Protein AF-0000000080020023 (afdb_homodimer)

Sequence (784 aa):
MVFKIPLAWLQLVRNRIRSLVAVAGIGFIVILMFMQLGFQDALYSSATQVHRNLQGDLFLVSSQYKSLTAIQSFFRTRLYQALGFDGVESVSPIYLGFAKFKNPENGEKYSIYVIGFEPGRPIMNMPEVEKNIDKIKVPDVVLFDRNSRPEFGPVAQKFVQENTEQILEIFPFDSLRGYRVRVGGLFGLGPSFGVDGNLIVSDTTFLRIFPNSRPSEMIDVGVISLQPGANPQKVKAELRSNLPDDVKLFTHQEFIDFEKEYWATRTPIGFILNLMLSMASVVGIVIVYQILYSNISTQLVAYATLKAIGYENNYLLNVVFQQAFILSVLGYIPGFFISIFLYDFAMEATKLPIMMSTQNAVIVFISTILMCMTSGALAINKLRSTDPADIFMVFKIPLAWLQLVRNRIRSLVAVAGIGFIVILMFMQLGFQDALYSSATQVHRNLQGDLFLVSSQYKSLTAIQSFFRTRLYQALGFDGVESVSPIYLGFAKFKNPENGEKYSIYVIGFEPGRPIMNMPEVEKNIDKIKVPDVVLFDRNSRPEFGPVAQKFVQENTEQILEIFPFDSLRGYRVRVGGLFGLGPSFGVDGNLIVSDTTFLRIFPNSRPSEMIDVGVISLQPGANPQKVKAELRSNLPDDVKLFTHQEFIDFEKEYWATRTPIGFILNLMLSMASVVGIVIVYQILYSNISTQLVAYATLKAIGYENNYLLNVVFQQAFILSVLGYIPGFFISIFLYDFAMEATKLPIMMSTQNAVIVFISTILMCMTSGALAINKLRSTDPADIF

Radius of gyration: 31.5 Å; Cα contacts (8 Å, |Δi|>4): 1377; chains: 2; bounding box: 66×93×74 Å

pLDDT: mean 89.96, std 10.73, range [31.19, 98.75]

Secondary structure (DSSP, 8-state):
------HHHHHHHHTHHHHHHHHHHHHHHHHHHHHHHHHHHHHHHHHTHHHHTB--SEEEEETT--BTTB---EEHHHHHHGGGSTTEEEEEEEEEEEEEEEPTTT--EEEEEEEEE-TTS--B--HHHHHTGGGGGSTTEEEEETTS-GGG-SHHHHHHHH-S--EEEEEETT-SSPEEEEEEEEE-----SS-S-EEEEEHHHHHHHSTTT--TTEESEEEEEEPTT--HHHHHHHHHHHS-TTEEEEEHHHHHHHHHHHHHHTSHHHHHHHHHHHHHHHHHHHHHHHHHHHHHHTTHHHHHHHHHHT--HHHHHHHHHHHHHHHHHHHHHHHHHHHHHHHHHHHHHH-------HHHHHHHHHHHHHHHHHHHHHHHHHHHTS-HHHH-/------HHHHHHHHTHHHHHHHHHHHHHHHHHHHHHHHHHHHHHHHHTHHHHTB--SEEEEETT--BTTB---EEHHHHHHGGGSTTEEEEEEEEEEEEEEE-TTT--EEEEEEEEE-TTS--B--HHHHHTGGGGGSTTEEEEETTS-GGG-SHHHHHHHH-S--EEEEEETT-SSPEEEEEEEEE-----SS-S-EEEEEHHHHHHHSTTT--TTEESEEEEEEPTT--HHHHHHHHHHHS-TTEEEEEHHHHHHHHHHHHHHTSHHHHHHHHHHHHHHHHHHHHHHHHHHHHHHTTHHHHHHHHHHT--HHHHHHHHHHHHHHHHHHHHHHHHHHHHHHHHHHHHHH-------HHHHHHHHHHHHHHHHHHHHHHHHHHHTS-HHHH-

Solvent-accessible surface area (backbone atoms only — not comparable to full-atom values): 40052 Å² total; per-residue (Å²): 137,74,85,64,75,52,66,33,56,53,57,42,60,71,41,47,67,59,42,49,44,45,24,51,42,46,12,45,41,40,29,50,51,48,50,44,50,31,53,50,48,18,52,42,52,30,68,30,43,67,58,72,28,48,47,54,47,34,37,38,33,22,56,56,47,55,35,90,92,45,65,30,61,35,58,45,65,63,52,57,57,49,61,75,39,82,47,43,66,50,69,47,61,29,39,68,47,70,27,26,34,40,9,84,82,80,61,49,60,42,64,27,34,39,40,14,27,56,58,91,56,80,41,58,67,41,69,49,49,62,74,40,32,72,46,29,67,41,79,43,20,29,32,41,29,60,40,26,49,73,79,54,42,65,56,57,60,45,40,69,72,61,69,44,72,46,78,41,40,35,18,32,71,85,50,90,62,63,38,73,32,30,48,63,40,56,34,80,77,43,20,36,93,87,34,48,22,45,34,42,32,16,42,67,38,42,37,61,47,31,69,91,70,45,57,88,53,48,27,43,37,27,34,30,33,59,33,90,87,51,54,62,67,59,44,49,53,53,46,62,75,69,49,68,80,65,45,40,79,26,43,57,66,53,46,40,48,48,42,40,49,37,46,47,71,70,33,61,64,28,45,51,53,50,52,50,42,54,47,50,51,53,44,39,37,50,44,39,22,42,47,41,31,49,58,49,60,72,39,41,66,62,48,51,49,44,41,71,77,63,50,52,73,67,55,57,50,50,36,44,43,47,36,22,46,52,44,30,52,60,5,38,54,58,14,52,56,52,38,52,54,50,27,52,52,49,18,70,74,59,45,37,67,36,64,91,43,72,64,57,54,49,51,54,50,52,49,40,37,50,35,24,41,53,18,30,53,52,34,50,56,56,53,67,70,46,58,71,75,74,78,105,140,73,87,64,75,52,67,32,57,54,57,41,61,71,40,48,67,59,41,49,45,44,25,50,43,47,12,46,41,41,30,50,52,47,51,45,50,31,52,51,47,19,53,44,51,29,68,30,44,68,59,72,30,47,47,55,48,32,37,38,32,22,56,56,48,55,36,92,91,45,65,31,62,35,57,43,63,63,52,58,55,49,62,75,39,82,47,43,65,48,70,46,62,30,42,69,46,70,28,26,34,41,10,83,82,80,61,48,58,42,64,28,34,38,41,15,28,56,60,92,55,81,42,57,66,40,71,50,50,62,74,41,33,72,46,30,67,40,80,42,20,28,30,42,30,60,40,27,48,70,77,55,43,65,54,56,60,45,40,69,72,6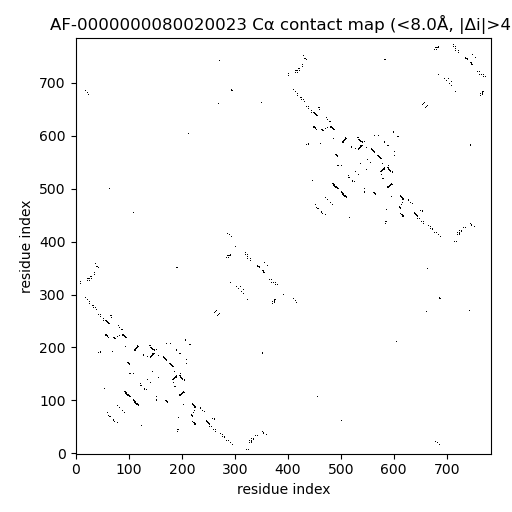1,70,45,73,47,76,42,40,35,18,32,70,84,48,89,63,61,37,73,30,30,48,63,40,57,35,79,78,43,21,37,95,88,36,48,20,47,36,41,32,16,42,68,37,43,38,63,48,30,70,89,70,46,59,88,54,48,26,42,36,27,32,30,32,58,33,92,86,49,53,62,68,60,45,49,53,52,47,62,74,70,47,68,79,66,44,40,79,26,43,58,66,52,47,40,49,48,41,40,46,36,45,48,73,71,34,61,65,28,46,50,52,51,53,49,42,54,48,50,52,52,46,41,37,50,43,40,22,42,48,41,31,48,56,47,62,72,40,40,65,61,48,50,51,42,41,71,75,63,52,53,72,65,55,54,50,49,36,44,43,47,36,23,46,51,43,30,53,62,6,39,53,58,14,52,55,52,38,52,53,51,29,50,53,50,19,69,74,60,45,36,69,36,64,91,44,72,66,56,54,50,50,52,50,52,50,41,36,50,35,24,40,52,17,33,53,53,33,49,56,56,54,67,71,46,58,71,76,75,77,107

Foldseek 3Di:
DPPPDQPLNVLLVVPPVLNVVLLQLLLVLLLLLLVLVLVLVLQLCLQCLQLVFFAFFKKKFFLQQQGLLRFDWDFCVLLVVLVPDAFFDDKWFKAKDWWWWAQPPPRDIDIAIEIATALVDDGGNFPQCVVQSVVQVDAQEKAWACLFDCVSPNQVVCCVVVVDWDWIWIAGDPDPHTDIGTYRYYGHRHHHPNHRTYMYHYLVNVCVRVVPPDDSRIGGMMGTHTDPPDDSVVSLVVSVVPGDPRMHMDGSVRSSVSNSCSCLPVDPVNVVSVVSSVVSLVVSLVSLLVSLLVSVLVCLVVVVVCVVVPDDPVSVLVSSLVNLQVSLVSSNVSSVVVSQVVQVVVCVVRVGPRHDDPVSSVVSSVSSSVSSSVSSVVSVVVSVVDPPVVSD/DPPPDQPLVVLLVVPPVLNVVLLQLLLVLLLLLLVLVLVLVLQQCLQCLQLVFFAFFKKKFFLQQQGLLRFDWDFCVLQVVLVPDAFFDDKWFKAKDWWWWAQPPPRDIDIAIEIATALVDDGGNFPQCVVQSVVQVDAQEKAWACLFDCVSPNQVVCCVVVVDWDWIWIAGDPDPDTDIGTYRYYGHRHHHPNHRTYMYHYLVNVCVRVVPPDDSRIGGMMGTHTDPPDDSVVSLVVSVVPGDPRMHMDGSVRSSVSNSCSCLPVDPVNVVSVVSSVVSLVVSLVSLLVSLLVSVLVCLVVVVVCVVVPDDPVSVLVSSLVNLQVSLVSSNVSSVVVSQVVQVVVCVVRVGPRHDDPVSSVVSSVSSSVSSSVSSVVSSVVSVVDPPVVSD

Organism: NCBI:txid2019572

InterPro domains:
  IPR003838 ABC3 transporter permease, C-terminal [PF02687] (275-388)
  IPR005891 DevC protein [PIRSF031773] (2-392)
  IPR005891 DevC protein [TIGR01185] (5-392)
  IPR051125 ABC-4 integral membrane protein family, HrtB subfamily [PTHR43738] (4-392)

Nearest PDB structures (foldseek):
  5xu1-assembly1_M  TM=6.015E-01  e=4.505E-13  Streptococcus pneumoniae R6
  5nik-assembly1_J  TM=4.621E-01  e=3.422E-13  Escherichia coli K-12
  8w6j-assembly1_A  TM=5.463E-01  e=3.055E-05  Escherichia coli K-12
  8hd0-assembly1_C  TM=4.111E-01  e=6.925E-06  Escherichia coli K-12
  8w6i-assembly1_A  TM=4.506E-01  e=1.200E-05  Escherichia coli K-12

Structure (mmCIF, N/CA/C/O backbone):
data_AF-0000000080020023-model_v1
#
loop_
_entity.id
_entity.type
_entity.pdbx_description
1 polymer 'ABC transporter permease'
#
loop_
_atom_site.group_PDB
_atom_site.id
_atom_site.type_symbol
_atom_site.label_atom_id
_atom_site.label_alt_id
_atom_site.label_comp_id
_atom_site.label_asym_id
_atom_site.label_entity_id
_atom_site.label_seq_id
_atom_site.pdbx_PDB_ins_code
_atom_site.Cartn_x
_atom_site.Cartn_y
_atom_site.Cartn_z
_atom_site.occupancy
_atom_site.B_iso_or_equiv
_atom_site.auth_seq_id
_atom_site.auth_comp_id
_atom_site.auth_asym_id
_atom_site.auth_atom_id
_atom_site.pdbx_PDB_model_num
ATOM 1 N N . MET A 1 1 ? -34.062 41.875 26.891 1 31.52 1 MET A N 1
ATOM 2 C CA . MET A 1 1 ? -32.906 42.312 26.094 1 31.52 1 MET A CA 1
ATOM 3 C C . MET A 1 1 ? -31.844 41.25 26.016 1 31.52 1 MET A C 1
ATOM 5 O O . MET A 1 1 ? -30.797 41.344 26.641 1 31.52 1 MET A O 1
ATOM 9 N N . VAL A 1 2 ? -32.094 40 26.047 1 41.16 2 VAL A N 1
ATOM 10 C CA . VAL A 1 2 ? -31.812 38.656 26.531 1 41.16 2 VAL A CA 1
ATOM 11 C C . VAL A 1 2 ? -30.625 38.062 25.781 1 41.16 2 VAL A C 1
ATOM 13 O O . VAL A 1 2 ? -29.812 37.344 26.359 1 41.16 2 VAL A O 1
ATOM 16 N N . PHE A 1 3 ? -30.656 37.906 24.469 1 43.22 3 PHE A N 1
ATOM 17 C CA . PHE A 1 3 ? -29.578 37.156 23.859 1 43.22 3 PHE A CA 1
ATOM 18 C C . PHE A 1 3 ? -28.281 37.938 23.844 1 43.22 3 PHE A C 1
ATOM 20 O O . PHE A 1 3 ? -28.109 38.844 23 1 43.22 3 PHE A O 1
ATOM 27 N N . LYS A 1 4 ? -27.75 38.281 24.891 1 53.41 4 LYS A N 1
ATOM 28 C CA . LYS A 1 4 ? -26.484 39 25 1 53.41 4 LYS A CA 1
ATOM 29 C C . LYS A 1 4 ? -25.375 38.312 24.219 1 53.41 4 LYS A C 1
ATOM 31 O O . LYS A 1 4 ? -25.172 37.094 24.359 1 53.41 4 LYS A O 1
ATOM 36 N N . ILE A 1 5 ? -25.109 38.906 23.172 1 59.06 5 ILE A N 1
ATOM 37 C CA . ILE A 1 5 ? -24.016 38.406 22.328 1 59.06 5 ILE A CA 1
ATOM 38 C C . ILE A 1 5 ? -22.797 38.094 23.203 1 59.06 5 ILE A C 1
ATOM 40 O O . ILE A 1 5 ? -22.281 38.969 23.891 1 59.06 5 ILE A O 1
ATOM 44 N N . PRO A 1 6 ? -22.547 36.719 23.297 1 73.81 6 PRO A N 1
ATOM 45 C CA . PRO A 1 6 ? -21.438 36.344 24.172 1 73.81 6 PRO A CA 1
ATOM 46 C C . PRO A 1 6 ? -20.156 37.094 23.844 1 73.81 6 PRO A C 1
ATOM 48 O O . PRO A 1 6 ? -19.875 37.344 22.656 1 73.81 6 PRO A O 1
ATOM 51 N N . LEU A 1 7 ? -19.609 37.812 24.734 1 76.75 7 LEU A N 1
ATOM 52 C CA . LEU A 1 7 ? -18.344 38.531 24.594 1 76.75 7 LEU A CA 1
ATOM 53 C C . LEU A 1 7 ? -17.391 37.75 23.688 1 76.75 7 LEU A C 1
ATOM 55 O O . LEU A 1 7 ? -16.656 38.344 22.891 1 76.75 7 LEU A O 1
ATOM 59 N N . ALA A 1 8 ? -17.5 36.438 23.734 1 80.69 8 ALA A N 1
ATOM 60 C CA . ALA A 1 8 ? -16.641 35.562 22.938 1 80.69 8 ALA A CA 1
ATOM 61 C C . ALA A 1 8 ? -16.891 35.75 21.438 1 80.69 8 ALA A C 1
ATOM 63 O O . ALA A 1 8 ? -15.945 35.875 20.656 1 80.69 8 ALA A O 1
ATOM 64 N N . TRP A 1 9 ? -18.125 35.844 21.047 1 82.62 9 TRP A N 1
ATOM 65 C CA . TRP A 1 9 ? -18.484 36.031 19.656 1 82.62 9 TRP A CA 1
ATOM 66 C C . TRP A 1 9 ? -18.109 37.438 19.188 1 82.62 9 TRP A C 1
ATOM 68 O O . TRP A 1 9 ? -17.594 37.625 18.078 1 82.62 9 TRP A O 1
ATOM 78 N N . LEU A 1 10 ? -18.281 38.406 20.047 1 77.75 10 LEU A N 1
ATOM 79 C CA . LEU A 1 10 ? -17.969 39.781 19.703 1 77.75 10 LEU A CA 1
ATOM 80 C C . LEU A 1 10 ? -16.484 40 19.469 1 77.75 10 LEU A C 1
ATOM 82 O O . LEU A 1 10 ? -16.078 40.719 18.562 1 77.75 10 LEU A O 1
ATOM 86 N N . GLN A 1 11 ? -15.781 39.344 20.25 1 78.19 11 GLN A N 1
ATOM 87 C CA . GLN A 1 11 ? -14.336 39.406 20.109 1 78.19 11 GLN A CA 1
ATOM 88 C C . GLN A 1 11 ? -13.867 38.781 18.797 1 78.19 11 GLN A C 1
ATOM 90 O O . GLN A 1 11 ? -12.961 39.312 18.141 1 78.19 11 GLN A O 1
ATOM 95 N N . LEU A 1 12 ? -14.531 37.75 18.375 1 82 12 LEU A N 1
ATOM 96 C CA . LEU A 1 12 ? -14.156 37.031 17.156 1 82 12 LEU A CA 1
ATOM 97 C C . LEU A 1 12 ? -14.578 37.844 15.922 1 82 12 LEU A C 1
ATOM 99 O O . LEU A 1 12 ? -13.859 37.844 14.922 1 82 12 LEU A O 1
ATOM 103 N N . VAL A 1 13 ? -15.688 38.469 16 1 80.31 13 VAL A N 1
ATOM 104 C CA . VAL A 1 13 ? -16.234 39.188 14.867 1 80.31 13 VAL A CA 1
ATOM 105 C C . VAL A 1 13 ? -15.5 40.531 14.711 1 80.31 13 VAL A C 1
ATOM 107 O O . VAL A 1 13 ? -15.414 41.094 13.609 1 80.31 13 VAL A O 1
ATOM 110 N N . ARG A 1 14 ? -14.953 41.031 15.82 1 76.88 14 ARG A N 1
ATOM 111 C CA . ARG A 1 14 ? -14.25 42.312 15.789 1 76.88 14 ARG A CA 1
ATOM 112 C C . ARG A 1 14 ? -13.008 42.25 14.906 1 76.88 14 ARG A C 1
ATOM 114 O O . ARG A 1 14 ? -12.719 43.156 14.141 1 76.88 14 ARG A O 1
ATOM 121 N N . ASN A 1 15 ? -12.375 41.156 14.984 1 77.44 15 ASN A N 1
ATOM 122 C CA . ASN A 1 15 ? -11.219 40.938 14.117 1 77.44 15 ASN A CA 1
ATOM 123 C C . ASN A 1 15 ? -11.508 39.875 13.07 1 77.44 15 ASN A C 1
ATOM 125 O O . ASN A 1 15 ? -11 38.75 13.156 1 77.44 15 ASN A O 1
ATOM 129 N N . ARG A 1 16 ? -12.109 40.219 12.125 1 81.62 16 ARG A N 1
ATOM 130 C CA . ARG A 1 16 ? -12.68 39.312 11.133 1 81.62 16 ARG A CA 1
ATOM 131 C C . ARG A 1 16 ? -11.578 38.562 10.398 1 81.62 16 ARG A C 1
ATOM 133 O O . ARG A 1 16 ? -11.711 37.344 10.156 1 81.62 16 ARG A O 1
ATOM 140 N N . ILE A 1 17 ? -10.609 39.25 10.039 1 79.12 17 ILE A N 1
ATOM 141 C CA . ILE A 1 17 ? -9.555 38.594 9.258 1 79.12 17 ILE A CA 1
ATOM 142 C C . ILE A 1 17 ? -8.836 37.562 10.117 1 79.12 17 ILE A C 1
ATOM 144 O O . ILE A 1 17 ? -8.586 36.438 9.664 1 79.12 17 ILE A O 1
ATOM 148 N N . ARG A 1 18 ? -8.625 37.938 11.297 1 79.12 18 ARG A N 1
ATOM 149 C CA . ARG A 1 18 ? -7.965 37 12.211 1 79.12 18 ARG A CA 1
ATOM 150 C C . ARG A 1 18 ? -8.82 35.75 12.445 1 79.12 18 ARG A C 1
ATOM 152 O O . ARG A 1 18 ? -8.305 34.625 12.477 1 79.12 18 ARG A O 1
ATOM 159 N N . SER A 1 19 ? -10.039 36.062 12.664 1 84.56 19 SER A N 1
ATOM 160 C CA . SER A 1 19 ? -10.969 34.969 12.875 1 84.56 19 SER A CA 1
ATOM 161 C C . SER A 1 19 ? -11.039 34.062 11.656 1 84.56 19 SER A C 1
ATOM 163 O O . SER A 1 19 ? -11.109 32.844 11.781 1 84.56 19 SER A O 1
ATOM 165 N N . LEU A 1 20 ? -10.977 34.625 10.484 1 87.31 20 LEU A N 1
ATOM 166 C CA . LEU A 1 20 ? -11.023 33.844 9.25 1 87.31 20 LEU A CA 1
ATOM 167 C C . LEU A 1 20 ? -9.781 32.969 9.109 1 87.31 20 LEU A C 1
ATOM 169 O O . LEU A 1 20 ? -9.867 31.828 8.664 1 87.31 20 LEU A O 1
ATOM 173 N N . VAL A 1 21 ? -8.688 33.531 9.461 1 83 21 VAL A N 1
ATOM 174 C CA . VAL A 1 21 ? -7.422 32.812 9.391 1 83 21 VAL A CA 1
ATOM 175 C C . VAL A 1 21 ? -7.438 31.641 10.391 1 83 21 VAL A C 1
ATOM 177 O O . VAL A 1 21 ? -6.977 30.547 10.078 1 83 21 VAL A O 1
ATOM 180 N N . ALA A 1 22 ? -7.988 31.953 11.57 1 86.38 22 ALA A N 1
ATOM 181 C CA . ALA A 1 22 ? -8.102 30.891 12.578 1 86.38 22 ALA A CA 1
ATOM 182 C C . ALA A 1 22 ? -9.023 29.781 12.109 1 86.38 22 ALA A C 1
ATOM 184 O O . ALA A 1 22 ? -8.703 28.594 12.242 1 86.38 22 ALA A O 1
ATOM 185 N N . VAL A 1 23 ? -10.094 30.141 11.523 1 90.75 23 VAL A N 1
ATOM 186 C CA . VAL A 1 23 ? -11.07 29.188 11.016 1 90.75 23 VAL A CA 1
ATOM 187 C C . VAL A 1 23 ? -10.445 28.359 9.898 1 90.75 23 VAL A C 1
ATOM 189 O O . VAL A 1 23 ? -10.641 27.141 9.836 1 90.75 23 VAL A O 1
ATOM 192 N N . ALA A 1 24 ? -9.688 28.984 9.047 1 89.38 24 ALA A N 1
ATOM 193 C CA . ALA A 1 24 ? -9.008 28.281 7.961 1 89.38 24 ALA A CA 1
ATOM 194 C C . ALA A 1 24 ? -8.008 27.266 8.5 1 89.38 24 ALA A C 1
ATOM 196 O O . ALA A 1 24 ? -7.926 26.125 8.008 1 89.38 24 ALA A O 1
ATOM 197 N N . GLY A 1 25 ? -7.297 27.656 9.469 1 86.25 25 GLY A N 1
ATOM 198 C CA . GLY A 1 25 ? -6.344 26.734 10.078 1 86.25 25 GLY A CA 1
ATOM 199 C C . GLY A 1 25 ? -6.996 25.516 10.68 1 86.25 25 GLY A C 1
ATOM 200 O O . GLY A 1 25 ? -6.555 24.391 10.438 1 86.25 25 GLY A O 1
ATOM 201 N N . ILE A 1 26 ? -8.023 25.75 11.445 1 91 26 ILE A N 1
ATOM 202 C CA . ILE A 1 26 ? -8.734 24.641 12.062 1 91 26 ILE A CA 1
ATOM 203 C C . ILE A 1 26 ? -9.398 23.781 10.992 1 91 26 ILE A C 1
ATOM 205 O O . ILE A 1 26 ? -9.398 22.562 11.078 1 91 26 ILE A O 1
ATOM 209 N N . GLY A 1 27 ? -9.984 24.438 10 1 92.62 27 GLY A N 1
ATOM 210 C CA . GLY A 1 27 ? -10.578 23.719 8.883 1 92.62 27 GLY A CA 1
ATOM 211 C C . GLY A 1 27 ? -9.602 22.766 8.211 1 92.62 27 GLY A C 1
ATOM 212 O O . GLY A 1 27 ? -9.961 21.641 7.879 1 92.62 27 GLY A O 1
ATOM 213 N N . PHE A 1 28 ? -8.43 23.172 8.062 1 88.75 28 PHE A N 1
ATOM 214 C CA . PHE A 1 28 ? -7.43 22.344 7.398 1 88.75 28 PHE A CA 1
ATOM 215 C C . PHE A 1 28 ? -7.039 21.156 8.273 1 88.75 28 PHE A C 1
ATOM 217 O O . PHE A 1 28 ? -6.75 20.078 7.762 1 88.75 28 PHE A O 1
ATOM 224 N N . ILE A 1 29 ? -7.039 21.406 9.547 1 88.88 29 ILE A N 1
ATOM 225 C CA . ILE A 1 29 ? -6.785 20.281 10.453 1 88.88 29 ILE A CA 1
ATOM 226 C C . ILE A 1 29 ? -7.918 19.266 10.352 1 88.88 29 ILE A C 1
ATOM 228 O O . ILE A 1 29 ? -7.68 18.062 10.391 1 88.88 29 ILE A O 1
ATOM 232 N N . VAL A 1 30 ? -9.055 19.797 10.258 1 92.81 30 VAL A N 1
ATOM 233 C CA . VAL A 1 30 ? -10.227 18.953 10.102 1 92.81 30 VAL A CA 1
ATOM 234 C C . VAL A 1 30 ? -10.109 18.141 8.82 1 92.81 30 VAL A C 1
ATOM 236 O O . VAL A 1 30 ? -10.344 16.922 8.82 1 92.81 30 VAL A O 1
ATOM 239 N N . ILE A 1 31 ? -9.695 18.781 7.777 1 92.62 31 ILE A N 1
ATOM 240 C CA . ILE A 1 31 ? -9.531 18.109 6.492 1 92.62 31 ILE A CA 1
ATOM 241 C C . ILE A 1 31 ? -8.477 17.016 6.617 1 92.62 31 ILE A C 1
ATOM 243 O O . ILE A 1 31 ? -8.68 15.898 6.133 1 92.62 31 ILE A O 1
ATOM 247 N N . LEU A 1 32 ? -7.43 17.344 7.301 1 89.06 32 LEU A N 1
ATOM 248 C CA . LEU A 1 32 ? -6.359 16.375 7.477 1 89.06 32 LEU A CA 1
ATOM 249 C C . LEU A 1 32 ? -6.852 15.156 8.258 1 89.06 32 LEU A C 1
ATOM 251 O O . LEU A 1 32 ? -6.547 14.023 7.898 1 89.06 32 LEU A O 1
ATOM 255 N N . MET A 1 33 ? -7.57 15.391 9.258 1 91.5 33 MET A N 1
ATOM 256 C CA . MET A 1 33 ? -8.094 14.289 10.062 1 91.5 33 MET A CA 1
ATOM 257 C C . MET A 1 33 ? -9.047 13.43 9.25 1 91.5 33 MET A C 1
ATOM 259 O O . MET A 1 33 ? -8.992 12.195 9.32 1 91.5 33 MET A O 1
ATOM 263 N N . PHE A 1 34 ? -9.906 14.102 8.492 1 94.44 34 PHE A N 1
ATOM 264 C CA . PHE A 1 34 ? -10.852 13.367 7.66 1 94.44 34 PHE A CA 1
ATOM 265 C C . PHE A 1 34 ? -10.125 12.539 6.613 1 94.44 34 PHE A C 1
ATOM 267 O O . PHE A 1 34 ? -10.484 11.383 6.359 1 94.44 34 PHE A O 1
ATOM 274 N N . MET A 1 35 ? -9.133 13.109 5.996 1 93.31 35 MET A N 1
ATOM 275 C CA . MET A 1 35 ? -8.406 12.391 4.957 1 93.31 35 MET A CA 1
ATOM 276 C C . MET A 1 35 ? -7.688 11.18 5.539 1 93.31 35 MET A C 1
ATOM 278 O O . MET A 1 35 ? -7.699 10.094 4.945 1 93.31 35 MET A O 1
ATOM 282 N N . GLN A 1 36 ? -7.129 11.352 6.691 1 91.12 36 GLN A N 1
ATOM 283 C CA . GLN A 1 36 ? -6.438 10.242 7.324 1 91.12 36 GLN A CA 1
ATOM 284 C C . GLN A 1 36 ? -7.41 9.117 7.684 1 91.12 36 GLN A C 1
ATOM 286 O O . GLN A 1 36 ? -7.172 7.953 7.355 1 91.12 36 GLN A O 1
ATOM 291 N N . LEU A 1 37 ? -8.508 9.453 8.258 1 93.69 37 LEU A N 1
ATOM 292 C CA . LEU A 1 37 ? -9.5 8.469 8.656 1 93.69 37 LEU A CA 1
ATOM 293 C C . LEU A 1 37 ? -10.164 7.836 7.438 1 93.69 37 LEU A C 1
ATOM 295 O O . LEU A 1 37 ? -10.438 6.633 7.426 1 93.69 37 LEU A O 1
ATOM 299 N N . GLY A 1 38 ? -10.391 8.664 6.492 1 94.81 38 GLY A N 1
ATOM 300 C CA . GLY A 1 38 ? -10.984 8.164 5.262 1 94.81 38 GLY A CA 1
ATOM 301 C C . GLY A 1 38 ? -10.133 7.125 4.562 1 94.81 38 GLY A C 1
ATOM 302 O O . GLY A 1 38 ? -10.641 6.09 4.125 1 94.81 38 GLY A O 1
ATOM 303 N N . PHE A 1 39 ? -8.875 7.371 4.434 1 94.62 39 PHE A N 1
ATOM 304 C CA . PHE A 1 39 ? -7.969 6.426 3.795 1 94.62 39 PHE A CA 1
ATOM 305 C C . PHE A 1 39 ? -7.859 5.145 4.613 1 94.62 39 PHE A C 1
ATOM 307 O O . PHE A 1 39 ? -7.812 4.047 4.055 1 94.62 39 PHE A O 1
ATOM 314 N N . GLN A 1 40 ? -7.777 5.312 5.883 1 93.94 40 GLN A N 1
ATOM 315 C CA . GLN A 1 40 ? -7.719 4.137 6.746 1 93.94 40 GLN A CA 1
ATOM 316 C C . GLN A 1 40 ? -8.984 3.295 6.609 1 93.94 40 GLN A C 1
ATOM 318 O O . GLN A 1 40 ? -8.914 2.07 6.48 1 93.94 40 GLN A O 1
ATOM 323 N N . ASP A 1 41 ? -10.102 3.953 6.629 1 95.38 41 ASP A N 1
ATOM 324 C CA . ASP A 1 41 ? -11.375 3.258 6.461 1 95.38 41 ASP A CA 1
ATOM 325 C C . ASP A 1 41 ? -11.445 2.566 5.098 1 95.38 41 ASP A C 1
ATOM 327 O O . ASP A 1 41 ? -11.961 1.453 4.988 1 95.38 41 ASP A O 1
ATOM 331 N N . ALA A 1 42 ? -11.039 3.242 4.148 1 96 42 ALA A N 1
ATOM 332 C CA . ALA A 1 42 ? -11.055 2.674 2.805 1 96 42 ALA A CA 1
ATOM 333 C C . ALA A 1 42 ? -10.18 1.424 2.729 1 96 42 ALA A C 1
ATOM 335 O O . ALA A 1 42 ? -10.531 0.455 2.051 1 96 42 ALA A O 1
ATOM 336 N N . LEU A 1 43 ? -9.016 1.438 3.408 1 95.62 43 LEU A N 1
ATOM 337 C CA . LEU A 1 43 ? -8.148 0.265 3.467 1 95.62 43 LEU A CA 1
ATOM 338 C C . LEU A 1 43 ? -8.883 -0.924 4.074 1 95.62 43 LEU A C 1
ATOM 340 O O . LEU A 1 43 ? -8.93 -2 3.477 1 95.62 43 LEU A O 1
ATOM 344 N N . TYR A 1 44 ? -9.555 -0.685 5.156 1 96.62 44 TYR A N 1
ATOM 345 C CA . TYR A 1 44 ? -10.195 -1.771 5.891 1 96.62 44 TYR A CA 1
ATOM 346 C C . TYR A 1 44 ? -11.445 -2.252 5.172 1 96.62 44 TYR A C 1
ATOM 348 O O . TYR A 1 44 ? -11.656 -3.455 5.012 1 96.62 44 TYR A O 1
ATOM 356 N N . SER A 1 45 ? -12.211 -1.336 4.723 1 96.31 45 SER A N 1
ATOM 357 C CA . SER A 1 45 ? -13.477 -1.707 4.098 1 96.31 45 SER A CA 1
ATOM 358 C C . SER A 1 45 ? -13.25 -2.402 2.76 1 96.31 45 SER A C 1
ATOM 360 O O . SER A 1 45 ? -13.938 -3.373 2.434 1 96.31 45 SER A O 1
ATOM 362 N N . SER A 1 46 ? -12.297 -1.934 2.02 1 96.81 46 SER A N 1
ATOM 363 C CA . SER A 1 46 ? -12.023 -2.574 0.737 1 96.81 46 SER A CA 1
ATOM 364 C C . SER A 1 46 ? -11.406 -3.955 0.927 1 96.81 46 SER A C 1
ATOM 366 O O . SER A 1 46 ? -11.742 -4.895 0.201 1 96.81 46 SER A O 1
ATOM 368 N N . ALA A 1 47 ? -10.562 -4.098 1.89 1 97 47 ALA A N 1
ATOM 369 C CA . ALA A 1 47 ? -9.898 -5.371 2.145 1 97 47 ALA A CA 1
ATOM 370 C C . ALA A 1 47 ? -10.891 -6.43 2.617 1 97 47 ALA A C 1
ATOM 372 O O . ALA A 1 47 ? -10.664 -7.629 2.438 1 97 47 ALA A O 1
ATOM 373 N N . THR A 1 48 ? -12.031 -5.953 3.199 1 97.81 48 THR A N 1
ATOM 374 C CA . THR A 1 48 ? -12.961 -6.906 3.793 1 97.81 48 THR A CA 1
ATOM 375 C C . THR A 1 48 ? -14.242 -7.004 2.969 1 97.81 48 THR A C 1
ATOM 377 O O . THR A 1 48 ? -15.25 -7.523 3.441 1 97.81 48 THR A O 1
ATOM 380 N N . GLN A 1 49 ? -14.25 -6.5 1.799 1 96.69 49 GLN A N 1
ATOM 381 C CA . GLN A 1 49 ? -15.461 -6.488 0.99 1 96.69 49 GLN A CA 1
ATOM 382 C C . GLN A 1 49 ? -15.977 -7.902 0.749 1 96.69 49 GLN A C 1
ATOM 384 O O . GLN A 1 49 ? -17.172 -8.164 0.854 1 96.69 49 GLN A O 1
ATOM 389 N N . VAL A 1 50 ? -15.062 -8.805 0.418 1 97.38 50 VAL A N 1
ATOM 390 C CA . VAL A 1 50 ? -15.477 -10.188 0.175 1 97.38 50 VAL A CA 1
ATOM 391 C C . VAL A 1 50 ? -16.047 -10.789 1.456 1 97.38 50 VAL A C 1
ATOM 393 O O . VAL A 1 50 ? -17.141 -11.352 1.449 1 97.38 50 VAL A O 1
ATOM 396 N N . HIS A 1 51 ? -15.375 -10.57 2.559 1 98 51 HIS A N 1
ATOM 397 C CA . HIS A 1 51 ? -15.797 -11.094 3.85 1 98 51 HIS A CA 1
ATOM 398 C C . HIS A 1 51 ? -17.203 -10.602 4.211 1 98 51 HIS A C 1
ATOM 400 O O . HIS A 1 51 ? -18.047 -11.383 4.629 1 98 51 HIS A O 1
ATOM 406 N N . ARG A 1 52 ? -17.375 -9.375 4.035 1 97.31 52 ARG A N 1
ATOM 407 C CA . ARG A 1 52 ? -18.625 -8.742 4.453 1 97.31 52 ARG A CA 1
ATOM 408 C C . ARG A 1 52 ? -19.797 -9.219 3.598 1 97.31 52 ARG A C 1
ATOM 410 O O . ARG A 1 52 ? -20.953 -9.195 4.039 1 97.31 52 ARG A O 1
ATOM 417 N N . ASN A 1 53 ? -19.484 -9.703 2.445 1 97.38 53 ASN A N 1
ATOM 418 C CA . ASN A 1 53 ? -20.547 -10.102 1.539 1 97.38 53 ASN A CA 1
ATOM 419 C C . ASN A 1 53 ? -20.719 -11.617 1.503 1 97.38 53 ASN A C 1
ATOM 421 O O . ASN A 1 53 ? -21.453 -12.148 0.666 1 97.38 53 ASN A O 1
ATOM 425 N N . LEU A 1 54 ? -20.062 -12.281 2.367 1 97.31 54 LEU A N 1
ATOM 426 C CA . LEU A 1 54 ? -20.25 -13.727 2.49 1 97.31 54 LEU A CA 1
ATOM 427 C C . LEU A 1 54 ? -21.469 -14.047 3.34 1 97.31 54 LEU A C 1
ATOM 429 O O . LEU A 1 54 ? -21.75 -13.352 4.324 1 97.31 54 LEU A O 1
ATOM 433 N N . GLN A 1 55 ? -22.125 -15.023 2.916 1 95.31 55 GLN A N 1
ATOM 434 C CA . GLN A 1 55 ? -23.234 -15.539 3.693 1 95.31 55 GLN A CA 1
ATOM 435 C C . GLN A 1 55 ? -22.875 -16.859 4.367 1 95.31 55 GLN A C 1
ATOM 437 O O . GLN A 1 55 ? -22.484 -17.812 3.693 1 95.31 55 GLN A O 1
ATOM 442 N N . GLY A 1 56 ? -22.859 -16.938 5.602 1 95.69 56 GLY A N 1
ATOM 443 C CA . GLY A 1 56 ? -22.531 -18.094 6.414 1 95.69 56 GLY A CA 1
ATOM 444 C C . GLY A 1 56 ? -22.375 -17.766 7.887 1 95.69 56 GLY A C 1
ATOM 445 O O . GLY A 1 56 ? -22.406 -16.594 8.273 1 95.69 56 GLY A O 1
ATOM 446 N N . ASP A 1 57 ? -22.312 -18.828 8.672 1 97.88 57 ASP A N 1
ATOM 447 C CA . ASP A 1 57 ? -22.25 -18.625 10.117 1 97.88 57 ASP A CA 1
ATOM 448 C C . ASP A 1 57 ? -20.812 -18.781 10.625 1 97.88 57 ASP A C 1
ATOM 450 O O . ASP A 1 57 ? -20.406 -18.062 11.547 1 97.88 57 ASP A O 1
ATOM 454 N N . LEU A 1 58 ? -20.188 -19.75 10.109 1 98.56 58 LEU A N 1
ATOM 455 C CA . LEU A 1 58 ? -18.781 -19.984 10.43 1 98.56 58 LEU A CA 1
ATOM 456 C C . LEU A 1 58 ? -17.953 -20.125 9.156 1 98.56 58 LEU A C 1
ATOM 458 O O . LEU A 1 58 ? -18.469 -20.5 8.102 1 98.56 58 LEU A O 1
ATOM 462 N N . PHE A 1 59 ? -16.75 -19.812 9.328 1 98.75 59 PHE A N 1
ATOM 463 C CA . PHE A 1 59 ? -15.82 -19.859 8.203 1 98.75 59 PHE A CA 1
ATOM 464 C C . PHE A 1 59 ? -14.562 -20.641 8.578 1 98.75 59 PHE A C 1
ATOM 466 O O . PHE A 1 59 ? -13.977 -20.406 9.633 1 98.75 59 PHE A O 1
ATOM 473 N N . LEU A 1 60 ? -14.25 -21.516 7.707 1 98.62 60 LEU A N 1
ATOM 474 C CA . LEU A 1 60 ? -13.102 -22.391 7.883 1 98.62 60 LEU A CA 1
ATOM 475 C C . LEU A 1 60 ? -11.984 -22.031 6.906 1 98.62 60 LEU A C 1
ATOM 477 O O . LEU A 1 60 ? -12.227 -21.922 5.703 1 98.62 60 LEU A O 1
ATOM 481 N N . VAL A 1 61 ? -10.758 -21.797 7.441 1 98.19 61 VAL A N 1
ATOM 482 C CA . VAL A 1 61 ? -9.594 -21.516 6.605 1 98.19 61 VAL A CA 1
ATOM 483 C C . VAL A 1 61 ? -8.383 -22.281 7.121 1 98.19 61 VAL A C 1
ATOM 485 O O . VAL A 1 61 ? -8.43 -22.859 8.211 1 98.19 61 VAL A O 1
ATOM 488 N N . SER A 1 62 ? -7.352 -22.312 6.285 1 96 62 SER A N 1
ATOM 489 C CA . SER A 1 62 ? -6.098 -22.922 6.719 1 96 62 SER A CA 1
ATOM 490 C C . SER A 1 62 ? -5.527 -22.188 7.934 1 96 62 SER A C 1
ATOM 492 O O . SER A 1 62 ? -5.695 -20.984 8.07 1 96 62 SER A O 1
ATOM 494 N N . SER A 1 63 ? -4.848 -22.891 8.789 1 95.94 63 SER A N 1
ATOM 495 C CA . SER A 1 63 ? -4.148 -22.266 9.906 1 95.94 63 SER A CA 1
ATOM 496 C C . SER A 1 63 ? -3.062 -21.312 9.422 1 95.94 63 SER A C 1
ATOM 498 O O . SER A 1 63 ? -2.58 -20.469 10.18 1 95.94 63 SER A O 1
ATOM 500 N N . GLN A 1 64 ? -2.73 -21.391 8.156 1 93.81 64 GLN A N 1
ATOM 501 C CA . GLN A 1 64 ? -1.683 -20.578 7.566 1 93.81 64 GLN A CA 1
ATOM 502 C C . GLN A 1 64 ? -2.277 -19.391 6.812 1 93.81 64 GLN A C 1
ATOM 504 O O . GLN A 1 64 ? -1.559 -18.656 6.133 1 93.81 64 GLN A O 1
ATOM 509 N N . TYR A 1 65 ? -3.57 -19.25 6.918 1 95.31 65 TYR A N 1
ATOM 510 C CA . TYR A 1 65 ? -4.25 -18.125 6.309 1 95.31 65 TYR A CA 1
ATOM 511 C C . TYR A 1 65 ? -3.797 -16.812 6.941 1 95.31 65 TYR A C 1
ATOM 513 O O . TYR A 1 65 ? -3.742 -16.688 8.164 1 95.31 65 TYR A O 1
ATOM 521 N N . LYS A 1 66 ? -3.424 -15.836 6.105 1 94.88 66 LYS A N 1
ATOM 522 C CA . LYS A 1 66 ? -3.062 -14.516 6.621 1 94.88 66 LYS A CA 1
ATOM 523 C C . LYS A 1 66 ? -4.098 -13.469 6.227 1 94.88 66 LYS A C 1
ATOM 525 O O . LYS A 1 66 ? -4.492 -12.641 7.047 1 94.88 66 LYS A O 1
ATOM 530 N N . SER A 1 67 ? -4.469 -13.5 4.98 1 95.62 67 SER A N 1
ATOM 531 C CA . SER A 1 67 ? -5.438 -12.602 4.371 1 95.62 67 SER A CA 1
ATOM 532 C C . SER A 1 67 ? -5.965 -13.164 3.055 1 95.62 67 SER A C 1
ATOM 534 O O . SER A 1 67 ? -5.484 -14.195 2.578 1 95.62 67 SER A O 1
ATOM 536 N N . LEU A 1 68 ? -6.859 -12.5 2.479 1 95.31 68 LEU A N 1
ATOM 537 C CA . LEU A 1 68 ? -7.414 -12.938 1.202 1 95.31 68 LEU A CA 1
ATOM 538 C C . LEU A 1 68 ? -6.363 -12.852 0.098 1 95.31 68 LEU A C 1
ATOM 540 O O . LEU A 1 68 ? -6.422 -13.602 -0.878 1 95.31 68 LEU A O 1
ATOM 544 N N . THR A 1 69 ? -5.402 -11.953 0.243 1 92.25 69 THR A N 1
ATOM 545 C CA . THR A 1 69 ? -4.355 -11.805 -0.765 1 92.25 69 THR A CA 1
ATOM 546 C C . THR A 1 69 ? -3.137 -12.648 -0.407 1 92.25 69 THR A C 1
ATOM 548 O O . THR A 1 69 ? -2.174 -12.711 -1.172 1 92.25 69 THR A O 1
ATOM 551 N N . ALA A 1 70 ? -3.111 -13.203 0.731 1 89.69 70 ALA A N 1
ATOM 552 C CA . ALA A 1 70 ? -2.098 -14.141 1.208 1 89.69 70 ALA A CA 1
ATOM 553 C C . ALA A 1 70 ? -2.74 -15.406 1.772 1 89.69 70 ALA A C 1
ATOM 555 O O . ALA A 1 70 ? -2.592 -15.711 2.959 1 89.69 70 ALA A O 1
ATOM 556 N N . ILE A 1 71 ? -3.32 -16.156 0.904 1 90.38 71 ILE A N 1
ATOM 557 C CA . ILE A 1 71 ? -4.133 -17.312 1.291 1 90.38 71 ILE A CA 1
ATOM 558 C C . ILE A 1 71 ? -3.27 -18.562 1.315 1 90.38 71 ILE A C 1
ATOM 560 O O . ILE A 1 71 ? -2.148 -18.562 0.802 1 90.38 71 ILE A O 1
ATOM 564 N N . GLN A 1 72 ? -3.777 -19.516 1.991 1 90.62 72 GLN A N 1
ATOM 565 C CA . GLN A 1 72 ? -3.299 -20.891 1.946 1 90.62 72 GLN A CA 1
ATOM 566 C C . GLN A 1 72 ? -4.461 -21.859 1.824 1 90.62 72 GLN A C 1
ATOM 568 O O . GLN A 1 72 ? -5.367 -21.875 2.662 1 90.62 72 GLN A O 1
ATOM 573 N N . SER A 1 73 ? -4.402 -22.656 0.748 1 92.88 73 SER A N 1
ATOM 574 C CA . SER A 1 73 ? -5.445 -23.656 0.558 1 92.88 73 SER A CA 1
ATOM 575 C C . SER A 1 73 ? -5.328 -24.781 1.583 1 92.88 73 SER A C 1
ATOM 577 O O . SER A 1 73 ? -4.281 -24.938 2.211 1 92.88 73 SER A O 1
ATOM 579 N N . PHE A 1 74 ? -6.414 -25.516 1.757 1 93.69 74 PHE A N 1
ATOM 580 C CA . PHE A 1 74 ? -6.473 -26.688 2.629 1 93.69 74 PHE A CA 1
ATOM 581 C C . PHE A 1 74 ? -7.422 -27.734 2.064 1 93.69 74 PHE A C 1
ATOM 583 O O . PHE A 1 74 ? -8.188 -27.453 1.141 1 93.69 74 PHE A O 1
ATOM 590 N N . PHE A 1 75 ? -7.359 -28.891 2.555 1 94.5 75 PHE A N 1
ATOM 591 C CA . PHE A 1 75 ? -8.117 -30.016 2.004 1 94.5 75 PHE A CA 1
ATOM 592 C C . PHE A 1 75 ? -9.609 -29.828 2.258 1 94.5 75 PHE A C 1
ATOM 594 O O . PHE A 1 75 ? -10.023 -29.578 3.391 1 94.5 75 PHE A O 1
ATOM 601 N N . ARG A 1 76 ? -10.328 -30.016 1.223 1 96.56 76 ARG A N 1
ATOM 602 C CA . ARG A 1 76 ? -11.781 -29.891 1.269 1 96.56 76 ARG A CA 1
ATOM 603 C C . ARG A 1 76 ? -12.383 -30.875 2.266 1 96.56 76 ARG A C 1
ATOM 605 O O . ARG A 1 76 ? -13.445 -30.625 2.828 1 96.56 76 ARG A O 1
ATOM 612 N N . THR A 1 77 ? -11.688 -31.953 2.504 1 96.69 77 THR A N 1
ATOM 613 C CA . THR A 1 77 ? -12.148 -32.969 3.438 1 96.69 77 THR A CA 1
ATOM 614 C C . THR A 1 77 ? -12.359 -32.375 4.828 1 96.69 77 THR A C 1
ATOM 616 O O . THR A 1 77 ? -13.258 -32.812 5.559 1 96.69 77 THR A O 1
ATOM 619 N N . ARG A 1 78 ? -11.531 -31.438 5.18 1 96.56 78 ARG A N 1
ATOM 620 C CA . ARG A 1 78 ? -11.688 -30.781 6.465 1 96.56 78 ARG A CA 1
ATOM 621 C C . ARG A 1 78 ? -13.062 -30.125 6.578 1 96.56 78 ARG A C 1
ATOM 623 O O . ARG A 1 78 ? -13.703 -30.188 7.629 1 96.56 78 ARG A O 1
ATOM 630 N N . LEU A 1 79 ? -13.453 -29.516 5.535 1 97.94 79 LEU A N 1
ATOM 631 C CA . LEU A 1 79 ? -14.75 -28.859 5.5 1 97.94 79 LEU A CA 1
ATOM 632 C C . LEU A 1 79 ? -15.883 -29.875 5.633 1 97.94 79 LEU A C 1
ATOM 634 O O . LEU A 1 79 ? -16.828 -29.672 6.387 1 97.94 79 LEU A O 1
ATOM 638 N N . TYR A 1 80 ? -15.766 -30.984 5.027 1 97.5 80 TYR A N 1
ATOM 639 C CA . TYR A 1 80 ? -16.828 -31.984 5.039 1 97.5 80 TYR A CA 1
ATOM 640 C C . TYR A 1 80 ? -16.891 -32.688 6.391 1 97.5 80 TYR A C 1
ATOM 642 O O . TYR A 1 80 ? -17.953 -33.188 6.785 1 97.5 80 TYR A O 1
ATOM 650 N N . GLN A 1 81 ? -15.805 -32.75 7.039 1 97.38 81 GLN A N 1
ATOM 651 C CA . GLN A 1 81 ? -15.812 -33.281 8.398 1 97.38 81 GLN A CA 1
ATOM 652 C C . GLN A 1 81 ? -16.781 -32.469 9.281 1 97.38 81 GLN A C 1
ATOM 654 O O . GLN A 1 81 ? -17.406 -33.062 10.188 1 97.38 81 GLN A O 1
ATOM 659 N N . ALA A 1 82 ? -16.938 -31.266 9.008 1 97.38 82 ALA A N 1
ATOM 660 C CA . ALA A 1 82 ? -17.797 -30.391 9.82 1 97.38 82 ALA A CA 1
ATOM 661 C C . ALA A 1 82 ? -19.25 -30.828 9.727 1 97.38 82 ALA A C 1
ATOM 663 O O . ALA A 1 82 ? -20.047 -30.562 10.641 1 97.38 82 ALA A O 1
ATOM 664 N N . LEU A 1 83 ? -19.656 -31.484 8.68 1 96 83 LEU A N 1
ATOM 665 C CA . LEU A 1 83 ? -21.031 -31.922 8.469 1 96 83 LEU A CA 1
ATOM 666 C C . LEU A 1 83 ? -21.453 -32.938 9.523 1 96 83 LEU A C 1
ATOM 668 O O . LEU A 1 83 ? -22.641 -33.125 9.766 1 96 83 LEU A O 1
ATOM 672 N N . GLY A 1 84 ? -20.5 -33.531 10.148 1 94.5 84 GLY A N 1
ATOM 673 C CA . GLY A 1 84 ? -20.797 -34.562 11.125 1 94.5 84 GLY A CA 1
ATOM 674 C C . GLY A 1 84 ? -21.125 -34 12.508 1 94.5 84 GLY A C 1
ATOM 675 O O . GLY A 1 84 ? -21.484 -34.781 13.406 1 94.5 84 GLY A O 1
ATOM 676 N N . PHE A 1 85 ? -21.062 -32.812 12.641 1 96 85 PHE A N 1
ATOM 677 C CA . PHE A 1 85 ? -21.266 -32.219 13.961 1 96 85 PHE A CA 1
ATOM 678 C C . PHE A 1 85 ? -22.688 -31.703 14.102 1 96 85 PHE A C 1
ATOM 680 O O . PHE A 1 85 ? -23.25 -31.156 13.148 1 96 85 PHE A O 1
ATOM 687 N N . ASP A 1 86 ? -23.141 -31.812 15.289 1 95 86 ASP A N 1
ATOM 688 C CA . ASP A 1 86 ? -24.469 -31.297 15.578 1 95 86 ASP A CA 1
ATOM 689 C C . ASP A 1 86 ? -24.547 -29.781 15.383 1 95 86 ASP A C 1
ATOM 691 O O . ASP A 1 86 ? -23.609 -29.062 15.766 1 95 86 ASP A O 1
ATOM 695 N N . GLY A 1 87 ? -25.594 -29.375 14.688 1 97.06 87 GLY A N 1
ATOM 696 C CA . GLY A 1 87 ? -25.797 -27.953 14.508 1 97.06 87 GLY A CA 1
ATOM 697 C C . GLY A 1 87 ? -25.406 -27.469 13.125 1 97.06 87 GLY A C 1
ATOM 698 O O . GLY A 1 87 ? -25.781 -26.359 12.719 1 97.06 87 GLY A O 1
ATOM 699 N N . VAL A 1 88 ? -24.625 -28.219 12.469 1 98.19 88 VAL A N 1
ATOM 700 C CA . VAL A 1 88 ? -24.203 -27.844 11.125 1 98.19 88 VAL A CA 1
ATOM 701 C C . VAL A 1 88 ? -25.25 -28.281 10.109 1 98.19 88 VAL A C 1
ATOM 703 O O . VAL A 1 88 ? -25.641 -29.453 10.07 1 98.19 88 VAL A O 1
ATOM 706 N N . GLU A 1 89 ? -25.688 -27.406 9.32 1 97 89 GLU A N 1
ATOM 707 C CA . GLU A 1 89 ? -26.719 -27.703 8.32 1 97 89 GLU A CA 1
ATOM 708 C C . GLU A 1 89 ? -26.078 -28.016 6.969 1 97 89 GLU A C 1
ATOM 710 O O . GLU A 1 89 ? -26.469 -28.984 6.312 1 97 89 GLU A O 1
ATOM 715 N N . SER A 1 90 ? -25.141 -27.188 6.559 1 96.69 90 SER A N 1
ATOM 716 C CA . SER A 1 90 ? -24.516 -27.375 5.254 1 96.69 90 SER A CA 1
ATOM 717 C C . SER A 1 90 ? -23.141 -26.719 5.203 1 96.69 90 SER A C 1
ATOM 719 O O . SER A 1 90 ? -22.797 -25.922 6.078 1 96.69 90 SER A O 1
ATOM 721 N N . VAL A 1 91 ? -22.359 -27.109 4.27 1 97.75 91 VAL A N 1
ATOM 722 C CA . VAL A 1 91 ? -21.047 -26.531 4.043 1 97.75 91 VAL A CA 1
ATOM 723 C C . VAL A 1 91 ? -20.859 -26.25 2.555 1 97.75 91 VAL A C 1
ATOM 725 O O . VAL A 1 91 ? -21.422 -26.938 1.705 1 97.75 91 VAL A O 1
ATOM 728 N N . SER A 1 92 ? -20.109 -25.203 2.242 1 97.5 92 SER A N 1
ATOM 729 C CA . SER A 1 92 ? -19.828 -24.828 0.861 1 97.5 92 SER A CA 1
ATOM 730 C C . SER A 1 92 ? -18.375 -24.375 0.691 1 97.5 92 SER A C 1
ATOM 732 O O . SER A 1 92 ? -17.922 -23.469 1.384 1 97.5 92 SER A O 1
ATOM 734 N N . PRO A 1 93 ? -17.641 -24.953 -0.23 1 97.62 93 PRO A N 1
ATOM 735 C CA . PRO A 1 93 ? -16.266 -24.531 -0.492 1 97.62 93 PRO A CA 1
ATOM 736 C C . PRO A 1 93 ? -16.188 -23.297 -1.385 1 97.62 93 PRO A C 1
ATOM 738 O O . PRO A 1 93 ? -17.031 -23.109 -2.262 1 97.62 93 PRO A O 1
ATOM 741 N N . ILE A 1 94 ? -15.211 -22.516 -1.15 1 97.88 94 ILE A N 1
ATOM 742 C CA . ILE A 1 94 ? -14.883 -21.375 -2.006 1 97.88 94 ILE A CA 1
ATOM 743 C C . ILE A 1 94 ? -13.453 -21.5 -2.52 1 97.88 94 ILE A C 1
ATOM 745 O O . ILE A 1 94 ? -12.539 -21.812 -1.754 1 97.88 94 ILE A O 1
ATOM 749 N N . TYR A 1 95 ? -13.32 -21.328 -3.805 1 96.56 95 TYR A N 1
ATOM 750 C CA . TYR A 1 95 ? -12.016 -21.266 -4.457 1 96.56 95 TYR A CA 1
ATOM 751 C C . TYR A 1 95 ? -11.633 -19.828 -4.773 1 96.56 95 TYR A C 1
ATOM 753 O O . TYR A 1 95 ? -12.445 -19.062 -5.312 1 96.56 95 TYR A O 1
ATOM 761 N N . LEU A 1 96 ? -10.438 -19.469 -4.418 1 95.69 96 LEU A N 1
ATOM 762 C CA . LEU A 1 96 ? -9.938 -18.125 -4.637 1 95.69 96 LEU A CA 1
ATOM 763 C C . LEU A 1 96 ? -8.57 -18.141 -5.309 1 95.69 96 LEU A C 1
ATOM 765 O O . LEU A 1 96 ? -7.746 -19.016 -5.023 1 95.69 96 LEU A O 1
ATOM 769 N N . GLY A 1 97 ? -8.352 -17.078 -6.141 1 92 97 GLY A N 1
ATOM 770 C CA . GLY A 1 97 ? -7.016 -16.969 -6.711 1 92 97 GLY A CA 1
ATOM 771 C C . GLY A 1 97 ? -6.852 -15.797 -7.652 1 92 97 GLY A C 1
ATOM 772 O O . GLY A 1 97 ? -7.84 -15.273 -8.18 1 92 97 GLY A O 1
ATOM 773 N N . PHE A 1 98 ? -5.633 -15.477 -7.895 1 92.06 98 PHE A N 1
ATOM 774 C CA . PHE A 1 98 ? -5.305 -14.43 -8.844 1 92.06 98 PHE A CA 1
ATOM 775 C C . PHE A 1 98 ? -5.07 -15.008 -10.234 1 92.06 98 PHE A C 1
ATOM 777 O O . PHE A 1 98 ? -4.465 -16.078 -10.375 1 92.06 98 PHE A O 1
ATOM 784 N N . ALA A 1 99 ? -5.559 -14.336 -11.188 1 93.25 99 ALA A N 1
ATOM 785 C CA . ALA A 1 99 ? -5.285 -14.594 -12.602 1 93.25 99 ALA A CA 1
ATOM 786 C C . ALA A 1 99 ? -4.945 -13.305 -13.336 1 93.25 99 ALA A C 1
ATOM 788 O O . ALA A 1 99 ? -4.828 -12.242 -12.719 1 93.25 99 ALA A O 1
ATOM 789 N N . LYS A 1 100 ? -4.652 -13.453 -14.547 1 93.56 100 LYS A N 1
ATOM 790 C CA . LYS A 1 100 ? -4.453 -12.281 -15.391 1 93.56 100 LYS A CA 1
ATOM 791 C C . LYS A 1 100 ? -5.613 -12.109 -16.375 1 93.56 100 LYS A C 1
ATOM 793 O O . LYS A 1 100 ? -6.047 -13.07 -17 1 93.56 100 LYS A O 1
ATOM 798 N N . PHE A 1 101 ? -6.109 -10.93 -16.391 1 95.88 101 PHE A N 1
ATOM 799 C CA . PHE A 1 101 ? -7.199 -10.547 -17.281 1 95.88 101 PHE A CA 1
ATOM 800 C C . PHE A 1 101 ? -6.684 -9.719 -18.453 1 95.88 101 PHE A C 1
ATOM 802 O O . PHE A 1 101 ? -5.988 -8.719 -18.25 1 95.88 101 PHE A O 1
ATOM 809 N N . LYS A 1 102 ? -7.027 -10.156 -19.625 1 95.31 102 LYS A N 1
ATOM 810 C CA . LYS A 1 102 ? -6.613 -9.414 -20.812 1 95.31 102 LYS A CA 1
ATOM 811 C C . LYS A 1 102 ? -7.652 -8.367 -21.203 1 95.31 102 LYS A C 1
ATOM 813 O O . LYS A 1 102 ? -8.805 -8.703 -21.484 1 95.31 102 LYS A O 1
ATOM 818 N N . ASN A 1 103 ? -7.219 -7.148 -21.172 1 96.25 103 ASN A N 1
ATOM 819 C CA . ASN A 1 103 ? -8.07 -6.078 -21.672 1 96.25 103 ASN A CA 1
ATOM 820 C C . ASN A 1 103 ? -8.461 -6.305 -23.125 1 96.25 103 ASN A C 1
ATOM 822 O O . ASN A 1 103 ? -7.594 -6.391 -24 1 96.25 103 ASN A O 1
ATOM 826 N N . PRO A 1 104 ? -9.711 -6.363 -23.406 1 93.94 104 PRO A N 1
ATOM 827 C CA . PRO A 1 104 ? -10.125 -6.684 -24.781 1 93.94 104 PRO A CA 1
ATOM 828 C C . PRO A 1 104 ? -9.844 -5.551 -25.766 1 93.94 104 PRO A C 1
ATOM 830 O O . PRO A 1 104 ? -9.844 -5.77 -26.969 1 93.94 104 PRO A O 1
ATOM 833 N N . GLU A 1 105 ? -9.586 -4.406 -25.297 1 94.31 105 GLU A N 1
ATOM 834 C CA . GLU A 1 105 ? -9.367 -3.26 -26.188 1 94.31 105 GLU A CA 1
ATOM 835 C C . GLU A 1 105 ? -7.902 -3.141 -26.594 1 94.31 105 GLU A C 1
ATOM 837 O O . GLU A 1 105 ? -7.594 -2.953 -27.766 1 94.31 105 GLU A O 1
ATOM 842 N N . ASN A 1 106 ? -7.004 -3.287 -25.641 1 95 106 ASN A N 1
ATOM 843 C CA . ASN A 1 106 ? -5.613 -3 -25.969 1 95 106 ASN A CA 1
ATOM 844 C C . ASN A 1 106 ? -4.723 -4.223 -25.75 1 95 106 ASN A C 1
ATOM 846 O O . ASN A 1 106 ? -3.529 -4.188 -26.047 1 95 106 ASN A O 1
ATOM 850 N N . GLY A 1 107 ? -5.266 -5.254 -25.125 1 93.56 107 GLY A N 1
ATOM 851 C CA . GLY A 1 107 ? -4.539 -6.508 -25.016 1 93.56 107 GLY A CA 1
ATOM 852 C C . GLY A 1 107 ? -3.65 -6.57 -23.781 1 93.56 107 GLY A C 1
ATOM 853 O O . GLY A 1 107 ? -3.012 -7.59 -23.516 1 93.56 107 GLY A O 1
ATOM 854 N N . GLU A 1 108 ? -3.619 -5.539 -22.984 1 93.88 108 GLU A N 1
ATOM 855 C CA . GLU A 1 108 ? -2.811 -5.531 -21.781 1 93.88 108 GLU A CA 1
ATOM 856 C C . GLU A 1 108 ? -3.396 -6.461 -20.719 1 93.88 108 GLU A C 1
ATOM 858 O O . GLU A 1 108 ? -4.617 -6.559 -20.578 1 93.88 108 GLU A O 1
ATOM 863 N N . LYS A 1 109 ? -2.525 -7.012 -20 1 93.38 109 LYS A N 1
ATOM 864 C CA . LYS A 1 109 ? -2.967 -7.961 -18.969 1 93.38 109 LYS A CA 1
ATOM 865 C C . LYS A 1 109 ? -2.768 -7.387 -17.578 1 93.38 109 LYS A C 1
ATOM 867 O O . LYS A 1 109 ? -1.733 -6.781 -17.281 1 93.38 109 LYS A O 1
ATOM 872 N N . TYR A 1 110 ? -3.789 -7.602 -16.797 1 93.5 110 TYR A N 1
ATOM 873 C CA . TYR A 1 110 ? -3.734 -7.145 -15.414 1 93.5 110 TYR A CA 1
ATOM 874 C C . TYR A 1 110 ? -4.262 -8.219 -14.461 1 93.5 110 TYR A C 1
ATOM 876 O O . TYR A 1 110 ? -5.062 -9.07 -14.859 1 93.5 110 TYR A O 1
ATOM 884 N N . SER A 1 111 ? -3.764 -8.188 -13.258 1 93.56 111 SER A N 1
ATOM 885 C CA . SER A 1 111 ? -4.16 -9.164 -12.25 1 93.56 111 SER A CA 1
ATOM 886 C C . SER A 1 111 ? -5.629 -9 -11.875 1 93.56 111 SER A C 1
ATOM 888 O O . SER A 1 111 ? -6.098 -7.887 -11.633 1 93.56 111 SER A O 1
ATOM 890 N N . ILE A 1 112 ? -6.348 -10.055 -11.867 1 96.25 112 ILE A N 1
ATOM 891 C CA . ILE A 1 112 ? -7.75 -10.07 -11.461 1 96.25 112 ILE A CA 1
ATOM 892 C C . ILE A 1 112 ? -7.984 -11.203 -10.461 1 96.25 112 ILE A C 1
ATOM 894 O O . ILE A 1 112 ? -7.332 -12.242 -10.523 1 96.25 112 ILE A O 1
ATOM 898 N N . TYR A 1 113 ? -8.82 -10.945 -9.492 1 97.12 113 TYR A N 1
ATOM 899 C CA . TYR A 1 113 ? -9.125 -11.922 -8.453 1 97.12 113 TYR A CA 1
ATOM 900 C C . TYR A 1 113 ? -10.352 -12.75 -8.82 1 97.12 113 TYR A C 1
ATOM 902 O O . TYR A 1 113 ? -11.414 -12.203 -9.109 1 97.12 113 TYR A O 1
ATOM 910 N N . VAL A 1 114 ? -10.219 -14.031 -8.812 1 97.12 114 VAL A N 1
ATOM 911 C CA . VAL A 1 114 ? -11.289 -14.93 -9.227 1 97.12 114 VAL A CA 1
ATOM 912 C C . VAL A 1 114 ? -11.867 -15.641 -8.008 1 97.12 114 VAL A C 1
ATOM 914 O O . VAL A 1 114 ? -11.133 -16.25 -7.227 1 97.12 114 VAL A O 1
ATOM 917 N N . ILE A 1 115 ? -13.156 -15.547 -7.859 1 97.69 115 ILE A N 1
ATOM 918 C CA . ILE A 1 115 ? -13.898 -16.188 -6.781 1 97.69 115 ILE A CA 1
ATOM 919 C C . ILE A 1 115 ? -14.797 -17.281 -7.352 1 97.69 115 ILE A C 1
ATOM 921 O O . ILE A 1 115 ? -15.688 -17 -8.148 1 97.69 115 ILE A O 1
ATOM 925 N N . GLY A 1 116 ? -14.586 -18.5 -6.957 1 97.31 116 GLY A N 1
ATOM 926 C CA . GLY A 1 116 ? -15.359 -19.625 -7.465 1 97.31 116 GLY A CA 1
ATOM 927 C C . GLY A 1 116 ? -16.109 -20.375 -6.383 1 97.31 116 GLY A C 1
ATOM 928 O O . GLY A 1 116 ? -15.562 -20.641 -5.309 1 97.31 116 GLY A O 1
ATOM 929 N N . PHE A 1 117 ? -17.344 -20.703 -6.625 1 97 117 PHE A N 1
ATOM 930 C CA . PHE A 1 117 ? -18.141 -21.516 -5.711 1 97 117 PHE A CA 1
ATOM 931 C C . PHE A 1 117 ? -19.266 -22.203 -6.453 1 97 117 PHE A C 1
ATOM 933 O O . PHE A 1 117 ? -19.5 -21.953 -7.637 1 97 117 PHE A O 1
ATOM 940 N N . GLU A 1 118 ? -19.922 -23.094 -5.773 1 95.25 118 GLU A N 1
ATOM 941 C CA . GLU A 1 118 ? -21.031 -23.812 -6.363 1 95.25 118 GLU A CA 1
ATOM 942 C C . GLU A 1 118 ? -22.281 -22.922 -6.453 1 95.25 118 GLU A C 1
ATOM 944 O O . GLU A 1 118 ? -22.797 -22.469 -5.434 1 95.25 118 GLU A O 1
ATOM 949 N N . PRO A 1 119 ? -22.812 -22.672 -7.629 1 94.25 119 PRO A N 1
ATOM 950 C CA . PRO A 1 119 ? -23.953 -21.766 -7.781 1 94.25 119 PRO A CA 1
ATOM 951 C C . PRO A 1 119 ? -25.234 -22.297 -7.141 1 94.25 119 PRO A C 1
ATOM 953 O O . PRO A 1 119 ? -26.141 -21.531 -6.84 1 94.25 119 PRO A O 1
ATOM 956 N N . GLY A 1 120 ? -25.391 -23.469 -6.914 1 88.62 120 GLY A N 1
ATOM 957 C CA . GLY A 1 120 ? -26.594 -24.031 -6.32 1 88.62 120 GLY A CA 1
ATOM 958 C C . GLY A 1 120 ? -26.766 -23.688 -4.855 1 88.62 120 GLY A C 1
ATOM 959 O O . GLY A 1 120 ? -27.859 -23.828 -4.297 1 88.62 120 GLY A O 1
ATOM 960 N N . ARG A 1 121 ? -25.812 -23.219 -4.215 1 84.44 121 ARG A N 1
ATOM 961 C CA . ARG A 1 121 ? -25.812 -22.781 -2.822 1 84.44 121 ARG A CA 1
ATOM 962 C C . ARG A 1 121 ? -25.297 -21.359 -2.697 1 84.44 121 ARG A C 1
ATOM 964 O O . ARG A 1 121 ? -24.078 -21.141 -2.57 1 84.44 121 ARG A O 1
ATOM 971 N N . PRO A 1 122 ? -26.172 -20.469 -2.662 1 79.5 122 PRO A N 1
ATOM 972 C CA . PRO A 1 122 ? -25.703 -19.078 -2.652 1 79.5 122 PRO A CA 1
ATOM 973 C C . PRO A 1 122 ? -24.938 -18.719 -1.382 1 79.5 122 PRO A C 1
ATOM 975 O O . PRO A 1 122 ? -25.469 -18.844 -0.277 1 79.5 122 PRO A O 1
ATOM 978 N N . ILE A 1 123 ? -23.719 -18.297 -1.523 1 91.69 123 ILE A N 1
ATOM 979 C CA . ILE A 1 123 ? -22.891 -18.016 -0.36 1 91.69 123 ILE A CA 1
ATOM 980 C C . ILE A 1 123 ? -22.5 -16.531 -0.357 1 91.69 123 ILE A C 1
ATOM 982 O O . ILE A 1 123 ? -21.719 -16.094 0.487 1 91.69 123 ILE A O 1
ATOM 986 N N . MET A 1 124 ? -22.984 -15.812 -1.306 1 93.81 124 MET A N 1
ATOM 987 C CA . MET A 1 124 ? -22.734 -14.375 -1.376 1 93.81 124 MET A CA 1
ATOM 988 C C . MET A 1 124 ? -24.016 -13.586 -1.106 1 93.81 124 MET A C 1
ATOM 990 O O . MET A 1 124 ? -25.062 -13.883 -1.682 1 93.81 124 MET A O 1
ATOM 994 N N . ASN A 1 125 ? -23.875 -12.672 -0.248 1 93.5 125 ASN A N 1
ATOM 995 C CA . ASN A 1 125 ? -24.984 -11.781 0.051 1 93.5 125 ASN A CA 1
ATOM 996 C C . ASN A 1 125 ? -24.953 -10.531 -0.831 1 93.5 125 ASN A C 1
ATOM 998 O O . ASN A 1 125 ? -24.797 -9.422 -0.332 1 93.5 125 ASN A O 1
ATOM 1002 N N . MET A 1 126 ? -25.109 -10.711 -2.125 1 95.19 126 MET A N 1
ATOM 1003 C CA . MET A 1 126 ? -25.141 -9.656 -3.133 1 95.19 126 MET A CA 1
ATOM 1004 C C . MET A 1 126 ? -26.297 -9.875 -4.105 1 95.19 126 MET A C 1
ATOM 1006 O O . MET A 1 126 ? -26.312 -10.852 -4.855 1 95.19 126 MET A O 1
ATOM 1010 N N . PRO A 1 127 ? -27.219 -9 -4.094 1 94.88 127 PRO A N 1
ATOM 1011 C CA . PRO A 1 127 ? -28.406 -9.172 -4.918 1 94.88 127 PRO A CA 1
ATOM 1012 C C . PRO A 1 127 ? -28.078 -9.391 -6.395 1 94.88 127 PRO A C 1
ATOM 1014 O O . PRO A 1 127 ? -28.719 -10.211 -7.059 1 94.88 127 PRO A O 1
ATOM 1017 N N . GLU A 1 128 ? -27.094 -8.711 -6.871 1 95.31 128 GLU A N 1
ATOM 1018 C CA . GLU A 1 128 ? -26.75 -8.828 -8.281 1 95.31 128 GLU A CA 1
ATOM 1019 C C . GLU A 1 128 ? -26.188 -10.211 -8.594 1 95.31 128 GLU A C 1
ATOM 1021 O O . GLU A 1 128 ? -26.375 -10.734 -9.695 1 95.31 128 GLU A O 1
ATOM 1026 N N . VAL A 1 129 ? -25.5 -10.797 -7.688 1 95.56 129 VAL A N 1
ATOM 1027 C CA . VAL A 1 129 ? -24.953 -12.133 -7.867 1 95.56 129 VAL A CA 1
ATOM 1028 C C . VAL A 1 129 ? -26.094 -13.164 -7.832 1 95.56 129 VAL A C 1
ATOM 1030 O O . VAL A 1 129 ? -26.125 -14.078 -8.656 1 95.56 129 VAL A O 1
ATOM 1033 N N . GLU A 1 130 ? -27 -12.961 -6.914 1 93.31 130 GLU A N 1
ATOM 1034 C CA . GLU A 1 130 ? -28.156 -13.859 -6.805 1 93.31 130 GLU A CA 1
ATOM 1035 C C . GLU A 1 130 ? -29 -13.844 -8.07 1 93.31 130 GLU A C 1
ATOM 1037 O O . GLU A 1 130 ? -29.453 -14.891 -8.539 1 93.31 130 GLU A O 1
ATOM 1042 N N . LYS A 1 131 ? -29.141 -12.672 -8.562 1 94.31 131 LYS A N 1
ATOM 1043 C CA . LYS A 1 131 ? -29.969 -12.5 -9.758 1 94.31 131 LYS A CA 1
ATOM 1044 C C . LYS A 1 131 ? -29.344 -13.211 -10.953 1 94.31 131 LYS A C 1
ATOM 1046 O O . LYS A 1 131 ? -30.062 -13.688 -11.844 1 94.31 131 LYS A O 1
ATOM 1051 N N . ASN A 1 132 ? -28.016 -13.305 -10.945 1 94.06 132 ASN A N 1
ATOM 1052 C CA . ASN A 1 132 ? -27.312 -13.844 -12.109 1 94.06 132 ASN A CA 1
ATOM 1053 C C . ASN A 1 132 ? -26.719 -15.219 -11.82 1 94.06 132 ASN A C 1
ATOM 1055 O O . ASN A 1 132 ? -25.891 -15.711 -12.594 1 94.06 132 ASN A O 1
ATOM 1059 N N . ILE A 1 133 ? -27.141 -15.82 -10.781 1 94.69 133 ILE A N 1
ATOM 1060 C CA . ILE A 1 133 ? -26.516 -17.047 -10.305 1 94.69 133 ILE A CA 1
ATOM 1061 C C . ILE A 1 133 ? -26.688 -18.156 -11.344 1 94.69 133 ILE A C 1
ATOM 1063 O O . ILE A 1 133 ? -25.812 -19 -11.539 1 94.69 133 ILE A O 1
ATOM 1067 N N . ASP A 1 134 ? -27.781 -18.234 -12.023 1 94.81 134 ASP A N 1
ATOM 1068 C CA . ASP A 1 134 ? -28.094 -19.266 -13.008 1 94.81 134 ASP A CA 1
ATOM 1069 C C . ASP A 1 134 ? -27.172 -19.172 -14.219 1 94.81 134 ASP A C 1
ATOM 1071 O O . ASP A 1 134 ? -26.891 -20.172 -14.875 1 94.81 134 ASP A O 1
ATOM 1075 N N . LYS A 1 135 ? -26.734 -18 -14.445 1 94.56 135 LYS A N 1
ATOM 1076 C CA . LYS A 1 135 ? -25.859 -17.781 -15.594 1 94.56 135 LYS A CA 1
ATOM 1077 C C . LYS A 1 135 ? -24.531 -18.5 -15.414 1 94.56 135 LYS A C 1
ATOM 1079 O O . LYS A 1 135 ? -23.969 -19.031 -16.375 1 94.56 135 LYS A O 1
ATOM 1084 N N . ILE A 1 136 ? -24.047 -18.578 -14.203 1 95.31 136 ILE A N 1
ATOM 1085 C CA . ILE A 1 136 ? -22.719 -19.141 -14.008 1 95.31 136 ILE A CA 1
ATOM 1086 C C . ILE A 1 136 ? -22.812 -20.656 -13.758 1 95.31 136 ILE A C 1
ATOM 1088 O O . ILE A 1 136 ? -21.812 -21.312 -13.523 1 95.31 136 ILE A O 1
ATOM 1092 N N . LYS A 1 137 ? -24.031 -21.156 -13.828 1 95.5 137 LYS A N 1
ATOM 1093 C CA . LYS A 1 137 ? -24.172 -22.609 -13.891 1 95.5 137 LYS A CA 1
ATOM 1094 C C . LYS A 1 137 ? -23.672 -23.156 -15.227 1 95.5 137 LYS A C 1
ATOM 1096 O O . LYS A 1 137 ? -23.312 -24.328 -15.32 1 95.5 137 LYS A O 1
ATOM 1101 N N . VAL A 1 138 ? -23.781 -22.25 -16.219 1 94.62 138 VAL A N 1
ATOM 1102 C CA . VAL A 1 138 ? -23.266 -22.594 -17.531 1 94.62 138 VAL A CA 1
ATOM 1103 C C . VAL A 1 138 ? -21.734 -22.5 -17.516 1 94.62 138 VAL A C 1
ATOM 1105 O O . VAL A 1 138 ? -21.172 -21.531 -17 1 94.62 138 VAL A O 1
ATOM 1108 N N . PRO A 1 139 ? -21.094 -23.469 -18 1 94.62 139 PRO A N 1
ATOM 1109 C CA . PRO A 1 139 ? -19.641 -23.438 -18.016 1 94.62 139 PRO A CA 1
ATOM 1110 C C . PRO A 1 139 ? -19.078 -22.234 -18.781 1 94.62 139 PRO A C 1
ATOM 1112 O O . PRO A 1 139 ? -19.688 -21.797 -19.766 1 94.62 139 PRO A O 1
ATOM 1115 N N . ASP A 1 140 ? -17.984 -21.719 -18.328 1 96.56 140 ASP A N 1
ATOM 1116 C CA . ASP A 1 140 ? -17.188 -20.672 -19 1 96.56 140 ASP A CA 1
ATOM 1117 C C . ASP A 1 140 ? -17.938 -19.344 -18.984 1 96.56 140 ASP A C 1
ATOM 1119 O O . ASP A 1 140 ? -17.719 -18.5 -19.875 1 96.56 140 ASP A O 1
ATOM 1123 N N . VAL A 1 141 ? -18.891 -19.266 -18.109 1 96.94 141 VAL A N 1
A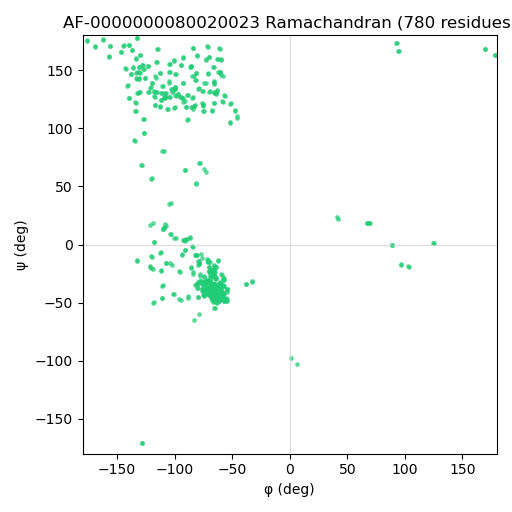TOM 1124 C CA . VAL A 1 141 ? -19.562 -18 -17.922 1 96.94 141 VAL A CA 1
ATOM 1125 C C . VAL A 1 141 ? -19.094 -17.344 -16.609 1 96.94 141 VAL A C 1
ATOM 1127 O O . VAL A 1 141 ? -18.938 -18.031 -15.602 1 96.94 141 VAL A O 1
ATOM 1130 N N . VAL A 1 142 ? -18.891 -15.992 -16.672 1 97.56 142 VAL A N 1
ATOM 1131 C CA . VAL A 1 142 ? -18.391 -15.305 -15.484 1 97.56 142 VAL A CA 1
ATOM 1132 C C . VAL A 1 142 ? -19.25 -14.078 -15.188 1 97.56 142 VAL A C 1
ATOM 1134 O O . VAL A 1 142 ? -19.922 -13.562 -16.078 1 97.56 142 VAL A O 1
ATOM 1137 N N . LEU A 1 143 ? -19.312 -13.695 -13.953 1 97.56 143 LEU A N 1
ATOM 1138 C CA . LEU A 1 143 ? -19.797 -12.375 -13.578 1 97.56 143 LEU A CA 1
ATOM 1139 C C . LEU A 1 143 ? -18.625 -11.406 -13.406 1 97.56 143 LEU A C 1
ATOM 1141 O O . LEU A 1 143 ? -17.672 -11.703 -12.695 1 97.56 143 LEU A O 1
ATOM 1145 N N . PHE A 1 144 ? -18.703 -10.305 -14.07 1 98 144 PHE A N 1
ATOM 1146 C CA . PHE A 1 144 ? -17.641 -9.305 -14.039 1 98 144 PHE A CA 1
ATOM 1147 C C . PHE A 1 144 ? -17.984 -8.18 -13.078 1 98 144 PHE A C 1
ATOM 1149 O O . PHE A 1 144 ? -19.109 -7.688 -13.062 1 98 144 PHE A O 1
ATOM 1156 N N . ASP A 1 145 ? -17.062 -7.781 -12.297 1 98.25 145 ASP A N 1
ATOM 1157 C CA . ASP A 1 145 ? -17.234 -6.676 -11.352 1 98.25 145 ASP A CA 1
ATOM 1158 C C . ASP A 1 145 ? -17.219 -5.332 -12.078 1 98.25 145 ASP A C 1
ATOM 1160 O O . ASP A 1 145 ? -16.156 -4.879 -12.516 1 98.25 145 ASP A O 1
ATOM 1164 N N . ARG A 1 146 ? -18.266 -4.668 -12.07 1 97.31 146 ARG A N 1
ATOM 1165 C CA . ARG A 1 146 ? -18.375 -3.4 -12.789 1 97.31 146 ARG A CA 1
ATOM 1166 C C . ARG A 1 146 ? -17.531 -2.322 -12.109 1 97.31 146 ARG A C 1
ATOM 1168 O O . ARG A 1 146 ? -17.203 -1.301 -12.727 1 97.31 146 ARG A O 1
ATOM 1175 N N . ASN A 1 147 ? -17.203 -2.551 -10.875 1 97.06 147 ASN A N 1
ATOM 1176 C CA . ASN A 1 147 ? -16.438 -1.552 -10.133 1 97.06 147 ASN A CA 1
ATOM 1177 C C . ASN A 1 147 ? -14.938 -1.799 -10.234 1 97.06 147 ASN A C 1
ATOM 1179 O O . ASN A 1 147 ? -14.148 -1.089 -9.617 1 97.06 147 ASN A O 1
ATOM 1183 N N . SER A 1 148 ? -14.531 -2.818 -11.031 1 97.38 148 SER A N 1
ATOM 1184 C CA . SER A 1 148 ? -13.109 -3.055 -11.242 1 97.38 148 SER A CA 1
ATOM 1185 C C . SER A 1 148 ? -12.43 -1.837 -11.859 1 97.38 148 SER A C 1
ATOM 1187 O O . SER A 1 148 ? -13.094 -0.986 -12.461 1 97.38 148 SER A O 1
ATOM 1189 N N . ARG A 1 149 ? -11.164 -1.753 -11.719 1 96.56 149 ARG A N 1
ATOM 1190 C CA . ARG A 1 149 ? -10.414 -0.605 -12.211 1 96.56 149 ARG A CA 1
ATOM 1191 C C . ARG A 1 149 ? -10.508 -0.5 -13.734 1 96.56 149 ARG A C 1
ATOM 1193 O O . ARG A 1 149 ? -10.766 -1.497 -14.414 1 96.56 149 ARG A O 1
ATOM 1200 N N . PRO A 1 150 ? -10.242 0.681 -14.219 1 94.75 150 PRO A N 1
ATOM 1201 C CA . PRO A 1 150 ? -10.484 0.932 -15.641 1 94.75 150 PRO A CA 1
ATOM 1202 C C . PRO A 1 150 ? -9.492 0.214 -16.547 1 94.75 150 PRO A C 1
ATOM 1204 O O . PRO A 1 150 ? -9.734 0.075 -17.75 1 94.75 150 PRO A O 1
ATOM 1207 N N . GLU A 1 151 ? -8.445 -0.28 -15.945 1 94.44 151 GLU A N 1
ATOM 1208 C CA . GLU A 1 151 ? -7.414 -0.938 -16.734 1 94.44 151 GLU A CA 1
ATOM 1209 C C . GLU A 1 151 ? -7.941 -2.217 -17.391 1 94.44 151 GLU A C 1
ATOM 1211 O O . GLU A 1 151 ? -7.367 -2.709 -18.359 1 94.44 151 GLU A O 1
ATOM 1216 N N . PHE A 1 152 ? -9.016 -2.736 -16.922 1 96.62 152 PHE A N 1
ATOM 1217 C CA . PHE A 1 152 ? -9.578 -3.977 -17.453 1 96.62 152 PHE A CA 1
ATOM 1218 C C . PHE A 1 152 ? -10.383 -3.711 -18.719 1 96.62 152 PHE A C 1
ATOM 1220 O O . PHE A 1 152 ? -10.805 -4.648 -19.391 1 96.62 152 PHE A O 1
ATOM 1227 N N . GLY A 1 153 ? -10.609 -2.441 -19.047 1 95.56 153 GLY A N 1
ATOM 1228 C CA . GLY A 1 153 ? -11.367 -2.076 -20.234 1 95.56 153 GLY A CA 1
ATOM 1229 C C . GLY A 1 153 ? -12.844 -1.885 -19.953 1 95.56 153 GLY A C 1
ATOM 1230 O O . GLY A 1 153 ? -13.305 -2.098 -18.828 1 95.56 153 GLY A O 1
ATOM 1231 N N . PRO A 1 154 ? -13.508 -1.446 -20.922 1 95.25 154 PRO A N 1
ATOM 1232 C CA . PRO A 1 154 ? -14.922 -1.113 -20.75 1 95.25 154 PRO A CA 1
ATOM 1233 C C . PRO A 1 154 ? -15.828 -2.338 -20.828 1 95.25 154 PRO A C 1
ATOM 1235 O O . PRO A 1 154 ? -16.844 -2.311 -21.531 1 95.25 154 PRO A O 1
ATOM 1238 N N . VAL A 1 155 ? -15.57 -3.305 -20.109 1 95.88 155 VAL A N 1
ATOM 1239 C CA . VAL A 1 155 ? -16.266 -4.586 -20.156 1 95.88 155 VAL A CA 1
ATOM 1240 C C . VAL A 1 155 ? -17.719 -4.402 -19.719 1 95.88 155 VAL A C 1
ATOM 1242 O O . VAL A 1 155 ? -18.641 -4.836 -20.406 1 95.88 155 VAL A O 1
ATOM 1245 N N . ALA A 1 156 ? -17.938 -3.723 -18.609 1 95.5 156 ALA A N 1
ATOM 1246 C CA . ALA A 1 156 ? -19.281 -3.516 -18.078 1 95.5 156 ALA A CA 1
ATOM 1247 C C . ALA A 1 156 ? -20.109 -2.658 -19.016 1 95.5 156 ALA A C 1
ATOM 1249 O O . ALA A 1 156 ? -21.281 -2.959 -19.266 1 95.5 156 ALA A O 1
ATOM 1250 N N . GLN A 1 157 ? -19.531 -1.615 -19.531 1 94.38 157 GLN A N 1
ATOM 1251 C CA . GLN A 1 157 ? -20.234 -0.721 -20.438 1 94.38 157 GLN A CA 1
ATOM 1252 C C . GLN A 1 157 ? -20.672 -1.459 -21.703 1 94.38 157 GLN A C 1
ATOM 1254 O O . GLN A 1 157 ? -21.812 -1.308 -22.156 1 94.38 157 GLN A O 1
ATOM 1259 N N . LYS A 1 158 ? -19.797 -2.215 -22.25 1 93.81 158 LYS A N 1
ATOM 1260 C CA . LYS A 1 158 ? -20.094 -2.965 -23.469 1 93.81 158 LYS A CA 1
ATOM 1261 C C . LYS A 1 158 ? -21.156 -4.035 -23.203 1 93.81 158 LYS A C 1
ATOM 1263 O O . LYS A 1 158 ? -22 -4.305 -24.062 1 93.81 158 LYS A O 1
ATOM 1268 N N . PHE A 1 159 ? -21.047 -4.609 -22.094 1 94.12 159 PHE A N 1
ATOM 1269 C CA . PHE A 1 159 ? -22.031 -5.625 -21.719 1 94.12 159 PHE A CA 1
ATOM 1270 C C . PHE A 1 159 ? -23.438 -5.035 -21.719 1 94.12 159 PHE A C 1
ATOM 1272 O O . PHE A 1 159 ? -24.391 -5.652 -22.203 1 94.12 159 PHE A O 1
ATOM 1279 N N . VAL A 1 160 ? -23.578 -3.912 -21.172 1 91.94 160 VAL A N 1
ATOM 1280 C CA . VAL A 1 160 ? -24.875 -3.262 -21.031 1 91.94 160 VAL A CA 1
ATOM 1281 C C . VAL A 1 160 ? -25.328 -2.717 -22.391 1 91.94 160 VAL A C 1
ATOM 1283 O O . VAL A 1 160 ? -26.5 -2.857 -22.75 1 91.94 160 VAL A O 1
ATOM 1286 N N . GLN A 1 161 ? -24.453 -2.191 -23.141 1 90.81 161 GLN A N 1
ATOM 1287 C CA . GLN A 1 161 ? -24.812 -1.518 -24.391 1 90.81 161 GLN A CA 1
ATOM 1288 C C . GLN A 1 161 ? -25.062 -2.525 -25.516 1 90.81 161 GLN A C 1
ATOM 1290 O O . GLN A 1 161 ? -26 -2.375 -26.297 1 90.81 161 GLN A O 1
ATOM 1295 N N . GLU A 1 162 ? -24.156 -3.484 -25.609 1 83.12 162 GLU A N 1
ATOM 1296 C CA . GLU A 1 162 ? -24.219 -4.383 -26.75 1 83.12 162 GLU A CA 1
ATOM 1297 C C . GLU A 1 162 ? -25.078 -5.609 -26.453 1 83.12 162 GLU A C 1
ATOM 1299 O O . GLU A 1 162 ? -25.516 -6.309 -27.359 1 83.12 162 GLU A O 1
ATOM 1304 N N . ASN A 1 163 ? -25.5 -5.719 -25.328 1 73.31 163 ASN A N 1
ATOM 1305 C CA . ASN A 1 163 ? -26.312 -6.859 -24.922 1 73.31 163 ASN A CA 1
ATOM 1306 C C . ASN A 1 163 ? -25.766 -8.164 -25.484 1 73.31 163 ASN A C 1
ATOM 1308 O O . ASN A 1 163 ? -26.531 -9.008 -25.953 1 73.31 163 ASN A O 1
ATOM 1312 N N . THR A 1 164 ? -24.531 -8.188 -25.828 1 71.62 164 THR A N 1
ATOM 1313 C CA . THR A 1 164 ? -23.906 -9.406 -26.328 1 71.62 164 THR A CA 1
ATOM 1314 C C . THR A 1 164 ? -22.859 -9.914 -25.328 1 71.62 164 THR A C 1
ATOM 1316 O O . THR A 1 164 ? -22.266 -9.133 -24.594 1 71.62 164 THR A O 1
ATOM 1319 N N . GLU A 1 165 ? -22.812 -11.203 -25.375 1 76.31 165 GLU A N 1
ATOM 1320 C CA . GLU A 1 165 ? -21.812 -11.836 -24.531 1 76.31 165 GLU A CA 1
ATOM 1321 C C . GLU A 1 165 ? -20.391 -11.516 -25.016 1 76.31 165 GLU A C 1
ATOM 1323 O O . GLU A 1 165 ? -20.078 -11.703 -26.188 1 76.31 165 GLU A O 1
ATOM 1328 N N . GLN A 1 166 ? -19.734 -10.836 -24.156 1 86 166 GLN A N 1
ATOM 1329 C CA . GLN A 1 166 ? -18.344 -10.562 -24.453 1 86 166 GLN A CA 1
ATOM 1330 C C . GLN A 1 166 ? -17.453 -11.766 -24.125 1 86 166 GLN A C 1
ATOM 1332 O O . GLN A 1 166 ? -17.656 -12.414 -23.094 1 86 166 GLN A O 1
ATOM 1337 N N . ILE A 1 167 ? -16.641 -12.023 -25.031 1 90.81 167 ILE A N 1
ATOM 1338 C CA . ILE A 1 167 ? -15.664 -13.07 -24.781 1 90.81 167 ILE A CA 1
ATOM 1339 C C . ILE A 1 167 ? -14.398 -12.461 -24.188 1 90.81 167 ILE A C 1
ATOM 1341 O O . ILE A 1 167 ? -13.859 -11.492 -24.734 1 90.81 167 ILE A O 1
ATOM 1345 N N . LEU A 1 168 ? -14.047 -12.961 -23.062 1 94.19 168 LEU A N 1
ATOM 1346 C CA . LEU A 1 168 ? -12.852 -12.5 -22.344 1 94.19 168 LEU A CA 1
ATOM 1347 C C . LEU A 1 168 ? -11.828 -13.617 -22.219 1 94.19 168 LEU A C 1
ATOM 1349 O O . LEU A 1 168 ? -12.172 -14.797 -22.328 1 94.19 168 LEU A O 1
ATOM 1353 N N . GLU A 1 169 ? -10.617 -13.211 -22.047 1 95.88 169 GLU A N 1
ATOM 1354 C CA . GLU A 1 169 ? -9.539 -14.164 -21.844 1 95.88 169 GLU A CA 1
ATOM 1355 C C . GLU A 1 169 ? -8.891 -13.977 -20.469 1 95.88 169 GLU A C 1
ATOM 1357 O O . GLU A 1 169 ? -8.5 -12.867 -20.109 1 95.88 169 GLU A O 1
ATOM 1362 N N . ILE A 1 170 ? -8.844 -15.094 -19.797 1 95.44 170 ILE A N 1
ATOM 1363 C CA . ILE A 1 170 ? -8.242 -15.117 -18.469 1 95.44 170 ILE A CA 1
ATOM 1364 C C . ILE A 1 170 ? -7.031 -16.047 -18.469 1 95.44 170 ILE A C 1
ATOM 1366 O O . ILE A 1 170 ? -7.121 -17.188 -18.938 1 95.44 170 ILE A O 1
ATOM 1370 N N . PHE A 1 171 ? -5.918 -15.555 -17.938 1 90.56 171 PHE A N 1
ATOM 1371 C CA . PHE A 1 171 ? -4.684 -16.328 -17.922 1 90.56 171 PHE A CA 1
ATOM 1372 C C . PHE A 1 171 ? -4.316 -16.734 -16.484 1 90.56 171 PHE A C 1
ATOM 1374 O O . PHE A 1 171 ? -4.258 -15.875 -15.602 1 90.56 171 PHE A O 1
ATOM 1381 N N . PRO A 1 172 ? -4.188 -18 -16.406 1 83.5 172 PRO A N 1
ATOM 1382 C CA . PRO A 1 172 ? -3.588 -18.359 -15.117 1 83.5 172 PRO A CA 1
ATOM 1383 C C . PRO A 1 172 ? -2.154 -17.859 -14.977 1 83.5 172 PRO A C 1
ATOM 1385 O O . PRO A 1 172 ? -1.401 -17.844 -15.953 1 83.5 172 PRO A O 1
ATOM 1388 N N . PHE A 1 173 ? -1.744 -17.375 -13.844 1 67.88 173 PHE A N 1
ATOM 1389 C CA . PHE A 1 173 ? -0.461 -16.766 -13.516 1 67.88 173 PHE A CA 1
ATOM 1390 C C . PHE A 1 173 ? 0.391 -16.594 -14.766 1 67.88 173 PHE A C 1
ATOM 1392 O O . PHE A 1 173 ? 0.029 -15.828 -15.664 1 67.88 173 PHE A O 1
ATOM 1399 N N . ASP A 1 174 ? 1.457 -17.484 -15.023 1 63.75 174 ASP A N 1
ATOM 1400 C CA . ASP A 1 174 ? 2.426 -17.219 -16.094 1 63.75 174 ASP A CA 1
ATOM 1401 C C . ASP A 1 174 ? 2.152 -18.094 -17.312 1 63.75 174 ASP A C 1
ATOM 1403 O O . ASP A 1 174 ? 3.064 -18.391 -18.078 1 63.75 174 ASP A O 1
ATOM 1407 N N . SER A 1 175 ? 0.821 -18.281 -17.484 1 71.81 175 SER A N 1
ATOM 1408 C CA . SER A 1 175 ? 0.489 -19.109 -18.641 1 71.81 175 SER A CA 1
ATOM 1409 C C . SER A 1 175 ? 0.473 -18.281 -19.922 1 71.81 175 SER A C 1
ATOM 1411 O O . SER A 1 175 ? 0.141 -17.094 -19.906 1 71.81 175 SER A O 1
ATOM 1413 N N . LEU A 1 176 ? 0.894 -18.906 -20.969 1 72.69 176 LEU A N 1
ATOM 1414 C CA . LEU A 1 176 ? 0.889 -18.266 -22.281 1 72.69 176 LEU A CA 1
ATOM 1415 C C . LEU A 1 176 ? -0.481 -18.391 -22.938 1 72.69 176 LEU A C 1
ATOM 1417 O O . LEU A 1 176 ? -0.811 -17.625 -23.844 1 72.69 176 LEU A O 1
ATOM 1421 N N . ARG A 1 177 ? -1.183 -19.406 -22.484 1 81.44 177 ARG A N 1
ATOM 1422 C CA . ARG A 1 177 ? -2.494 -19.625 -23.094 1 81.44 177 ARG A CA 1
ATOM 1423 C C . ARG A 1 177 ? -3.607 -19.141 -22.172 1 81.44 177 ARG A C 1
ATOM 1425 O O . ARG A 1 177 ? -3.6 -19.438 -20.969 1 81.44 177 ARG A O 1
ATOM 1432 N N . GLY A 1 178 ? -4.484 -18.453 -22.781 1 89.38 178 GLY A N 1
ATOM 1433 C CA . GLY A 1 178 ? -5.621 -17.938 -22.031 1 89.38 178 GLY A CA 1
ATOM 1434 C C . GLY A 1 178 ? -6.836 -18.859 -22.109 1 89.38 178 GLY A C 1
ATOM 1435 O O . GLY A 1 178 ? -6.961 -19.656 -23.031 1 89.38 178 GLY A O 1
ATOM 1436 N N . TYR A 1 179 ? -7.645 -18.75 -21.109 1 94.31 179 TYR A N 1
ATOM 1437 C CA . TYR A 1 179 ? -8.938 -19.438 -21.078 1 94.31 179 TYR A CA 1
ATOM 1438 C C . TYR A 1 179 ? -10.062 -18.484 -21.469 1 94.31 179 TYR A C 1
ATOM 1440 O O . TYR A 1 179 ? -10.203 -17.406 -20.875 1 94.31 179 TYR A O 1
ATOM 1448 N N . ARG A 1 180 ? -10.828 -18.922 -22.391 1 95.75 180 ARG A N 1
ATOM 1449 C CA . ARG A 1 180 ? -11.891 -18.047 -22.891 1 95.75 180 ARG A CA 1
ATOM 1450 C C . ARG A 1 180 ? -13.164 -18.219 -22.078 1 95.75 180 ARG A C 1
ATOM 1452 O O . ARG A 1 180 ? -13.602 -19.344 -21.828 1 95.75 180 ARG A O 1
ATOM 1459 N N . VAL A 1 181 ? -13.656 -17.094 -21.656 1 96.75 181 VAL A N 1
ATOM 1460 C CA . VAL A 1 181 ? -14.898 -17.078 -20.891 1 96.75 181 VAL A CA 1
ATOM 1461 C C . VAL A 1 181 ? -15.859 -16.047 -21.484 1 96.75 181 VAL A C 1
ATOM 1463 O O . VAL A 1 181 ? -15.445 -15.188 -22.266 1 96.75 181 VAL A O 1
ATOM 1466 N N . ARG A 1 182 ? -17.141 -16.156 -21.125 1 96.06 182 ARG A N 1
ATOM 1467 C CA . ARG A 1 182 ? -18.156 -15.203 -21.547 1 96.06 182 ARG A CA 1
ATOM 1468 C C . ARG A 1 182 ? -18.75 -14.477 -20.344 1 96.06 182 ARG A C 1
ATOM 1470 O O . ARG A 1 182 ? -19.016 -15.094 -19.297 1 96.06 182 ARG A O 1
ATOM 1477 N N . VAL A 1 183 ? -19.062 -13.266 -20.516 1 96.69 183 VAL A N 1
ATOM 1478 C CA . VAL A 1 183 ? -19.672 -12.484 -19.453 1 96.69 183 VAL A CA 1
ATOM 1479 C C . VAL A 1 183 ? -21.172 -12.742 -19.422 1 96.69 183 VAL A C 1
ATOM 1481 O O . VAL A 1 183 ? -21.875 -12.445 -20.391 1 96.69 183 VAL A O 1
ATOM 1484 N N . GLY A 1 184 ? -21.641 -13.234 -18.344 1 95.44 184 GLY A N 1
ATOM 1485 C CA . GLY A 1 184 ? -23.062 -13.531 -18.203 1 95.44 184 GLY A CA 1
ATOM 1486 C C . GLY A 1 184 ? -23.812 -12.5 -17.391 1 95.44 184 GLY A C 1
ATOM 1487 O O . GLY A 1 184 ? -25.031 -12.438 -17.438 1 95.44 184 GLY A O 1
ATOM 1488 N N . GLY A 1 185 ? -23.062 -11.719 -16.656 1 95.88 185 GLY A N 1
ATOM 1489 C CA . GLY A 1 185 ? -23.656 -10.711 -15.797 1 95.88 185 GLY A CA 1
ATOM 1490 C C . GLY A 1 185 ? -22.641 -9.836 -15.094 1 95.88 185 GLY A C 1
ATOM 1491 O O . GLY A 1 185 ? -21.438 -10.023 -15.273 1 95.88 185 GLY A O 1
ATOM 1492 N N . LEU A 1 186 ? -23.188 -8.867 -14.391 1 96.69 186 LEU A N 1
ATOM 1493 C CA . LEU A 1 186 ? -22.344 -7.91 -13.68 1 96.69 186 LEU A CA 1
ATOM 1494 C C . LEU A 1 186 ? -22.672 -7.891 -12.195 1 96.69 186 LEU A C 1
ATOM 1496 O O . LEU A 1 186 ? -23.781 -8.281 -11.797 1 96.69 186 LEU A O 1
ATOM 1500 N N . PHE A 1 187 ? -21.734 -7.543 -11.422 1 97.31 187 PHE A N 1
ATOM 1501 C CA . PHE A 1 187 ? -21.906 -7.254 -10 1 97.31 187 PHE A CA 1
ATOM 1502 C C . PHE A 1 187 ? -21 -6.125 -9.555 1 97.31 187 PHE A C 1
ATOM 1504 O O . PHE A 1 187 ? -20.203 -5.617 -10.352 1 97.31 187 PHE A O 1
ATOM 1511 N N . GLY A 1 188 ? -21.219 -5.664 -8.297 1 96.88 188 GLY A N 1
ATOM 1512 C CA . GLY A 1 188 ? -20.391 -4.578 -7.793 1 96.88 188 GLY A CA 1
ATOM 1513 C C . GLY A 1 188 ? -19.75 -4.891 -6.453 1 96.88 188 GLY A C 1
ATOM 1514 O O . GLY A 1 188 ? -20.453 -5.004 -5.438 1 96.88 188 GLY A O 1
ATOM 1515 N N . LEU A 1 189 ? -18.516 -5.105 -6.445 1 96.62 189 LEU A N 1
ATOM 1516 C CA . LEU A 1 189 ? -17.719 -5.316 -5.238 1 96.62 189 LEU A CA 1
ATOM 1517 C C . LEU A 1 189 ? -16.656 -4.242 -5.098 1 96.62 189 LEU A C 1
ATOM 1519 O O . LEU A 1 189 ? -16.516 -3.635 -4.035 1 96.62 189 LEU A O 1
ATOM 1523 N N . GLY A 1 190 ? -15.898 -4.035 -6.172 1 96.56 190 GLY A N 1
ATOM 1524 C CA . GLY A 1 190 ? -14.875 -3.008 -6.195 1 96.56 190 GLY A CA 1
ATOM 1525 C C . GLY A 1 190 ? -13.492 -3.537 -5.84 1 96.56 190 GLY A C 1
ATOM 1526 O O . GLY A 1 190 ? -13.367 -4.641 -5.309 1 96.56 190 GLY A O 1
ATOM 1527 N N . PRO A 1 191 ? -12.484 -2.725 -6.105 1 97.31 191 PRO A N 1
ATOM 1528 C CA . PRO A 1 191 ? -11.094 -3.107 -5.836 1 97.31 191 PRO A CA 1
ATOM 1529 C C . PRO A 1 191 ? -10.68 -2.848 -4.391 1 97.31 191 PRO A C 1
ATOM 1531 O O . PRO A 1 191 ? -11.469 -2.309 -3.605 1 97.31 191 PRO A O 1
ATOM 1534 N N . SER A 1 192 ? -9.57 -3.342 -4.039 1 95.5 192 SER A N 1
ATOM 1535 C CA . SER A 1 192 ? -8.883 -3.049 -2.789 1 95.5 192 SER A CA 1
ATOM 1536 C C . SER A 1 192 ? -7.438 -2.631 -3.041 1 95.5 192 SER A C 1
ATOM 1538 O O . SER A 1 192 ? -7.062 -2.328 -4.176 1 95.5 192 SER A O 1
ATOM 1540 N N . PHE A 1 193 ? -6.652 -2.527 -1.974 1 90.19 193 PHE A N 1
ATOM 1541 C CA . PHE A 1 193 ? -5.234 -2.213 -2.111 1 90.19 193 PHE A CA 1
ATOM 1542 C C . PHE A 1 193 ? -4.48 -3.385 -2.727 1 90.19 193 PHE A C 1
ATOM 1544 O O . PHE A 1 193 ? -3.418 -3.199 -3.326 1 90.19 193 PHE A O 1
ATOM 1551 N N . GLY A 1 194 ? -5.074 -4.527 -2.578 1 90.06 194 GLY A N 1
ATOM 1552 C CA . GLY A 1 194 ? -4.375 -5.703 -3.072 1 90.06 194 GLY A CA 1
ATOM 1553 C C . GLY A 1 194 ? -5.055 -6.344 -4.266 1 90.06 194 GLY A C 1
ATOM 1554 O O . GLY A 1 194 ? -4.531 -7.293 -4.848 1 90.06 194 GLY A O 1
ATOM 1555 N N . VAL A 1 195 ? -6.211 -5.887 -4.625 1 94.5 195 VAL A N 1
ATOM 1556 C CA . VAL A 1 195 ? -7.016 -6.477 -5.691 1 94.5 195 VAL A CA 1
ATOM 1557 C C . VAL A 1 195 ? -7.516 -5.379 -6.629 1 94.5 195 VAL A C 1
ATOM 1559 O O . VAL A 1 195 ? -8.164 -4.43 -6.191 1 94.5 195 VAL A O 1
ATOM 1562 N N . ASP A 1 196 ? -7.32 -5.598 -7.914 1 96.06 196 ASP A N 1
ATOM 1563 C CA . ASP A 1 196 ? -7.676 -4.559 -8.875 1 96.06 196 ASP A CA 1
ATOM 1564 C C . ASP A 1 196 ? -9.07 -4.797 -9.453 1 96.06 196 ASP A C 1
ATOM 1566 O O . ASP A 1 196 ? -9.703 -3.867 -9.961 1 96.06 196 ASP A O 1
ATOM 1570 N N . GLY A 1 197 ? -9.469 -5.98 -9.398 1 97.44 197 GLY A N 1
ATOM 1571 C CA . GLY A 1 197 ? -10.766 -6.363 -9.938 1 97.44 197 GLY A CA 1
ATOM 1572 C C . GLY A 1 197 ? -11.188 -7.77 -9.555 1 97.44 197 GLY A C 1
ATOM 1573 O O . GLY A 1 197 ? -10.391 -8.531 -9 1 97.44 197 GLY A O 1
ATOM 1574 N N . ASN A 1 198 ? -12.453 -8.094 -9.859 1 98.38 198 ASN A N 1
ATOM 1575 C CA . ASN A 1 198 ? -12.992 -9.359 -9.391 1 98.38 198 ASN A CA 1
ATOM 1576 C C . ASN A 1 198 ? -13.82 -10.047 -10.477 1 98.38 198 ASN A C 1
ATOM 1578 O O . ASN A 1 198 ? -14.484 -9.383 -11.266 1 98.38 198 ASN A O 1
ATOM 1582 N N . LEU A 1 199 ? -13.758 -11.312 -10.453 1 98.19 199 LEU A N 1
ATOM 1583 C CA . LEU A 1 199 ? -14.656 -12.195 -11.188 1 98.19 199 LEU A CA 1
ATOM 1584 C C . LEU A 1 199 ? -15.312 -13.203 -10.258 1 98.19 199 LEU A C 1
ATOM 1586 O O . LEU A 1 199 ? -14.688 -13.695 -9.312 1 98.19 199 LEU A O 1
ATOM 1590 N N . ILE A 1 200 ? -16.516 -13.477 -10.539 1 98 200 ILE A N 1
ATOM 1591 C CA . ILE A 1 200 ? -17.203 -14.578 -9.875 1 98 200 ILE A CA 1
ATOM 1592 C C . ILE A 1 200 ? -17.547 -15.664 -10.898 1 98 200 ILE A C 1
ATOM 1594 O O . ILE A 1 200 ? -18.078 -15.359 -11.969 1 98 200 ILE A O 1
ATOM 1598 N N . VAL A 1 201 ? -17.234 -16.844 -10.57 1 97.75 201 VAL A N 1
ATOM 1599 C CA . VAL A 1 201 ? -17.469 -17.984 -11.461 1 97.75 201 VAL A CA 1
ATOM 1600 C C . VAL A 1 201 ? -17.969 -19.188 -10.656 1 97.75 201 VAL A C 1
ATOM 1602 O O . VAL A 1 201 ? -17.984 -19.141 -9.43 1 97.75 201 VAL A O 1
ATOM 1605 N N . SER A 1 202 ? -18.375 -20.203 -11.383 1 97.19 202 SER A N 1
ATOM 1606 C CA . SER A 1 202 ? -18.625 -21.484 -10.734 1 97.19 202 SER A CA 1
ATOM 1607 C C . SER A 1 202 ? -17.328 -22.172 -10.328 1 97.19 202 SER A C 1
ATOM 1609 O O . SER A 1 202 ? -16.266 -21.875 -10.867 1 97.19 202 SER A O 1
ATOM 1611 N N . ASP A 1 203 ? -17.422 -23.109 -9.383 1 95.88 203 ASP A N 1
ATOM 1612 C CA . ASP A 1 203 ? -16.266 -23.891 -8.984 1 95.88 203 ASP A CA 1
ATOM 1613 C C . ASP A 1 203 ? -15.672 -24.641 -10.18 1 95.88 203 ASP A C 1
ATOM 1615 O O . ASP A 1 203 ? -14.453 -24.688 -10.336 1 95.88 203 ASP A O 1
ATOM 1619 N N . THR A 1 204 ? -16.562 -25.078 -11.055 1 95.31 204 THR A N 1
ATOM 1620 C CA . THR A 1 204 ? -16.109 -25.812 -12.227 1 95.31 204 THR A CA 1
ATOM 1621 C C . THR A 1 204 ? -15.336 -24.906 -13.172 1 95.31 204 THR A C 1
ATOM 1623 O O . THR A 1 204 ? -14.258 -25.266 -13.648 1 95.31 204 THR A O 1
ATOM 1626 N N . THR A 1 205 ? -15.844 -23.766 -13.422 1 96.81 205 THR A N 1
ATOM 1627 C CA . THR A 1 205 ? -15.164 -22.797 -14.289 1 96.81 205 THR A CA 1
ATOM 1628 C C . THR A 1 205 ? -13.852 -22.359 -13.664 1 96.81 205 THR A C 1
ATOM 1630 O O . THR A 1 205 ? -12.859 -22.156 -14.367 1 96.81 205 THR A O 1
ATOM 1633 N N . PHE A 1 206 ? -13.859 -22.234 -12.352 1 96.38 206 PHE A N 1
ATOM 1634 C CA . PHE A 1 206 ? -12.633 -21.875 -11.648 1 96.38 206 PHE A CA 1
ATOM 1635 C C . PHE A 1 206 ? -11.523 -22.891 -11.945 1 96.38 206 PHE A C 1
ATOM 1637 O O . PHE A 1 206 ? -10.414 -22.5 -12.305 1 96.38 206 PHE A O 1
ATOM 1644 N N . LEU A 1 207 ? -11.852 -24.109 -11.875 1 93.94 207 LEU A N 1
ATOM 1645 C CA . LEU A 1 207 ? -10.867 -25.172 -12.055 1 93.94 207 LEU A CA 1
ATOM 1646 C C . LEU A 1 207 ? -10.398 -25.25 -13.5 1 93.94 207 LEU A C 1
ATOM 1648 O O . LEU A 1 207 ? -9.258 -25.641 -13.773 1 93.94 207 LEU A O 1
ATOM 1652 N N . ARG A 1 208 ? -11.219 -24.75 -14.352 1 93.44 208 ARG A N 1
ATOM 1653 C CA . ARG A 1 208 ? -10.844 -24.719 -15.758 1 93.44 208 ARG A CA 1
ATOM 1654 C C . ARG A 1 208 ? -9.906 -23.562 -16.047 1 93.44 208 ARG A C 1
ATOM 1656 O O . ARG A 1 208 ? -9.039 -23.656 -16.922 1 93.44 208 ARG A O 1
ATOM 1663 N N . ILE A 1 209 ? -10.086 -22.516 -15.328 1 93 209 ILE A N 1
ATOM 1664 C CA . ILE A 1 209 ? -9.203 -21.359 -15.469 1 93 209 ILE A CA 1
ATOM 1665 C C . ILE A 1 209 ? -7.816 -21.703 -14.938 1 93 209 ILE A C 1
ATOM 1667 O O . ILE A 1 209 ? -6.809 -21.234 -15.477 1 93 209 ILE A O 1
ATOM 1671 N N . PHE A 1 210 ? -7.836 -22.609 -13.922 1 88.31 210 PHE A N 1
ATOM 1672 C CA . PHE A 1 210 ? -6.586 -22.969 -13.266 1 88.31 210 PHE A CA 1
ATOM 1673 C C . PHE A 1 210 ? -6.312 -24.469 -13.406 1 88.31 210 PHE A C 1
ATOM 1675 O O . PHE A 1 210 ? -6.168 -25.172 -12.406 1 88.31 210 PHE A O 1
ATOM 1682 N N . PRO A 1 211 ? -6.227 -25.078 -14.469 1 75.94 211 PRO A N 1
ATOM 1683 C CA . PRO A 1 211 ? -6.215 -26.531 -14.656 1 75.94 211 PRO A CA 1
ATOM 1684 C C . PRO A 1 211 ? -5.051 -27.203 -13.938 1 75.94 211 PRO A C 1
ATOM 1686 O O . PRO A 1 211 ? -5.223 -28.281 -13.359 1 75.94 211 PRO A O 1
ATOM 1689 N N . ASN A 1 212 ? -3.824 -26.703 -13.812 1 71.69 212 ASN A N 1
ATOM 1690 C CA . ASN A 1 212 ? -2.693 -27.469 -13.289 1 71.69 212 ASN A CA 1
ATOM 1691 C C . ASN A 1 212 ? -2.135 -26.828 -12.016 1 71.69 212 ASN A C 1
ATOM 1693 O O . ASN A 1 212 ? -1.145 -27.312 -11.461 1 71.69 212 ASN A O 1
ATOM 1697 N N . SER A 1 213 ? -2.938 -26.078 -11.539 1 74.31 213 SER A N 1
ATOM 1698 C CA . SER A 1 213 ? -2.309 -25.375 -10.414 1 74.31 213 SER A CA 1
ATOM 1699 C C . SER A 1 213 ? -3.209 -25.391 -9.188 1 74.31 213 SER A C 1
ATOM 1701 O O . SER A 1 213 ? -2.736 -25.203 -8.062 1 74.31 213 SER A O 1
ATOM 1703 N N . ARG A 1 214 ? -4.434 -25.75 -9.422 1 82.5 214 ARG A N 1
ATOM 1704 C CA . ARG A 1 214 ? -5.387 -25.688 -8.32 1 82.5 214 ARG A CA 1
ATOM 1705 C C . ARG A 1 214 ? -6.246 -26.953 -8.281 1 82.5 214 ARG A C 1
ATOM 1707 O O . ARG A 1 214 ? -7.344 -26.969 -8.836 1 82.5 214 ARG A O 1
ATOM 1714 N N . PRO A 1 215 ? -5.805 -27.938 -7.578 1 85.38 215 PRO A N 1
ATOM 1715 C CA . PRO A 1 215 ? -6.629 -29.156 -7.488 1 85.38 215 PRO A CA 1
ATOM 1716 C C . PRO A 1 215 ? -7.98 -28.891 -6.824 1 85.38 215 PRO A C 1
ATOM 1718 O O . PRO A 1 215 ? -8.07 -28.078 -5.902 1 85.38 215 PRO A O 1
ATOM 1721 N N . SER A 1 216 ? -8.938 -29.641 -7.246 1 90.56 216 SER A N 1
ATOM 1722 C CA . SER A 1 216 ? -10.297 -29.453 -6.758 1 90.56 216 SER A CA 1
ATOM 1723 C C . SER A 1 216 ? -10.406 -29.781 -5.273 1 90.56 216 SER A C 1
ATOM 1725 O O . SER A 1 216 ? -11.281 -29.266 -4.582 1 90.56 216 SER A O 1
ATOM 1727 N N . GLU A 1 217 ? -9.5 -30.547 -4.816 1 93.06 217 GLU A N 1
ATOM 1728 C CA . GLU A 1 217 ? -9.555 -31 -3.432 1 93.06 217 GLU A CA 1
ATOM 1729 C C . GLU A 1 217 ? -9.047 -29.922 -2.479 1 93.06 217 GLU A C 1
ATOM 1731 O O . GLU A 1 217 ? -9.242 -30.016 -1.267 1 93.06 217 GLU A O 1
ATOM 1736 N N . MET A 1 218 ? -8.359 -29 -3.014 1 93.12 218 MET A N 1
ATOM 1737 C CA . MET A 1 218 ? -7.801 -27.922 -2.197 1 93.12 218 MET A CA 1
ATOM 1738 C C . MET A 1 218 ? -8.656 -26.672 -2.285 1 93.12 218 MET A C 1
ATOM 1740 O O . MET A 1 218 ? -8.805 -26.078 -3.361 1 93.12 218 MET A O 1
ATOM 1744 N N . ILE A 1 219 ? -9.219 -26.234 -1.132 1 96.06 219 ILE A N 1
ATOM 1745 C CA . ILE A 1 219 ? -10.102 -25.078 -1.103 1 96.06 219 ILE A CA 1
ATOM 1746 C C . ILE A 1 219 ? -9.453 -23.969 -0.283 1 96.06 219 ILE A C 1
ATOM 1748 O O . ILE A 1 219 ? -8.461 -24.188 0.418 1 96.06 219 ILE A O 1
ATOM 1752 N N . ASP A 1 220 ? -10.023 -22.766 -0.366 1 96.44 220 ASP A N 1
ATOM 1753 C CA . ASP A 1 220 ? -9.383 -21.609 0.275 1 96.44 220 ASP A CA 1
ATOM 1754 C C . ASP A 1 220 ? -10.203 -21.125 1.466 1 96.44 220 ASP A C 1
ATOM 1756 O O . ASP A 1 220 ? -9.648 -20.656 2.459 1 96.44 220 ASP A O 1
ATOM 1760 N N . VAL A 1 221 ? -11.5 -21.219 1.324 1 98.25 221 VAL A N 1
ATOM 1761 C CA . VAL A 1 221 ? -12.422 -20.891 2.408 1 98.25 221 VAL A CA 1
ATOM 1762 C C . VAL A 1 221 ? -13.578 -21.875 2.434 1 98.25 221 VAL A C 1
ATOM 1764 O O . VAL A 1 221 ? -14.086 -22.281 1.382 1 98.25 221 VAL A O 1
ATOM 1767 N N . GLY A 1 222 ? -13.945 -22.312 3.605 1 98.38 222 GLY A N 1
ATOM 1768 C CA . GLY A 1 222 ? -15.156 -23.094 3.805 1 98.38 222 GLY A CA 1
ATOM 1769 C C . GLY A 1 222 ? -16.25 -22.328 4.52 1 98.38 222 GLY A C 1
ATOM 1770 O O . GLY A 1 222 ? -16.016 -21.766 5.594 1 98.38 222 GLY A O 1
ATOM 1771 N N . VAL A 1 223 ? -17.359 -22.328 3.912 1 98.44 223 VAL A N 1
ATOM 1772 C CA . VAL A 1 223 ? -18.516 -21.688 4.531 1 98.44 223 VAL A CA 1
ATOM 1773 C C . VAL A 1 223 ? -19.375 -22.734 5.254 1 98.44 223 VAL A C 1
ATOM 1775 O O . VAL A 1 223 ? -19.703 -23.766 4.676 1 98.44 223 VAL A O 1
ATOM 1778 N N . ILE A 1 224 ? -19.688 -22.469 6.48 1 98.25 224 ILE A N 1
ATOM 1779 C CA . ILE A 1 224 ? -20.516 -23.359 7.273 1 98.25 224 ILE A CA 1
ATOM 1780 C C . ILE A 1 224 ? -21.812 -22.656 7.664 1 98.25 224 ILE A C 1
ATOM 1782 O O . ILE A 1 224 ? -21.797 -21.594 8.289 1 98.25 224 ILE A O 1
ATOM 1786 N N . SER A 1 225 ? -22.844 -23.234 7.246 1 97.38 225 SER A N 1
ATOM 1787 C CA . SER A 1 225 ? -24.172 -22.781 7.652 1 97.38 225 SER A CA 1
ATOM 1788 C C . SER A 1 225 ? -24.734 -23.641 8.773 1 97.38 225 SER A C 1
ATOM 1790 O O . SER A 1 225 ? -24.734 -24.875 8.68 1 97.38 225 SER A O 1
ATOM 1792 N N . LEU A 1 226 ? -25.266 -23.016 9.773 1 98.19 226 LEU A N 1
ATOM 1793 C CA . LEU A 1 226 ? -25.734 -23.734 10.953 1 98.19 226 LEU A CA 1
ATOM 1794 C C . LEU A 1 226 ? -27.25 -23.906 10.914 1 98.19 226 LEU A C 1
ATOM 1796 O O . LEU A 1 226 ? -27.938 -23.188 10.203 1 98.19 226 LEU A O 1
ATOM 1800 N N . GLN A 1 227 ? -27.672 -24.875 11.664 1 97.56 227 GLN A N 1
ATOM 1801 C CA . GLN A 1 227 ? -29.109 -25.094 11.836 1 97.56 227 GLN A CA 1
ATOM 1802 C C . GLN A 1 227 ? -29.75 -23.938 12.594 1 97.56 227 GLN A C 1
ATOM 1804 O O . GLN A 1 227 ? -29.094 -23.297 13.414 1 97.56 227 GLN A O 1
ATOM 1809 N N . PRO A 1 228 ? -31.078 -23.812 12.258 1 96.38 228 PRO A N 1
ATOM 1810 C CA . PRO A 1 228 ? -31.766 -22.766 13 1 96.38 228 PRO A CA 1
ATOM 1811 C C . PRO A 1 228 ? -31.672 -22.953 14.516 1 96.38 228 PRO A C 1
ATOM 1813 O O . PRO A 1 228 ? -31.891 -24.062 15.016 1 96.38 228 PRO A O 1
ATOM 1816 N N . GLY A 1 229 ? -31.266 -21.984 15.195 1 95.06 229 GLY A N 1
ATOM 1817 C CA . GLY A 1 229 ? -31.234 -22.016 16.656 1 95.06 229 GLY A CA 1
ATOM 1818 C C . GLY A 1 229 ? -29.859 -22.391 17.203 1 95.06 229 GLY A C 1
ATOM 1819 O O . GLY A 1 229 ? -29.609 -22.234 18.406 1 95.06 229 GLY A O 1
ATOM 1820 N N . ALA A 1 230 ? -29.062 -22.938 16.344 1 96.94 230 ALA A N 1
ATOM 1821 C CA . ALA A 1 230 ? -27.719 -23.312 16.812 1 96.94 230 ALA A CA 1
ATOM 1822 C C . ALA A 1 230 ? -26.906 -22.078 17.188 1 96.94 230 ALA A C 1
ATOM 1824 O O . ALA A 1 230 ? -26.969 -21.047 16.5 1 96.94 230 ALA A O 1
ATOM 1825 N N . ASN A 1 231 ? -26.203 -22.188 18.266 1 97.12 231 ASN A N 1
ATOM 1826 C CA . ASN A 1 231 ? -25.312 -21.125 18.703 1 97.12 231 ASN A CA 1
ATOM 1827 C C . ASN A 1 231 ? -23.953 -21.203 18 1 97.12 231 ASN A C 1
ATOM 1829 O O . ASN A 1 231 ? -23.188 -22.141 18.25 1 97.12 231 ASN A O 1
ATOM 1833 N N . PRO A 1 232 ? -23.625 -20.219 17.25 1 97.56 232 PRO A N 1
ATOM 1834 C CA . PRO A 1 232 ? -22.375 -20.281 16.469 1 97.56 232 PRO A CA 1
ATOM 1835 C C . PRO A 1 232 ? -21.141 -20.453 17.344 1 97.56 232 PRO A C 1
ATOM 1837 O O . PRO A 1 232 ? -20.203 -21.172 16.969 1 97.56 232 PRO A O 1
ATOM 1840 N N . GLN A 1 233 ? -21.109 -19.812 18.5 1 97.88 233 GLN A N 1
ATOM 1841 C CA . GLN A 1 233 ? -19.938 -19.891 19.359 1 97.88 233 GLN A CA 1
ATOM 1842 C C . GLN A 1 233 ? -19.781 -21.297 19.938 1 97.88 233 GLN A C 1
ATOM 1844 O O . GLN A 1 233 ? -18.656 -21.781 20.078 1 97.88 233 GLN A O 1
ATOM 1849 N N . LYS A 1 234 ? -20.844 -21.844 20.25 1 97.31 234 LYS A N 1
ATOM 1850 C CA . LYS A 1 234 ? -20.797 -23.203 20.797 1 97.31 234 LYS A CA 1
ATOM 1851 C C . LYS A 1 234 ? -20.344 -24.203 19.734 1 97.31 234 LYS A C 1
ATOM 1853 O O . LYS A 1 234 ? -19.484 -25.047 20 1 97.31 234 LYS A O 1
ATOM 1858 N N . VAL A 1 235 ? -20.953 -24.094 18.562 1 98.12 235 VAL A N 1
ATOM 1859 C CA . VAL A 1 235 ? -20.594 -25 17.484 1 98.12 235 VAL A CA 1
ATOM 1860 C C . VAL A 1 235 ? -19.125 -24.781 17.109 1 98.12 235 VAL A C 1
ATOM 1862 O O . VAL A 1 235 ? -18.391 -25.75 16.859 1 98.12 235 VAL A O 1
ATOM 1865 N N . LYS A 1 236 ? -18.703 -23.531 17.016 1 98.25 236 LYS A N 1
ATOM 1866 C CA . LYS A 1 236 ? -17.312 -23.203 16.734 1 98.25 236 LYS A CA 1
ATOM 1867 C C . LYS A 1 236 ? -16.375 -23.875 17.719 1 98.25 236 LYS A C 1
ATOM 1869 O O . LYS A 1 236 ? -15.359 -24.453 17.328 1 98.25 236 LYS A O 1
ATOM 1874 N N . ALA A 1 237 ? -16.703 -23.781 19.016 1 97.56 237 ALA A N 1
ATOM 1875 C CA . ALA A 1 237 ? -15.875 -24.375 20.062 1 97.56 237 ALA A CA 1
ATOM 1876 C C . ALA A 1 237 ? -15.805 -25.891 19.891 1 97.56 237 ALA A C 1
ATOM 1878 O O . ALA A 1 237 ? -14.742 -26.5 20.094 1 97.56 237 ALA A O 1
ATOM 1879 N N . GLU A 1 238 ? -16.891 -26.469 19.578 1 97.38 238 GLU A N 1
ATOM 1880 C CA . GLU A 1 238 ? -16.938 -27.906 19.359 1 97.38 238 GLU A CA 1
ATOM 1881 C C . GLU A 1 238 ? -16.094 -28.328 18.172 1 97.38 238 GLU A C 1
ATOM 1883 O O . GLU A 1 238 ? -15.328 -29.297 18.234 1 97.38 238 GLU A O 1
ATOM 1888 N N . LEU A 1 239 ? -16.25 -27.609 17.094 1 98 239 LEU A N 1
ATOM 1889 C CA . LEU A 1 239 ? -15.477 -27.891 15.898 1 98 239 LEU A CA 1
ATOM 1890 C C . LEU A 1 239 ? -13.984 -27.703 16.172 1 98 239 LEU A C 1
ATOM 1892 O O . LEU A 1 239 ? -13.172 -28.547 15.766 1 98 239 LEU A O 1
ATOM 1896 N N . ARG A 1 240 ? -13.633 -26.656 16.812 1 96.75 240 ARG A N 1
ATOM 1897 C CA . ARG A 1 240 ? -12.234 -26.359 17.125 1 96.75 240 ARG A CA 1
ATOM 1898 C C . ARG A 1 240 ? -11.602 -27.484 17.938 1 96.75 240 ARG A C 1
ATOM 1900 O O . ARG A 1 240 ? -10.43 -27.797 17.75 1 96.75 240 ARG A O 1
ATOM 1907 N N . SER A 1 241 ? -12.359 -28.078 18.797 1 96.19 241 SER A N 1
ATOM 1908 C CA . SER A 1 241 ? -11.852 -29.109 19.688 1 96.19 241 SER A CA 1
ATOM 1909 C C . SER A 1 241 ? -11.727 -30.453 18.969 1 96.19 241 SER A C 1
ATOM 1911 O O . SER A 1 241 ? -11.008 -31.344 19.406 1 96.19 241 SER A O 1
ATOM 1913 N N . ASN A 1 242 ? -12.328 -30.578 17.828 1 96.25 242 ASN A N 1
ATOM 1914 C CA . ASN A 1 242 ? -12.406 -31.906 17.219 1 96.25 242 ASN A CA 1
ATOM 1915 C C . ASN A 1 242 ? -11.734 -31.938 15.844 1 96.25 242 ASN A C 1
ATOM 1917 O O . ASN A 1 242 ? -11.383 -33 15.344 1 96.25 242 ASN A O 1
ATOM 1921 N N . LEU A 1 243 ? -11.57 -30.781 15.219 1 96.56 243 LEU A N 1
ATOM 1922 C CA . LEU A 1 243 ? -10.867 -30.719 13.945 1 96.56 243 LEU A CA 1
ATOM 1923 C C . LEU A 1 243 ? -9.359 -30.609 14.156 1 96.56 243 LEU A C 1
ATOM 1925 O O . LEU A 1 243 ? -8.914 -30.109 15.195 1 96.56 243 LEU A O 1
ATOM 1929 N N . PRO A 1 244 ? -8.609 -31.062 13.195 1 95.5 244 PRO A N 1
ATOM 1930 C CA . PRO A 1 244 ? -7.156 -30.922 13.289 1 95.5 244 PRO A CA 1
ATOM 1931 C C . PRO A 1 244 ? -6.707 -29.469 13.359 1 95.5 244 PRO A C 1
ATOM 1933 O O . PRO A 1 244 ? -7.484 -28.562 13.055 1 95.5 244 PRO A O 1
ATOM 1936 N N . ASP A 1 245 ? -5.414 -29.25 13.68 1 94.88 245 ASP A N 1
ATOM 1937 C CA . ASP A 1 245 ? -4.887 -27.922 13.945 1 94.88 245 ASP A CA 1
ATOM 1938 C C . ASP A 1 245 ? -4.449 -27.234 12.648 1 94.88 245 ASP A C 1
ATOM 1940 O O . ASP A 1 245 ? -3.975 -26.094 12.672 1 94.88 245 ASP A O 1
ATOM 1944 N N . ASP A 1 246 ? -4.711 -27.844 11.578 1 95.06 246 ASP A N 1
ATOM 1945 C CA . ASP A 1 246 ? -4.273 -27.266 10.312 1 95.06 246 ASP A CA 1
ATOM 1946 C C . ASP A 1 246 ? -5.336 -26.328 9.734 1 95.06 246 ASP A C 1
ATOM 1948 O O . ASP A 1 246 ? -5.188 -25.828 8.625 1 95.06 246 ASP A O 1
ATOM 1952 N N . VAL A 1 247 ? -6.445 -26.125 10.555 1 97.5 247 VAL A N 1
ATOM 1953 C CA . VAL A 1 247 ? -7.473 -25.188 10.125 1 97.5 247 VAL A CA 1
ATOM 1954 C C . VAL A 1 247 ? -7.848 -24.266 11.281 1 97.5 247 VAL A C 1
ATOM 1956 O O . VAL A 1 247 ? -7.535 -24.547 12.438 1 97.5 247 VAL A O 1
ATOM 1959 N N . LYS A 1 248 ? -8.43 -23.156 10.961 1 97.25 248 LYS A N 1
ATOM 1960 C CA . LYS A 1 248 ? -8.977 -22.188 11.906 1 97.25 248 LYS A CA 1
ATOM 1961 C C . LYS A 1 248 ? -10.438 -21.875 11.578 1 97.25 248 LYS A C 1
ATOM 1963 O O . LYS A 1 248 ? -10.844 -21.938 10.422 1 97.25 248 LYS A O 1
ATOM 1968 N N . LEU A 1 249 ? -11.125 -21.531 12.664 1 98.38 249 LEU A N 1
ATOM 1969 C CA . LEU A 1 249 ? -12.555 -21.234 12.555 1 98.38 249 LEU A CA 1
ATOM 1970 C C . LEU A 1 249 ? -12.852 -19.812 13 1 98.38 249 LEU A C 1
ATOM 1972 O O . LEU A 1 249 ? -12.273 -19.328 13.977 1 98.38 249 LEU A O 1
ATOM 1976 N N . PHE A 1 250 ? -13.742 -19.172 12.219 1 98.69 250 PHE A N 1
ATOM 1977 C CA . PHE A 1 250 ? -14.148 -17.812 12.547 1 98.69 250 PHE A CA 1
ATOM 1978 C C . PHE A 1 250 ? -15.672 -17.672 12.477 1 98.69 250 PHE A C 1
ATOM 1980 O O . PHE A 1 250 ? -16.312 -18.297 11.625 1 98.69 250 PHE A O 1
ATOM 1987 N N . THR A 1 251 ? -16.141 -16.922 13.367 1 98.5 251 THR A N 1
ATOM 1988 C CA . THR A 1 251 ? -17.438 -16.328 13.062 1 98.5 251 THR A CA 1
ATOM 1989 C C . THR A 1 251 ? -17.297 -15.266 11.977 1 98.5 251 THR A C 1
ATOM 1991 O O . THR A 1 251 ? -16.188 -14.906 11.586 1 98.5 251 THR A O 1
ATOM 1994 N N . HIS A 1 252 ? -18.422 -14.844 11.516 1 97.88 252 HIS A N 1
ATOM 1995 C CA . HIS A 1 252 ? -18.406 -13.852 10.445 1 97.88 252 HIS A CA 1
ATOM 1996 C C . HIS A 1 252 ? -17.625 -12.609 10.859 1 97.88 252 HIS A C 1
ATOM 1998 O O . HIS A 1 252 ? -16.703 -12.18 10.148 1 97.88 252 HIS A O 1
ATOM 2004 N N . GLN A 1 253 ? -17.891 -12.078 12 1 98.06 253 GLN A N 1
ATOM 2005 C CA . GLN A 1 253 ? -17.234 -10.867 12.469 1 98.06 253 GLN A CA 1
ATOM 2006 C C . GLN A 1 253 ? -15.758 -11.133 12.758 1 98.06 253 GLN A C 1
ATOM 2008 O O . GLN A 1 253 ? -14.898 -10.297 12.477 1 98.06 253 GLN A O 1
ATOM 2013 N N . GLU A 1 254 ? -15.516 -12.258 13.305 1 98.44 254 GLU A N 1
ATOM 2014 C CA . GLU A 1 254 ? -14.125 -12.602 13.586 1 98.44 254 GLU A CA 1
ATOM 2015 C C . GLU A 1 254 ? -13.305 -12.672 12.297 1 98.44 254 GLU A C 1
ATOM 2017 O O . GLU A 1 254 ? -12.125 -12.297 12.289 1 98.44 254 GLU A O 1
ATOM 2022 N N . PHE A 1 255 ? -13.938 -13.188 11.289 1 98.56 255 PHE A N 1
ATOM 2023 C CA . PHE A 1 255 ? -13.258 -13.305 10.008 1 98.56 255 PHE A CA 1
ATOM 2024 C C . PHE A 1 255 ? -12.93 -11.93 9.438 1 98.56 255 PHE A C 1
ATOM 2026 O O . PHE A 1 255 ? -11.812 -11.695 8.969 1 98.56 255 PHE A O 1
ATOM 2033 N N . ILE A 1 256 ? -13.82 -11.023 9.555 1 98.5 256 ILE A N 1
ATOM 2034 C CA . ILE A 1 256 ? -13.641 -9.641 9.133 1 98.5 256 ILE A CA 1
ATOM 2035 C C . ILE A 1 256 ? -12.516 -8.992 9.945 1 98.5 256 ILE A C 1
ATOM 2037 O O . ILE A 1 256 ? -11.617 -8.367 9.383 1 98.5 256 ILE A O 1
ATOM 2041 N N . ASP A 1 257 ? -12.547 -9.195 11.227 1 98.5 257 ASP A N 1
ATOM 2042 C CA . ASP A 1 257 ? -11.586 -8.562 12.125 1 98.5 257 ASP A CA 1
ATOM 2043 C C . ASP A 1 257 ? -10.172 -9.109 11.883 1 98.5 257 ASP A C 1
ATOM 2045 O O . ASP A 1 257 ? -9.195 -8.367 11.992 1 98.5 257 ASP A O 1
ATOM 2049 N N . PHE A 1 258 ? -10.141 -10.375 11.617 1 98.5 258 PHE A N 1
ATOM 2050 C CA . PHE A 1 258 ? -8.852 -10.992 11.344 1 98.5 258 PHE A CA 1
ATOM 2051 C C . PHE A 1 258 ? -8.195 -10.352 10.125 1 98.5 258 PHE A C 1
ATOM 2053 O O . PHE A 1 258 ? -7 -10.047 10.141 1 98.5 258 PHE A O 1
ATOM 2060 N N . GLU A 1 259 ? -8.992 -10.141 9.07 1 98.12 259 GLU A N 1
ATOM 2061 C CA . GLU A 1 259 ? -8.5 -9.5 7.855 1 98.12 259 GLU A CA 1
ATOM 2062 C C . GLU A 1 259 ? -8.055 -8.062 8.133 1 98.12 259 GLU A C 1
ATOM 2064 O O . GLU A 1 259 ? -6.984 -7.648 7.691 1 98.12 259 GLU A O 1
ATOM 2069 N N . LYS A 1 260 ? -8.781 -7.348 8.883 1 97.44 260 LYS A N 1
ATOM 2070 C CA . LYS A 1 260 ? -8.453 -5.969 9.234 1 97.44 260 LYS A CA 1
ATOM 2071 C C . LYS A 1 260 ? -7.129 -5.902 9.992 1 97.44 260 LYS A C 1
ATOM 2073 O O . LYS A 1 260 ? -6.289 -5.047 9.711 1 97.44 260 LYS A O 1
ATOM 2078 N N . GLU A 1 261 ? -7.035 -6.789 10.891 1 96.94 261 GLU A N 1
ATOM 2079 C CA . GLU A 1 261 ? -5.844 -6.805 11.734 1 96.94 261 GLU A CA 1
ATOM 2080 C C . GLU A 1 261 ? -4.586 -7.059 10.914 1 96.94 261 GLU A C 1
ATOM 2082 O O . GLU A 1 261 ? -3.543 -6.453 11.156 1 96.94 261 GLU A O 1
ATOM 2087 N N . TYR A 1 262 ? -4.695 -7.984 9.992 1 95.5 262 TYR A N 1
ATOM 2088 C CA . TYR A 1 262 ? -3.562 -8.25 9.109 1 95.5 262 TYR A CA 1
ATOM 2089 C C . TYR A 1 262 ? -3.102 -6.977 8.414 1 95.5 262 TYR A C 1
ATOM 2091 O O . TYR A 1 262 ? -1.916 -6.641 8.438 1 95.5 262 TYR A O 1
ATOM 2099 N N . TRP A 1 263 ? -3.988 -6.246 7.852 1 95.75 263 TRP A N 1
ATOM 2100 C CA . TRP A 1 263 ? -3.65 -5.051 7.082 1 95.75 263 TRP A CA 1
ATOM 2101 C C . TRP A 1 263 ? -3.193 -3.924 8 1 95.75 263 TRP A C 1
ATOM 2103 O O . TRP A 1 263 ? -2.312 -3.139 7.637 1 95.75 263 TRP A O 1
ATOM 2113 N N . ALA A 1 264 ? -3.707 -3.885 9.211 1 94.62 264 ALA A N 1
ATOM 2114 C CA . ALA A 1 264 ? -3.404 -2.812 10.156 1 94.62 264 ALA A CA 1
ATOM 2115 C C . ALA A 1 264 ? -2.002 -2.975 10.742 1 94.62 264 ALA A C 1
ATOM 2117 O O . ALA A 1 264 ? -1.297 -1.987 10.961 1 94.62 264 ALA A O 1
ATOM 2118 N N . THR A 1 265 ? -1.568 -4.238 10.898 1 91.62 265 THR A N 1
ATOM 2119 C CA . THR A 1 265 ? -0.397 -4.434 11.75 1 91.62 265 THR A CA 1
ATOM 2120 C C . THR A 1 265 ? 0.727 -5.113 10.969 1 91.62 265 THR A C 1
ATOM 2122 O O . THR A 1 265 ? 1.895 -5.031 11.359 1 91.62 265 THR A O 1
ATOM 2125 N N . ARG A 1 266 ? 0.344 -5.727 9.883 1 91.12 266 ARG A N 1
ATOM 2126 C CA . ARG A 1 266 ? 1.359 -6.547 9.227 1 91.12 266 ARG A CA 1
ATOM 2127 C C . ARG A 1 266 ? 1.842 -5.891 7.938 1 91.12 266 ARG A C 1
ATOM 2129 O O . ARG A 1 266 ? 2.891 -6.258 7.402 1 91.12 266 ARG A O 1
ATOM 2136 N N . THR A 1 267 ? 1.14 -4.953 7.445 1 92.19 267 THR A N 1
ATOM 2137 C CA . THR A 1 267 ? 1.511 -4.348 6.172 1 92.19 267 THR A CA 1
ATOM 2138 C C . THR A 1 267 ? 2.141 -2.975 6.387 1 92.19 267 THR A C 1
ATOM 2140 O O . THR A 1 267 ? 1.765 -2.25 7.312 1 92.19 267 THR A O 1
ATOM 2143 N N . PRO A 1 268 ? 3.049 -2.588 5.535 1 91.31 268 PRO A N 1
ATOM 2144 C CA . PRO A 1 268 ? 3.629 -1.246 5.621 1 91.31 268 PRO A CA 1
ATOM 2145 C C . PRO A 1 268 ? 2.582 -0.142 5.492 1 91.31 268 PRO A C 1
ATOM 2147 O O . PRO A 1 268 ? 2.699 0.903 6.137 1 91.31 268 PRO A O 1
ATOM 2150 N N . ILE A 1 269 ? 1.587 -0.362 4.695 1 91.06 269 ILE A N 1
ATOM 2151 C CA . ILE A 1 269 ? 0.577 0.671 4.492 1 91.06 269 ILE A CA 1
ATOM 2152 C C . ILE A 1 269 ? -0.187 0.909 5.789 1 91.06 269 ILE A C 1
ATOM 2154 O O . ILE A 1 269 ? -0.48 2.053 6.145 1 91.06 269 ILE A O 1
ATOM 2158 N N . GLY A 1 270 ? -0.508 -0.201 6.418 1 92.5 270 GLY A N 1
ATOM 2159 C CA . GLY A 1 270 ? -1.167 -0.034 7.703 1 92.5 270 GLY A CA 1
ATOM 2160 C C . GLY A 1 270 ? -0.348 0.771 8.695 1 92.5 270 GLY A C 1
ATOM 2161 O O . GLY A 1 270 ? -0.882 1.638 9.391 1 92.5 270 GLY A O 1
ATOM 2162 N N . PHE A 1 271 ? 0.909 0.556 8.789 1 91.5 271 PHE A N 1
ATOM 2163 C CA . PHE A 1 271 ? 1.805 1.28 9.68 1 91.5 271 PHE A CA 1
ATOM 2164 C C . PHE A 1 271 ? 1.843 2.762 9.328 1 91.5 271 PHE A C 1
ATOM 2166 O O . PHE A 1 271 ? 1.703 3.619 10.203 1 91.5 271 PHE A O 1
ATOM 2173 N N . ILE A 1 272 ? 2 3.021 8.07 1 91.06 272 ILE A N 1
ATOM 2174 C CA . ILE A 1 272 ? 2.152 4.395 7.605 1 91.06 272 ILE A CA 1
ATOM 2175 C C . ILE A 1 272 ? 0.874 5.18 7.891 1 91.06 272 ILE A C 1
ATOM 2177 O O . ILE A 1 272 ? 0.926 6.297 8.406 1 91.06 272 ILE A O 1
ATOM 2181 N N . LEU A 1 273 ? -0.24 4.574 7.59 1 91.31 273 LEU A N 1
ATOM 2182 C CA . LEU A 1 273 ? -1.51 5.258 7.812 1 91.31 273 LEU A CA 1
ATOM 2183 C C . LEU A 1 273 ? -1.746 5.504 9.297 1 91.31 273 LEU A C 1
ATOM 2185 O O . LEU A 1 273 ? -2.229 6.57 9.688 1 91.31 273 LEU A O 1
ATOM 2189 N N . ASN A 1 274 ? -1.319 4.582 10.117 1 90.75 274 ASN A N 1
ATOM 2190 C CA . ASN A 1 274 ? -1.459 4.762 11.555 1 90.75 274 ASN A CA 1
ATOM 2191 C C . ASN A 1 274 ? -0.522 5.844 12.086 1 90.75 274 ASN A C 1
ATOM 2193 O O . ASN A 1 274 ? -0.915 6.656 12.922 1 90.75 274 ASN A O 1
ATOM 2197 N N . LEU A 1 275 ? 0.68 5.84 11.641 1 90.25 275 LEU A N 1
ATOM 2198 C CA . LEU A 1 275 ? 1.653 6.84 12.07 1 90.25 275 LEU A CA 1
ATOM 2199 C C . LEU A 1 275 ? 1.225 8.234 11.641 1 90.25 275 LEU A C 1
ATOM 2201 O O . LEU A 1 275 ? 1.331 9.188 12.414 1 90.25 275 LEU A O 1
ATOM 2205 N N . MET A 1 276 ? 0.703 8.297 10.453 1 86.25 276 MET A N 1
ATOM 2206 C CA . MET A 1 276 ? 0.279 9.594 9.93 1 86.25 276 MET A CA 1
ATOM 2207 C C . MET A 1 276 ? -0.935 10.117 10.695 1 86.25 276 MET A C 1
ATOM 2209 O O . MET A 1 276 ? -1.061 11.32 10.922 1 86.25 276 MET A O 1
ATOM 2213 N N . LEU A 1 277 ? -1.791 9.227 11.016 1 85.38 277 LEU A N 1
ATOM 2214 C CA . LEU A 1 277 ? -2.951 9.617 11.805 1 85.38 277 LEU A CA 1
ATOM 2215 C C . LEU A 1 277 ? -2.523 10.156 13.172 1 85.38 277 LEU A C 1
ATOM 2217 O O . LEU A 1 277 ? -3.018 11.195 13.617 1 85.38 277 LEU A O 1
ATOM 2221 N N . SER A 1 278 ? -1.604 9.531 13.789 1 86.69 278 SER A N 1
ATOM 2222 C CA . SER A 1 278 ? -1.099 9.961 15.094 1 86.69 278 SER A CA 1
ATOM 2223 C C . SER A 1 278 ? -0.399 11.312 14.992 1 86.69 278 SER A C 1
ATOM 2225 O O . SER A 1 278 ? -0.605 12.188 15.836 1 86.69 278 SER A O 1
ATOM 2227 N N . MET A 1 279 ? 0.333 11.445 13.961 1 84.06 279 MET A N 1
ATOM 2228 C CA . MET A 1 279 ? 1.054 12.695 13.758 1 84.06 279 MET A CA 1
ATOM 2229 C C . MET A 1 279 ? 0.089 13.836 13.445 1 84.06 279 MET A C 1
ATOM 2231 O O . MET A 1 279 ? 0.276 14.961 13.922 1 84.06 279 MET A O 1
ATOM 2235 N N . ALA A 1 280 ? -0.889 13.539 12.656 1 77.62 280 ALA A N 1
ATOM 2236 C CA . ALA A 1 280 ? -1.894 14.547 12.336 1 77.62 280 ALA A CA 1
ATOM 2237 C C . ALA A 1 280 ? -2.592 15.047 13.594 1 77.62 280 ALA A C 1
ATOM 2239 O O . ALA A 1 280 ? -2.873 16.234 13.727 1 77.62 280 ALA A O 1
ATOM 2240 N N . SER A 1 281 ? -2.801 14.172 14.5 1 78.56 281 SER A N 1
ATOM 2241 C CA . SER A 1 281 ? -3.457 14.531 15.75 1 78.56 281 SER A CA 1
ATOM 2242 C C . SER A 1 281 ? -2.568 15.43 16.609 1 78.56 281 SER A C 1
ATOM 2244 O O . SER A 1 281 ? -3.025 16.438 17.141 1 78.56 281 SER A O 1
ATOM 2246 N N . VAL A 1 282 ? -1.362 15.133 16.656 1 82.38 282 VAL A N 1
ATOM 2247 C CA . VAL A 1 282 ? -0.415 15.922 17.438 1 82.38 282 VAL A CA 1
ATOM 2248 C C . VAL A 1 282 ? -0.234 17.297 16.812 1 82.38 282 VAL A C 1
ATOM 2250 O O . VAL A 1 282 ? -0.286 18.312 17.5 1 82.38 282 VAL A O 1
ATOM 2253 N N . VAL A 1 283 ? -0.1 17.266 15.555 1 79.56 283 VAL A N 1
ATOM 2254 C CA . VAL A 1 283 ? 0.066 18.5 14.812 1 79.56 283 VAL A CA 1
ATOM 2255 C C . VAL A 1 283 ? -1.18 19.375 14.977 1 79.56 283 VAL A C 1
ATOM 2257 O O . VAL A 1 283 ? -1.078 20.578 15.18 1 79.56 283 VAL A O 1
ATOM 2260 N N . GLY A 1 284 ? -2.281 18.719 14.93 1 78.38 284 GLY A N 1
ATOM 2261 C CA . GLY A 1 284 ? -3.521 19.453 15.117 1 78.38 284 GLY A CA 1
ATOM 2262 C C . GLY A 1 284 ? -3.609 20.156 16.453 1 78.38 284 GLY A C 1
ATOM 2263 O O . GLY A 1 284 ? -3.971 21.328 16.531 1 78.38 284 GLY A O 1
ATOM 2264 N N . ILE A 1 285 ? -3.139 19.484 17.453 1 82.44 285 ILE A N 1
ATOM 2265 C CA . ILE A 1 285 ? -3.182 20.047 18.797 1 82.44 285 ILE A CA 1
ATOM 2266 C C . ILE A 1 285 ? -2.242 21.25 18.891 1 82.44 285 ILE A C 1
ATOM 2268 O O . ILE A 1 285 ? -2.609 22.297 19.438 1 82.44 285 ILE A O 1
ATOM 2272 N N . VAL A 1 286 ? -1.15 21.125 18.391 1 82.31 286 VAL A N 1
ATOM 2273 C CA . VAL A 1 286 ? -0.15 22.188 18.453 1 82.31 286 VAL A CA 1
ATOM 2274 C C . VAL A 1 286 ? -0.618 23.391 17.656 1 82.31 286 VAL A C 1
ATOM 2276 O O . VAL A 1 286 ? -0.505 24.531 18.109 1 82.31 286 VAL A O 1
ATOM 2279 N N . ILE A 1 287 ? -1.157 23.109 16.547 1 82.94 287 ILE A N 1
ATOM 2280 C CA . ILE A 1 287 ? -1.58 24.188 15.664 1 82.94 287 ILE A CA 1
ATOM 2281 C C . ILE A 1 287 ? -2.785 24.906 16.266 1 82.94 287 ILE A C 1
ATOM 2283 O O . ILE A 1 287 ? -2.859 26.141 16.25 1 82.94 287 ILE A O 1
ATOM 2287 N N . VAL A 1 288 ? -3.658 24.156 16.797 1 84.25 288 VAL A N 1
ATOM 2288 C CA . VAL A 1 288 ? -4.832 24.766 17.422 1 84.25 288 VAL A CA 1
ATOM 2289 C C . VAL A 1 288 ? -4.406 25.562 18.641 1 84.25 288 VAL A C 1
ATOM 2291 O O . VAL A 1 288 ? -4.922 26.656 18.875 1 84.25 288 VAL A O 1
ATOM 2294 N N . TYR A 1 289 ? -3.498 25.078 19.359 1 85.44 289 TYR A N 1
ATOM 2295 C CA . TYR A 1 289 ? -2.945 25.844 20.469 1 85.44 289 TYR A CA 1
ATOM 2296 C C . TYR A 1 289 ? -2.377 27.172 20 1 85.44 289 TYR A C 1
ATOM 2298 O O . TYR A 1 289 ? -2.637 28.219 20.609 1 85.44 289 TYR A O 1
ATOM 2306 N N . GLN A 1 290 ? -1.69 27.047 19 1 82.25 290 GLN A N 1
ATOM 2307 C CA . GLN A 1 290 ? -1.078 28.25 18.453 1 82.25 290 GLN A CA 1
ATOM 2308 C C . GLN A 1 290 ? -2.139 29.25 18.016 1 82.25 290 GLN A C 1
ATOM 2310 O O . GLN A 1 290 ? -1.992 30.453 18.234 1 82.25 290 GLN A O 1
ATOM 2315 N N . ILE A 1 291 ? -3.127 28.812 17.391 1 83.12 291 ILE A N 1
ATOM 2316 C CA . ILE A 1 291 ? -4.203 29.656 16.891 1 83.12 291 ILE A CA 1
ATOM 2317 C C . ILE A 1 291 ? -4.926 30.312 18.062 1 83.12 291 ILE A C 1
ATOM 2319 O O . ILE A 1 291 ? -5.125 31.531 18.078 1 83.12 291 ILE A O 1
ATOM 2323 N N . LEU A 1 292 ? -5.191 29.547 19.047 1 82.69 292 LEU A N 1
ATOM 2324 C CA . LEU A 1 292 ? -5.961 30.062 20.172 1 82.69 292 LEU A CA 1
ATOM 2325 C C . LEU A 1 292 ? -5.094 30.969 21.062 1 82.69 292 LEU A C 1
ATOM 2327 O O . LEU A 1 292 ? -5.566 31.984 21.578 1 82.69 292 LEU A O 1
ATOM 2331 N N . TYR A 1 293 ? -3.885 30.562 21.203 1 82.62 293 TYR A N 1
ATOM 2332 C CA . TYR A 1 293 ? -2.963 31.406 21.969 1 82.62 293 TYR A CA 1
ATOM 2333 C C . TYR A 1 293 ? -2.83 32.781 21.328 1 82.62 293 TYR A C 1
ATOM 2335 O O . TYR A 1 293 ? -2.863 33.812 22.031 1 82.62 293 TYR A O 1
ATOM 2343 N N . SER A 1 294 ? -2.688 32.75 20.078 1 77.44 294 SER A N 1
ATOM 2344 C CA . SER A 1 294 ? -2.566 34 19.328 1 77.44 294 SER A CA 1
ATOM 2345 C C . SER A 1 294 ? -3.822 34.844 19.484 1 77.44 294 SER A C 1
ATOM 2347 O O . SER A 1 294 ? -3.736 36.062 19.672 1 77.44 294 SER A O 1
ATOM 2349 N N . ASN A 1 295 ? -4.938 34.25 19.469 1 76.88 295 ASN A N 1
ATOM 2350 C CA . ASN A 1 295 ? -6.199 34.969 19.594 1 76.88 295 ASN A CA 1
ATOM 2351 C C . ASN A 1 295 ? -6.383 35.562 20.984 1 76.88 295 ASN A C 1
ATOM 2353 O O . ASN A 1 295 ? -6.855 36.688 21.141 1 76.88 295 ASN A O 1
ATOM 2357 N N . ILE A 1 296 ? -5.941 34.875 21.938 1 77 296 ILE A N 1
ATOM 2358 C CA . ILE A 1 296 ? -6.125 35.312 23.328 1 77 296 ILE A CA 1
ATOM 2359 C C . ILE A 1 296 ? -5.094 36.375 23.672 1 77 296 ILE A C 1
ATOM 2361 O O . ILE A 1 296 ? -5.398 37.312 24.391 1 77 296 ILE A O 1
ATOM 2365 N N . SER A 1 297 ? -3.939 36.219 23.172 1 76.88 297 SER A N 1
ATOM 2366 C CA . SER A 1 297 ? -2.859 37.156 23.484 1 76.88 297 SER A CA 1
ATOM 2367 C C . SER A 1 297 ? -3.174 38.562 22.969 1 76.88 297 SER A C 1
ATOM 2369 O O . SER A 1 297 ? -2.75 39.531 23.562 1 76.88 297 SER A O 1
ATOM 2371 N N . THR A 1 298 ? -3.92 38.625 21.953 1 71.75 298 THR A N 1
ATOM 2372 C CA . THR A 1 298 ? -4.262 39.906 21.391 1 71.75 298 THR A CA 1
ATOM 2373 C C . THR A 1 298 ? -5.367 40.594 22.203 1 71.75 298 THR A C 1
ATOM 2375 O O . THR A 1 298 ? -5.602 41.781 22.078 1 71.75 298 THR A O 1
ATOM 2378 N N . GLN A 1 299 ? -5.977 39.781 23 1 72.56 299 GLN A N 1
ATOM 2379 C CA . GLN A 1 299 ? -7.07 40.312 23.797 1 72.56 299 GLN A CA 1
ATOM 2380 C C . GLN A 1 299 ? -6.672 40.438 25.266 1 72.56 299 GLN A C 1
ATOM 2382 O O . GLN A 1 299 ? -7.531 40.531 26.141 1 72.56 299 GLN A O 1
ATOM 2387 N N . LEU A 1 300 ? -5.426 40.375 25.453 1 72.88 300 LEU A N 1
ATOM 2388 C CA . LEU A 1 300 ? -4.934 40.375 26.828 1 72.88 300 LEU A CA 1
ATOM 2389 C C . LEU A 1 300 ? -5.324 41.625 27.562 1 72.88 300 LEU A C 1
ATOM 2391 O O . LEU A 1 300 ? -5.652 41.594 28.75 1 72.88 300 LEU A O 1
ATOM 2395 N N . VAL A 1 301 ? -5.223 42.719 26.828 1 71.12 301 VAL A N 1
ATOM 2396 C CA . VAL A 1 301 ? -5.566 44 27.438 1 71.12 301 VAL A CA 1
ATOM 2397 C C . VAL A 1 301 ? -7.039 44 27.844 1 71.12 301 VAL A C 1
ATOM 2399 O O . VAL A 1 301 ? -7.383 44.438 28.953 1 71.12 301 VAL A O 1
ATOM 2402 N N . ALA A 1 302 ? -7.785 43.531 26.891 1 72.81 302 ALA A N 1
ATOM 2403 C CA . ALA A 1 302 ? -9.211 43.438 27.188 1 72.81 302 ALA A CA 1
ATOM 2404 C C . ALA A 1 302 ? -9.477 42.5 28.375 1 72.81 302 ALA A C 1
ATOM 2406 O O . ALA A 1 302 ? -10.32 42.781 29.219 1 72.81 302 ALA A O 1
ATOM 2407 N N . TYR A 1 303 ? -8.727 41.531 28.516 1 74.25 303 TYR A N 1
ATOM 2408 C CA . TYR A 1 303 ? -8.898 40.562 29.594 1 74.25 303 TYR A CA 1
ATOM 2409 C C . TYR A 1 303 ? -8.414 41.125 30.922 1 74.25 303 TYR A C 1
ATOM 2411 O O . TYR A 1 303 ? -9.039 40.906 31.969 1 74.25 303 TYR A O 1
ATOM 2419 N N . ALA A 1 304 ? -7.352 41.812 30.859 1 73.56 304 ALA A N 1
ATOM 2420 C CA . ALA A 1 304 ? -6.836 42.469 32.062 1 73.56 304 ALA A CA 1
ATOM 2421 C C . ALA A 1 304 ? -7.812 43.531 32.562 1 73.56 304 ALA A C 1
ATOM 2423 O O . ALA A 1 304 ? -7.984 43.688 33.781 1 73.56 304 ALA A O 1
ATOM 2424 N N . THR A 1 305 ? -8.398 44.188 31.562 1 76.38 305 THR A N 1
ATOM 2425 C CA . THR A 1 305 ? -9.398 45.188 31.922 1 76.38 305 THR A CA 1
ATOM 2426 C C . THR A 1 305 ? -10.609 44.531 32.594 1 76.38 305 THR A C 1
ATOM 2428 O O . THR A 1 305 ? -11.133 45.031 33.562 1 76.38 305 THR A O 1
ATOM 2431 N N . LEU A 1 306 ? -11 43.438 32.094 1 77.81 306 LEU A N 1
ATOM 2432 C CA . LEU A 1 306 ? -12.133 42.719 32.688 1 77.81 306 LEU A CA 1
ATOM 2433 C C . LEU A 1 306 ? -11.797 42.219 34.062 1 77.81 306 LEU A C 1
ATOM 2435 O O . LEU A 1 306 ? -12.648 42.25 34.969 1 77.81 306 LEU A O 1
ATOM 2439 N N . LYS A 1 307 ? -10.602 41.812 34.281 1 75.62 307 LYS A N 1
ATOM 2440 C CA . LYS A 1 307 ? -10.164 41.344 35.594 1 75.62 307 LYS A CA 1
ATOM 2441 C C . LYS A 1 307 ? -10.109 42.5 36.594 1 75.62 307 LYS A C 1
ATOM 2443 O O . LYS A 1 307 ? -10.469 42.344 37.75 1 75.62 307 LYS A O 1
ATOM 2448 N N . ALA A 1 308 ? -9.656 43.656 36.094 1 76.38 308 ALA A N 1
ATOM 2449 C CA . ALA A 1 308 ? -9.531 44.844 36.938 1 76.38 308 ALA A CA 1
ATOM 2450 C C . ALA A 1 308 ? -10.906 45.312 37.406 1 76.38 308 ALA A C 1
ATOM 2452 O O . ALA A 1 308 ? -11.047 45.844 38.5 1 76.38 308 ALA A O 1
ATOM 2453 N N . ILE A 1 309 ? -11.859 45.125 36.531 1 80.56 309 ILE A N 1
ATOM 2454 C CA . ILE A 1 309 ? -13.203 45.625 36.875 1 80.56 309 ILE A CA 1
ATOM 2455 C C . ILE A 1 309 ? -13.906 44.594 37.781 1 80.56 309 ILE A C 1
ATOM 2457 O O . ILE A 1 309 ? -14.922 44.906 38.406 1 80.56 309 ILE A O 1
ATOM 2461 N N . GLY A 1 310 ? -13.305 43.344 37.969 1 76.5 310 GLY A N 1
ATOM 2462 C CA . GLY A 1 310 ? -13.828 42.469 39 1 76.5 310 GLY A CA 1
ATOM 2463 C C . GLY A 1 310 ? -14.219 41.094 38.5 1 76.5 310 GLY A C 1
ATOM 2464 O O . GLY A 1 310 ? -14.727 40.25 39.219 1 76.5 310 GLY A O 1
ATOM 2465 N N . TYR A 1 311 ? -14 40.906 37.219 1 78 311 TYR A N 1
ATOM 2466 C CA . TYR A 1 311 ? -14.375 39.594 36.719 1 78 311 TYR A CA 1
ATOM 2467 C C . TYR A 1 311 ? -13.391 38.531 37.156 1 78 311 TYR A C 1
ATOM 2469 O O . TYR A 1 311 ? -12.188 38.781 37.25 1 78 311 TYR A O 1
ATOM 2477 N N . GLU A 1 312 ? -13.875 37.281 37.562 1 77.06 312 GLU A N 1
ATOM 2478 C CA . GLU A 1 312 ? -13.086 36.188 38.094 1 77.06 312 GLU A CA 1
ATOM 2479 C C . GLU A 1 312 ? -12.398 35.406 36.969 1 77.06 312 GLU A C 1
ATOM 2481 O O . GLU A 1 312 ? -12.758 35.531 35.812 1 77.06 312 GLU A O 1
ATOM 2486 N N . ASN A 1 313 ? -11.461 34.688 37.375 1 77.56 313 ASN A N 1
ATOM 2487 C CA . ASN A 1 313 ? -10.711 33.812 36.469 1 77.56 313 ASN A CA 1
ATOM 2488 C C . ASN A 1 313 ? -11.625 32.812 35.75 1 77.56 313 ASN A C 1
ATOM 2490 O O . ASN A 1 313 ? -11.406 32.5 34.594 1 77.56 313 ASN A O 1
ATOM 2494 N N . ASN A 1 314 ? -12.633 32.5 36.375 1 82.38 314 ASN A N 1
ATOM 2495 C CA . ASN A 1 314 ? -13.562 31.547 35.812 1 82.38 314 ASN A CA 1
ATOM 2496 C C . ASN A 1 314 ? -14.336 32.156 34.625 1 82.38 314 ASN A C 1
ATOM 2498 O O . ASN A 1 314 ? -14.688 31.453 33.688 1 82.38 314 ASN A O 1
ATOM 2502 N N . TYR A 1 315 ? -14.531 33.406 34.75 1 82.5 315 TYR A N 1
ATOM 2503 C CA . TYR A 1 315 ? -15.242 34.094 33.656 1 82.5 315 TYR A CA 1
ATOM 2504 C C . TYR A 1 315 ? -14.391 34.156 32.406 1 82.5 315 TYR A C 1
ATOM 2506 O O . TYR A 1 315 ? -14.891 33.906 31.297 1 82.5 315 TYR A O 1
ATOM 2514 N N . LEU A 1 316 ? -13.141 34.469 32.594 1 78 316 LEU A N 1
ATOM 2515 C CA . LEU A 1 316 ? -12.227 34.531 31.453 1 78 316 LEU A CA 1
ATOM 2516 C C . LEU A 1 316 ? -12.086 33.156 30.797 1 78 316 LEU A C 1
ATOM 2518 O O . LEU A 1 316 ? -12.055 33.062 29.562 1 78 316 LEU A O 1
ATOM 2522 N N . LEU A 1 317 ? -12.008 32.188 31.641 1 83.94 317 LEU A N 1
ATOM 2523 C CA . LEU A 1 317 ? -11.922 30.812 31.141 1 83.94 317 LEU A CA 1
ATOM 2524 C C . LEU A 1 317 ? -13.156 30.469 30.312 1 83.94 317 LEU A C 1
ATOM 2526 O O . LEU A 1 317 ? -13.055 29.812 29.266 1 83.94 317 LEU A O 1
ATOM 2530 N N . ASN A 1 318 ? -14.219 30.828 30.766 1 87.5 318 ASN A N 1
ATOM 2531 C CA . ASN A 1 318 ? -15.477 30.562 30.078 1 87.5 318 ASN A CA 1
ATOM 2532 C C . ASN A 1 318 ? -15.523 31.25 28.719 1 87.5 318 ASN A C 1
ATOM 2534 O O . ASN A 1 318 ? -16.047 30.703 27.75 1 87.5 318 ASN A O 1
ATOM 2538 N N . VAL A 1 319 ? -15.016 32.469 28.656 1 84.25 319 VAL A N 1
ATOM 2539 C CA . VAL A 1 319 ? -14.984 33.219 27.406 1 84.25 319 VAL A CA 1
ATOM 2540 C C . VAL A 1 319 ? -14.078 32.531 26.406 1 84.25 319 VAL A C 1
ATOM 2542 O O . VAL A 1 319 ? -14.414 32.406 25.219 1 84.25 319 VAL A O 1
ATOM 2545 N N . VAL A 1 320 ? -12.953 32.125 26.891 1 84.62 320 VAL A N 1
ATOM 2546 C CA . VAL A 1 320 ? -11.984 31.438 26.031 1 84.62 320 VAL A CA 1
ATOM 2547 C C . VAL A 1 320 ? -12.578 30.125 25.531 1 84.62 320 VAL A C 1
ATOM 2549 O O . VAL A 1 320 ? -12.414 29.766 24.375 1 84.62 320 VAL A O 1
ATOM 2552 N N . PHE A 1 321 ? -13.281 29.406 26.375 1 90.19 321 PHE A N 1
ATOM 2553 C CA . PHE A 1 321 ? -13.891 28.141 25.984 1 90.19 321 PHE A CA 1
ATOM 2554 C C . PHE A 1 321 ? -15 28.375 24.953 1 90.19 321 PHE A C 1
ATOM 2556 O O . PHE A 1 321 ? -15.195 27.562 24.047 1 90.19 321 PHE A O 1
ATOM 2563 N N . GLN A 1 322 ? -15.672 29.391 25.156 1 91.19 322 GLN A N 1
ATOM 2564 C CA . GLN A 1 322 ? -16.703 29.734 24.188 1 91.19 322 GLN A CA 1
ATOM 2565 C C . GLN A 1 322 ? -16.078 30.047 22.828 1 91.19 322 GLN A C 1
ATOM 2567 O O . GLN A 1 322 ? -16.609 29.641 21.797 1 91.19 322 GLN A O 1
ATOM 2572 N N . GLN A 1 323 ? -15.008 30.781 22.844 1 88.25 323 GLN A N 1
ATOM 2573 C CA . GLN A 1 323 ? -14.312 31.094 21.594 1 88.25 323 GLN A CA 1
ATOM 2574 C C . GLN A 1 323 ? -13.789 29.828 20.938 1 88.25 323 GLN A C 1
ATOM 2576 O O . GLN A 1 323 ? -13.922 29.656 19.719 1 88.25 323 GLN A O 1
ATOM 2581 N N . ALA A 1 324 ? -13.219 29.031 21.781 1 91.19 324 ALA A N 1
ATOM 2582 C CA . ALA A 1 324 ? -12.68 27.766 21.266 1 91.19 324 ALA A CA 1
ATOM 2583 C C . ALA A 1 324 ? -13.781 26.922 20.625 1 91.19 324 ALA A C 1
ATOM 2585 O O . ALA A 1 324 ? -13.578 26.328 19.562 1 91.19 324 ALA A O 1
ATOM 2586 N N . PHE A 1 325 ? -14.883 26.875 21.266 1 94.19 325 PHE A N 1
ATOM 2587 C CA . PHE A 1 325 ? -16.016 26.094 20.766 1 94.19 325 PHE A CA 1
ATOM 2588 C C . PHE A 1 325 ? -16.516 26.672 19.453 1 94.19 325 PHE A C 1
ATOM 2590 O O . PHE A 1 325 ? -16.766 25.938 18.5 1 94.19 325 PHE A O 1
ATOM 2597 N N . ILE A 1 326 ? -16.688 27.953 19.391 1 93.75 326 ILE A N 1
ATOM 2598 C CA . ILE A 1 326 ? -17.188 28.625 18.188 1 93.75 326 ILE A CA 1
ATOM 2599 C C . ILE A 1 326 ? -16.219 28.391 17.031 1 93.75 326 ILE A C 1
ATOM 2601 O O . ILE A 1 326 ? -16.641 28.031 15.938 1 93.75 326 ILE A O 1
ATOM 2605 N N . LEU A 1 327 ? -14.961 28.547 17.312 1 92.06 327 LEU A N 1
ATOM 2606 C CA . LEU A 1 327 ? -13.945 28.344 16.281 1 92.06 327 LEU A CA 1
ATOM 2607 C C . LEU A 1 327 ? -13.938 26.906 15.805 1 92.06 327 LEU A C 1
ATOM 2609 O O . LEU A 1 327 ? -13.742 26.641 14.617 1 92.06 327 LEU A O 1
ATOM 2613 N N . SER A 1 328 ? -14.109 25.953 16.734 1 94.81 328 SER A N 1
ATOM 2614 C CA . SER A 1 328 ? -14.133 24.531 16.375 1 94.81 328 SER A CA 1
ATOM 2615 C C . SER A 1 328 ? -15.289 24.234 15.43 1 94.81 328 SER A C 1
ATOM 2617 O O . SER A 1 328 ? -15.125 23.516 14.438 1 94.81 328 SER A O 1
ATOM 2619 N N . VAL A 1 329 ? -16.438 24.797 15.719 1 96.56 329 VAL A N 1
ATOM 2620 C CA . VAL A 1 329 ? -17.625 24.531 14.906 1 96.56 329 VAL A CA 1
ATOM 2621 C C . VAL A 1 329 ? -17.484 25.234 13.555 1 96.56 329 VAL A C 1
ATOM 2623 O O . VAL A 1 329 ? -17.75 24.641 12.516 1 96.56 329 VAL A O 1
ATOM 2626 N N . LEU A 1 330 ? -17 26.438 13.562 1 95.56 330 LEU A N 1
ATOM 2627 C CA . LEU A 1 330 ? -16.859 27.203 12.328 1 95.56 330 LEU A CA 1
ATOM 2628 C C . LEU A 1 330 ? -15.773 26.625 11.438 1 95.56 330 LEU A C 1
ATOM 2630 O O . LEU A 1 330 ? -15.844 26.719 10.211 1 95.56 330 LEU A O 1
ATOM 2634 N N . GLY A 1 331 ? -14.773 26.078 12.047 1 95.06 331 GLY A N 1
ATOM 2635 C CA . GLY A 1 331 ? -13.734 25.391 11.281 1 95.06 331 GLY A CA 1
ATOM 2636 C C . GLY A 1 331 ? -14.172 24.031 10.766 1 95.06 331 GLY A C 1
ATOM 2637 O O . GLY A 1 331 ? -13.82 23.656 9.648 1 95.06 331 GLY A O 1
ATOM 2638 N N . TYR A 1 332 ? -14.969 23.375 11.539 1 97.38 332 TYR A N 1
ATOM 2639 C CA . TYR A 1 332 ? -15.398 22.016 11.211 1 97.38 332 TYR A CA 1
ATOM 2640 C C . TYR A 1 332 ? -16.297 22.016 9.977 1 97.38 332 TYR A C 1
ATOM 2642 O O . TYR A 1 332 ? -16.188 21.141 9.117 1 97.38 332 TYR A O 1
ATOM 2650 N N . ILE A 1 333 ? -17.141 22.953 9.852 1 97.81 333 ILE A N 1
ATOM 2651 C CA . ILE A 1 333 ? -18.203 22.953 8.836 1 97.81 333 ILE A CA 1
ATOM 2652 C C . ILE A 1 333 ? -17.562 23.031 7.445 1 97.81 333 ILE A C 1
ATOM 2654 O O . ILE A 1 333 ? -17.781 22.141 6.605 1 97.81 333 ILE A O 1
ATOM 2658 N N . PRO A 1 334 ? -16.719 24.016 7.195 1 96.88 334 PRO A N 1
ATOM 2659 C CA . PRO A 1 334 ? -16.094 24.016 5.871 1 96.88 334 PRO A CA 1
ATOM 2660 C C . PRO A 1 334 ? -15.164 22.828 5.668 1 96.88 334 PRO A C 1
ATOM 2662 O O . PRO A 1 334 ? -15.078 22.281 4.562 1 96.88 334 PRO A O 1
ATOM 2665 N N . GLY A 1 335 ? -14.461 22.438 6.727 1 96.06 335 GLY A N 1
ATOM 2666 C CA . GLY A 1 335 ? -13.617 21.25 6.629 1 96.06 335 GLY A CA 1
ATOM 2667 C C . GLY A 1 335 ? -14.375 20 6.25 1 96.06 335 GLY A C 1
ATOM 2668 O O . GLY A 1 335 ? -13.906 19.203 5.43 1 96.06 335 GLY A O 1
ATOM 2669 N N . PHE A 1 336 ? -15.539 19.875 6.84 1 97.75 336 PHE A N 1
ATOM 2670 C CA . PHE A 1 336 ? -16.406 18.734 6.566 1 97.75 336 PHE A CA 1
ATOM 2671 C C . PHE A 1 336 ? -16.828 18.703 5.102 1 97.75 336 PHE A C 1
ATOM 2673 O O . PHE A 1 336 ? -16.703 17.672 4.434 1 97.75 336 PHE A O 1
ATOM 2680 N N . PHE A 1 337 ? -17.234 19.797 4.555 1 97.81 337 PHE A N 1
ATOM 2681 C CA . PHE A 1 337 ? -17.75 19.859 3.188 1 97.81 337 PHE A CA 1
ATOM 2682 C C . PHE A 1 337 ? -16.609 19.703 2.18 1 97.81 337 PHE A C 1
ATOM 2684 O O . PHE A 1 337 ? -16.766 19.016 1.167 1 97.81 337 PHE A O 1
ATOM 2691 N N . ILE A 1 338 ? -15.477 20.297 2.449 1 96 338 ILE A N 1
ATOM 2692 C CA . ILE A 1 338 ? -14.344 20.156 1.551 1 96 338 ILE A CA 1
ATOM 2693 C C . ILE A 1 338 ? -13.867 18.703 1.548 1 96 338 ILE A C 1
ATOM 2695 O O . ILE A 1 338 ? -13.469 18.172 0.507 1 96 338 ILE A O 1
ATOM 2699 N N . SER A 1 339 ? -13.961 18.078 2.699 1 96.75 339 SER A N 1
ATOM 2700 C CA . SER A 1 339 ? -13.539 16.688 2.801 1 96.75 339 SER A CA 1
ATOM 2701 C C . SER A 1 339 ? -14.445 15.773 1.977 1 96.75 339 SER A C 1
ATOM 2703 O O . SER A 1 339 ? -13.984 14.781 1.402 1 96.75 339 SER A O 1
ATOM 2705 N N . ILE A 1 340 ? -15.711 16.078 1.924 1 97.62 340 ILE A N 1
ATOM 2706 C CA . ILE A 1 340 ? -16.625 15.305 1.101 1 97.62 340 ILE A CA 1
ATOM 2707 C C . ILE A 1 340 ? -16.203 15.383 -0.364 1 97.62 340 ILE A C 1
ATOM 2709 O O . ILE A 1 340 ? -16.188 14.375 -1.069 1 97.62 340 ILE A O 1
ATOM 2713 N N . PHE A 1 341 ? -15.852 16.547 -0.78 1 96.44 341 PHE A N 1
ATOM 2714 C CA . PHE A 1 341 ? -15.391 16.75 -2.146 1 96.44 341 PHE A CA 1
ATOM 2715 C C . PHE A 1 341 ? -14.086 15.984 -2.395 1 96.44 341 PHE A C 1
ATOM 2717 O O . PHE A 1 341 ? -13.93 15.336 -3.43 1 96.44 341 PHE A O 1
ATOM 2724 N N . LEU A 1 342 ? -13.18 16.047 -1.461 1 95.31 342 LEU A N 1
ATOM 2725 C CA . LEU A 1 342 ? -11.898 15.359 -1.593 1 95.31 342 LEU A CA 1
ATOM 2726 C C . LEU A 1 342 ? -12.078 13.852 -1.583 1 95.31 342 LEU A C 1
ATOM 2728 O O . LEU A 1 342 ? -11.359 13.125 -2.277 1 95.31 342 LEU A O 1
ATOM 2732 N N . TYR A 1 343 ? -13.047 13.367 -0.786 1 96.94 343 TYR A N 1
ATOM 2733 C CA . TYR A 1 343 ? -13.367 11.945 -0.781 1 96.94 343 TYR A CA 1
ATOM 2734 C C . TYR A 1 343 ? -13.844 11.492 -2.154 1 96.94 343 TYR A C 1
ATOM 2736 O O . TYR A 1 343 ? -13.391 10.469 -2.666 1 96.94 343 TYR A 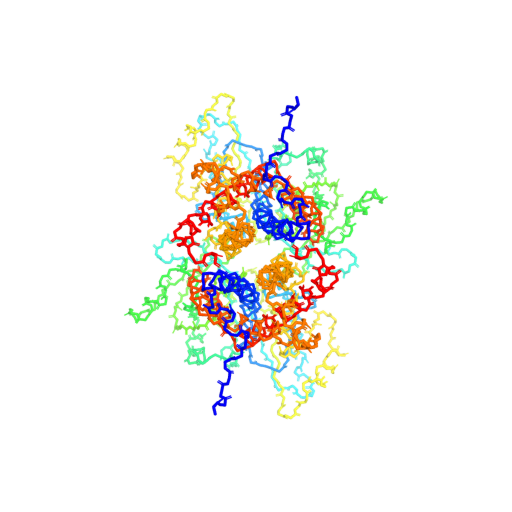O 1
ATOM 2744 N N . ASP A 1 344 ? -14.703 12.281 -2.732 1 96.62 344 ASP A N 1
ATOM 2745 C CA . ASP A 1 344 ? -15.227 11.945 -4.055 1 96.62 344 ASP A CA 1
ATOM 2746 C C . ASP A 1 344 ? -14.109 11.898 -5.09 1 96.62 344 ASP A C 1
ATOM 2748 O O . ASP A 1 344 ? -14.062 11 -5.93 1 96.62 344 ASP A O 1
ATOM 2752 N N . PHE A 1 345 ? -13.297 12.844 -4.992 1 95.25 345 PHE A N 1
ATOM 2753 C CA . PHE A 1 345 ? -12.156 12.922 -5.898 1 95.25 345 PHE A CA 1
ATOM 2754 C C . PHE A 1 345 ? -11.25 11.703 -5.734 1 95.25 345 PHE A C 1
ATOM 2756 O O . PHE A 1 345 ? -10.859 11.078 -6.719 1 95.25 345 PHE A O 1
ATOM 2763 N N . ALA A 1 346 ? -10.922 11.398 -4.516 1 95.06 346 ALA A N 1
ATOM 2764 C CA . ALA A 1 346 ? -10.039 10.266 -4.223 1 95.06 346 ALA A CA 1
ATOM 2765 C C . ALA A 1 346 ? -10.688 8.945 -4.629 1 95.06 346 ALA A C 1
ATOM 2767 O O . ALA A 1 346 ? -10.023 8.055 -5.148 1 95.06 346 ALA A O 1
ATOM 2768 N N . MET A 1 347 ? -11.977 8.836 -4.391 1 95.56 347 MET A N 1
ATOM 2769 C CA . MET A 1 347 ? -12.703 7.625 -4.77 1 95.56 347 MET A CA 1
ATOM 2770 C C . MET A 1 347 ? -12.672 7.422 -6.281 1 95.56 347 MET A C 1
ATOM 2772 O O . MET A 1 347 ? -12.461 6.305 -6.762 1 95.56 347 MET A O 1
ATOM 2776 N N . GLU A 1 348 ? -12.875 8.438 -7.023 1 93.5 348 GLU A N 1
ATOM 2777 C CA . GLU A 1 348 ? -12.859 8.344 -8.484 1 93.5 348 GLU A CA 1
ATOM 2778 C C . GLU A 1 348 ? -11.477 7.969 -8.992 1 93.5 348 GLU A C 1
ATOM 2780 O O . GLU A 1 348 ? -11.352 7.176 -9.938 1 93.5 348 GLU A O 1
ATOM 2785 N N . ALA A 1 349 ? -10.5 8.461 -8.375 1 91.75 349 ALA A N 1
ATOM 2786 C CA . ALA A 1 349 ? -9.133 8.242 -8.82 1 91.75 349 ALA A CA 1
ATOM 2787 C C . ALA A 1 349 ? -8.648 6.844 -8.453 1 91.75 349 ALA A C 1
ATOM 2789 O O . ALA A 1 349 ? -7.879 6.227 -9.195 1 91.75 349 ALA A O 1
ATOM 2790 N N . THR A 1 350 ? -9.125 6.297 -7.359 1 93.19 350 THR A N 1
ATOM 2791 C CA . THR A 1 350 ? -8.555 5.051 -6.852 1 93.19 350 THR A CA 1
ATOM 2792 C C . THR A 1 350 ? -9.562 3.908 -6.98 1 93.19 350 THR A C 1
ATOM 2794 O O . THR A 1 350 ? -9.195 2.738 -6.848 1 93.19 350 THR A O 1
ATOM 2797 N N . LYS A 1 351 ? -10.828 4.227 -7.062 1 94.38 351 LYS A N 1
ATOM 2798 C CA . LYS A 1 351 ? -11.945 3.287 -7.062 1 94.38 351 LYS A CA 1
ATOM 2799 C C . LYS A 1 351 ? -12.07 2.586 -5.715 1 94.38 351 LYS A C 1
ATOM 2801 O O . LYS A 1 351 ? -12.734 1.552 -5.609 1 94.38 351 LYS A O 1
ATOM 2806 N N . LEU A 1 352 ? -11.453 3.164 -4.672 1 95.62 352 LEU A N 1
ATOM 2807 C CA . LEU A 1 352 ? -11.625 2.658 -3.312 1 95.62 352 LEU A CA 1
ATOM 2808 C C . LEU A 1 352 ? -12.852 3.268 -2.652 1 95.62 352 LEU A C 1
ATOM 2810 O O . LEU A 1 352 ? -13.297 4.352 -3.037 1 95.62 352 LEU A O 1
ATOM 2814 N N . PRO A 1 353 ? -13.375 2.539 -1.76 1 95.44 353 PRO A N 1
ATOM 2815 C CA . PRO A 1 353 ? -14.578 3.045 -1.106 1 95.44 353 PRO A CA 1
ATOM 2816 C C . PRO A 1 353 ? -14.281 4.105 -0.049 1 95.44 353 PRO A C 1
ATOM 2818 O O . PRO A 1 353 ? -14.516 3.879 1.141 1 95.44 353 PRO A O 1
ATOM 2821 N N . ILE A 1 354 ? -13.875 5.223 -0.455 1 95.44 354 ILE A N 1
ATOM 2822 C CA . ILE A 1 354 ? -13.656 6.371 0.419 1 95.44 354 ILE A CA 1
ATOM 2823 C C . ILE A 1 354 ? -14.945 7.176 0.547 1 95.44 354 ILE A C 1
ATOM 2825 O O . ILE A 1 354 ? -15.328 7.891 -0.38 1 95.44 354 ILE A O 1
ATOM 2829 N N . MET A 1 355 ? -15.578 7.102 1.72 1 94.44 355 MET A N 1
ATOM 2830 C CA . MET A 1 355 ? -16.875 7.742 1.914 1 94.44 355 MET A CA 1
ATOM 2831 C C . MET A 1 355 ? -16.984 8.328 3.316 1 94.44 355 MET A C 1
ATOM 2833 O O . MET A 1 355 ? -16.375 7.828 4.254 1 94.44 355 MET A O 1
ATOM 2837 N N . MET A 1 356 ? -17.797 9.367 3.35 1 96.75 356 MET A N 1
ATOM 2838 C CA . MET A 1 356 ? -18.062 9.969 4.648 1 96.75 356 MET A CA 1
ATOM 2839 C C . MET A 1 356 ? -19.031 9.109 5.457 1 96.75 356 MET A C 1
ATOM 2841 O O . MET A 1 356 ? -20.094 8.719 4.949 1 96.75 356 MET A O 1
ATOM 2845 N N . SER A 1 357 ? -18.594 8.711 6.562 1 96.06 357 SER A N 1
ATOM 2846 C CA . SER A 1 357 ? -19.469 7.977 7.465 1 96.06 357 SER A CA 1
ATOM 2847 C C . SER A 1 357 ? -19.938 8.844 8.625 1 96.06 357 SER A C 1
ATOM 2849 O O . SER A 1 357 ? -19.266 9.82 8.984 1 96.06 357 SER A O 1
ATOM 2851 N N . THR A 1 358 ? -21.031 8.523 9.195 1 96.94 358 THR A N 1
ATOM 2852 C CA . THR A 1 358 ? -21.531 9.227 10.375 1 96.94 358 THR A CA 1
ATOM 2853 C C . THR A 1 358 ? -20.547 9.086 11.539 1 96.94 358 THR A C 1
ATOM 2855 O O . THR A 1 358 ? -20.344 10.039 12.297 1 96.94 358 THR A O 1
ATOM 2858 N N . GLN A 1 359 ? -19.953 8 11.586 1 96.19 359 GLN A N 1
ATOM 2859 C CA . GLN A 1 359 ? -18.969 7.758 12.641 1 96.19 359 GLN A CA 1
ATOM 2860 C C . GLN A 1 359 ? -17.781 8.703 12.508 1 96.19 359 GLN A C 1
ATOM 2862 O O . GLN A 1 359 ? -17.375 9.336 13.484 1 96.19 359 GLN A O 1
ATOM 2867 N N . ASN A 1 360 ? -17.219 8.805 11.297 1 96.5 360 ASN A N 1
ATOM 2868 C CA . ASN A 1 360 ? -16.094 9.695 11.078 1 96.5 360 ASN A CA 1
ATOM 2869 C C . ASN A 1 360 ? -16.469 11.156 11.32 1 96.5 360 ASN A C 1
ATOM 2871 O O . ASN A 1 360 ? -15.695 11.914 11.906 1 96.5 360 ASN A O 1
ATOM 2875 N N . ALA A 1 361 ? -17.672 11.508 10.883 1 98 361 ALA A N 1
ATOM 2876 C CA . ALA A 1 361 ? -18.141 12.875 11.07 1 98 361 ALA A CA 1
ATOM 2877 C C . ALA A 1 361 ? -18.188 13.234 12.555 1 98 361 ALA A C 1
ATOM 2879 O O . ALA A 1 361 ? -17.734 14.305 12.953 1 98 361 ALA A O 1
ATOM 2880 N N . VAL A 1 362 ? -18.641 12.32 13.336 1 98 362 VAL A N 1
ATOM 2881 C CA . VAL A 1 362 ? -18.812 12.562 14.758 1 98 362 VAL A CA 1
ATOM 2882 C C . VAL A 1 362 ? -17.453 12.555 15.453 1 98 362 VAL A C 1
ATOM 2884 O O . VAL A 1 362 ? -17.156 13.43 16.266 1 98 362 VAL A O 1
ATOM 2887 N N . ILE A 1 363 ? -16.625 11.641 15.117 1 96.12 363 ILE A N 1
ATOM 2888 C CA . ILE A 1 363 ? -15.312 11.508 15.75 1 96.12 363 ILE A CA 1
ATOM 2889 C C . ILE A 1 363 ? -14.484 12.766 15.492 1 96.12 363 ILE A C 1
ATOM 2891 O O . ILE A 1 363 ? -13.867 13.312 16.406 1 96.12 363 ILE A O 1
ATOM 2895 N N . VAL A 1 364 ? -14.484 13.211 14.227 1 95.81 364 VAL A N 1
ATOM 2896 C CA . VAL A 1 364 ? -13.688 14.383 13.883 1 95.81 364 VAL A CA 1
ATOM 2897 C C . VAL A 1 364 ? -14.281 15.625 14.539 1 95.81 364 VAL A C 1
ATOM 2899 O O . VAL A 1 364 ? -13.547 16.516 14.992 1 95.81 364 VAL A O 1
ATOM 2902 N N . PHE A 1 365 ? -15.594 15.688 14.648 1 97.69 365 PHE A N 1
ATOM 2903 C CA . PHE A 1 365 ? -16.25 16.828 15.297 1 97.69 365 PHE A CA 1
ATOM 2904 C C . PHE A 1 365 ? -15.852 16.891 16.766 1 97.69 365 PHE A C 1
ATOM 2906 O O . PHE A 1 365 ? -15.398 17.938 17.234 1 97.69 365 PHE A O 1
ATOM 2913 N N . ILE A 1 366 ? -15.961 15.812 17.406 1 97.19 366 ILE A N 1
ATOM 2914 C CA . ILE A 1 366 ? -15.656 15.758 18.828 1 97.19 366 ILE A CA 1
ATOM 2915 C C . ILE A 1 366 ? -14.164 16.016 19.047 1 97.19 366 ILE A C 1
ATOM 2917 O O . ILE A 1 366 ? -13.789 16.766 19.953 1 97.19 366 ILE A O 1
ATOM 2921 N N . SER A 1 367 ? -13.336 15.406 18.203 1 93.75 367 SER A N 1
ATOM 2922 C CA . SER A 1 367 ? -11.898 15.602 18.328 1 93.75 367 SER A CA 1
ATOM 2923 C C . SER A 1 367 ? -11.516 17.062 18.125 1 93.75 367 SER A C 1
ATOM 2925 O O . SER A 1 367 ? -10.648 17.578 18.828 1 93.75 367 SER A O 1
ATOM 2927 N N . THR A 1 368 ? -12.195 17.688 17.188 1 93.88 368 THR A N 1
ATOM 2928 C CA . THR A 1 368 ? -11.922 19.094 16.922 1 93.88 368 THR A CA 1
ATOM 2929 C C . THR A 1 368 ? -12.305 19.969 18.109 1 93.88 368 THR A C 1
ATOM 2931 O O . THR A 1 368 ? -11.531 20.828 18.531 1 93.88 368 THR A O 1
ATOM 2934 N N . ILE A 1 369 ? -13.391 19.688 18.672 1 95.25 369 ILE A N 1
ATOM 2935 C CA . ILE A 1 369 ? -13.844 20.438 19.844 1 95.25 369 ILE A CA 1
ATOM 2936 C C . ILE A 1 369 ? -12.883 20.203 21.016 1 95.25 369 ILE A C 1
ATOM 2938 O O . ILE A 1 369 ? -12.445 21.156 21.656 1 95.25 369 ILE A O 1
ATOM 2942 N N . LEU A 1 370 ? -12.531 18.969 21.203 1 93.62 370 LEU A N 1
ATOM 2943 C CA . LEU A 1 370 ? -11.641 18.625 22.297 1 93.62 370 LEU A CA 1
ATOM 2944 C C . LEU A 1 370 ? -10.266 19.266 22.109 1 93.62 370 LEU A C 1
ATOM 2946 O O . LEU A 1 370 ? -9.664 19.75 23.062 1 93.62 370 LEU A O 1
ATOM 2950 N N . MET A 1 371 ? -9.812 19.203 20.906 1 91.12 371 MET A N 1
ATOM 2951 C CA . MET A 1 371 ? -8.523 19.828 20.609 1 91.12 371 MET A CA 1
ATOM 2952 C C . MET A 1 371 ? -8.562 21.328 20.859 1 91.12 371 MET A C 1
ATOM 2954 O O . MET A 1 371 ? -7.641 21.875 21.453 1 91.12 371 MET A O 1
ATOM 2958 N N . CYS A 1 372 ? -9.609 21.984 20.484 1 90.75 372 CYS A N 1
ATOM 2959 C CA . CYS A 1 372 ? -9.742 23.422 20.672 1 90.75 372 CYS A CA 1
ATOM 2960 C C . CYS A 1 372 ? -9.914 23.766 22.156 1 90.75 372 CYS A C 1
ATOM 2962 O O . CYS A 1 372 ? -9.312 24.734 22.641 1 90.75 372 CYS A O 1
ATOM 2964 N N . MET A 1 373 ? -10.656 22.984 22.828 1 90.5 373 MET A N 1
ATOM 2965 C CA . MET A 1 373 ? -10.875 23.219 24.25 1 90.5 373 MET A CA 1
ATOM 2966 C C . MET A 1 373 ? -9.586 23.016 25.047 1 90.5 373 MET A C 1
ATOM 2968 O O . MET A 1 373 ? -9.25 23.828 25.906 1 90.5 373 MET A O 1
ATOM 2972 N N . THR A 1 374 ? -8.914 21.969 24.766 1 88.06 374 THR A N 1
ATOM 2973 C CA . THR A 1 374 ? -7.66 21.688 25.453 1 88.06 374 THR A CA 1
ATOM 2974 C C . THR A 1 374 ? -6.621 22.766 25.141 1 88.06 374 THR A C 1
ATOM 2976 O O . THR A 1 374 ? -5.926 23.234 26.047 1 88.06 374 THR A O 1
ATOM 2979 N N . SER A 1 375 ? -6.594 23.141 23.891 1 85.56 375 SER A N 1
ATOM 2980 C CA . SER A 1 375 ? -5.664 24.188 23.484 1 85.56 375 SER A CA 1
ATOM 2981 C C . SER A 1 375 ? -6.027 25.516 24.125 1 85.56 375 SER A C 1
ATOM 2983 O O . SER A 1 375 ? -5.145 26.281 24.531 1 85.56 375 SER A O 1
ATOM 2985 N N . GLY A 1 376 ? -7.297 25.797 24.219 1 83.06 376 GLY A N 1
ATOM 2986 C CA . GLY A 1 376 ? -7.75 27.016 24.891 1 83.06 376 GLY A CA 1
ATOM 2987 C C . GLY A 1 376 ? -7.387 27.047 26.359 1 83.06 376 GLY A C 1
ATOM 2988 O O . GLY A 1 376 ? -6.922 28.062 26.859 1 83.06 376 GLY A O 1
ATOM 2989 N N . ALA A 1 377 ? -7.527 25.922 26.969 1 85.06 377 ALA A N 1
ATOM 2990 C CA . ALA A 1 377 ? -7.18 25.828 28.375 1 85.06 377 ALA A CA 1
ATOM 2991 C C . ALA A 1 377 ? -5.684 26.031 28.594 1 85.06 377 ALA A C 1
ATOM 2993 O O . ALA A 1 377 ? -5.277 26.734 29.531 1 85.06 377 ALA A O 1
ATOM 2994 N N . LEU A 1 378 ? -4.953 25.547 27.703 1 82.31 378 LEU A N 1
ATOM 2995 C CA . LEU A 1 378 ? -3.504 25.688 27.812 1 82.31 378 LEU A CA 1
ATOM 2996 C C . LEU A 1 378 ? -3.062 27.109 27.516 1 82.31 378 LEU A C 1
ATOM 2998 O O . LEU A 1 378 ? -2.148 27.625 28.172 1 82.31 378 LEU A O 1
ATOM 3002 N N . ALA A 1 379 ? -3.766 27.688 26.656 1 80.06 379 ALA A N 1
ATOM 3003 C CA . ALA A 1 379 ? -3.416 29.047 26.25 1 80.06 379 ALA A CA 1
ATOM 3004 C C . ALA A 1 379 ? -3.703 30.031 27.375 1 80.06 379 ALA A C 1
ATOM 3006 O O . ALA A 1 379 ? -2.893 30.922 27.656 1 80.06 379 ALA A O 1
ATOM 3007 N N . ILE A 1 380 ? -4.77 29.891 28.125 1 78.25 380 ILE A N 1
ATOM 3008 C CA . ILE A 1 380 ? -5.141 30.828 29.172 1 78.25 380 ILE A CA 1
ATOM 3009 C C . ILE A 1 380 ? -4.242 30.625 30.391 1 78.25 380 ILE A C 1
ATOM 3011 O O . ILE A 1 380 ? -3.902 31.578 31.094 1 78.25 380 ILE A O 1
ATOM 3015 N N . ASN A 1 381 ? -3.967 29.422 30.688 1 77.12 381 ASN A N 1
ATOM 3016 C CA . ASN A 1 381 ? -3.104 29.141 31.828 1 77.12 381 ASN A CA 1
ATOM 3017 C C . ASN A 1 381 ? -1.729 29.781 31.672 1 77.12 381 ASN A C 1
ATOM 3019 O O . ASN A 1 381 ? -1.16 30.281 32.625 1 77.12 381 ASN A O 1
ATOM 3023 N N . LYS A 1 382 ? -1.318 29.828 30.562 1 72.19 382 LYS A N 1
ATOM 3024 C CA . LYS A 1 382 ? -0.018 30.438 30.297 1 72.19 382 LYS A CA 1
ATOM 3025 C C . LYS A 1 382 ? -0.089 31.969 30.422 1 72.19 382 LYS A C 1
ATOM 3027 O O . LYS A 1 382 ? 0.839 32.594 30.938 1 72.19 382 LYS A O 1
ATOM 3032 N N . LEU A 1 383 ? -1.212 32.5 30.109 1 67.62 383 LEU A N 1
ATOM 3033 C CA . LEU A 1 383 ? -1.374 33.938 30.156 1 67.62 383 LEU A CA 1
ATOM 3034 C C . LEU A 1 383 ? -1.609 34.406 31.594 1 67.62 383 LEU A C 1
ATOM 3036 O O . LEU A 1 383 ? -1.193 35.531 31.969 1 67.62 383 LEU A O 1
ATOM 3040 N N . ARG A 1 384 ? -2.275 33.562 32.312 1 68.12 384 ARG A N 1
ATOM 3041 C CA . ARG A 1 384 ? -2.506 33.875 33.719 1 68.12 384 ARG A CA 1
ATOM 3042 C C . ARG A 1 384 ? -1.192 33.938 34.5 1 68.12 384 ARG A C 1
ATOM 3044 O O . ARG A 1 384 ? -1.064 34.688 35.438 1 68.12 384 ARG A O 1
ATOM 3051 N N . SER A 1 385 ? -0.358 33.125 34.094 1 62.62 385 SER A N 1
ATOM 3052 C CA . SER A 1 385 ? 0.912 33.094 34.812 1 62.62 385 SER A CA 1
ATOM 3053 C C . SER A 1 385 ? 1.806 34.25 34.438 1 62.62 385 SER A C 1
ATOM 3055 O O . SER A 1 385 ? 2.816 34.5 35.094 1 62.62 385 SER A O 1
ATOM 3057 N N . THR A 1 386 ? 1.375 35 33.406 1 56.12 386 THR A N 1
ATOM 3058 C CA . THR A 1 386 ? 2.164 36.156 33 1 56.12 386 THR A CA 1
ATOM 3059 C C . THR A 1 386 ? 1.804 37.375 33.812 1 56.12 386 THR A C 1
ATOM 3061 O O . THR A 1 386 ? 0.626 37.625 34.094 1 56.12 386 THR A O 1
ATOM 3064 N N . ASP A 1 387 ? 2.684 38 34.594 1 52.94 387 ASP A N 1
ATOM 3065 C CA . ASP A 1 387 ? 2.547 39.188 35.469 1 52.94 387 ASP A CA 1
ATOM 3066 C C . ASP A 1 387 ? 1.852 40.312 34.75 1 52.94 387 ASP A C 1
ATOM 3068 O O . ASP A 1 387 ? 2.246 40.688 33.625 1 52.94 387 ASP A O 1
ATOM 3072 N N . PRO A 1 388 ? 0.612 40.719 35.219 1 49.88 388 PRO A N 1
ATOM 3073 C CA . PRO A 1 388 ? -0.091 41.875 34.625 1 49.88 388 PRO A CA 1
ATOM 3074 C C . PRO A 1 388 ? 0.853 43 34.25 1 49.88 388 PRO A C 1
ATOM 3076 O O . PRO A 1 388 ? 0.594 43.719 33.281 1 49.88 388 PRO A O 1
ATOM 3079 N N . ALA A 1 389 ? 1.887 43.219 34.969 1 50.44 389 ALA A N 1
ATOM 3080 C CA . ALA A 1 389 ? 2.848 44.312 34.719 1 50.44 389 ALA A CA 1
ATOM 3081 C C . ALA A 1 389 ? 3.568 44.094 33.406 1 50.44 389 ALA A C 1
ATOM 3083 O O . ALA A 1 389 ? 3.963 45.094 32.75 1 50.44 389 ALA A O 1
ATOM 3084 N N . ASP A 1 390 ? 3.574 42.875 33 1 48.12 390 ASP A N 1
ATOM 3085 C CA . ASP A 1 390 ? 4.316 42.594 31.797 1 48.12 390 ASP A CA 1
ATOM 3086 C C . ASP A 1 390 ? 3.459 42.844 30.547 1 48.12 390 ASP A C 1
ATOM 3088 O O . ASP A 1 390 ? 3.973 42.844 29.438 1 48.12 390 ASP A O 1
ATOM 3092 N N . ILE A 1 391 ? 2.158 42.844 30.734 1 47.75 391 ILE A N 1
ATOM 3093 C CA . ILE A 1 391 ? 1.196 43.031 29.656 1 47.75 391 ILE A CA 1
ATOM 3094 C C . ILE A 1 391 ? 1.049 44.531 29.344 1 47.75 391 ILE A C 1
ATOM 3096 O O . ILE A 1 391 ? 0.844 44.906 28.188 1 47.75 391 ILE A O 1
ATOM 3100 N N . PHE A 1 392 ? 1.177 45.375 30.5 1 43 392 PHE A N 1
ATOM 3101 C CA . PHE A 1 392 ? 1.11 46.812 30.328 1 43 392 PHE A CA 1
ATOM 3102 C C . PHE A 1 392 ? 2.5 47.406 30.094 1 43 392 PHE A C 1
ATOM 3104 O O . PHE A 1 392 ? 2.652 48.375 29.359 1 43 392 PHE A O 1
ATOM 3111 N N . MET B 1 1 ? 30.062 49.75 16.859 1 31.19 1 MET B N 1
ATOM 3112 C CA . MET B 1 1 ? 28.906 49.375 17.688 1 31.19 1 MET B CA 1
ATOM 3113 C C . MET B 1 1 ? 27.922 48.531 16.875 1 31.19 1 MET B C 1
ATOM 3115 O O . MET B 1 1 ? 26.875 49 16.469 1 31.19 1 MET B O 1
ATOM 3119 N N . VAL B 1 2 ? 28.25 47.719 15.945 1 40.47 2 VAL B N 1
ATOM 3120 C CA . VAL B 1 2 ? 28.094 47.188 14.594 1 40.47 2 VAL B CA 1
ATOM 3121 C C . VAL B 1 2 ? 26.953 46.188 14.57 1 40.47 2 VAL B C 1
ATOM 3123 O O . VAL B 1 2 ? 26.172 46.156 13.617 1 40.47 2 VAL B O 1
ATOM 3126 N N . PHE B 1 3 ? 27 45.031 15.25 1 44.47 3 PHE B N 1
ATOM 3127 C CA . PHE B 1 3 ? 26 44.031 14.961 1 44.47 3 PHE B CA 1
ATOM 3128 C C . PHE B 1 3 ? 24.641 44.406 15.555 1 44.47 3 PHE B C 1
ATOM 3130 O O . PHE B 1 3 ? 24.438 44.281 16.766 1 44.47 3 PHE B O 1
ATOM 3137 N N . LYS B 1 4 ? 24.047 45.406 15.148 1 53.59 4 LYS B N 1
ATOM 3138 C CA . LYS B 1 4 ? 22.719 45.844 15.594 1 53.59 4 LYS B CA 1
ATOM 3139 C C . LYS B 1 4 ? 21.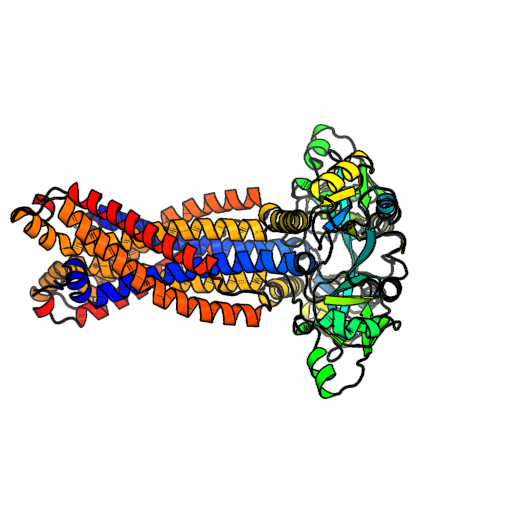703 44.719 15.5 1 53.59 4 LYS B C 1
ATOM 3141 O O . LYS B 1 4 ? 21.594 44.062 14.461 1 53.59 4 LYS B O 1
ATOM 3146 N N . ILE B 1 5 ? 21.422 44.25 16.609 1 58.81 5 ILE B N 1
ATOM 3147 C CA . ILE B 1 5 ? 20.406 43.219 16.703 1 58.81 5 ILE B CA 1
ATOM 3148 C C . ILE B 1 5 ? 19.172 43.594 15.883 1 58.81 5 ILE B C 1
ATOM 3150 O O . ILE B 1 5 ? 18.578 44.656 16.125 1 58.81 5 ILE B O 1
ATOM 3154 N N . PRO B 1 6 ? 19.047 42.781 14.727 1 73.62 6 PRO B N 1
ATOM 3155 C CA . PRO B 1 6 ? 17.922 43.156 13.859 1 73.62 6 PRO B CA 1
ATOM 3156 C C . PRO B 1 6 ? 16.609 43.281 14.617 1 73.62 6 PRO B C 1
ATOM 3158 O O . PRO B 1 6 ? 16.359 42.5 15.547 1 73.62 6 PRO B O 1
ATOM 3161 N N . LEU B 1 7 ? 15.977 44.375 14.594 1 76.62 7 LEU B N 1
ATOM 3162 C CA . LEU B 1 7 ? 14.664 44.594 15.188 1 76.62 7 LEU B CA 1
ATOM 3163 C C . LEU B 1 7 ? 13.805 43.344 15.117 1 76.62 7 LEU B C 1
ATOM 3165 O O . LEU B 1 7 ? 13.07 43.031 16.062 1 76.62 7 LEU B O 1
ATOM 3169 N N . ALA B 1 8 ? 14.016 42.562 14.086 1 80.31 8 ALA B N 1
ATOM 3170 C CA . ALA B 1 8 ? 13.25 41.344 13.883 1 80.31 8 ALA B CA 1
ATOM 3171 C C . ALA B 1 8 ? 13.547 40.312 14.977 1 80.31 8 ALA B C 1
ATOM 3173 O O . ALA B 1 8 ? 12.633 39.688 15.523 1 80.31 8 ALA B O 1
ATOM 3174 N N . TRP B 1 9 ? 14.781 40.156 15.328 1 82.5 9 TRP B N 1
ATOM 3175 C CA . TRP B 1 9 ? 15.188 39.219 16.375 1 82.5 9 TRP B CA 1
ATOM 3176 C C . TRP B 1 9 ? 14.727 39.719 17.734 1 82.5 9 TRP B C 1
ATOM 3178 O O . TRP B 1 9 ? 14.25 38.906 18.562 1 82.5 9 TRP B O 1
ATOM 3188 N N . LEU B 1 10 ? 14.797 41 17.953 1 77.38 10 LEU B N 1
ATOM 3189 C CA . LEU B 1 10 ? 14.398 41.562 19.234 1 77.38 10 LEU B CA 1
ATOM 3190 C C . LEU B 1 10 ? 12.906 41.375 19.469 1 77.38 10 LEU B C 1
ATOM 3192 O O . LEU B 1 10 ? 12.477 41.094 20.594 1 77.38 10 LEU B O 1
ATOM 3196 N N . GLN B 1 11 ? 12.227 41.531 18.453 1 77.88 11 GLN B N 1
ATOM 3197 C CA . GLN B 1 11 ? 10.781 41.344 18.562 1 77.88 11 GLN B CA 1
ATOM 3198 C C . GLN B 1 11 ? 10.422 39.906 18.875 1 77.88 11 GLN B C 1
ATOM 3200 O O . GLN B 1 11 ? 9.5 39.656 19.656 1 77.88 11 GLN B O 1
ATOM 3205 N N . LEU B 1 12 ? 11.164 39 18.328 1 81.88 12 LEU B N 1
ATOM 3206 C CA . LEU B 1 12 ? 10.891 37.562 18.547 1 81.88 12 LEU B CA 1
ATOM 3207 C C . LEU B 1 12 ? 11.297 37.125 19.938 1 81.88 12 LEU B C 1
ATOM 3209 O O . LEU B 1 12 ? 10.625 36.312 20.562 1 81.88 12 LEU B O 1
ATOM 3213 N N . VAL B 1 13 ? 12.359 37.688 20.438 1 80.12 13 VAL B N 1
ATOM 3214 C CA . VAL B 1 13 ? 12.883 37.312 21.75 1 80.12 13 VAL B CA 1
ATOM 3215 C C . VAL B 1 13 ? 12.062 37.938 22.844 1 80.12 13 VAL B C 1
ATOM 3217 O O . VAL B 1 13 ? 11.977 37.438 23.969 1 80.12 13 VAL B O 1
ATOM 3220 N N . ARG B 1 14 ? 11.43 39.094 22.547 1 76.75 14 ARG B N 1
ATOM 3221 C CA . ARG B 1 14 ? 10.633 39.812 23.531 1 76.75 14 ARG B CA 1
ATOM 3222 C C . ARG B 1 14 ? 9.438 38.969 23.969 1 76.75 14 ARG B C 1
ATOM 3224 O O . ARG B 1 14 ? 9.109 38.938 25.156 1 76.75 14 ARG B O 1
ATOM 3231 N N . ASN B 1 15 ? 8.883 38.312 23.047 1 77.5 15 ASN B N 1
ATOM 3232 C CA . ASN B 1 15 ? 7.781 37.406 23.359 1 77.5 15 ASN B CA 1
ATOM 3233 C C . ASN B 1 15 ? 8.195 35.938 23.203 1 77.5 15 ASN B C 1
ATOM 3235 O O . ASN B 1 15 ? 7.77 35.281 22.266 1 77.5 15 ASN B O 1
ATOM 3239 N N . ARG B 1 16 ? 8.789 35.5 24.109 1 81.75 16 ARG B N 1
ATOM 3240 C CA . ARG B 1 16 ? 9.469 34.188 24.047 1 81.75 16 ARG B CA 1
ATOM 3241 C C . ARG B 1 16 ? 8.461 33.062 23.875 1 81.75 16 ARG B C 1
ATOM 3243 O O . ARG B 1 16 ? 8.695 32.125 23.094 1 81.75 16 ARG B O 1
ATOM 3250 N N . ILE B 1 17 ? 7.445 33.125 24.594 1 79.19 17 ILE B N 1
ATOM 3251 C CA . ILE B 1 17 ? 6.469 32.031 24.547 1 79.19 17 ILE B CA 1
ATOM 3252 C C . ILE B 1 17 ? 5.801 32 23.172 1 79.19 17 ILE B C 1
ATOM 3254 O O . ILE B 1 17 ? 5.66 30.938 22.578 1 79.19 17 ILE B O 1
ATOM 3258 N N . ARG B 1 18 ? 5.52 33.156 22.703 1 79.19 18 ARG B N 1
ATOM 3259 C CA . ARG B 1 18 ? 4.902 33.219 21.391 1 79.19 18 ARG B CA 1
ATOM 3260 C C . ARG B 1 18 ? 5.844 32.688 20.312 1 79.19 18 ARG B C 1
ATOM 3262 O O . ARG B 1 18 ? 5.418 31.984 19.391 1 79.19 18 ARG B O 1
ATOM 3269 N N . SER B 1 19 ? 7.02 33.156 20.469 1 84.56 19 SER B N 1
ATOM 3270 C CA . SER B 1 19 ? 8.031 32.719 19.5 1 84.56 19 SER B CA 1
ATOM 3271 C C . SER B 1 19 ? 8.219 31.188 19.578 1 84.56 19 SER B C 1
ATOM 3273 O O . SER B 1 19 ? 8.375 30.531 18.547 1 84.56 19 SER B O 1
ATOM 3275 N N . LEU B 1 20 ? 8.141 30.625 20.734 1 87.38 20 LEU B N 1
ATOM 3276 C CA . LEU B 1 20 ? 8.297 29.188 20.906 1 87.38 20 LEU B CA 1
ATOM 3277 C C . LEU B 1 20 ? 7.125 28.438 20.281 1 87.38 20 LEU B C 1
ATOM 3279 O O . LEU B 1 20 ? 7.316 27.375 19.656 1 87.38 20 LEU B O 1
ATOM 3283 N N . VAL B 1 21 ? 5.98 28.984 20.438 1 83.06 21 VAL B N 1
ATOM 3284 C CA . VAL B 1 21 ? 4.781 28.375 19.859 1 83.06 21 VAL B CA 1
ATOM 3285 C C . VAL B 1 21 ? 4.852 28.422 18.344 1 83.06 21 VAL B C 1
ATOM 3287 O O . VAL B 1 21 ? 4.492 27.469 17.656 1 83.06 21 VAL B O 1
ATOM 3290 N N . ALA B 1 22 ? 5.34 29.578 17.859 1 86.44 22 ALA B N 1
ATOM 3291 C CA . ALA B 1 22 ? 5.496 29.719 16.406 1 86.44 22 ALA B CA 1
ATOM 3292 C C . ALA B 1 22 ? 6.523 28.719 15.867 1 86.44 22 ALA B C 1
ATOM 3294 O O . ALA B 1 22 ? 6.285 28.062 14.852 1 86.44 22 ALA B O 1
ATOM 3295 N N . VAL B 1 23 ? 7.578 28.578 16.547 1 90.75 23 VAL B N 1
ATOM 3296 C CA . VAL B 1 23 ? 8.648 27.656 16.172 1 90.75 23 VAL B CA 1
ATOM 3297 C C . VAL B 1 23 ? 8.133 26.219 16.203 1 90.75 23 VAL B C 1
ATOM 3299 O O . VAL B 1 23 ? 8.422 25.422 15.297 1 90.75 23 VAL B O 1
ATOM 3302 N N . ALA B 1 24 ? 7.348 25.891 17.188 1 89.31 24 ALA B N 1
ATOM 3303 C CA . ALA B 1 24 ? 6.773 24.547 17.297 1 89.31 24 ALA B CA 1
ATOM 3304 C C . ALA B 1 24 ? 5.832 24.266 16.141 1 89.31 24 ALA B C 1
ATOM 3306 O O . ALA B 1 24 ? 5.855 23.172 15.562 1 89.31 24 ALA B O 1
ATOM 3307 N N . GLY B 1 25 ? 5.059 25.203 15.805 1 86.25 25 GLY B N 1
ATOM 3308 C CA . GLY B 1 25 ? 4.156 25.031 14.68 1 86.25 25 GLY B CA 1
ATOM 3309 C C . GLY B 1 25 ? 4.875 24.781 13.367 1 86.25 25 GLY B C 1
ATOM 3310 O O . GLY B 1 25 ? 4.531 23.859 12.633 1 86.25 25 GLY B O 1
ATOM 3311 N N . ILE B 1 26 ? 5.859 25.609 13.117 1 91.06 26 ILE B N 1
ATOM 3312 C CA . ILE B 1 26 ? 6.637 25.469 11.898 1 91.06 26 ILE B CA 1
ATOM 3313 C C . ILE B 1 26 ? 7.402 24.141 11.93 1 91.06 26 ILE B C 1
ATOM 3315 O O . ILE B 1 26 ? 7.492 23.438 10.922 1 91.06 26 ILE B O 1
ATOM 3319 N N . GLY B 1 27 ? 7.969 23.828 13.078 1 92.62 27 GLY B N 1
ATOM 3320 C CA . GLY B 1 27 ? 8.656 22.562 13.242 1 92.62 27 GLY B CA 1
ATOM 3321 C C . GLY B 1 27 ? 7.785 21.359 12.891 1 92.62 27 GLY B C 1
ATOM 3322 O O . GLY B 1 27 ? 8.25 20.422 12.242 1 92.62 27 GLY B O 1
ATOM 3323 N N . PHE B 1 28 ? 6.586 21.406 13.242 1 88.81 28 PHE B N 1
ATOM 3324 C CA . PHE B 1 28 ? 5.684 20.297 12.984 1 88.81 28 PHE B CA 1
ATOM 3325 C C . PHE B 1 28 ? 5.355 20.203 11.492 1 88.81 28 PHE B C 1
ATOM 3327 O O . PHE B 1 28 ? 5.176 19.109 10.961 1 88.81 28 PHE B O 1
ATOM 3334 N N . ILE B 1 29 ? 5.281 21.344 10.891 1 89 29 ILE B N 1
ATOM 3335 C CA . ILE B 1 29 ? 5.082 21.328 9.445 1 89 29 ILE B CA 1
ATOM 3336 C C . ILE B 1 29 ? 6.297 20.703 8.766 1 89 29 ILE B C 1
ATOM 3338 O O . ILE B 1 29 ? 6.156 19.969 7.789 1 89 29 ILE B O 1
ATOM 3342 N N . VAL B 1 30 ? 7.395 21.062 9.273 1 92.81 30 VAL B N 1
ATOM 3343 C CA . VAL B 1 30 ? 8.641 20.5 8.758 1 92.81 30 VAL B CA 1
ATOM 3344 C C . VAL B 1 30 ? 8.633 18.984 8.93 1 92.81 30 VAL B C 1
ATOM 3346 O O . VAL B 1 30 ? 8.961 18.25 7.996 1 92.81 30 VAL B O 1
ATOM 3349 N N . ILE B 1 31 ? 8.203 18.547 10.07 1 92.62 31 ILE B N 1
ATOM 3350 C CA . ILE B 1 31 ? 8.141 17.125 10.352 1 92.62 31 ILE B CA 1
ATOM 3351 C C . ILE B 1 31 ? 7.176 16.453 9.383 1 92.62 31 ILE B C 1
ATOM 3353 O O . ILE B 1 31 ? 7.484 15.391 8.828 1 92.62 31 ILE B O 1
ATOM 3357 N N . LEU B 1 32 ? 6.082 17.094 9.164 1 89.06 32 LEU B N 1
ATOM 3358 C CA . LEU B 1 32 ? 5.086 16.531 8.258 1 89.06 32 LEU B CA 1
ATOM 3359 C C . LEU B 1 32 ? 5.645 16.422 6.84 1 89.06 32 LEU B C 1
ATOM 3361 O O . LEU B 1 32 ? 5.445 15.406 6.168 1 89.06 32 LEU B O 1
ATOM 3365 N N . MET B 1 33 ? 6.297 17.406 6.414 1 91.56 33 MET B N 1
ATOM 3366 C CA . MET B 1 33 ? 6.875 17.391 5.074 1 91.56 33 MET B CA 1
ATOM 3367 C C . MET B 1 33 ? 7.926 16.297 4.949 1 91.56 33 MET B C 1
ATOM 3369 O O . MET B 1 33 ? 7.961 15.57 3.953 1 91.56 33 MET B O 1
ATOM 3373 N N . PHE B 1 34 ? 8.766 16.188 5.988 1 94.44 34 PHE B N 1
ATOM 3374 C CA . PHE B 1 34 ? 9.797 15.164 5.977 1 94.44 34 PHE B CA 1
ATOM 3375 C C . PHE B 1 34 ? 9.172 13.773 5.965 1 94.44 34 PHE B C 1
ATOM 3377 O O . PHE B 1 34 ? 9.633 12.883 5.242 1 94.44 34 PHE B O 1
ATOM 3384 N N . MET B 1 35 ? 8.156 13.578 6.758 1 93.31 35 MET B N 1
ATOM 3385 C CA . MET B 1 35 ? 7.52 12.258 6.82 1 93.31 35 MET B CA 1
ATOM 3386 C C . MET B 1 35 ? 6.875 11.898 5.488 1 93.31 35 MET B C 1
ATOM 3388 O O . MET B 1 35 ? 6.992 10.766 5.023 1 93.31 35 MET B O 1
ATOM 3392 N N . GLN B 1 36 ? 6.27 12.859 4.887 1 91.19 36 GLN B N 1
ATOM 3393 C CA . GLN B 1 36 ? 5.641 12.602 3.596 1 91.19 36 GLN B CA 1
ATOM 3394 C C . GLN B 1 36 ? 6.684 12.25 2.539 1 91.19 36 GLN B C 1
ATOM 3396 O O . GLN B 1 36 ? 6.551 11.25 1.831 1 91.19 36 GLN B O 1
ATOM 3401 N N . LEU B 1 37 ? 7.734 13 2.471 1 93.69 37 LEU B N 1
ATOM 3402 C CA . LEU B 1 37 ? 8.789 12.766 1.489 1 93.69 37 LEU B CA 1
ATOM 3403 C C . LEU B 1 37 ? 9.539 11.477 1.792 1 93.69 37 LEU B C 1
ATOM 3405 O O . LEU B 1 37 ? 9.914 10.742 0.876 1 93.69 37 LEU B O 1
ATOM 3409 N N . GLY B 1 38 ? 9.742 11.289 3.049 1 94.81 38 GLY B N 1
ATOM 3410 C CA . GLY B 1 38 ? 10.422 10.07 3.457 1 94.81 38 GLY B CA 1
ATOM 3411 C C . GLY B 1 38 ? 9.672 8.805 3.061 1 94.81 38 GLY B C 1
ATOM 3412 O O . GLY B 1 38 ? 10.273 7.855 2.553 1 94.81 38 GLY B O 1
ATOM 3413 N N . PHE B 1 39 ? 8.406 8.75 3.277 1 94.62 39 PHE B N 1
ATOM 3414 C CA . PHE B 1 39 ? 7.602 7.59 2.912 1 94.62 39 PHE B CA 1
ATOM 3415 C C . PHE B 1 39 ? 7.559 7.418 1.398 1 94.62 39 PHE B C 1
ATOM 3417 O O . PHE B 1 39 ? 7.617 6.293 0.896 1 94.62 39 PHE B O 1
ATOM 3424 N N . GLN B 1 40 ? 7.414 8.508 0.733 1 93.94 40 GLN B N 1
ATOM 3425 C CA . GLN B 1 40 ? 7.418 8.438 -0.724 1 93.94 40 GLN B CA 1
ATOM 3426 C C . GLN B 1 40 ? 8.75 7.902 -1.245 1 93.94 40 GLN B C 1
ATOM 3428 O O . GLN B 1 40 ? 8.773 7.027 -2.115 1 93.94 40 GLN B O 1
ATOM 3433 N N . ASP B 1 41 ? 9.82 8.414 -0.711 1 95.38 41 ASP B N 1
ATOM 3434 C CA . ASP B 1 41 ? 11.148 7.949 -1.095 1 95.38 41 ASP B CA 1
ATOM 3435 C C . ASP B 1 41 ? 11.32 6.465 -0.773 1 95.38 41 ASP B C 1
ATOM 3437 O O . ASP B 1 41 ? 11.93 5.727 -1.55 1 95.38 41 ASP B O 1
ATOM 3441 N N . ALA B 1 42 ? 10.898 6.121 0.339 1 96 42 ALA B N 1
ATOM 3442 C CA . ALA B 1 42 ? 11 4.723 0.745 1 96 42 ALA B CA 1
ATOM 3443 C C . ALA B 1 42 ? 10.234 3.814 -0.212 1 96 42 ALA B C 1
ATOM 3445 O O . ALA B 1 42 ? 10.688 2.711 -0.527 1 96 42 ALA B O 1
ATOM 3446 N N . LEU B 1 43 ? 9.047 4.258 -0.667 1 95.75 43 LEU B N 1
ATOM 3447 C CA . LEU B 1 43 ? 8.273 3.504 -1.646 1 95.75 43 LEU B CA 1
ATOM 3448 C C . LEU B 1 43 ? 9.078 3.295 -2.928 1 95.75 43 LEU B C 1
ATOM 3450 O O . LEU B 1 43 ? 9.234 2.162 -3.389 1 95.75 43 LEU B O 1
ATOM 3454 N N . TYR B 1 44 ? 9.68 4.34 -3.396 1 96.62 44 TYR B N 1
ATOM 3455 C CA . TYR B 1 44 ? 10.367 4.285 -4.68 1 96.62 44 TYR B CA 1
ATOM 3456 C C . TYR B 1 44 ? 11.688 3.525 -4.559 1 96.62 44 TYR B C 1
ATOM 3458 O O . TYR B 1 44 ? 11.992 2.668 -5.391 1 96.62 44 TYR B O 1
ATOM 3466 N N . SER B 1 45 ? 12.398 3.801 -3.535 1 96.38 45 SER B N 1
ATOM 3467 C CA . SER B 1 45 ? 13.711 3.186 -3.387 1 96.38 45 SER B CA 1
ATOM 3468 C C . SER B 1 45 ? 13.594 1.692 -3.096 1 96.38 45 SER B C 1
ATOM 3470 O O . SER B 1 45 ? 14.367 0.889 -3.617 1 96.38 45 SER B O 1
ATOM 3472 N N . SER B 1 46 ? 12.633 1.334 -2.307 1 96.81 46 SER B N 1
ATOM 3473 C CA . SER B 1 46 ? 12.469 -0.085 -2.006 1 96.81 46 SER B CA 1
ATOM 3474 C C . SER B 1 46 ? 11.945 -0.849 -3.221 1 96.81 46 SER B C 1
ATOM 3476 O O . SER B 1 46 ? 12.383 -1.974 -3.482 1 96.81 46 SER B O 1
ATOM 3478 N N . ALA B 1 47 ? 11.078 -0.256 -3.959 1 97 47 ALA B N 1
ATOM 3479 C CA . ALA B 1 47 ? 10.5 -0.906 -5.133 1 97 47 ALA B CA 1
ATOM 3480 C C . ALA B 1 47 ? 11.555 -1.12 -6.215 1 97 47 ALA B C 1
ATOM 3482 O O . ALA B 1 47 ? 11.43 -2.021 -7.047 1 97 47 ALA B O 1
ATOM 3483 N N . THR B 1 48 ? 12.633 -0.281 -6.172 1 97.81 48 THR B N 1
ATOM 3484 C CA . THR B 1 48 ? 13.609 -0.344 -7.254 1 97.81 48 THR B CA 1
ATOM 3485 C C . THR B 1 48 ? 14.922 -0.946 -6.762 1 97.81 48 THR B C 1
ATOM 3487 O O . THR B 1 48 ? 15.961 -0.823 -7.426 1 97.81 48 THR B O 1
ATOM 3490 N N . GLN B 1 49 ? 14.938 -1.538 -5.629 1 96.69 49 GLN B N 1
ATOM 3491 C CA . GLN B 1 49 ? 16.172 -2.061 -5.062 1 96.69 49 GLN B CA 1
ATOM 3492 C C . GLN B 1 49 ? 16.812 -3.096 -5.988 1 96.69 49 GLN B C 1
ATOM 3494 O O . GLN B 1 49 ? 18.031 -3.084 -6.199 1 96.69 49 GLN B O 1
ATOM 3499 N N . VAL B 1 50 ? 15.992 -3.984 -6.512 1 97.38 50 VAL B N 1
ATOM 3500 C CA . VAL B 1 50 ? 16.516 -5.004 -7.414 1 97.38 50 VAL B CA 1
ATOM 3501 C C . VAL B 1 50 ? 17.094 -4.344 -8.664 1 97.38 50 VAL B C 1
ATOM 3503 O O . VAL B 1 50 ? 18.219 -4.617 -9.055 1 97.38 50 VAL B O 1
ATOM 3506 N N . HIS B 1 51 ? 16.359 -3.414 -9.219 1 98.06 51 HIS B N 1
ATOM 3507 C CA . HIS B 1 51 ? 16.766 -2.705 -10.422 1 98.06 51 HIS B CA 1
ATOM 3508 C C . HIS B 1 51 ? 18.109 -2 -10.211 1 98.06 51 HIS B C 1
ATOM 3510 O O . HIS B 1 51 ? 19.016 -2.1 -11.047 1 98.06 51 HIS B O 1
ATOM 3516 N N . ARG B 1 52 ? 18.203 -1.354 -9.133 1 97.31 52 ARG B N 1
ATOM 3517 C CA . ARG B 1 52 ? 19.375 -0.535 -8.859 1 97.31 52 ARG B CA 1
ATOM 3518 C C . ARG B 1 52 ? 20.609 -1.402 -8.648 1 97.31 52 ARG B C 1
ATOM 3520 O O . ARG B 1 52 ? 21.734 -0.954 -8.867 1 97.31 52 ARG B O 1
ATOM 3527 N N . ASN B 1 53 ? 20.375 -2.629 -8.312 1 97.38 53 ASN B N 1
ATOM 3528 C CA . ASN B 1 53 ? 21.516 -3.5 -8.016 1 97.38 53 ASN B CA 1
ATOM 3529 C C . ASN B 1 53 ? 21.797 -4.465 -9.164 1 97.38 53 ASN B C 1
ATOM 3531 O O . ASN B 1 53 ? 22.609 -5.387 -9.016 1 97.38 53 ASN B O 1
ATOM 3535 N N . LEU B 1 54 ? 21.156 -4.262 -10.242 1 97.31 54 LEU B N 1
ATOM 3536 C CA . LEU B 1 54 ? 21.453 -5.055 -11.43 1 97.31 54 LEU B CA 1
ATOM 3537 C C . LEU B 1 54 ? 22.672 -4.504 -12.172 1 97.31 54 LEU B C 1
ATOM 3539 O O . LEU B 1 54 ? 22.859 -3.287 -12.234 1 97.31 54 LEU B O 1
ATOM 3543 N N . GLN B 1 55 ? 23.406 -5.391 -12.641 1 95.31 55 GLN B N 1
ATOM 3544 C CA . GLN B 1 55 ? 24.547 -5.023 -13.484 1 95.31 55 GLN B CA 1
ATOM 3545 C C . GLN B 1 55 ? 24.266 -5.359 -14.945 1 95.31 55 GLN B C 1
ATOM 3547 O O . GLN B 1 55 ? 23.969 -6.512 -15.281 1 95.31 55 GLN B O 1
ATOM 3552 N N . GLY B 1 56 ? 24.219 -4.453 -15.773 1 95.75 56 GLY B N 1
ATOM 3553 C CA . GLY B 1 56 ? 23.938 -4.574 -17.203 1 95.75 56 GLY B CA 1
ATOM 3554 C C . GLY B 1 56 ? 23.703 -3.234 -17.875 1 95.75 56 GLY B C 1
ATOM 3555 O O . GLY B 1 56 ? 23.609 -2.203 -17.203 1 95.75 56 GLY B O 1
ATOM 3556 N N . ASP B 1 57 ? 23.688 -3.289 -19.188 1 97.94 57 ASP B N 1
ATOM 3557 C CA . ASP B 1 57 ? 23.562 -2.047 -19.953 1 97.94 57 ASP B CA 1
ATOM 3558 C C . ASP B 1 57 ? 22.125 -1.856 -20.453 1 97.94 57 ASP B C 1
ATOM 3560 O O . ASP B 1 57 ? 21.625 -0.73 -20.5 1 97.94 57 ASP B O 1
ATOM 3564 N N . LEU B 1 58 ? 21.594 -2.926 -20.906 1 98.56 58 LEU B N 1
ATOM 3565 C CA . LEU B 1 58 ? 20.203 -2.936 -21.328 1 98.56 58 LEU B CA 1
ATOM 3566 C C . LEU B 1 58 ? 19.422 -4.07 -20.656 1 98.56 58 LEU B C 1
ATOM 3568 O O . LEU B 1 58 ? 20.016 -5.078 -20.266 1 98.56 58 LEU B O 1
ATOM 3572 N N . PHE B 1 59 ? 18.203 -3.83 -20.578 1 98.75 59 PHE B N 1
ATOM 3573 C CA . PHE B 1 59 ? 17.328 -4.809 -19.953 1 98.75 59 PHE B CA 1
ATOM 3574 C C . PHE B 1 59 ? 16.109 -5.105 -20.828 1 98.75 59 PHE B C 1
ATOM 3576 O O . PHE B 1 59 ? 15.469 -4.184 -21.328 1 98.75 59 PHE B O 1
ATOM 3583 N N . LEU B 1 60 ? 15.906 -6.352 -20.984 1 98.62 60 LEU B N 1
ATOM 3584 C CA . LEU B 1 60 ? 14.82 -6.855 -21.812 1 98.62 60 LEU B CA 1
ATOM 3585 C C . LEU B 1 60 ? 13.719 -7.477 -20.969 1 98.62 60 LEU B C 1
ATOM 3587 O O . LEU B 1 60 ? 13.992 -8.32 -20.109 1 98.62 60 LEU B O 1
ATOM 3591 N N . VAL B 1 61 ? 12.453 -7.012 -21.172 1 98.19 61 VAL B N 1
ATOM 3592 C CA . VAL B 1 61 ? 11.312 -7.578 -20.469 1 98.19 61 VAL B CA 1
ATOM 3593 C C . VAL B 1 61 ? 10.148 -7.754 -21.438 1 98.19 61 VAL B C 1
ATOM 3595 O O . VAL B 1 61 ? 10.188 -7.254 -22.562 1 98.19 61 VAL B O 1
ATOM 3598 N N . SER B 1 62 ? 9.156 -8.5 -20.969 1 96.06 62 SER B N 1
ATOM 3599 C CA . SER B 1 62 ? 7.93 -8.641 -21.766 1 96.06 62 SER B CA 1
ATOM 3600 C C . SER B 1 62 ? 7.262 -7.289 -21.984 1 96.06 62 SER B C 1
ATOM 3602 O O . SER B 1 62 ? 7.332 -6.406 -21.125 1 96.06 62 SER B O 1
ATOM 3604 N N . SER B 1 63 ? 6.613 -7.109 -23.094 1 95.94 63 SER B N 1
ATOM 3605 C CA . SER B 1 63 ? 5.828 -5.902 -23.344 1 95.94 63 SER B CA 1
ATOM 3606 C C . SER B 1 63 ? 4.691 -5.77 -22.328 1 95.94 63 SER B C 1
ATOM 3608 O O . SER B 1 63 ? 4.117 -4.691 -22.172 1 95.94 63 SER B O 1
ATOM 3610 N N . GLN B 1 64 ? 4.414 -6.828 -21.625 1 93.81 64 GLN B N 1
ATOM 3611 C CA . GLN B 1 64 ? 3.328 -6.855 -20.641 1 93.81 64 GLN B CA 1
ATOM 3612 C C . GLN B 1 64 ? 3.857 -6.652 -19.219 1 93.81 64 GLN B C 1
ATOM 3614 O O . GLN B 1 64 ? 3.111 -6.781 -18.25 1 93.81 64 GLN B O 1
ATOM 3619 N N . TYR B 1 65 ? 5.129 -6.383 -19.141 1 95.38 65 TYR B N 1
ATOM 3620 C CA . TYR B 1 65 ? 5.738 -6.094 -17.859 1 95.38 65 TYR B CA 1
ATOM 3621 C C . TYR B 1 65 ? 5.16 -4.82 -17.25 1 95.38 65 TYR B C 1
ATOM 3623 O O . TYR B 1 65 ? 5.055 -3.797 -17.922 1 95.38 65 TYR B O 1
ATOM 3631 N N . LYS B 1 66 ? 4.734 -4.895 -15.984 1 94.88 66 LYS B N 1
ATOM 3632 C CA . LYS B 1 66 ? 4.25 -3.701 -15.297 1 94.88 66 LYS B CA 1
ATOM 3633 C C . LYS B 1 66 ? 5.215 -3.271 -14.195 1 94.88 66 LYS B C 1
ATOM 3635 O O . LYS B 1 66 ? 5.508 -2.084 -14.047 1 94.88 66 LYS B O 1
ATOM 3640 N N . SER B 1 67 ? 5.633 -4.227 -13.422 1 95.69 67 SER B N 1
ATOM 3641 C CA . SER B 1 67 ? 6.551 -4.059 -12.305 1 95.69 67 SER B CA 1
ATOM 3642 C C . SER B 1 67 ? 7.172 -5.391 -11.891 1 95.69 67 SER B C 1
ATOM 3644 O O . SER B 1 67 ? 6.793 -6.445 -12.406 1 95.69 67 SER B O 1
ATOM 3646 N N . LEU B 1 68 ? 8.039 -5.344 -10.984 1 95.25 68 LEU B N 1
ATOM 3647 C CA . LEU B 1 68 ? 8.664 -6.566 -10.492 1 95.25 68 LEU B CA 1
ATOM 3648 C C . LEU B 1 68 ? 7.656 -7.449 -9.773 1 95.25 68 LEU B C 1
ATOM 3650 O O . LEU B 1 68 ? 7.809 -8.672 -9.742 1 95.25 68 LEU B O 1
ATOM 3654 N N . THR B 1 69 ? 6.617 -6.859 -9.203 1 92.19 69 THR B N 1
ATOM 3655 C CA . THR B 1 69 ? 5.602 -7.629 -8.492 1 92.19 69 THR B CA 1
ATOM 3656 C C . THR B 1 69 ? 4.441 -7.977 -9.422 1 92.19 69 THR B C 1
ATOM 3658 O O . THR B 1 69 ? 3.516 -8.688 -9.023 1 92.19 69 THR B O 1
ATOM 3661 N N . ALA B 1 70 ? 4.41 -7.441 -10.57 1 89.69 70 ALA B N 1
ATOM 3662 C CA . ALA B 1 70 ? 3.457 -7.734 -11.633 1 89.69 70 ALA B CA 1
ATOM 3663 C C . ALA B 1 70 ? 4.176 -8.047 -12.945 1 89.69 70 ALA B C 1
ATOM 3665 O O . ALA B 1 70 ? 4.008 -7.328 -13.93 1 89.69 70 ALA B O 1
ATOM 3666 N N . ILE B 1 71 ? 4.844 -9.141 -12.961 1 90.25 71 ILE B N 1
ATOM 3667 C CA . ILE B 1 71 ? 5.73 -9.5 -14.062 1 90.25 71 ILE B CA 1
ATOM 3668 C C . ILE B 1 71 ? 4.969 -10.336 -15.086 1 90.25 71 ILE B C 1
ATOM 3670 O O . ILE B 1 71 ? 3.873 -10.828 -14.805 1 90.25 71 ILE B O 1
ATOM 3674 N N . GLN B 1 72 ? 5.52 -10.359 -16.234 1 90.75 72 GLN B N 1
ATOM 3675 C CA . GLN B 1 72 ? 5.156 -11.289 -17.281 1 90.75 72 GLN B CA 1
ATOM 3676 C C . GLN B 1 72 ? 6.398 -11.906 -17.922 1 90.75 72 GLN B C 1
ATOM 3678 O O . GLN B 1 72 ? 7.266 -11.188 -18.422 1 90.75 72 GLN B O 1
ATOM 3683 N N . SER B 1 73 ? 6.438 -13.242 -17.859 1 92.94 73 SER B N 1
ATOM 3684 C CA . SER B 1 73 ? 7.562 -13.93 -18.484 1 92.94 73 SER B CA 1
ATOM 3685 C C . SER B 1 73 ? 7.496 -13.852 -20 1 92.94 73 SER B C 1
ATOM 3687 O O . SER B 1 73 ? 6.445 -13.547 -20.562 1 92.94 73 SER B O 1
ATOM 3689 N N . PHE B 1 74 ? 8.633 -14.094 -20.641 1 93.75 74 PHE B N 1
ATOM 3690 C CA . PHE B 1 74 ? 8.75 -14.141 -22.094 1 93.75 74 PHE B CA 1
ATOM 3691 C C . PHE B 1 74 ? 9.805 -15.164 -22.516 1 93.75 74 PHE B C 1
ATOM 3693 O O . PHE B 1 74 ? 10.578 -15.641 -21.688 1 93.75 74 PHE B O 1
ATOM 3700 N N . PHE B 1 75 ? 9.812 -15.516 -23.734 1 94.56 75 PHE B N 1
ATOM 3701 C CA . PHE B 1 75 ? 10.672 -16.594 -24.219 1 94.56 75 PHE B CA 1
ATOM 3702 C C . PHE B 1 75 ? 12.133 -16.156 -24.188 1 94.56 75 PHE B C 1
ATOM 3704 O O . PHE B 1 75 ? 12.484 -15.086 -24.688 1 94.56 75 PHE B O 1
ATOM 3711 N N . ARG B 1 76 ? 12.906 -17.016 -23.641 1 96.5 76 ARG B N 1
ATOM 3712 C CA . ARG B 1 76 ? 14.344 -16.797 -23.531 1 96.5 76 ARG B CA 1
ATOM 3713 C C . ARG B 1 76 ? 14.977 -16.594 -24.891 1 96.5 76 ARG B C 1
ATOM 3715 O O . ARG B 1 76 ? 16 -15.914 -25.016 1 96.5 76 ARG B O 1
ATOM 3722 N N . THR B 1 77 ? 14.375 -17.125 -25.906 1 96.56 77 THR B N 1
ATOM 3723 C CA . THR B 1 77 ? 14.875 -17 -27.266 1 96.56 77 THR B CA 1
ATOM 3724 C C . THR B 1 77 ? 14.984 -15.531 -27.672 1 96.56 77 THR B C 1
ATOM 3726 O O . THR B 1 77 ? 15.883 -15.156 -28.422 1 96.56 77 THR B O 1
ATOM 3729 N N . ARG B 1 78 ? 14.062 -14.75 -27.203 1 96.5 78 ARG B N 1
ATOM 3730 C CA . ARG B 1 78 ? 14.125 -13.32 -27.484 1 96.5 78 ARG B CA 1
ATOM 3731 C C . ARG B 1 78 ? 15.438 -12.711 -27 1 96.5 78 ARG B C 1
ATOM 3733 O O . ARG B 1 78 ? 16.047 -11.883 -27.688 1 96.5 78 ARG B O 1
ATOM 3740 N N . LEU B 1 79 ? 15.82 -13.117 -25.859 1 97.88 79 LEU B N 1
ATOM 3741 C CA . LEU B 1 79 ? 17.062 -12.633 -25.281 1 97.88 79 LEU B CA 1
ATOM 3742 C C . LEU B 1 79 ? 18.266 -13.078 -26.109 1 97.88 79 LEU B C 1
ATOM 3744 O O . LEU B 1 79 ? 19.172 -12.289 -26.375 1 97.88 79 LEU B O 1
ATOM 3748 N N . TYR B 1 80 ? 18.25 -14.242 -26.578 1 97.5 80 TYR B N 1
ATOM 3749 C CA . TYR B 1 80 ? 19.391 -14.781 -27.328 1 97.5 80 TYR B CA 1
ATOM 3750 C C . TYR B 1 80 ? 19.453 -14.164 -28.734 1 97.5 80 TYR B C 1
ATOM 3752 O O . TYR B 1 80 ? 20.531 -14.086 -29.328 1 97.5 80 TYR B O 1
ATOM 3760 N N . GLN B 1 81 ? 18.359 -13.773 -29.219 1 97.31 81 GLN B N 1
ATOM 3761 C CA . GLN B 1 81 ? 18.359 -13.047 -30.484 1 97.31 81 GLN B CA 1
ATOM 3762 C C . GLN B 1 81 ? 19.219 -11.797 -30.391 1 97.31 81 GLN B C 1
ATOM 3764 O O . GLN B 1 81 ? 19.859 -11.398 -31.375 1 97.31 81 GLN B O 1
ATOM 3769 N N . ALA B 1 82 ? 19.297 -11.234 -29.266 1 97.31 82 ALA B N 1
ATOM 3770 C CA . ALA B 1 82 ? 20.047 -10 -29.078 1 97.31 82 ALA B CA 1
ATOM 3771 C C . ALA B 1 82 ? 21.531 -10.219 -29.297 1 97.31 82 ALA B C 1
ATOM 3773 O O . ALA B 1 82 ? 22.266 -9.289 -29.641 1 97.31 82 ALA B O 1
ATOM 3774 N N . LEU B 1 83 ? 22.031 -11.414 -29.125 1 96 83 LEU B N 1
ATOM 3775 C CA . LEU B 1 83 ? 23.453 -11.742 -29.281 1 96 83 LEU B CA 1
ATOM 3776 C C . LEU B 1 83 ? 23.906 -11.523 -30.719 1 96 83 LEU B C 1
ATOM 3778 O O . LEU B 1 83 ? 25.094 -11.359 -30.984 1 96 83 LEU B O 1
ATOM 3782 N N . GLY B 1 84 ? 22.984 -11.477 -31.609 1 94.44 84 GLY B N 1
ATOM 3783 C CA . GLY B 1 84 ? 23.328 -11.344 -33.031 1 94.44 84 GLY B CA 1
ATOM 3784 C C . GLY B 1 84 ? 23.547 -9.906 -33.438 1 94.44 84 GLY B C 1
ATOM 3785 O O . GLY B 1 84 ? 23.953 -9.641 -34.594 1 94.44 84 GLY B O 1
ATOM 3786 N N . PHE B 1 85 ? 23.391 -9.055 -32.594 1 95.94 85 PHE B N 1
ATOM 3787 C CA . PHE B 1 85 ? 23.5 -7.648 -32.969 1 95.94 85 PHE B CA 1
ATOM 3788 C C . PHE B 1 85 ? 24.875 -7.098 -32.594 1 95.94 85 PHE B C 1
ATOM 3790 O O . PHE B 1 85 ? 25.422 -7.461 -31.547 1 95.94 85 PHE B O 1
ATOM 3797 N N . ASP B 1 86 ? 25.297 -6.215 -33.406 1 95 86 ASP B N 1
ATOM 3798 C CA . ASP B 1 86 ? 26.562 -5.566 -33.156 1 95 86 ASP B CA 1
ATOM 3799 C C . ASP B 1 86 ? 26.531 -4.766 -31.844 1 95 86 ASP B C 1
ATOM 3801 O O . ASP B 1 86 ? 25.531 -4.098 -31.547 1 95 86 ASP B O 1
ATOM 3805 N N . GLY B 1 87 ? 27.562 -4.969 -31.047 1 97.06 87 GLY B N 1
ATOM 3806 C CA . GLY B 1 87 ? 27.672 -4.207 -29.812 1 97.06 87 GLY B CA 1
ATOM 3807 C C . GLY B 1 87 ? 27.281 -5.008 -28.594 1 97.06 87 GLY B C 1
ATOM 3808 O O . GLY B 1 87 ? 27.578 -4.605 -27.453 1 97.06 87 GLY B O 1
ATOM 3809 N N . VAL B 1 88 ? 26.594 -6.051 -28.797 1 98.19 88 VAL B N 1
ATOM 3810 C CA . VAL B 1 88 ? 26.188 -6.891 -27.672 1 98.19 88 VAL B CA 1
ATOM 3811 C C . VAL B 1 88 ? 27.297 -7.871 -27.328 1 98.19 88 VAL B C 1
ATOM 3813 O O . VAL B 1 88 ? 27.781 -8.602 -28.203 1 98.19 88 VAL B O 1
ATOM 3816 N N . GLU B 1 89 ? 27.703 -7.898 -26.141 1 97 89 GLU B N 1
ATOM 3817 C CA . GLU B 1 89 ? 28.781 -8.773 -25.688 1 97 89 GLU B CA 1
ATOM 3818 C C . GLU B 1 89 ? 28.234 -10.078 -25.109 1 97 89 GLU B C 1
ATOM 3820 O O . GLU B 1 89 ? 28.719 -11.156 -25.438 1 97 89 GLU B O 1
ATOM 3825 N N . SER B 1 90 ? 27.25 -9.938 -24.234 1 96.69 90 SER B N 1
ATOM 3826 C CA . SER B 1 90 ? 26.688 -11.117 -23.594 1 96.69 90 SER B CA 1
ATOM 3827 C C . SER B 1 90 ? 25.266 -10.852 -23.094 1 96.69 90 SER B C 1
ATOM 3829 O O . SER B 1 90 ? 24.828 -9.703 -23.047 1 96.69 90 SER B O 1
ATOM 3831 N N . VAL B 1 91 ? 24.562 -11.891 -22.859 1 97.69 91 VAL B N 1
ATOM 3832 C CA . VAL B 1 91 ? 23.203 -11.805 -22.312 1 97.69 91 VAL B CA 1
ATOM 3833 C C . VAL B 1 91 ? 23.047 -12.789 -21.156 1 97.69 91 VAL B C 1
ATOM 3835 O O . VAL B 1 91 ? 23.703 -13.836 -21.141 1 97.69 91 VAL B O 1
ATOM 3838 N N . SER B 1 92 ? 22.234 -12.445 -20.188 1 97.56 92 SER B N 1
ATOM 3839 C CA . SER B 1 92 ? 21.969 -13.297 -19.031 1 97.56 92 SER B CA 1
ATOM 3840 C C . SER B 1 92 ? 20.5 -13.266 -18.641 1 97.56 92 SER B C 1
ATOM 3842 O O . SER B 1 92 ? 19.953 -12.195 -18.375 1 97.56 92 SER B O 1
ATOM 3844 N N . PRO B 1 93 ? 19.844 -14.398 -18.531 1 97.62 93 PRO B N 1
ATOM 3845 C CA . PRO B 1 93 ? 18.453 -14.445 -18.094 1 97.62 93 PRO B CA 1
ATOM 3846 C C . PRO B 1 93 ? 18.312 -14.375 -16.578 1 97.62 93 PRO B C 1
ATOM 3848 O O . PRO B 1 93 ? 19.172 -14.867 -15.852 1 97.62 93 PRO B O 1
ATOM 3851 N N . ILE B 1 94 ? 17.266 -13.789 -16.156 1 97.88 94 ILE B N 1
ATOM 3852 C CA . ILE B 1 94 ? 16.891 -13.766 -14.742 1 97.88 94 ILE B CA 1
ATOM 3853 C C . ILE B 1 94 ? 15.484 -14.352 -14.57 1 97.88 94 ILE B C 1
ATOM 3855 O O . ILE B 1 94 ? 14.57 -14.016 -15.32 1 97.88 94 ILE B O 1
ATOM 3859 N N . TYR B 1 95 ? 15.398 -15.258 -13.633 1 96.56 95 TYR B N 1
ATOM 3860 C CA . TYR B 1 95 ? 14.117 -15.82 -13.227 1 96.56 95 TYR B CA 1
ATOM 3861 C C . TYR B 1 95 ? 13.633 -15.188 -11.922 1 96.56 95 TYR B C 1
ATOM 3863 O O . TYR B 1 95 ? 14.406 -15.062 -10.969 1 96.56 95 TYR B O 1
ATOM 3871 N N . LEU B 1 96 ? 12.391 -14.789 -11.922 1 95.69 96 LEU B N 1
ATOM 3872 C CA . LEU B 1 96 ? 11.805 -14.148 -10.75 1 95.69 96 LEU B CA 1
ATOM 3873 C C . LEU B 1 96 ? 10.469 -14.789 -10.391 1 95.69 96 LEU B C 1
ATOM 3875 O O . LEU B 1 96 ? 9.703 -15.18 -11.281 1 95.69 96 LEU B O 1
ATOM 3879 N N . GLY B 1 97 ? 10.195 -14.781 -9.047 1 92.06 97 GLY B N 1
ATOM 3880 C CA . GLY B 1 97 ? 8.883 -15.266 -8.656 1 92.06 97 GLY B CA 1
ATOM 3881 C C . GLY B 1 97 ? 8.664 -15.266 -7.156 1 92.06 97 GLY B C 1
ATOM 3882 O O . GLY B 1 97 ? 9.625 -15.273 -6.387 1 92.06 97 GLY B O 1
ATOM 3883 N N . PHE B 1 98 ? 7.43 -15.359 -6.812 1 92.12 98 PHE B N 1
ATOM 3884 C CA . PHE B 1 98 ? 7.055 -15.469 -5.406 1 92.12 98 PHE B CA 1
ATOM 3885 C C . PHE B 1 98 ? 6.922 -16.922 -4.992 1 92.12 98 PHE B C 1
ATOM 3887 O O . PHE B 1 98 ? 6.406 -17.75 -5.75 1 92.12 98 PHE B O 1
ATOM 3894 N N . ALA B 1 99 ? 7.395 -17.203 -3.854 1 93.25 99 ALA B N 1
ATOM 3895 C CA . ALA B 1 99 ? 7.191 -18.484 -3.174 1 93.25 99 ALA B CA 1
ATOM 3896 C C . ALA B 1 99 ? 6.781 -18.266 -1.721 1 93.25 99 ALA B C 1
ATOM 3898 O O . ALA B 1 99 ? 6.562 -17.141 -1.289 1 93.25 99 ALA B O 1
ATOM 3899 N N . LYS B 1 100 ? 6.543 -19.328 -1.079 1 93.5 100 LYS B N 1
ATOM 3900 C CA . LYS B 1 100 ? 6.285 -19.266 0.357 1 93.5 100 LYS B CA 1
ATOM 3901 C C . LYS B 1 100 ? 7.465 -19.828 1.151 1 93.5 100 LYS B C 1
ATOM 3903 O O . LYS B 1 100 ? 8 -20.891 0.815 1 93.5 100 LYS B O 1
ATOM 3908 N N . PHE B 1 101 ? 7.859 -19.062 2.098 1 95.88 101 PHE B N 1
ATOM 3909 C CA . PHE B 1 101 ? 8.953 -19.438 2.99 1 95.88 101 PHE B CA 1
ATOM 3910 C C . PHE B 1 101 ? 8.422 -19.859 4.352 1 95.88 101 PHE B C 1
ATOM 3912 O O . PHE B 1 101 ? 7.637 -19.141 4.977 1 95.88 101 PHE B O 1
ATOM 3919 N N . LYS B 1 102 ? 8.836 -21.016 4.766 1 95.25 102 LYS B N 1
ATOM 3920 C CA . LYS B 1 102 ? 8.414 -21.516 6.07 1 95.25 102 LYS B CA 1
ATOM 3921 C C . LYS B 1 102 ? 9.383 -21.078 7.168 1 95.25 102 LYS B C 1
ATOM 3923 O O . LYS B 1 102 ? 10.57 -21.422 7.129 1 95.25 102 LYS B O 1
ATOM 3928 N N . ASN B 1 103 ? 8.852 -20.328 8.078 1 96.31 103 ASN B N 1
ATOM 3929 C CA . ASN B 1 103 ? 9.641 -19.969 9.25 1 96.31 103 ASN B CA 1
ATOM 3930 C C . ASN B 1 103 ? 10.102 -21.219 10.008 1 96.31 103 ASN B C 1
ATOM 3932 O O . ASN B 1 103 ? 9.281 -22.016 10.461 1 96.31 103 ASN B O 1
ATOM 3936 N N . PRO B 1 104 ? 11.359 -21.359 10.188 1 93.88 104 PRO B N 1
ATOM 3937 C CA . PRO B 1 104 ? 11.852 -22.594 10.812 1 93.88 104 PRO B CA 1
ATOM 3938 C C . PRO B 1 104 ? 11.516 -22.672 12.305 1 93.88 104 PRO B C 1
ATOM 3940 O O . PRO B 1 104 ? 11.578 -23.75 12.898 1 93.88 104 PRO B O 1
ATOM 3943 N N . GLU B 1 105 ? 11.148 -21.625 12.906 1 94.31 105 GLU B N 1
ATOM 3944 C CA . GLU B 1 105 ? 10.875 -21.609 14.336 1 94.31 105 GLU B CA 1
ATOM 3945 C C . GLU B 1 105 ? 9.422 -21.969 14.625 1 94.31 105 GLU B C 1
ATOM 3947 O O . GLU B 1 105 ? 9.141 -22.781 15.508 1 94.31 105 GLU B O 1
ATOM 3952 N N . ASN B 1 106 ? 8.508 -21.375 13.883 1 94.94 106 ASN B N 1
ATOM 3953 C CA . ASN B 1 106 ? 7.109 -21.562 14.258 1 94.94 106 ASN B CA 1
ATOM 3954 C C . ASN B 1 106 ? 6.316 -22.234 13.141 1 94.94 106 ASN B C 1
ATOM 3956 O O . ASN B 1 106 ? 5.133 -22.531 13.305 1 94.94 106 ASN B O 1
ATOM 3960 N N . GLY B 1 107 ? 6.906 -22.344 11.977 1 93.56 107 GLY B N 1
ATOM 3961 C CA . GLY B 1 107 ? 6.281 -23.109 10.906 1 93.56 107 GLY B CA 1
ATOM 3962 C C . GLY B 1 107 ? 5.352 -22.266 10.047 1 93.56 107 GLY B C 1
ATOM 3963 O O . GLY B 1 107 ? 4.789 -22.75 9.07 1 93.56 107 GLY B O 1
ATOM 3964 N N . GLU B 1 108 ? 5.211 -21 10.344 1 93.94 108 GLU B N 1
ATOM 3965 C CA . GLU B 1 108 ? 4.359 -20.125 9.555 1 93.94 108 GLU B CA 1
ATOM 3966 C C . GLU B 1 108 ? 4.977 -19.844 8.188 1 93.94 108 GLU B C 1
ATOM 3968 O O . GLU B 1 108 ? 6.195 -19.688 8.07 1 93.94 108 GLU B O 1
ATOM 3973 N N . LYS B 1 109 ? 4.121 -19.688 7.27 1 93.31 109 LYS B N 1
ATOM 3974 C CA . LYS B 1 109 ? 4.598 -19.453 5.91 1 93.31 109 LYS B CA 1
ATOM 3975 C C . LYS B 1 109 ? 4.301 -18.016 5.457 1 93.31 109 LYS B C 1
ATOM 3977 O O . LYS B 1 109 ? 3.209 -17.5 5.707 1 93.31 109 LYS B O 1
ATOM 3982 N N . TYR B 1 110 ? 5.301 -17.484 4.848 1 93.5 110 TYR B N 1
ATOM 3983 C CA . TYR B 1 110 ? 5.156 -16.125 4.324 1 93.5 110 TYR B CA 1
ATOM 3984 C C . TYR B 1 110 ? 5.73 -16.016 2.918 1 93.5 110 TYR B C 1
ATOM 3986 O O . TYR B 1 110 ? 6.605 -16.797 2.537 1 93.5 110 TYR B O 1
ATOM 3994 N N . SER B 1 111 ? 5.191 -15.102 2.168 1 93.56 111 SER B N 1
ATOM 3995 C CA . SER B 1 111 ? 5.621 -14.898 0.788 1 93.56 111 SER B CA 1
ATOM 3996 C C . SER B 1 111 ? 7.059 -14.391 0.726 1 93.56 111 SER B C 1
ATOM 3998 O O . SER B 1 111 ? 7.426 -13.469 1.456 1 93.56 111 SER B O 1
ATOM 4000 N N . ILE B 1 112 ? 7.863 -14.992 -0.07 1 96.25 112 ILE B N 1
ATOM 4001 C CA . ILE B 1 112 ? 9.25 -14.578 -0.287 1 96.25 112 ILE B CA 1
ATOM 4002 C C . ILE B 1 112 ? 9.531 -14.484 -1.784 1 96.25 112 ILE B C 1
ATOM 4004 O O . ILE B 1 112 ? 8.953 -15.234 -2.578 1 96.25 112 ILE B O 1
ATOM 4008 N N . TYR B 1 113 ? 10.312 -13.516 -2.158 1 97.12 113 TYR B N 1
ATOM 4009 C CA . TYR B 1 113 ? 10.648 -13.297 -3.561 1 97.12 113 TYR B CA 1
ATOM 4010 C C . TYR B 1 113 ? 11.945 -14.008 -3.926 1 97.12 113 TYR B C 1
ATOM 4012 O O . TYR B 1 113 ? 12.977 -13.805 -3.275 1 97.12 113 TYR B O 1
ATOM 4020 N N . VAL B 1 114 ? 11.914 -14.805 -4.93 1 97.12 114 VAL B N 1
ATOM 4021 C CA . VAL B 1 114 ? 13.07 -15.609 -5.324 1 97.12 114 VAL B CA 1
ATOM 4022 C C . VAL B 1 114 ? 13.656 -15.055 -6.621 1 97.12 114 VAL B C 1
ATOM 4024 O O . VAL B 1 114 ? 12.938 -14.883 -7.609 1 97.12 114 VAL B O 1
ATOM 4027 N N . ILE B 1 115 ? 14.93 -14.789 -6.594 1 97.69 115 ILE B N 1
ATOM 4028 C CA . ILE B 1 115 ? 15.672 -14.297 -7.746 1 97.69 115 ILE B CA 1
ATOM 4029 C C . ILE B 1 115 ? 16.672 -15.352 -8.203 1 97.69 115 ILE B C 1
ATOM 4031 O O . ILE B 1 115 ? 17.578 -15.727 -7.445 1 97.69 115 ILE B O 1
ATOM 4035 N N . GLY B 1 116 ? 16.562 -15.82 -9.398 1 97.25 116 GLY B N 1
ATOM 4036 C CA . GLY B 1 116 ? 17.422 -16.859 -9.922 1 97.25 116 GLY B CA 1
ATOM 4037 C C . GLY B 1 116 ? 18.188 -16.422 -11.164 1 97.25 116 GLY B C 1
ATOM 4038 O O . GLY B 1 116 ? 17.625 -15.812 -12.062 1 97.25 116 GLY B O 1
ATOM 4039 N N . PHE B 1 117 ? 19.453 -16.719 -11.219 1 97 117 PHE B N 1
ATOM 4040 C CA . PHE B 1 117 ? 20.281 -16.438 -12.391 1 97 117 PHE B CA 1
ATOM 4041 C C . PHE B 1 117 ? 21.484 -17.375 -12.422 1 97 117 PHE B C 1
ATOM 4043 O O . PHE B 1 117 ? 21.75 -18.109 -11.469 1 97 117 PHE B O 1
ATOM 4050 N N . GLU B 1 118 ? 22.172 -17.344 -13.508 1 95.25 118 GLU B N 1
ATOM 4051 C CA . GLU B 1 118 ? 23.375 -18.172 -13.656 1 95.25 118 GLU B CA 1
ATOM 4052 C C . GLU B 1 118 ? 24.547 -17.594 -12.867 1 95.25 118 GLU B C 1
ATOM 4054 O O . GLU B 1 118 ? 24.984 -16.469 -13.125 1 95.25 118 GLU B O 1
ATOM 4059 N N . PRO B 1 119 ? 25.109 -18.297 -11.906 1 94.19 119 PRO B N 1
ATOM 4060 C CA . PRO B 1 119 ? 26.172 -17.766 -11.062 1 94.19 119 PRO B CA 1
ATOM 4061 C C . PRO B 1 119 ? 27.469 -17.5 -11.836 1 94.19 119 PRO B C 1
ATOM 4063 O O . PRO B 1 119 ? 28.297 -16.719 -11.391 1 94.19 119 PRO B O 1
ATOM 4066 N N . GLY B 1 120 ? 27.719 -18.047 -12.875 1 88.5 120 GLY B N 1
ATOM 4067 C CA . GLY B 1 120 ? 28.938 -17.844 -13.648 1 88.5 120 GLY B CA 1
ATOM 4068 C C . GLY B 1 120 ? 29.016 -16.469 -14.281 1 88.5 120 GLY B C 1
ATOM 4069 O O . GLY B 1 120 ? 30.094 -16.047 -14.711 1 88.5 120 GLY B O 1
ATOM 4070 N N . ARG B 1 121 ? 28.016 -15.742 -14.359 1 84.19 121 ARG B N 1
ATOM 4071 C CA . ARG B 1 121 ? 27.922 -14.383 -14.898 1 84.19 121 ARG B CA 1
ATOM 4072 C C . ARG B 1 121 ? 27.297 -13.438 -13.883 1 84.19 121 ARG B C 1
ATOM 4074 O O . ARG B 1 121 ? 26.062 -13.312 -13.82 1 84.19 121 ARG B O 1
ATOM 4081 N N . PRO B 1 122 ? 28.109 -12.789 -13.195 1 79.44 122 PRO B N 1
ATOM 4082 C CA . PRO B 1 122 ? 27.531 -11.945 -12.141 1 79.44 122 PRO B CA 1
ATOM 4083 C C . PRO B 1 122 ? 26.688 -10.805 -12.695 1 79.44 122 PRO B C 1
ATOM 4085 O O . PRO B 1 122 ? 27.172 -9.977 -13.461 1 79.44 122 PRO B O 1
ATOM 4088 N N . ILE B 1 123 ? 25.438 -10.758 -12.32 1 91.69 123 ILE B N 1
ATOM 4089 C CA . ILE B 1 123 ? 24.531 -9.742 -12.859 1 91.69 123 ILE B CA 1
ATOM 4090 C C . ILE B 1 123 ? 24.031 -8.852 -11.727 1 91.69 123 ILE B C 1
ATOM 4092 O O . ILE B 1 123 ? 23.172 -7.988 -11.945 1 91.69 123 ILE B O 1
ATOM 4096 N N . MET B 1 124 ? 24.5 -9.086 -10.539 1 93.88 124 MET B N 1
ATOM 4097 C CA . MET B 1 124 ? 24.141 -8.266 -9.391 1 93.88 124 MET B CA 1
ATOM 4098 C C . MET B 1 124 ? 25.328 -7.461 -8.906 1 93.88 124 MET B C 1
ATOM 4100 O O . MET B 1 124 ? 26.422 -8.008 -8.727 1 93.88 124 MET B O 1
ATOM 4104 N N . ASN B 1 125 ? 25.078 -6.227 -8.75 1 93.56 125 ASN B N 1
ATOM 4105 C CA . ASN B 1 125 ? 26.109 -5.348 -8.203 1 93.56 125 ASN B CA 1
ATOM 4106 C C . ASN B 1 125 ? 26.016 -5.254 -6.68 1 93.56 125 ASN B C 1
ATOM 4108 O O . ASN B 1 125 ? 25.766 -4.184 -6.137 1 93.56 125 ASN B O 1
ATOM 4112 N N . MET B 1 126 ? 26.234 -6.363 -6 1 95.19 126 MET B N 1
ATOM 4113 C CA . MET B 1 126 ? 26.234 -6.484 -4.547 1 95.19 126 MET B CA 1
ATOM 4114 C C . MET B 1 126 ? 27.438 -7.281 -4.059 1 95.19 126 MET B C 1
ATOM 4116 O O . MET B 1 126 ? 27.547 -8.477 -4.344 1 95.19 126 MET B O 1
ATOM 4120 N N . PRO B 1 127 ? 28.281 -6.652 -3.357 1 94.94 127 PRO B N 1
ATOM 4121 C CA . PRO B 1 127 ? 29.516 -7.309 -2.932 1 94.94 127 PRO B CA 1
ATOM 4122 C C . PRO B 1 127 ? 29.266 -8.617 -2.186 1 94.94 127 PRO B C 1
ATOM 4124 O O . PRO B 1 127 ? 29.984 -9.594 -2.379 1 94.94 127 PRO B O 1
ATOM 4127 N N . GLU B 1 128 ? 28.25 -8.641 -1.385 1 95.31 128 GLU B N 1
ATOM 4128 C CA . GLU B 1 128 ? 27.969 -9.836 -0.602 1 95.31 128 GLU B CA 1
ATOM 4129 C C . GLU B 1 128 ? 27.531 -10.992 -1.499 1 95.31 128 GLU B C 1
ATOM 4131 O O . GLU B 1 128 ? 27.797 -12.156 -1.2 1 95.31 128 GLU B O 1
ATOM 4136 N N . VAL B 1 129 ? 26.859 -10.703 -2.555 1 95.56 129 VAL B N 1
ATOM 4137 C CA . VAL B 1 129 ? 26.422 -11.727 -3.502 1 95.56 129 VAL B CA 1
ATOM 4138 C C . VAL B 1 129 ? 27.641 -12.258 -4.277 1 95.56 129 VAL B C 1
ATOM 4140 O O . VAL B 1 129 ? 27.781 -13.469 -4.465 1 95.56 129 VAL B O 1
ATOM 4143 N N . GLU B 1 130 ? 28.5 -11.344 -4.66 1 93.25 130 GLU B N 1
ATOM 4144 C CA . GLU B 1 130 ? 29.703 -11.734 -5.387 1 93.25 130 GLU B CA 1
ATOM 4145 C C . GLU B 1 130 ? 30.594 -12.641 -4.539 1 93.25 130 GLU B C 1
ATOM 4147 O O . GLU B 1 130 ? 31.141 -13.625 -5.035 1 93.25 130 GLU B O 1
ATOM 4152 N N . LYS B 1 131 ? 30.672 -12.281 -3.316 1 94.31 131 LYS B N 1
ATOM 4153 C CA . LYS B 1 131 ? 31.516 -13.031 -2.396 1 94.31 131 LYS B CA 1
ATOM 4154 C C . LYS B 1 131 ? 31 -14.461 -2.219 1 94.31 131 LYS B C 1
ATOM 4156 O O . LYS B 1 131 ? 31.781 -15.391 -2.002 1 94.31 131 LYS B O 1
ATOM 4161 N N . ASN B 1 132 ? 29.672 -14.609 -2.352 1 94.06 132 ASN B N 1
ATOM 4162 C CA . ASN B 1 132 ? 29.062 -15.906 -2.061 1 94.06 132 ASN B CA 1
ATOM 4163 C C . ASN B 1 132 ? 28.578 -16.594 -3.332 1 94.06 132 ASN B C 1
ATOM 4165 O O . ASN B 1 132 ? 27.812 -17.562 -3.264 1 94.06 132 ASN B O 1
ATOM 4169 N N . ILE B 1 133 ? 29 -16.125 -4.445 1 94.75 133 ILE B N 1
ATOM 4170 C CA . ILE B 1 133 ? 28.453 -16.578 -5.719 1 94.75 133 ILE B CA 1
ATOM 4171 C C . ILE B 1 133 ? 28.75 -18.062 -5.914 1 94.75 133 ILE B C 1
ATOM 4173 O O . ILE B 1 133 ? 27.953 -18.797 -6.48 1 94.75 133 ILE B O 1
ATOM 4177 N N . ASP B 1 134 ? 29.875 -18.547 -5.5 1 94.81 134 ASP B N 1
ATOM 4178 C CA . ASP B 1 134 ? 30.297 -19.922 -5.68 1 94.81 134 ASP B CA 1
ATOM 4179 C C . ASP B 1 134 ? 29.422 -20.875 -4.863 1 94.81 134 ASP B C 1
ATOM 4181 O O . ASP B 1 134 ? 29.234 -22.031 -5.234 1 94.81 134 ASP B O 1
ATOM 4185 N N . LYS B 1 135 ? 28.891 -20.359 -3.826 1 94.56 135 LYS B N 1
ATOM 4186 C CA . LYS B 1 135 ? 28.031 -21.188 -2.967 1 94.56 135 LYS B CA 1
ATOM 4187 C C . LYS B 1 135 ? 26.766 -21.609 -3.695 1 94.56 135 LYS B C 1
ATOM 4189 O O . LYS B 1 135 ? 26.281 -22.719 -3.512 1 94.56 135 LYS B O 1
ATOM 4194 N N . ILE B 1 136 ? 26.266 -20.75 -4.555 1 95.25 136 ILE B N 1
ATOM 4195 C CA . ILE B 1 136 ? 24.969 -21.062 -5.168 1 95.25 136 ILE B CA 1
ATOM 4196 C C . ILE B 1 136 ? 25.188 -21.797 -6.484 1 95.25 136 ILE B C 1
ATOM 4198 O O . ILE B 1 136 ? 24.234 -22.109 -7.195 1 95.25 136 ILE B O 1
ATOM 4202 N N . LYS B 1 137 ? 26.438 -22.078 -6.789 1 95.5 137 LYS B N 1
ATOM 4203 C CA . LYS B 1 137 ? 26.703 -23.016 -7.875 1 95.5 137 LYS B CA 1
ATOM 4204 C C . LYS B 1 137 ? 26.297 -24.438 -7.48 1 95.5 137 LYS B C 1
ATOM 4206 O O . LYS B 1 137 ? 26.047 -25.281 -8.344 1 95.5 137 LYS B O 1
ATOM 4211 N N . VAL B 1 138 ? 26.344 -24.625 -6.141 1 94.56 138 VAL B N 1
ATOM 4212 C CA . VAL B 1 138 ? 25.906 -25.891 -5.598 1 94.56 138 VAL B CA 1
ATOM 4213 C C . VAL B 1 138 ? 24.375 -25.953 -5.598 1 94.56 138 VAL B C 1
ATOM 4215 O O . VAL B 1 138 ? 23.719 -25 -5.184 1 94.56 138 VAL B O 1
ATOM 4218 N N . PRO B 1 139 ? 23.844 -27 -6.066 1 94.56 139 PRO B N 1
ATOM 4219 C CA . PRO B 1 139 ? 22.375 -27.094 -6.082 1 94.56 139 PRO B CA 1
ATOM 4220 C C . PRO B 1 139 ? 21.766 -26.984 -4.688 1 94.56 139 PRO B C 1
ATOM 4222 O O . PRO B 1 139 ? 22.375 -27.422 -3.705 1 94.56 139 PRO B O 1
ATOM 4225 N N . ASP B 1 140 ? 20.609 -26.391 -4.617 1 96.44 140 ASP B N 1
ATOM 4226 C CA . ASP B 1 140 ? 19.781 -26.312 -3.424 1 96.44 140 ASP B CA 1
ATOM 4227 C C . ASP B 1 140 ? 20.406 -25.422 -2.363 1 96.44 140 ASP B C 1
ATOM 4229 O O . ASP B 1 140 ? 20.156 -25.594 -1.168 1 96.44 140 ASP B O 1
ATOM 4233 N N . VAL B 1 141 ? 21.312 -24.625 -2.814 1 96.94 141 VAL B N 1
ATOM 4234 C CA . VAL B 1 141 ? 21.875 -23.625 -1.915 1 96.94 141 VAL B CA 1
ATOM 4235 C C . VAL B 1 141 ? 21.312 -22.25 -2.258 1 96.94 141 VAL B C 1
ATOM 4237 O O . VAL B 1 141 ? 21.172 -21.906 -3.434 1 96.94 141 VAL B O 1
ATOM 4240 N N . VAL B 1 142 ? 21.016 -21.453 -1.177 1 97.56 142 VAL B N 1
ATOM 4241 C CA . VAL B 1 142 ? 20.422 -20.141 -1.406 1 97.56 142 VAL B CA 1
ATOM 4242 C C . VAL B 1 142 ? 21.172 -19.078 -0.609 1 97.56 142 VAL B C 1
ATOM 4244 O O . VAL B 1 142 ? 21.844 -19.391 0.378 1 97.56 142 VAL B O 1
ATOM 4247 N N . LEU B 1 143 ? 21.156 -17.875 -1.094 1 97.56 143 LEU B N 1
ATOM 4248 C CA . LEU B 1 143 ? 21.516 -16.703 -0.285 1 97.56 143 LEU B CA 1
ATOM 4249 C C . LEU B 1 143 ? 20.266 -16.062 0.315 1 97.56 143 LEU B C 1
ATOM 4251 O O . LEU B 1 143 ? 19.312 -15.766 -0.403 1 97.56 143 LEU B O 1
ATOM 4255 N N . PHE B 1 144 ? 20.281 -15.891 1.589 1 98.06 144 PHE B N 1
ATOM 4256 C CA . PHE B 1 144 ? 19.141 -15.328 2.303 1 98.06 144 PHE B CA 1
ATOM 4257 C C . PHE B 1 144 ? 19.359 -13.844 2.588 1 98.06 144 PHE B C 1
ATOM 4259 O O . PHE B 1 144 ? 20.438 -13.445 3.004 1 98.06 144 PHE B O 1
ATOM 4266 N N . ASP B 1 145 ? 18.375 -13.07 2.365 1 98.25 145 ASP B N 1
ATOM 4267 C CA . ASP B 1 145 ? 18.438 -11.633 2.637 1 98.25 145 ASP B CA 1
ATOM 4268 C C . ASP B 1 145 ? 18.328 -11.352 4.133 1 98.25 145 ASP B C 1
ATOM 4270 O O . ASP B 1 145 ? 17.25 -11.484 4.719 1 98.25 145 ASP B O 1
ATOM 4274 N N . ARG B 1 146 ? 19.328 -10.852 4.684 1 97.31 146 ARG B N 1
ATOM 4275 C CA . ARG B 1 146 ? 19.359 -10.609 6.121 1 97.31 146 ARG B CA 1
ATOM 4276 C C . ARG B 1 146 ? 18.406 -9.469 6.5 1 97.31 146 ARG B C 1
ATOM 4278 O O . ARG B 1 146 ? 18.031 -9.336 7.668 1 97.31 146 ARG B O 1
ATOM 4285 N N . ASN B 1 147 ? 18.062 -8.68 5.539 1 97.06 147 ASN B N 1
ATOM 4286 C CA . ASN B 1 147 ? 17.203 -7.535 5.816 1 97.06 147 ASN B CA 1
ATOM 4287 C C . ASN B 1 147 ? 15.727 -7.887 5.633 1 97.06 147 ASN B C 1
ATOM 4289 O O . ASN B 1 147 ? 14.852 -7.023 5.766 1 97.06 147 ASN B O 1
ATOM 4293 N N . SER B 1 148 ? 15.43 -9.172 5.336 1 97.38 148 SER B N 1
ATOM 4294 C CA . SER B 1 148 ? 14.031 -9.594 5.23 1 97.38 148 SER B CA 1
ATOM 4295 C C . SER B 1 148 ? 13.289 -9.367 6.539 1 97.38 148 SER B C 1
ATOM 4297 O O . SER B 1 148 ? 13.906 -9.242 7.602 1 97.38 148 SER B O 1
ATOM 4299 N N . ARG B 1 149 ? 12.016 -9.297 6.461 1 96.62 149 ARG B N 1
ATOM 4300 C CA . ARG B 1 149 ? 11.195 -9.023 7.633 1 96.62 149 ARG B CA 1
ATOM 4301 C C . ARG B 1 149 ? 11.344 -10.125 8.672 1 96.62 149 ARG B C 1
ATOM 4303 O O . ARG B 1 149 ? 11.703 -11.258 8.344 1 96.62 149 ARG B O 1
ATOM 4310 N N . PRO B 1 150 ? 10.992 -9.789 9.891 1 94.81 150 PRO B N 1
ATOM 4311 C CA . PRO B 1 150 ? 11.273 -10.719 10.984 1 94.81 150 PRO B CA 1
ATOM 4312 C C . PRO B 1 150 ? 10.375 -11.953 10.969 1 94.81 150 PRO B C 1
ATOM 4314 O O . PRO B 1 150 ? 10.672 -12.945 11.625 1 94.81 150 PRO B O 1
ATOM 4317 N N . GLU B 1 151 ? 9.344 -11.875 10.164 1 94.44 151 GLU B N 1
ATOM 4318 C CA . GLU B 1 151 ? 8.398 -12.984 10.117 1 94.44 151 GLU B CA 1
ATOM 4319 C C . GLU B 1 151 ? 9.047 -14.242 9.555 1 94.44 151 GLU B C 1
ATOM 4321 O O . GLU B 1 151 ? 8.555 -15.352 9.766 1 94.44 151 GLU B O 1
ATOM 4326 N N . PHE B 1 152 ? 10.141 -14.117 8.898 1 96.62 152 PHE B N 1
ATOM 4327 C CA . PHE B 1 152 ? 10.812 -15.258 8.289 1 96.62 152 PHE B CA 1
ATOM 4328 C C . PHE B 1 152 ? 11.641 -16.016 9.32 1 96.62 152 PHE B C 1
ATOM 4330 O O . PHE B 1 152 ? 12.164 -17.094 9.039 1 96.62 152 PHE B O 1
ATOM 4337 N N . GLY B 1 153 ? 11.789 -15.461 10.523 1 95.5 153 GLY B N 1
ATOM 4338 C CA . GLY B 1 153 ? 12.562 -16.094 11.586 1 95.5 153 GLY B CA 1
ATOM 4339 C C . GLY B 1 153 ? 14.008 -15.641 11.617 1 95.5 153 GLY B C 1
ATOM 4340 O O . GLY B 1 153 ? 14.438 -14.859 10.758 1 95.5 153 GLY B O 1
ATOM 4341 N N . PRO B 1 154 ? 14.664 -16.062 12.594 1 95.19 154 PRO B N 1
ATOM 4342 C CA . PRO B 1 154 ? 16.047 -15.609 12.789 1 95.19 154 PRO B CA 1
ATOM 4343 C C . PRO B 1 154 ? 17.047 -16.375 11.93 1 95.19 154 PRO B C 1
ATOM 4345 O O . PRO B 1 154 ? 18.078 -16.812 12.422 1 95.19 154 PRO B O 1
ATOM 4348 N N . VAL B 1 155 ? 16.844 -16.438 10.711 1 95.88 155 VAL B N 1
ATOM 4349 C CA . VAL B 1 155 ? 17.641 -17.219 9.773 1 95.88 155 VAL B CA 1
ATOM 4350 C C . VAL B 1 155 ? 19.047 -16.656 9.695 1 95.88 155 VAL B C 1
ATOM 4352 O O . VAL B 1 155 ? 20.031 -17.391 9.82 1 95.88 155 VAL B O 1
ATOM 4355 N N . ALA B 1 156 ? 19.172 -15.359 9.531 1 95.5 156 ALA B N 1
ATOM 4356 C CA . ALA B 1 156 ? 20.469 -14.711 9.406 1 95.5 156 ALA B CA 1
ATOM 4357 C C . ALA B 1 156 ? 21.281 -14.836 10.703 1 95.5 156 ALA B C 1
ATOM 4359 O O . ALA B 1 156 ? 22.484 -15.125 10.664 1 95.5 156 ALA B O 1
ATOM 4360 N N . GLN B 1 157 ? 20.625 -14.633 11.812 1 94.31 157 GLN B N 1
ATOM 4361 C CA . GLN B 1 157 ? 21.297 -14.727 13.109 1 94.31 157 GLN B CA 1
ATOM 4362 C C . GLN B 1 157 ? 21.828 -16.141 13.344 1 94.31 157 GLN B C 1
ATOM 4364 O O . GLN B 1 157 ? 22.969 -16.297 13.781 1 94.31 157 GLN B O 1
ATOM 4369 N N . LYS B 1 158 ? 21.047 -17.109 13.062 1 93.75 158 LYS B N 1
ATOM 4370 C CA . LYS B 1 158 ? 21.453 -18.5 13.25 1 93.75 158 LYS B CA 1
ATOM 4371 C C . LYS B 1 158 ? 22.578 -18.875 12.289 1 93.75 158 LYS B C 1
ATOM 4373 O O . LYS B 1 158 ? 23.469 -19.641 12.648 1 93.75 158 LYS B O 1
ATOM 4378 N N . PHE B 1 159 ? 22.469 -18.359 11.141 1 94.06 159 PHE B N 1
ATOM 4379 C CA . PHE B 1 159 ? 23.516 -18.641 10.156 1 94.06 159 PHE B CA 1
ATOM 4380 C C . PHE B 1 159 ? 24.875 -18.141 10.656 1 94.06 159 PHE B C 1
ATOM 4382 O O . PHE B 1 159 ? 25.875 -18.844 10.523 1 94.06 159 PHE B O 1
ATOM 4389 N N . VAL B 1 160 ? 24.922 -17.031 11.203 1 91.88 160 VAL B N 1
ATOM 4390 C CA . VAL B 1 160 ? 26.156 -16.406 11.664 1 91.88 160 VAL B CA 1
ATOM 4391 C C . VAL B 1 160 ? 26.625 -17.094 12.953 1 91.88 160 VAL B C 1
ATOM 4393 O O . VAL B 1 160 ? 27.812 -17.375 13.117 1 91.88 160 VAL B O 1
ATOM 4396 N N . GLN B 1 161 ? 25.719 -17.422 13.797 1 90.75 161 GLN B N 1
ATOM 4397 C CA . GLN B 1 161 ? 26.078 -17.953 15.117 1 90.75 161 GLN B CA 1
ATOM 4398 C C . GLN B 1 161 ? 26.438 -19.422 15.047 1 90.75 161 GLN B C 1
ATOM 4400 O O . GLN B 1 161 ? 27.391 -19.859 15.688 1 90.75 161 GLN B O 1
ATOM 4405 N N . GLU B 1 162 ? 25.625 -20.156 14.328 1 83 162 GLU B N 1
ATOM 4406 C CA . GLU B 1 162 ? 25.797 -21.609 14.359 1 83 162 GLU B CA 1
ATOM 4407 C C . GLU B 1 162 ? 26.734 -22.078 13.25 1 83 162 GLU B C 1
ATOM 4409 O O . GLU B 1 162 ? 27.266 -23.188 13.297 1 83 162 GLU B O 1
ATOM 4414 N N . ASN B 1 163 ? 27.109 -21.234 12.484 1 73.38 163 ASN B N 1
ATOM 4415 C CA . ASN B 1 163 ? 27.984 -21.562 11.359 1 73.38 163 ASN B CA 1
ATOM 4416 C C . ASN B 1 163 ? 27.562 -22.875 10.688 1 73.38 163 ASN B C 1
ATOM 4418 O O . ASN B 1 163 ? 28.422 -23.703 10.352 1 73.38 163 ASN B O 1
ATOM 4422 N N . THR B 1 164 ? 26.359 -23.234 10.836 1 71.75 164 THR B N 1
ATOM 4423 C CA . THR B 1 164 ? 25.844 -24.438 10.18 1 71.75 164 THR B CA 1
ATOM 4424 C C . THR B 1 164 ? 24.812 -24.078 9.117 1 71.75 164 THR B C 1
ATOM 4426 O O . THR B 1 164 ? 24.141 -23.047 9.227 1 71.75 164 THR B O 1
ATOM 4429 N N . GLU B 1 165 ? 24.859 -24.922 8.148 1 76 165 GLU B N 1
ATOM 4430 C CA . GLU B 1 165 ? 23.875 -24.734 7.086 1 76 165 GLU B CA 1
ATOM 4431 C C . GLU B 1 165 ? 22.469 -25.016 7.578 1 76 165 GLU B C 1
ATOM 4433 O O . GLU B 1 165 ? 22.188 -26.078 8.141 1 76 165 GLU B O 1
ATOM 4438 N N . GLN B 1 166 ? 21.75 -23.953 7.555 1 85.88 166 GLN B N 1
ATOM 4439 C CA . GLN B 1 166 ? 20.344 -24.109 7.906 1 85.88 166 GLN B CA 1
ATOM 4440 C C . GLN B 1 166 ? 19.531 -24.688 6.738 1 85.88 166 GLN B C 1
ATOM 4442 O O . GLN B 1 166 ? 19.734 -24.281 5.59 1 85.88 166 GLN B O 1
ATOM 4447 N N . ILE B 1 167 ? 18.766 -25.594 7.078 1 90.81 167 ILE B N 1
ATOM 4448 C CA . ILE B 1 167 ? 17.859 -26.141 6.074 1 90.81 167 ILE B CA 1
ATOM 4449 C C . ILE B 1 167 ? 16.531 -25.406 6.125 1 90.81 167 ILE B C 1
ATOM 4451 O O . ILE B 1 167 ? 15.938 -25.25 7.195 1 90.81 167 ILE B O 1
ATOM 4455 N N . LEU B 1 168 ? 16.188 -24.859 5.023 1 94.12 168 LEU B N 1
ATOM 4456 C CA . LEU B 1 168 ? 14.938 -24.125 4.887 1 94.12 168 LEU B CA 1
ATOM 4457 C C . LEU B 1 168 ? 13.992 -24.812 3.906 1 94.12 168 LEU B C 1
ATOM 4459 O O . LEU B 1 168 ? 14.438 -25.609 3.068 1 94.12 168 LEU B O 1
ATOM 4463 N N . GLU B 1 169 ? 12.75 -24.531 4.066 1 95.81 169 GLU B N 1
ATOM 4464 C CA . GLU B 1 169 ? 11.742 -25.062 3.156 1 95.81 169 GLU B CA 1
ATOM 4465 C C . GLU B 1 169 ? 11.031 -23.938 2.41 1 95.81 169 GLU B C 1
ATOM 4467 O O . GLU B 1 169 ? 10.523 -22.984 3.029 1 95.81 169 GLU B O 1
ATOM 4472 N N . ILE B 1 170 ? 11.039 -24.094 1.11 1 95.44 170 ILE B N 1
ATOM 4473 C CA . ILE B 1 170 ? 10.383 -23.125 0.231 1 95.44 170 ILE B CA 1
ATOM 4474 C C . ILE B 1 170 ? 9.258 -23.812 -0.541 1 95.44 170 ILE B C 1
ATOM 4476 O O . ILE B 1 170 ? 9.453 -24.891 -1.116 1 95.44 170 ILE B O 1
ATOM 4480 N N . PHE B 1 171 ? 8.094 -23.172 -0.542 1 90.5 171 PHE B N 1
ATOM 4481 C CA . PHE B 1 171 ? 6.926 -23.734 -1.204 1 90.5 171 PHE B CA 1
ATOM 4482 C C . PHE B 1 171 ? 6.539 -22.906 -2.422 1 90.5 171 PHE B C 1
ATOM 4484 O O . PHE B 1 171 ? 6.383 -21.688 -2.324 1 90.5 171 PHE B O 1
ATOM 4491 N N . PRO B 1 172 ? 6.496 -23.656 -3.465 1 83.44 172 PRO B N 1
ATOM 4492 C CA . PRO B 1 172 ? 5.871 -22.922 -4.566 1 83.44 172 PRO B CA 1
ATOM 4493 C C . PRO B 1 172 ? 4.402 -22.609 -4.305 1 83.44 172 PRO B C 1
ATOM 4495 O O . PRO B 1 172 ? 3.688 -23.406 -3.711 1 83.44 172 PRO B O 1
ATOM 4498 N N . PHE B 1 173 ? 3.9 -21.484 -4.645 1 68.19 173 PHE B N 1
ATOM 4499 C CA . PHE B 1 173 ? 2.582 -20.906 -4.395 1 68.19 173 PHE B CA 1
ATOM 4500 C C . PHE B 1 173 ? 1.73 -21.859 -3.559 1 68.19 173 PHE B C 1
ATOM 4502 O O . PHE B 1 173 ? 1.998 -22.062 -2.373 1 68.19 173 PHE B O 1
ATOM 4509 N N . ASP B 1 174 ? 0.809 -22.703 -4.156 1 63.75 174 ASP B N 1
ATOM 4510 C CA . ASP B 1 174 ? -0.167 -23.438 -3.367 1 63.75 174 ASP B CA 1
ATOM 4511 C C . ASP B 1 174 ? 0.226 -24.922 -3.256 1 63.75 174 ASP B C 1
ATOM 4513 O O . ASP B 1 174 ? -0.633 -25.781 -3.066 1 63.75 174 ASP B O 1
ATOM 4517 N N . SER B 1 175 ? 1.565 -25.062 -3.199 1 71.75 175 SER B N 1
ATOM 4518 C CA . SER B 1 175 ? 2.008 -26.453 -3.104 1 71.75 175 SER B CA 1
ATOM 4519 C C . SER B 1 175 ? 2.002 -26.922 -1.657 1 71.75 175 SER B C 1
ATOM 4521 O O . SER B 1 175 ? 2.236 -26.141 -0.735 1 71.75 175 SER B O 1
ATOM 4523 N N . LEU B 1 176 ? 1.683 -28.156 -1.497 1 72.88 176 LEU B N 1
ATOM 4524 C CA . LEU B 1 176 ? 1.684 -28.781 -0.178 1 72.88 176 LEU B CA 1
ATOM 4525 C C . LEU B 1 176 ? 3.082 -29.25 0.197 1 72.88 176 LEU B C 1
ATOM 4527 O O . LEU B 1 176 ? 3.383 -29.438 1.378 1 72.88 176 LEU B O 1
ATOM 4531 N N . ARG B 1 177 ? 3.844 -29.5 -0.848 1 81.38 177 ARG B N 1
ATOM 4532 C CA . ARG B 1 177 ? 5.188 -30 -0.589 1 81.38 177 ARG B CA 1
ATOM 4533 C C . ARG B 1 177 ? 6.223 -28.891 -0.743 1 81.38 177 ARG B C 1
ATOM 4535 O O . ARG B 1 177 ? 6.195 -28.125 -1.719 1 81.38 177 ARG B O 1
ATOM 4542 N N . GLY B 1 178 ? 7.066 -28.859 0.211 1 89.31 178 GLY B N 1
ATOM 4543 C CA . GLY B 1 178 ? 8.133 -27.875 0.178 1 89.31 178 GLY B CA 1
ATOM 4544 C C . GLY B 1 178 ? 9.422 -28.406 -0.435 1 89.31 178 GLY B C 1
ATOM 4545 O O . GLY B 1 178 ? 9.641 -29.609 -0.471 1 89.31 178 GLY B O 1
ATOM 4546 N N . TYR B 1 179 ? 10.188 -27.5 -0.949 1 94.31 179 TYR B N 1
ATOM 4547 C CA . TYR B 1 179 ? 11.523 -27.797 -1.449 1 94.31 179 TYR B CA 1
ATOM 4548 C C . TYR B 1 179 ? 12.586 -27.422 -0.426 1 94.31 179 TYR B C 1
ATOM 4550 O O . TYR B 1 179 ? 12.625 -26.281 0.047 1 94.31 179 TYR B O 1
ATOM 4558 N N . ARG B 1 180 ? 13.414 -28.359 -0.148 1 95.75 180 ARG B N 1
ATOM 4559 C CA . ARG B 1 180 ? 14.422 -28.109 0.882 1 95.75 180 ARG B CA 1
ATOM 4560 C C . ARG B 1 180 ? 15.68 -27.484 0.283 1 95.75 180 ARG B C 1
ATOM 4562 O O . ARG B 1 180 ? 16.188 -27.969 -0.73 1 95.75 180 ARG B O 1
ATOM 4569 N N . VAL B 1 181 ? 16.062 -26.406 0.912 1 96.75 181 VAL B N 1
ATOM 4570 C CA . VAL B 1 181 ? 17.281 -25.719 0.485 1 96.75 181 VAL B CA 1
ATOM 4571 C C . VAL B 1 181 ? 18.172 -25.453 1.693 1 96.75 181 VAL B C 1
ATOM 4573 O O . VAL B 1 181 ? 17.719 -25.547 2.838 1 96.75 181 VAL B O 1
ATOM 4576 N N . ARG B 1 182 ? 19.438 -25.156 1.428 1 96.06 182 ARG B N 1
ATOM 4577 C CA . ARG B 1 182 ? 20.406 -24.797 2.471 1 96.06 182 ARG B CA 1
ATOM 4578 C C . ARG B 1 182 ? 20.891 -23.359 2.295 1 96.06 182 ARG B C 1
ATOM 4580 O O . ARG B 1 182 ? 21.156 -22.922 1.174 1 96.06 182 ARG B O 1
ATOM 4587 N N . VAL B 1 183 ? 21.094 -22.719 3.367 1 96.69 183 VAL B N 1
ATOM 4588 C CA . VAL B 1 183 ? 21.609 -21.359 3.322 1 96.69 183 VAL B CA 1
ATOM 4589 C C . VAL B 1 183 ? 23.125 -21.375 3.164 1 96.69 183 VAL B C 1
ATOM 4591 O O . VAL B 1 183 ? 23.844 -21.891 4.027 1 96.69 183 VAL B O 1
ATOM 4594 N N . GLY B 1 184 ? 23.594 -20.797 2.115 1 95.5 184 GLY B N 1
ATOM 4595 C CA . GLY B 1 184 ? 25.031 -20.781 1.854 1 95.5 184 GLY B CA 1
ATOM 4596 C C . GLY B 1 184 ? 25.656 -19.438 2.164 1 95.5 184 GLY B C 1
ATOM 4597 O O . GLY B 1 184 ? 26.891 -19.328 2.289 1 95.5 184 GLY B O 1
ATOM 4598 N N . GLY B 1 185 ? 24.828 -18.438 2.289 1 95.88 185 GLY B N 1
ATOM 4599 C CA . GLY B 1 185 ? 25.312 -17.094 2.553 1 95.88 185 GLY B CA 1
ATOM 4600 C C . GLY B 1 185 ? 24.203 -16.078 2.75 1 95.88 185 GLY B C 1
ATOM 4601 O O . GLY B 1 185 ? 23.016 -16.422 2.672 1 95.88 185 GLY B O 1
ATOM 4602 N N . LEU B 1 186 ? 24.656 -14.883 3.088 1 96.69 186 LEU B N 1
ATOM 4603 C CA . LEU B 1 186 ? 23.703 -13.805 3.346 1 96.69 186 LEU B CA 1
ATOM 4604 C C . LEU B 1 186 ? 23.984 -12.609 2.438 1 96.69 186 LEU B C 1
ATOM 4606 O O . LEU B 1 186 ? 25.094 -12.461 1.922 1 96.69 186 LEU B O 1
ATOM 4610 N N . PHE B 1 187 ? 22.984 -11.867 2.188 1 97.38 187 PHE B N 1
ATOM 4611 C CA . PHE B 1 187 ? 23.094 -10.57 1.523 1 97.38 187 PHE B CA 1
ATOM 4612 C C . PHE B 1 187 ? 22.062 -9.594 2.086 1 97.38 187 PHE B C 1
ATOM 4614 O O . PHE B 1 187 ? 21.266 -9.953 2.943 1 97.38 187 PHE B O 1
ATOM 4621 N N . GLY B 1 188 ? 22.219 -8.305 1.661 1 96.88 188 GLY B N 1
ATOM 4622 C CA . GLY B 1 188 ? 21.281 -7.297 2.152 1 96.88 188 GLY B CA 1
ATOM 4623 C C . GLY B 1 188 ? 20.625 -6.504 1.044 1 96.88 188 GLY B C 1
ATOM 4624 O O . GLY B 1 188 ? 21.281 -5.73 0.347 1 96.88 188 GLY B O 1
ATOM 4625 N N . LEU B 1 189 ? 19.406 -6.738 0.816 1 96.62 189 LEU B N 1
ATOM 4626 C CA . LEU B 1 189 ? 18.594 -5.992 -0.135 1 96.62 189 LEU B CA 1
ATOM 4627 C C . LEU B 1 189 ? 17.438 -5.297 0.57 1 96.62 189 LEU B C 1
ATOM 4629 O O . LEU B 1 189 ? 17.203 -4.102 0.37 1 96.62 189 LEU B O 1
ATOM 4633 N N . GLY B 1 190 ? 16.719 -6.059 1.382 1 96.56 190 GLY B N 1
ATOM 4634 C CA . GLY B 1 190 ? 15.609 -5.52 2.154 1 96.56 190 GLY B CA 1
ATOM 4635 C C . GLY B 1 190 ? 14.266 -5.68 1.471 1 96.56 190 GLY B C 1
ATOM 4636 O O . GLY B 1 190 ? 14.203 -5.969 0.274 1 96.56 190 GLY B O 1
ATOM 4637 N N . PRO B 1 191 ? 13.203 -5.461 2.232 1 97.31 191 PRO B N 1
ATOM 4638 C CA . PRO B 1 191 ? 11.836 -5.598 1.712 1 97.31 191 PRO B CA 1
ATOM 4639 C C . PRO B 1 191 ? 11.352 -4.344 0.988 1 97.31 191 PRO B C 1
ATOM 4641 O O . PRO B 1 191 ? 12.062 -3.338 0.941 1 97.31 191 PRO B O 1
ATOM 4644 N N . SER B 1 192 ? 10.266 -4.465 0.337 1 95.56 192 SER B N 1
ATOM 4645 C CA . SER B 1 192 ? 9.508 -3.365 -0.251 1 95.56 192 SER B CA 1
ATOM 4646 C C . SER B 1 192 ? 8.047 -3.412 0.173 1 95.56 192 SER B C 1
ATOM 4648 O O . SER B 1 192 ? 7.688 -4.141 1.101 1 95.56 192 SER B O 1
ATOM 4650 N N . PHE B 1 193 ? 7.223 -2.576 -0.448 1 90.25 193 PHE B N 1
ATOM 4651 C CA . PHE B 1 193 ? 5.789 -2.598 -0.176 1 90.25 193 PHE B CA 1
ATOM 4652 C C . PHE B 1 193 ? 5.152 -3.867 -0.727 1 90.25 193 PHE B C 1
ATOM 4654 O O . PHE B 1 193 ? 4.102 -4.301 -0.246 1 90.25 193 PHE B O 1
ATOM 4661 N N . GLY B 1 194 ? 5.828 -4.426 -1.677 1 90.12 194 GLY B N 1
ATOM 4662 C CA . GLY B 1 194 ? 5.242 -5.598 -2.307 1 90.12 194 GLY B CA 1
ATOM 4663 C C . GLY B 1 194 ? 6.012 -6.875 -2.025 1 90.12 194 GLY B C 1
ATOM 4664 O O . GLY B 1 194 ? 5.586 -7.961 -2.414 1 90.12 194 GLY B O 1
ATOM 4665 N N . VAL B 1 195 ? 7.141 -6.77 -1.407 1 94.62 195 VAL B N 1
ATOM 4666 C CA . VAL B 1 195 ? 8.031 -7.902 -1.164 1 94.62 195 VAL B CA 1
ATOM 4667 C C . VAL B 1 195 ? 8.477 -7.906 0.295 1 94.62 195 VAL B C 1
ATOM 4669 O O . VAL B 1 195 ? 9.039 -6.918 0.781 1 9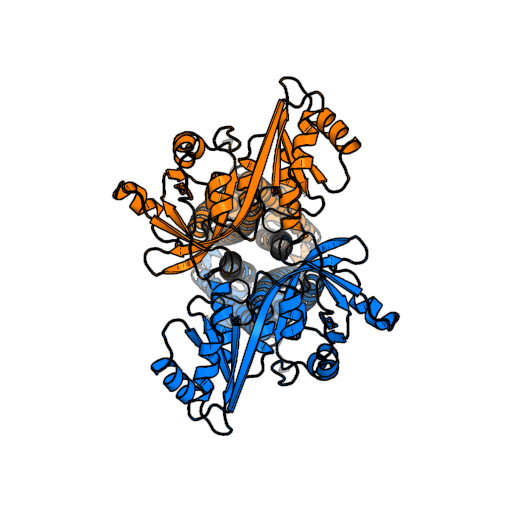4.62 195 VAL B O 1
ATOM 4672 N N . ASP B 1 196 ? 8.344 -9.055 0.941 1 96.12 196 ASP B N 1
ATOM 4673 C CA . ASP B 1 196 ? 8.656 -9.117 2.367 1 96.12 196 ASP B CA 1
ATOM 4674 C C . ASP B 1 196 ? 10.086 -9.602 2.596 1 96.12 196 ASP B C 1
ATOM 4676 O O . ASP B 1 196 ? 10.664 -9.367 3.66 1 96.12 196 ASP B O 1
ATOM 4680 N N . GLY B 1 197 ? 10.57 -10.273 1.656 1 97.44 197 GLY B N 1
ATOM 4681 C CA . GLY B 1 197 ? 11.906 -10.836 1.751 1 97.44 197 GLY B CA 1
ATOM 4682 C C . GLY B 1 197 ? 12.422 -11.383 0.433 1 97.44 197 GLY B C 1
ATOM 4683 O O . GLY B 1 197 ? 11.664 -11.492 -0.536 1 97.44 197 GLY B O 1
ATOM 4684 N N . ASN B 1 198 ? 13.719 -11.727 0.424 1 98.38 198 ASN B N 1
ATOM 4685 C CA . ASN B 1 198 ? 14.344 -12.117 -0.836 1 98.38 198 ASN B CA 1
ATOM 4686 C C . ASN B 1 198 ? 15.258 -13.32 -0.659 1 98.38 198 ASN B C 1
ATOM 4688 O O . ASN B 1 198 ? 15.898 -13.469 0.383 1 98.38 198 ASN B O 1
ATOM 4692 N N . LEU B 1 199 ? 15.305 -14.094 -1.66 1 98.12 199 LEU B N 1
ATOM 4693 C CA . LEU B 1 199 ? 16.297 -15.156 -1.85 1 98.12 199 LEU B CA 1
ATOM 4694 C C . LEU B 1 199 ? 17 -15.008 -3.193 1 98.12 199 LEU B C 1
ATOM 4696 O O . LEU B 1 199 ? 16.375 -14.625 -4.188 1 98.12 199 LEU B O 1
ATOM 4700 N N . ILE B 1 200 ? 18.219 -15.305 -3.18 1 98 200 ILE B N 1
ATOM 4701 C CA . ILE B 1 200 ? 18.953 -15.422 -4.43 1 98 200 ILE B CA 1
ATOM 4702 C C . ILE B 1 200 ? 19.438 -16.859 -4.613 1 98 200 ILE B C 1
ATOM 4704 O O . ILE B 1 200 ? 19.984 -17.469 -3.686 1 98 200 ILE B O 1
ATOM 4708 N N . VAL B 1 201 ? 19.203 -17.391 -5.75 1 97.75 201 VAL B N 1
ATOM 4709 C CA . VAL B 1 201 ? 19.562 -18.766 -6.059 1 97.75 201 VAL B CA 1
ATOM 4710 C C . VAL B 1 201 ? 20.109 -18.859 -7.48 1 97.75 201 VAL B C 1
ATOM 4712 O O . VAL B 1 201 ? 20.094 -17.875 -8.227 1 97.75 201 VAL B O 1
ATOM 4715 N N . SER B 1 202 ? 20.625 -20.031 -7.801 1 97.19 202 SER B N 1
ATOM 4716 C CA . SER B 1 202 ? 20.969 -20.312 -9.195 1 97.19 202 SER B CA 1
ATOM 4717 C C . SER B 1 202 ? 19.719 -20.531 -10.031 1 97.19 202 SER B C 1
ATOM 4719 O O . SER B 1 202 ? 18.641 -20.828 -9.5 1 97.19 202 SER B O 1
ATOM 4721 N N . ASP B 1 203 ? 19.844 -20.359 -11.344 1 95.88 203 ASP B N 1
ATOM 4722 C CA . ASP B 1 203 ? 18.719 -20.641 -12.242 1 95.88 203 ASP B CA 1
ATOM 4723 C C . ASP B 1 203 ? 18.234 -22.078 -12.094 1 95.88 203 ASP B C 1
ATOM 4725 O O . ASP B 1 203 ? 17.031 -22.344 -12.086 1 95.88 203 ASP B O 1
ATOM 4729 N N . THR B 1 204 ? 19.203 -22.969 -11.859 1 95.25 204 THR B N 1
ATOM 4730 C CA . THR B 1 204 ? 18.859 -24.375 -11.703 1 95.25 204 THR B CA 1
ATOM 4731 C C . THR B 1 204 ? 18.047 -24.594 -10.43 1 95.25 204 THR B C 1
ATOM 4733 O O . THR B 1 204 ? 17.016 -25.281 -10.453 1 95.25 204 THR B O 1
ATOM 4736 N N . THR B 1 205 ? 18.453 -24.047 -9.367 1 96.75 205 THR B N 1
ATOM 4737 C CA . THR B 1 205 ? 17.734 -24.156 -8.109 1 96.75 205 THR B CA 1
ATOM 4738 C C . THR B 1 205 ? 16.359 -23.5 -8.203 1 96.75 205 THR B C 1
ATOM 4740 O O . THR B 1 205 ? 15.391 -24 -7.641 1 96.75 205 THR B O 1
ATOM 4743 N N . PHE B 1 206 ? 16.312 -22.406 -8.938 1 96.31 206 PHE B N 1
ATOM 4744 C CA . PHE B 1 206 ? 15.039 -21.734 -9.148 1 96.31 206 PHE B CA 1
ATOM 4745 C C . PHE B 1 206 ? 14.031 -22.688 -9.781 1 96.31 206 PHE B C 1
ATOM 4747 O O . PHE B 1 206 ? 12.898 -22.797 -9.305 1 96.31 206 PHE B O 1
ATOM 4754 N N . LEU B 1 207 ? 14.453 -23.375 -10.766 1 93.94 207 LEU B N 1
ATOM 4755 C CA . LEU B 1 207 ? 13.562 -24.25 -11.516 1 93.94 207 LEU B CA 1
ATOM 4756 C C . LEU B 1 207 ? 13.156 -25.453 -10.672 1 93.94 207 LEU B C 1
ATOM 4758 O O . LEU B 1 207 ? 12.062 -26 -10.852 1 93.94 207 LEU B O 1
ATOM 4762 N N . ARG B 1 208 ? 13.969 -25.75 -9.727 1 93.44 208 ARG B N 1
ATOM 4763 C CA . ARG B 1 208 ? 13.641 -26.844 -8.828 1 93.44 208 ARG B CA 1
ATOM 4764 C C . ARG B 1 208 ? 12.625 -26.406 -7.773 1 93.44 208 ARG B C 1
ATOM 4766 O O . ARG B 1 208 ? 11.812 -27.219 -7.328 1 93.44 208 ARG B O 1
ATOM 4773 N N . ILE B 1 209 ? 12.695 -25.188 -7.414 1 93 209 ILE B N 1
ATOM 4774 C CA . ILE B 1 209 ? 11.734 -24.641 -6.461 1 93 209 ILE B CA 1
ATOM 4775 C C . ILE B 1 209 ? 10.359 -24.547 -7.113 1 93 209 ILE B C 1
ATOM 4777 O O . ILE B 1 209 ? 9.336 -24.75 -6.449 1 93 209 ILE B O 1
ATOM 4781 N N . PHE B 1 210 ? 10.406 -24.344 -8.469 1 88.38 210 PHE B N 1
ATOM 4782 C CA . PHE B 1 210 ? 9.164 -24.156 -9.203 1 88.38 210 PHE B CA 1
ATOM 4783 C C . PHE B 1 210 ? 9.016 -25.234 -10.281 1 88.38 210 PHE B C 1
ATOM 4785 O O . PHE B 1 210 ? 8.883 -24.906 -11.469 1 88.38 210 PHE B O 1
ATOM 4792 N N . PRO B 1 211 ? 9.031 -26.453 -10.094 1 75.69 211 PRO B N 1
ATOM 4793 C CA . PRO B 1 211 ? 9.141 -27.5 -11.102 1 75.69 211 PRO B CA 1
ATOM 4794 C C . PRO B 1 211 ? 8 -27.484 -12.117 1 75.69 211 PRO B C 1
ATOM 4796 O O . PRO B 1 211 ? 8.227 -27.703 -13.312 1 75.69 211 PRO B O 1
ATOM 4799 N N . ASN B 1 212 ? 6.742 -27.109 -11.875 1 71.56 212 ASN B N 1
ATOM 4800 C CA . ASN B 1 212 ? 5.641 -27.266 -12.812 1 71.56 212 ASN B CA 1
ATOM 4801 C C . ASN B 1 212 ? 4.988 -25.922 -13.141 1 71.56 212 ASN B C 1
ATOM 4803 O O . ASN B 1 212 ? 4.012 -25.859 -13.883 1 71.56 212 ASN B O 1
ATOM 4807 N N . SER B 1 213 ? 5.703 -25.016 -12.836 1 74.12 213 SER B N 1
ATOM 4808 C CA . SER B 1 213 ? 4.984 -23.766 -13.023 1 74.12 213 SER B CA 1
ATOM 4809 C C . SER B 1 213 ? 5.836 -22.75 -13.773 1 74.12 213 SER B C 1
ATOM 4811 O O . SER B 1 213 ? 5.309 -21.797 -14.367 1 74.12 213 SER B O 1
ATOM 4813 N N . ARG B 1 214 ? 7.094 -23.062 -13.844 1 82.44 214 ARG B N 1
ATOM 4814 C CA . ARG B 1 214 ? 8 -22.094 -14.461 1 82.44 214 ARG B CA 1
ATOM 4815 C C . ARG B 1 214 ? 8.953 -22.781 -15.438 1 82.44 214 ARG B C 1
ATOM 4817 O O . ARG B 1 214 ? 10.062 -23.156 -15.062 1 82.44 214 ARG B O 1
ATOM 4824 N N . PRO B 1 215 ? 8.555 -22.906 -16.672 1 85.25 215 PRO B N 1
ATOM 4825 C CA . PRO B 1 215 ? 9.469 -23.516 -17.641 1 85.25 215 PRO B CA 1
ATOM 4826 C C . PRO B 1 215 ? 10.773 -22.734 -17.797 1 85.25 215 PRO B C 1
ATOM 4828 O O . PRO B 1 215 ? 10.766 -21.5 -17.75 1 85.25 215 PRO B O 1
ATOM 4831 N N . SER B 1 216 ? 11.805 -23.469 -18.078 1 90.56 216 SER B N 1
ATOM 4832 C CA . SER B 1 216 ? 13.125 -22.859 -18.188 1 90.56 216 SER B CA 1
ATOM 4833 C C . SER B 1 216 ? 13.195 -21.906 -19.375 1 90.56 216 SER B C 1
ATOM 4835 O O . SER B 1 216 ? 14.008 -20.969 -19.375 1 90.56 216 SER B O 1
ATOM 4837 N N . GLU B 1 217 ? 12.344 -22.109 -20.297 1 93 217 GLU B N 1
ATOM 4838 C CA . GLU B 1 217 ? 12.375 -21.312 -21.516 1 93 217 GLU B CA 1
ATOM 4839 C C . GLU B 1 217 ? 11.75 -19.938 -21.297 1 93 217 GLU B C 1
ATOM 4841 O O . GLU B 1 217 ? 11.914 -19.031 -22.125 1 93 217 GLU B O 1
ATOM 4846 N N . MET B 1 218 ? 11.023 -19.812 -20.266 1 93.06 218 MET B N 1
ATOM 4847 C CA . MET B 1 218 ? 10.352 -18.547 -19.953 1 93.06 218 MET B CA 1
ATOM 4848 C C . MET B 1 218 ? 11.117 -17.766 -18.891 1 93.06 218 MET B C 1
ATOM 4850 O O . MET B 1 218 ? 11.25 -18.219 -17.766 1 93.06 218 MET B O 1
ATOM 4854 N N . ILE B 1 219 ? 11.594 -16.562 -19.281 1 96.06 219 ILE B N 1
ATOM 4855 C CA . ILE B 1 219 ? 12.375 -15.742 -18.359 1 96.06 219 ILE B CA 1
ATOM 4856 C C . ILE B 1 219 ? 11.617 -14.461 -18.031 1 96.06 219 ILE B C 1
ATOM 4858 O O . ILE B 1 219 ? 10.625 -14.141 -18.688 1 96.06 219 ILE B O 1
ATOM 4862 N N . ASP B 1 220 ? 12.086 -13.734 -17.016 1 96.44 220 ASP B N 1
ATOM 4863 C CA . ASP B 1 220 ? 11.344 -12.57 -16.562 1 96.44 220 ASP B CA 1
ATOM 4864 C C . ASP B 1 220 ? 12.078 -11.273 -16.906 1 96.44 220 ASP B C 1
ATOM 4866 O O . ASP B 1 220 ? 11.445 -10.25 -17.172 1 96.44 220 ASP B O 1
ATOM 4870 N N . VAL B 1 221 ? 13.383 -11.352 -16.844 1 98.25 221 VAL B N 1
ATOM 4871 C CA . VAL B 1 221 ? 14.227 -10.227 -17.234 1 98.25 221 VAL B CA 1
ATOM 4872 C C . VAL B 1 221 ? 15.461 -10.734 -17.969 1 98.25 221 VAL B C 1
ATOM 4874 O O . VAL B 1 221 ? 16.031 -11.758 -17.609 1 98.25 221 VAL B O 1
ATOM 4877 N N . GLY B 1 222 ? 15.812 -10.062 -19.047 1 98.38 222 GLY B N 1
ATOM 4878 C CA . GLY B 1 222 ? 17.078 -10.305 -19.719 1 98.38 222 GLY B CA 1
ATOM 4879 C C . GLY B 1 222 ? 18.078 -9.18 -19.531 1 98.38 222 GLY B C 1
ATOM 4880 O O . GLY B 1 222 ? 17.766 -8.016 -19.781 1 98.38 222 GLY B O 1
ATOM 4881 N N . VAL B 1 223 ? 19.219 -9.562 -19.109 1 98.44 223 VAL B N 1
ATOM 4882 C CA . VAL B 1 223 ? 20.297 -8.586 -18.953 1 98.44 223 VAL B CA 1
ATOM 4883 C C . VAL B 1 223 ? 21.188 -8.617 -20.188 1 98.44 223 VAL B C 1
ATOM 4885 O O . VAL B 1 223 ? 21.625 -9.688 -20.609 1 98.44 223 VAL B O 1
ATOM 4888 N N . ILE B 1 224 ? 21.438 -7.477 -20.75 1 98.25 224 ILE B N 1
ATOM 4889 C CA . ILE B 1 224 ? 22.312 -7.363 -21.906 1 98.25 224 ILE B CA 1
ATOM 4890 C C . ILE B 1 224 ? 23.531 -6.52 -21.562 1 98.25 224 ILE B C 1
ATOM 4892 O O . ILE B 1 224 ? 23.406 -5.371 -21.125 1 98.25 224 ILE B O 1
ATOM 4896 N N . SER B 1 225 ? 24.625 -7.125 -21.703 1 97.38 225 SER B N 1
ATOM 4897 C CA . SER B 1 225 ? 25.891 -6.414 -21.547 1 97.38 225 SER B CA 1
ATOM 4898 C C . SER B 1 225 ? 26.484 -6.043 -22.906 1 97.38 225 SER B C 1
ATOM 4900 O O . SER B 1 225 ? 26.578 -6.887 -23.797 1 97.38 225 SER B O 1
ATOM 4902 N N . LEU B 1 226 ? 26.922 -4.84 -23.016 1 98.19 226 LEU B N 1
ATOM 4903 C CA . LEU B 1 226 ? 27.391 -4.332 -24.297 1 98.19 226 LEU B CA 1
ATOM 4904 C C . LEU B 1 226 ? 28.922 -4.359 -24.359 1 98.19 226 LEU B C 1
ATOM 4906 O O . LEU B 1 226 ? 29.578 -4.414 -23.328 1 98.19 226 LEU B O 1
ATOM 4910 N N . GLN B 1 227 ? 29.391 -4.355 -25.578 1 97.56 227 GLN B N 1
ATOM 4911 C CA . GLN B 1 227 ? 30.828 -4.246 -25.797 1 97.56 227 GLN B CA 1
ATOM 4912 C C . GLN B 1 227 ? 31.359 -2.885 -25.344 1 97.56 227 GLN B C 1
ATOM 4914 O O . GLN B 1 227 ? 30.625 -1.891 -25.375 1 97.56 227 GLN B O 1
ATOM 4919 N N . PRO B 1 228 ? 32.688 -2.967 -24.984 1 96.38 228 PRO B N 1
ATOM 4920 C CA . PRO B 1 228 ? 33.25 -1.676 -24.609 1 96.38 228 PRO B CA 1
ATOM 4921 C C . PRO B 1 228 ? 33.125 -0.625 -25.703 1 96.38 228 PRO B C 1
ATOM 4923 O O . PRO B 1 228 ? 33.406 -0.91 -26.875 1 96.38 228 PRO B O 1
ATOM 4926 N N . GLY B 1 229 ? 32.625 0.49 -25.391 1 95 229 GLY B N 1
ATOM 4927 C CA . GLY B 1 229 ? 32.531 1.591 -26.344 1 95 229 GLY B CA 1
ATOM 4928 C C . GLY B 1 229 ? 31.188 1.689 -27.016 1 95 229 GLY B C 1
ATOM 4929 O O . GLY B 1 229 ? 30.891 2.697 -27.656 1 95 229 GLY B O 1
ATOM 4930 N N . ALA B 1 230 ? 30.453 0.614 -26.938 1 96.94 230 ALA B N 1
ATOM 4931 C CA . ALA B 1 230 ? 29.141 0.641 -27.578 1 96.94 230 ALA B CA 1
ATOM 4932 C C . ALA B 1 230 ? 28.219 1.635 -26.891 1 96.94 230 ALA B C 1
ATOM 4934 O O . ALA B 1 230 ? 28.219 1.741 -25.656 1 96.94 230 ALA B O 1
ATOM 4935 N N . ASN B 1 231 ? 27.469 2.35 -27.688 1 97.12 231 ASN B N 1
ATOM 4936 C CA . ASN B 1 231 ? 26.484 3.281 -27.156 1 97.12 231 ASN B CA 1
ATOM 4937 C C . ASN B 1 231 ? 25.172 2.578 -26.844 1 97.12 231 ASN B C 1
ATOM 4939 O O . ASN B 1 231 ? 24.453 2.127 -27.734 1 97.12 231 ASN B O 1
ATOM 4943 N N . PRO B 1 232 ? 24.781 2.582 -25.609 1 97.56 232 PRO B N 1
ATOM 4944 C CA . PRO B 1 232 ? 23.594 1.841 -25.219 1 97.56 232 PRO B CA 1
ATOM 4945 C C . PRO B 1 232 ? 22.328 2.324 -25.953 1 97.56 232 PRO B C 1
ATOM 4947 O O . PRO B 1 232 ? 21.484 1.514 -26.312 1 97.56 232 PRO B O 1
ATOM 4950 N N . GLN B 1 233 ? 22.203 3.611 -26.172 1 97.81 233 GLN B N 1
ATOM 4951 C CA . GLN B 1 233 ? 21.016 4.148 -26.828 1 97.81 233 GLN B CA 1
ATOM 4952 C C . GLN B 1 233 ? 20.938 3.705 -28.281 1 97.81 233 GLN B C 1
ATOM 4954 O O . GLN B 1 233 ? 19.859 3.422 -28.797 1 97.81 233 GLN B O 1
ATOM 4959 N N . LYS B 1 234 ? 22.031 3.688 -28.875 1 97.31 234 LYS B N 1
ATOM 4960 C CA . LYS B 1 234 ? 22.078 3.254 -30.266 1 97.31 234 LYS B CA 1
ATOM 4961 C C . LYS B 1 234 ? 21.734 1.77 -30.391 1 97.31 234 LYS B C 1
ATOM 4963 O O . LYS B 1 234 ? 20.938 1.377 -31.25 1 97.31 234 LYS B O 1
ATOM 4968 N N . VAL B 1 235 ? 22.391 0.981 -29.562 1 98.06 235 VAL B N 1
ATOM 4969 C CA . VAL B 1 235 ? 22.141 -0.455 -29.594 1 98.06 235 VAL B CA 1
ATOM 4970 C C . VAL B 1 235 ? 20.672 -0.729 -29.234 1 98.06 235 VAL B C 1
ATOM 4972 O O . VAL B 1 235 ? 20.031 -1.572 -29.859 1 98.06 235 VAL B O 1
ATOM 4975 N N . LYS B 1 236 ? 20.156 -0.037 -28.234 1 98.25 236 LYS B N 1
ATOM 4976 C CA . LYS B 1 236 ? 18.766 -0.165 -27.844 1 98.25 236 LYS B CA 1
ATOM 4977 C C . LYS B 1 236 ? 17.828 0.11 -29.031 1 98.25 236 LYS B C 1
ATOM 4979 O O . LYS B 1 236 ? 16.891 -0.641 -29.266 1 98.25 236 LYS B O 1
ATOM 4984 N N . ALA B 1 237 ? 18.109 1.197 -29.766 1 97.56 237 ALA B N 1
ATOM 4985 C CA . ALA B 1 237 ? 17.297 1.567 -30.922 1 97.56 237 ALA B CA 1
ATOM 4986 C C . ALA B 1 237 ? 17.344 0.489 -32 1 97.56 237 ALA B C 1
ATOM 4988 O O . ALA B 1 237 ? 16.328 0.181 -32.625 1 97.56 237 ALA B O 1
ATOM 4989 N N . GLU B 1 238 ? 18.5 -0.038 -32.188 1 97.38 238 GLU B N 1
ATOM 4990 C CA . GLU B 1 238 ? 18.672 -1.099 -33.188 1 97.38 238 GLU B CA 1
ATOM 4991 C C . GLU B 1 238 ? 17.891 -2.354 -32.781 1 97.38 238 GLU B C 1
ATOM 4993 O O . GLU B 1 238 ? 17.219 -2.965 -33.594 1 97.38 238 GLU B O 1
ATOM 4998 N N . LEU B 1 239 ? 18.031 -2.719 -31.531 1 98 239 LEU B N 1
ATOM 4999 C CA . LEU B 1 239 ? 17.328 -3.889 -31.031 1 98 239 LEU B CA 1
ATOM 5000 C C . LEU B 1 239 ? 15.812 -3.686 -31.125 1 98 239 LEU B C 1
ATOM 5002 O O . LEU B 1 239 ? 15.086 -4.586 -31.547 1 98 239 LEU B O 1
ATOM 5006 N N . ARG B 1 240 ? 15.359 -2.549 -30.719 1 96.75 240 ARG B N 1
ATOM 5007 C CA . ARG B 1 240 ? 13.93 -2.232 -30.734 1 96.75 240 ARG B CA 1
ATOM 5008 C C . ARG B 1 240 ? 13.359 -2.35 -32.156 1 96.75 240 ARG B C 1
ATOM 5010 O O . ARG B 1 240 ? 12.227 -2.793 -32.312 1 96.75 240 ARG B O 1
ATOM 5017 N N . SER B 1 241 ? 14.133 -1.996 -33.125 1 96.19 241 SER B N 1
ATOM 5018 C CA . SER B 1 241 ? 13.68 -1.992 -34.5 1 96.19 241 SER B CA 1
ATOM 5019 C C . SER B 1 241 ? 13.68 -3.4 -35.094 1 96.19 241 SER B C 1
ATOM 5021 O O . SER B 1 241 ? 13.016 -3.662 -36.094 1 96.19 241 SER B O 1
ATOM 5023 N N . ASN B 1 242 ? 14.344 -4.328 -34.469 1 96.25 242 ASN B N 1
ATOM 5024 C CA . ASN B 1 242 ? 14.547 -5.621 -35.094 1 96.25 242 ASN B CA 1
ATOM 5025 C C . ASN B 1 242 ? 13.922 -6.754 -34.281 1 96.25 242 ASN B C 1
ATOM 5027 O O . ASN B 1 242 ? 13.672 -7.84 -34.812 1 96.25 242 ASN B O 1
ATOM 5031 N N . LEU B 1 243 ? 13.695 -6.531 -33 1 96.5 243 LEU B N 1
ATOM 5032 C CA . LEU B 1 243 ? 13.031 -7.535 -32.188 1 96.5 243 LEU B CA 1
ATOM 5033 C C . LEU B 1 243 ? 11.516 -7.414 -32.281 1 96.5 243 LEU B C 1
ATOM 5035 O O . LEU B 1 243 ? 10.992 -6.332 -32.562 1 96.5 243 LEU B O 1
ATOM 5039 N N . PRO B 1 244 ? 10.836 -8.516 -32.062 1 95.38 244 PRO B N 1
ATOM 5040 C CA . PRO B 1 244 ? 9.375 -8.469 -32.062 1 95.38 244 PRO B CA 1
ATOM 5041 C C . PRO B 1 244 ? 8.812 -7.535 -31 1 95.38 244 PRO B C 1
ATOM 5043 O O . PRO B 1 244 ? 9.523 -7.148 -30.078 1 95.38 244 PRO B O 1
ATOM 5046 N N . ASP B 1 245 ? 7.5 -7.246 -31.078 1 94.81 245 ASP B N 1
ATOM 5047 C CA . ASP B 1 245 ? 6.859 -6.25 -30.219 1 94.81 245 ASP B CA 1
ATOM 5048 C C . ASP B 1 245 ? 6.414 -6.867 -28.906 1 94.81 245 ASP B C 1
ATOM 5050 O O . ASP B 1 245 ? 5.852 -6.176 -28.047 1 94.81 245 ASP B O 1
ATOM 5054 N N . ASP B 1 246 ? 6.77 -8.062 -28.703 1 95.06 246 ASP B N 1
ATOM 5055 C CA . ASP B 1 246 ? 6.336 -8.719 -27.469 1 95.06 246 ASP B CA 1
ATOM 5056 C C . ASP B 1 246 ? 7.34 -8.5 -26.344 1 95.06 246 ASP B C 1
ATOM 5058 O O . ASP B 1 246 ? 7.195 -9.062 -25.25 1 95.06 246 ASP B O 1
ATOM 5062 N N . VAL B 1 247 ? 8.391 -7.652 -26.656 1 97.5 247 VAL B N 1
ATOM 5063 C CA . VAL B 1 247 ? 9.359 -7.312 -25.609 1 97.5 247 VAL B CA 1
ATOM 5064 C C . VAL B 1 247 ? 9.617 -5.805 -25.609 1 97.5 247 VAL B C 1
ATOM 5066 O O . VAL B 1 247 ? 9.281 -5.117 -26.578 1 97.5 247 VAL B O 1
ATOM 5069 N N . LYS B 1 248 ? 10.117 -5.312 -24.547 1 97.19 248 LYS B N 1
ATOM 5070 C CA . LYS B 1 248 ? 10.555 -3.93 -24.375 1 97.19 248 LYS B CA 1
ATOM 5071 C C . LYS B 1 248 ? 11.984 -3.867 -23.859 1 97.19 248 LYS B C 1
ATOM 5073 O O . LYS B 1 248 ? 12.438 -4.777 -23.156 1 97.19 248 LYS B O 1
ATOM 5078 N N . LEU B 1 249 ? 12.617 -2.76 -24.25 1 98.31 249 LEU B N 1
ATOM 5079 C CA . LEU B 1 249 ? 14.016 -2.553 -23.891 1 98.31 249 LEU B CA 1
ATOM 5080 C C . LEU B 1 249 ? 14.188 -1.29 -23.047 1 98.31 249 LEU B C 1
ATOM 5082 O O . LEU B 1 249 ? 13.539 -0.274 -23.312 1 98.31 249 LEU B O 1
ATOM 5086 N N . PHE B 1 250 ? 15.055 -1.433 -22.031 1 98.69 250 PHE B N 1
ATOM 5087 C CA . PHE B 1 250 ? 15.344 -0.295 -21.172 1 98.69 250 PHE B CA 1
ATOM 5088 C C . PHE B 1 250 ? 16.844 -0.146 -20.953 1 98.69 250 PHE B C 1
ATOM 5090 O O . PHE B 1 250 ? 17.562 -1.142 -20.875 1 98.69 250 PHE B O 1
ATOM 5097 N N . THR B 1 251 ? 17.219 1.054 -20.906 1 98.5 251 THR B N 1
ATOM 5098 C CA . THR B 1 251 ? 18.484 1.289 -20.203 1 98.5 251 THR B CA 1
ATOM 5099 C C . THR B 1 251 ? 18.297 1.104 -18.703 1 98.5 251 THR B C 1
ATOM 5101 O O . THR B 1 251 ? 17.172 0.941 -18.219 1 98.5 251 THR B O 1
ATOM 5104 N N . HIS B 1 252 ? 19.391 1.102 -18.047 1 97.94 252 HIS B N 1
ATOM 5105 C CA . HIS B 1 252 ? 19.344 0.89 -16.609 1 97.94 252 HIS B CA 1
ATOM 5106 C C . HIS B 1 252 ? 18.453 1.925 -15.93 1 97.94 252 HIS B C 1
ATOM 5108 O O . HIS B 1 252 ? 17.531 1.569 -15.18 1 97.94 252 HIS B O 1
ATOM 5114 N N . GLN B 1 253 ? 18.641 3.168 -16.234 1 98.06 253 GLN B N 1
ATOM 5115 C CA . GLN B 1 253 ? 17.859 4.238 -15.617 1 98.06 253 GLN B CA 1
ATOM 5116 C C . GLN B 1 253 ? 16.391 4.18 -16.062 1 98.06 253 GLN B C 1
ATOM 5118 O O . GLN B 1 253 ? 15.492 4.418 -15.258 1 98.06 253 GLN B O 1
ATOM 5123 N N . GLU B 1 254 ? 16.219 3.881 -17.281 1 98.44 254 GLU B N 1
ATOM 5124 C CA . GLU B 1 254 ? 14.859 3.773 -17.781 1 98.44 254 GLU B CA 1
ATOM 5125 C C . GLU B 1 254 ? 14.094 2.668 -17.062 1 98.44 254 GLU B C 1
ATOM 5127 O O . GLU B 1 254 ? 12.891 2.799 -16.812 1 98.44 254 GLU B O 1
ATOM 5132 N N . PHE B 1 255 ? 14.812 1.609 -16.797 1 98.56 255 PHE B N 1
ATOM 5133 C CA . PHE B 1 255 ? 14.188 0.484 -16.109 1 98.56 255 PHE B CA 1
ATOM 5134 C C . PHE B 1 255 ? 13.773 0.878 -14.695 1 98.56 255 PHE B C 1
ATOM 5136 O O . PHE B 1 255 ? 12.664 0.571 -14.258 1 98.56 255 PHE B O 1
ATOM 5143 N N . ILE B 1 256 ? 14.586 1.611 -14.039 1 98.5 256 ILE B N 1
ATOM 5144 C CA . ILE B 1 256 ? 14.312 2.129 -12.703 1 98.5 256 ILE B CA 1
ATOM 5145 C C . ILE B 1 256 ? 13.117 3.08 -12.75 1 98.5 256 ILE B C 1
ATOM 5147 O O . ILE B 1 256 ? 12.188 2.963 -11.945 1 98.5 256 ILE B O 1
ATOM 5151 N N . ASP B 1 257 ? 13.109 3.953 -13.711 1 98.5 257 ASP B N 1
ATOM 5152 C CA . ASP B 1 257 ? 12.07 4.969 -13.828 1 98.5 257 ASP B CA 1
ATOM 5153 C C . ASP B 1 257 ? 10.719 4.332 -14.148 1 98.5 257 ASP B C 1
ATOM 5155 O O . ASP B 1 257 ? 9.672 4.805 -13.688 1 98.5 257 ASP B O 1
ATOM 5159 N N . PHE B 1 258 ? 10.789 3.328 -14.977 1 98.5 258 PHE B N 1
ATOM 5160 C CA . PHE B 1 258 ? 9.562 2.627 -15.328 1 98.5 258 PHE B CA 1
ATOM 5161 C C . PHE B 1 258 ? 8.906 2.029 -14.086 1 98.5 258 PHE B C 1
ATOM 5163 O O . PHE B 1 258 ? 7.691 2.146 -13.906 1 98.5 258 PHE B O 1
ATOM 5170 N N . GLU B 1 259 ? 9.727 1.4 -13.227 1 98.12 259 GLU B N 1
ATOM 5171 C CA . GLU B 1 259 ? 9.227 0.822 -11.984 1 98.12 259 GLU B CA 1
ATOM 5172 C C . GLU B 1 259 ? 8.664 1.897 -11.062 1 98.12 259 GLU B C 1
ATOM 5174 O O . GLU B 1 259 ? 7.578 1.734 -10.5 1 98.12 259 GLU B O 1
ATOM 5179 N N . LYS B 1 260 ? 9.305 2.982 -10.953 1 97.5 260 LYS B N 1
ATOM 5180 C CA . LYS B 1 260 ? 8.859 4.094 -10.117 1 97.5 260 LYS B CA 1
ATOM 5181 C C . LYS B 1 260 ? 7.504 4.621 -10.594 1 97.5 260 LYS B C 1
ATOM 5183 O O . LYS B 1 260 ? 6.609 4.871 -9.781 1 97.5 260 LYS B O 1
ATOM 5188 N N . GLU B 1 261 ? 7.441 4.758 -11.852 1 97 261 GLU B N 1
ATOM 5189 C CA . GLU B 1 261 ? 6.227 5.309 -12.438 1 97 261 GLU B CA 1
ATOM 5190 C C . GLU B 1 261 ? 5.023 4.41 -12.156 1 97 261 GLU B C 1
ATOM 5192 O O . GLU B 1 261 ? 3.928 4.902 -11.883 1 97 261 GLU B O 1
ATOM 5197 N N . TYR B 1 262 ? 5.242 3.129 -12.289 1 95.56 262 TYR B N 1
ATOM 5198 C CA . TYR B 1 262 ? 4.168 2.191 -11.984 1 95.56 262 TYR B CA 1
ATOM 5199 C C . TYR B 1 262 ? 3.637 2.41 -10.57 1 95.56 262 TYR B C 1
ATOM 5201 O O . TYR B 1 262 ? 2.428 2.549 -10.367 1 95.56 262 TYR B O 1
ATOM 5209 N N . TRP B 1 263 ? 4.484 2.504 -9.625 1 95.75 263 TRP B N 1
ATOM 5210 C CA . TRP B 1 263 ? 4.082 2.627 -8.227 1 95.75 263 TRP B CA 1
ATOM 5211 C C . TRP B 1 263 ? 3.504 4.008 -7.945 1 95.75 263 TRP B C 1
ATOM 5213 O O . TRP B 1 263 ? 2.576 4.152 -7.145 1 95.75 263 TRP B O 1
ATOM 5223 N N . ALA B 1 264 ? 3.971 5.02 -8.656 1 94.69 264 ALA B N 1
ATOM 5224 C CA . ALA B 1 264 ? 3.551 6.398 -8.43 1 94.69 264 ALA B CA 1
ATOM 5225 C C . ALA B 1 264 ? 2.146 6.641 -8.977 1 94.69 264 ALA B C 1
ATOM 5227 O O . ALA B 1 264 ? 1.359 7.375 -8.375 1 94.69 264 ALA B O 1
ATOM 5228 N N . THR B 1 265 ? 1.806 5.938 -10.078 1 91.69 265 THR B N 1
ATOM 5229 C CA . THR B 1 265 ? 0.622 6.387 -10.805 1 91.69 265 THR B CA 1
ATOM 5230 C C . THR B 1 265 ? -0.415 5.273 -10.891 1 91.69 265 THR B C 1
ATOM 5232 O O . THR B 1 265 ? -1.598 5.531 -11.117 1 91.69 265 THR B O 1
ATOM 5235 N N . ARG B 1 266 ? 0.055 4.078 -10.672 1 91.19 266 ARG B N 1
ATOM 5236 C CA . ARG B 1 266 ? -0.869 2.98 -10.938 1 91.19 266 ARG B CA 1
ATOM 5237 C C . ARG B 1 266 ? -1.354 2.344 -9.641 1 91.19 266 ARG B C 1
ATOM 5239 O O . ARG B 1 266 ? -2.35 1.616 -9.633 1 91.19 266 ARG B O 1
ATOM 5246 N N . THR B 1 267 ? -0.711 2.596 -8.57 1 92.31 267 THR B N 1
ATOM 5247 C CA . THR B 1 267 ? -1.085 1.953 -7.312 1 92.31 267 THR B CA 1
ATOM 5248 C C . THR B 1 267 ? -1.829 2.93 -6.406 1 92.31 267 THR B C 1
ATOM 5250 O O . THR B 1 267 ? -1.548 4.129 -6.414 1 92.31 267 THR B O 1
ATOM 5253 N N . PRO B 1 268 ? -2.73 2.438 -5.602 1 91.38 268 PRO B N 1
ATOM 5254 C CA . PRO B 1 268 ? -3.414 3.299 -4.633 1 91.38 268 PRO B CA 1
ATOM 5255 C C . PRO B 1 268 ? -2.453 3.969 -3.654 1 91.38 268 PRO B C 1
ATOM 5257 O O . PRO B 1 268 ? -2.674 5.113 -3.25 1 91.38 268 PRO B O 1
ATOM 5260 N N . ILE B 1 269 ? -1.413 3.287 -3.295 1 91.19 269 ILE B N 1
ATOM 5261 C CA . ILE B 1 269 ? -0.477 3.848 -2.326 1 91.19 269 ILE B CA 1
ATOM 5262 C C . ILE B 1 269 ? 0.217 5.066 -2.928 1 91.19 269 ILE B C 1
ATOM 5264 O O . ILE B 1 269 ? 0.4 6.082 -2.25 1 91.19 269 ILE B O 1
ATOM 5268 N N . GLY B 1 270 ? 0.608 4.898 -4.172 1 92.62 270 GLY B N 1
ATOM 5269 C CA . GLY B 1 270 ? 1.203 6.055 -4.824 1 92.62 270 GLY B CA 1
ATOM 5270 C C . GLY B 1 270 ? 0.285 7.262 -4.848 1 92.62 270 GLY B C 1
ATOM 5271 O O . GLY B 1 270 ? 0.722 8.383 -4.59 1 92.62 270 GLY B O 1
ATOM 5272 N N . PHE B 1 271 ? -0.953 7.098 -5.125 1 91.5 271 PHE B N 1
ATOM 5273 C CA . PHE B 1 271 ? -1.936 8.18 -5.156 1 91.5 271 PHE B CA 1
ATOM 5274 C C . PHE B 1 271 ? -2.08 8.82 -3.783 1 91.5 271 PHE B C 1
ATOM 5276 O O . PHE B 1 271 ? -2.043 10.047 -3.658 1 91.5 271 PHE B O 1
ATOM 5283 N N . ILE B 1 272 ? -2.215 7.996 -2.799 1 91.12 272 ILE B N 1
ATOM 5284 C CA . ILE B 1 272 ? -2.461 8.484 -1.443 1 91.12 272 ILE B CA 1
ATOM 5285 C C . ILE B 1 272 ? -1.261 9.289 -0.96 1 91.12 272 ILE B C 1
ATOM 5287 O O . ILE B 1 272 ? -1.422 10.383 -0.416 1 91.12 272 ILE B O 1
ATOM 5291 N N . LEU B 1 273 ? -0.089 8.766 -1.201 1 91.38 273 LEU B N 1
ATOM 5292 C CA . LEU B 1 273 ? 1.113 9.469 -0.757 1 91.38 273 LEU B CA 1
ATOM 5293 C C . LEU B 1 273 ? 1.274 10.789 -1.491 1 91.38 273 LEU B C 1
ATOM 5295 O O . LEU B 1 273 ? 1.658 11.797 -0.888 1 91.38 273 LEU B O 1
ATOM 5299 N N . ASN B 1 274 ? 0.889 10.82 -2.742 1 90.81 274 ASN B N 1
ATOM 5300 C CA . ASN B 1 274 ? 0.958 12.062 -3.504 1 90.81 274 ASN B CA 1
ATOM 5301 C C . ASN B 1 274 ? -0.081 13.07 -3.023 1 90.81 274 ASN B C 1
ATOM 5303 O O . ASN B 1 274 ? 0.214 14.266 -2.9 1 90.81 274 ASN B O 1
ATOM 5307 N N . LEU B 1 275 ? -1.257 12.633 -2.787 1 90.25 275 LEU B N 1
ATOM 5308 C CA . LEU B 1 275 ? -2.324 13.508 -2.316 1 90.25 275 LEU B CA 1
ATOM 5309 C C . LEU B 1 275 ? -1.992 14.078 -0.942 1 90.25 275 LEU B C 1
ATOM 5311 O O . LEU B 1 275 ? -2.205 15.266 -0.689 1 90.25 275 LEU B O 1
ATOM 5315 N N . MET B 1 276 ? -1.427 13.234 -0.135 1 86.12 276 MET B N 1
ATOM 5316 C CA . MET B 1 276 ? -1.088 13.68 1.215 1 86.12 276 MET B CA 1
ATOM 5317 C C . MET B 1 276 ? 0.052 14.688 1.188 1 86.12 276 MET B C 1
ATOM 5319 O O . MET B 1 276 ? 0.072 15.633 1.984 1 86.12 276 MET B O 1
ATOM 5323 N N . LEU B 1 277 ? 0.96 14.453 0.329 1 85.5 277 LEU B N 1
ATOM 5324 C CA . LEU B 1 277 ? 2.055 15.406 0.178 1 85.5 277 LEU B CA 1
ATOM 5325 C C . LEU B 1 277 ? 1.533 16.766 -0.275 1 85.5 277 LEU B C 1
ATOM 5327 O O . LEU B 1 277 ? 1.927 17.797 0.27 1 85.5 277 LEU B O 1
ATOM 5331 N N . SER B 1 278 ? 0.641 16.781 -1.194 1 86.81 278 SER B N 1
ATOM 5332 C CA . SER B 1 278 ? 0.053 18.016 -1.694 1 86.81 278 SER B CA 1
ATOM 5333 C C . SER B 1 278 ? -0.746 18.734 -0.607 1 86.81 278 SER B C 1
ATOM 5335 O O . SER B 1 278 ? -0.644 19.953 -0.451 1 86.81 278 SER B O 1
ATOM 5337 N N . MET B 1 279 ? -1.441 17.953 0.124 1 84.19 279 MET B N 1
ATOM 5338 C CA . MET B 1 279 ? -2.25 18.531 1.198 1 84.19 279 MET B CA 1
ATOM 5339 C C . MET B 1 279 ? -1.365 19.078 2.314 1 84.19 279 MET B C 1
ATOM 5341 O O . MET B 1 279 ? -1.657 20.125 2.887 1 84.19 279 MET B O 1
ATOM 5345 N N . ALA B 1 280 ? -0.342 18.344 2.623 1 77.94 280 ALA B N 1
ATOM 5346 C CA . ALA B 1 280 ? 0.593 18.812 3.646 1 77.94 280 ALA B CA 1
ATOM 5347 C C . ALA B 1 280 ? 1.201 20.156 3.268 1 77.94 280 ALA B C 1
ATOM 5349 O O . ALA B 1 280 ? 1.383 21.016 4.121 1 77.94 280 ALA B O 1
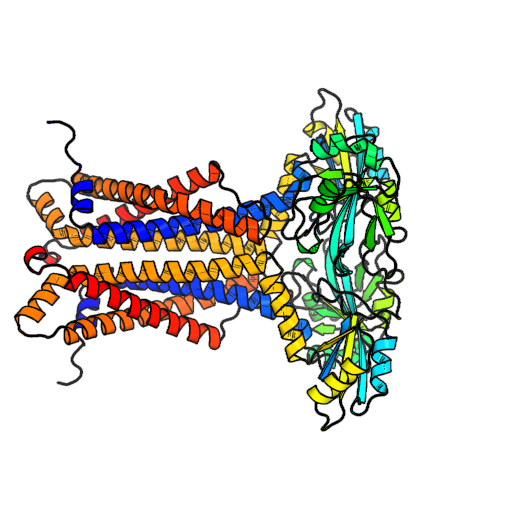ATOM 5350 N N . SER B 1 281 ? 1.448 20.328 2.023 1 78.94 281 SER B N 1
ATOM 5351 C CA . SER B 1 281 ? 2.025 21.578 1.536 1 78.94 281 SER B CA 1
ATOM 5352 C C . SER B 1 281 ? 1.037 22.719 1.662 1 78.94 281 SER B C 1
ATOM 5354 O O . SER B 1 281 ? 1.393 23.812 2.139 1 78.94 281 SER B O 1
ATOM 5356 N N . VAL B 1 282 ? -0.147 22.484 1.349 1 82.62 282 VAL B N 1
ATOM 5357 C CA . VAL B 1 282 ? -1.181 23.516 1.429 1 82.62 282 VAL B CA 1
ATOM 5358 C C . VAL B 1 282 ? -1.448 23.875 2.891 1 82.62 282 VAL B C 1
ATOM 5360 O O . VAL B 1 282 ? -1.501 25.047 3.25 1 82.62 282 VAL B O 1
ATOM 5363 N N . VAL B 1 283 ? -1.547 22.859 3.65 1 79.81 283 VAL B N 1
ATOM 5364 C CA . VAL B 1 283 ? -1.784 23.062 5.078 1 79.81 283 VAL B CA 1
ATOM 5365 C C . VAL B 1 283 ? -0.614 23.812 5.695 1 79.81 283 VAL B C 1
ATOM 5367 O O . VAL B 1 283 ? -0.814 24.734 6.504 1 79.81 283 VAL B O 1
ATOM 5370 N N . GLY B 1 284 ? 0.542 23.469 5.254 1 78.81 284 GLY B N 1
ATOM 5371 C CA . GLY B 1 284 ? 1.714 24.172 5.758 1 78.81 284 GLY B CA 1
ATOM 5372 C C . GLY B 1 284 ? 1.699 25.656 5.453 1 78.81 284 GLY B C 1
ATOM 5373 O O . GLY B 1 284 ? 1.965 26.469 6.336 1 78.81 284 GLY B O 1
ATOM 5374 N N . ILE B 1 285 ? 1.251 25.969 4.297 1 82.62 285 ILE B N 1
ATOM 5375 C CA . ILE B 1 285 ? 1.202 27.359 3.879 1 82.62 285 ILE B CA 1
ATOM 5376 C C . ILE B 1 285 ? 0.17 28.109 4.715 1 82.62 285 ILE B C 1
ATOM 5378 O O . ILE B 1 285 ? 0.437 29.219 5.195 1 82.62 285 ILE B O 1
ATOM 5382 N N . VAL B 1 286 ? -0.891 27.562 4.906 1 82.38 286 VAL B N 1
ATOM 5383 C CA . VAL B 1 286 ? -1.971 28.203 5.645 1 82.38 286 VAL B CA 1
ATOM 5384 C C . VAL B 1 286 ? -1.567 28.375 7.109 1 82.38 286 VAL B C 1
ATOM 5386 O O . VAL B 1 286 ? -1.784 29.438 7.707 1 82.38 286 VAL B O 1
ATOM 5389 N N . ILE B 1 287 ? -0.969 27.391 7.605 1 83 287 ILE B N 1
ATOM 5390 C CA . ILE B 1 287 ? -0.599 27.406 9.016 1 83 287 ILE B CA 1
ATOM 5391 C C . ILE B 1 287 ? 0.523 28.422 9.234 1 83 287 ILE B C 1
ATOM 5393 O O . ILE B 1 287 ? 0.502 29.172 10.211 1 83 287 ILE B O 1
ATOM 5397 N N . VAL B 1 288 ? 1.432 28.422 8.352 1 84.44 288 VAL B N 1
ATOM 5398 C CA . VAL B 1 288 ? 2.529 29.375 8.477 1 84.44 288 VAL B CA 1
ATOM 5399 C C . VAL B 1 288 ? 1.994 30.797 8.32 1 84.44 288 VAL B C 1
ATOM 5401 O O . VAL B 1 288 ? 2.416 31.719 9.039 1 84.44 288 VAL B O 1
ATOM 5404 N N . TYR B 1 289 ? 1.104 30.984 7.457 1 85.62 289 TYR B N 1
ATOM 5405 C CA . TYR B 1 289 ? 0.453 32.281 7.316 1 85.62 289 TYR B CA 1
ATOM 5406 C C . TYR B 1 289 ? -0.203 32.719 8.625 1 85.62 289 TYR B C 1
ATOM 5408 O O . TYR B 1 289 ? -0.048 33.844 9.062 1 85.62 289 TYR B O 1
ATOM 5416 N N . GLN B 1 290 ? -0.841 31.797 9.133 1 82.12 290 GLN B N 1
ATOM 5417 C CA . GLN B 1 290 ? -1.522 32.062 10.398 1 82.12 290 GLN B CA 1
ATOM 5418 C C . GLN B 1 290 ? -0.527 32.438 11.492 1 82.12 290 GLN B C 1
ATOM 5420 O O . GLN B 1 290 ? -0.774 33.344 12.281 1 82.12 290 GLN B O 1
ATOM 5425 N N . ILE B 1 291 ? 0.513 31.766 11.57 1 83.25 291 ILE B N 1
ATOM 5426 C CA . ILE B 1 291 ? 1.538 31.984 12.586 1 83.25 291 ILE B CA 1
ATOM 5427 C C . ILE B 1 291 ? 2.162 33.375 12.391 1 83.25 291 ILE B C 1
ATOM 5429 O O . ILE B 1 291 ? 2.27 34.156 13.336 1 83.25 291 ILE B O 1
ATOM 5433 N N . LEU B 1 292 ? 2.451 33.688 11.188 1 82.88 292 LEU B N 1
ATOM 5434 C CA . LEU B 1 292 ? 3.133 34.938 10.914 1 82.88 292 LEU B CA 1
ATOM 5435 C C . LEU B 1 292 ? 2.168 36.125 11.023 1 82.88 292 LEU B C 1
ATOM 5437 O O . LEU B 1 292 ? 2.541 37.188 11.508 1 82.88 292 LEU B O 1
ATOM 5441 N N . TYR B 1 293 ? 0.996 35.875 10.57 1 82.69 293 TYR B N 1
ATOM 5442 C CA . TYR B 1 293 ? -0.017 36.938 10.711 1 82.69 293 TYR B CA 1
ATOM 5443 C C . TYR B 1 293 ? -0.235 37.281 12.172 1 82.69 293 TYR B C 1
ATOM 5445 O O . TYR B 1 293 ? -0.309 38.469 12.531 1 82.69 293 TYR B O 1
ATOM 5453 N N . SER B 1 294 ? -0.327 36.25 12.93 1 77.5 294 SER B N 1
ATOM 5454 C CA . SER B 1 294 ? -0.519 36.469 14.359 1 77.5 294 SER B CA 1
ATOM 5455 C C . SER B 1 294 ? 0.66 37.219 14.977 1 77.5 294 SER B C 1
ATOM 5457 O O . SER B 1 294 ? 0.472 38.094 15.805 1 77.5 294 SER B O 1
ATOM 5459 N N . ASN B 1 295 ? 1.82 36.906 14.555 1 76.94 295 ASN B N 1
ATOM 5460 C CA . ASN B 1 295 ? 3.018 37.562 15.086 1 76.94 295 ASN B CA 1
ATOM 5461 C C . ASN B 1 295 ? 3.102 39.031 14.68 1 76.94 295 ASN B C 1
ATOM 5463 O O . ASN B 1 295 ? 3.482 39.875 15.477 1 76.94 295 ASN B O 1
ATOM 5467 N N . ILE B 1 296 ? 2.676 39.312 13.539 1 77 296 ILE B N 1
ATOM 5468 C CA . ILE B 1 296 ? 2.775 40.656 13.016 1 77 296 ILE B CA 1
ATOM 5469 C C . ILE B 1 296 ? 1.649 41.5 13.586 1 77 296 ILE B C 1
ATOM 5471 O O . ILE B 1 296 ? 1.849 42.688 13.875 1 77 296 ILE B O 1
ATOM 5475 N N . SER B 1 297 ? 0.53 40.938 13.734 1 76.75 297 SER B N 1
ATOM 5476 C CA . SER B 1 297 ? -0.631 41.688 14.227 1 76.75 297 SER B CA 1
ATOM 5477 C C . SER B 1 297 ? -0.411 42.188 15.648 1 76.75 297 SER B C 1
ATOM 5479 O O . SER B 1 297 ? -0.933 43.219 16.031 1 76.75 297 SER B O 1
ATOM 5481 N N . THR B 1 298 ? 0.361 41.5 16.359 1 71.75 298 THR B N 1
ATOM 5482 C CA . THR B 1 298 ? 0.62 41.906 17.75 1 71.75 298 THR B CA 1
ATOM 5483 C C . THR B 1 298 ? 1.641 43.031 17.797 1 71.75 298 THR B C 1
ATOM 5485 O O . THR B 1 298 ? 1.785 43.688 18.812 1 71.75 298 THR B O 1
ATOM 5488 N N . GLN B 1 299 ? 2.283 43.188 16.672 1 72.44 299 GLN B N 1
ATOM 5489 C CA . GLN B 1 299 ? 3.303 44.219 16.641 1 72.44 299 GLN B CA 1
ATOM 5490 C C . GLN B 1 299 ? 2.842 45.406 15.797 1 72.44 299 GLN B C 1
ATOM 5492 O O . GLN B 1 299 ? 3.66 46.219 15.352 1 72.44 299 GLN B O 1
ATOM 5497 N N . LEU B 1 300 ? 1.597 45.438 15.586 1 72.81 300 LEU B N 1
ATOM 5498 C CA . LEU B 1 300 ? 1.061 46.438 14.688 1 72.81 300 LEU B CA 1
ATOM 5499 C C . LEU B 1 300 ? 1.317 47.844 15.234 1 72.81 300 LEU B C 1
ATOM 5501 O O . LEU B 1 300 ? 1.607 48.781 14.477 1 72.81 300 LEU B O 1
ATOM 5505 N N . VAL B 1 301 ? 1.158 47.938 16.547 1 70.88 301 VAL B N 1
ATOM 5506 C CA . VAL B 1 301 ? 1.371 49.25 17.156 1 70.88 301 VAL B CA 1
ATOM 5507 C C . VAL B 1 301 ? 2.822 49.688 16.969 1 70.88 301 VAL B C 1
ATOM 5509 O O . VAL B 1 301 ? 3.094 50.844 16.609 1 70.88 301 VAL B O 1
ATOM 5512 N N . ALA B 1 302 ? 3.637 48.719 17.219 1 72.81 302 ALA B N 1
ATOM 5513 C CA . ALA B 1 302 ? 5.055 49 17.016 1 72.81 302 ALA B CA 1
ATOM 5514 C C . ALA B 1 302 ? 5.352 49.344 15.562 1 72.81 302 ALA B C 1
ATOM 5516 O O . ALA B 1 302 ? 6.141 50.25 15.281 1 72.81 302 ALA B O 1
ATOM 5517 N N . TYR B 1 303 ? 4.684 48.781 14.68 1 74.31 303 TYR B N 1
ATOM 5518 C CA . TYR B 1 303 ? 4.891 49.031 13.258 1 74.31 303 TYR B CA 1
ATOM 5519 C C . TYR B 1 303 ? 4.316 50.375 12.844 1 74.31 303 TYR B C 1
ATOM 5521 O O . TYR B 1 303 ? 4.914 51.094 12.039 1 74.31 303 TYR B O 1
ATOM 5529 N N . ALA B 1 304 ? 3.205 50.688 13.375 1 73.56 304 ALA B N 1
ATOM 5530 C CA . ALA B 1 304 ? 2.592 51.969 13.109 1 73.56 304 ALA B CA 1
ATOM 5531 C C . ALA B 1 304 ? 3.465 53.094 13.641 1 73.56 304 ALA B C 1
ATOM 5533 O O . ALA B 1 304 ? 3.58 54.156 13.008 1 73.56 304 ALA B O 1
ATOM 5534 N N . THR B 1 305 ? 4.027 52.781 14.828 1 76.25 305 THR B N 1
ATOM 5535 C CA . THR B 1 305 ? 4.926 53.781 15.414 1 76.25 305 THR B CA 1
ATOM 5536 C C . THR B 1 305 ? 6.164 53.969 14.539 1 76.25 305 THR B C 1
ATOM 5538 O O . THR B 1 305 ? 6.613 55.094 14.336 1 76.25 305 THR B O 1
ATOM 5541 N N . LEU B 1 306 ? 6.652 52.969 14.008 1 77.75 306 LEU B N 1
ATOM 5542 C CA . LEU B 1 306 ? 7.816 53.031 13.133 1 77.75 306 LEU B CA 1
ATOM 5543 C C . LEU B 1 306 ? 7.477 53.781 11.844 1 77.75 306 LEU B C 1
ATOM 5545 O O . LEU B 1 306 ? 8.281 54.562 11.336 1 77.75 306 LEU B O 1
ATOM 5549 N N . LYS B 1 307 ? 6.316 53.594 11.359 1 75.62 307 LYS B N 1
ATOM 5550 C CA . LYS B 1 307 ? 5.871 54.281 10.148 1 75.62 307 LYS B CA 1
ATOM 5551 C C . LYS B 1 307 ? 5.688 55.781 10.414 1 75.62 307 LYS B C 1
ATOM 5553 O O . LYS B 1 307 ? 6.012 56.594 9.562 1 75.62 307 LYS B O 1
ATOM 5558 N N . ALA B 1 308 ? 5.16 56.062 11.602 1 76.19 308 ALA B N 1
ATOM 5559 C CA . ALA B 1 308 ? 4.914 57.438 11.984 1 76.19 308 ALA B CA 1
ATOM 5560 C C . ALA B 1 308 ? 6.223 58.219 12.125 1 76.19 308 ALA B C 1
ATOM 5562 O O . ALA B 1 308 ? 6.281 59.406 11.844 1 76.19 308 ALA B O 1
ATOM 5563 N N . ILE B 1 309 ? 7.227 57.531 12.57 1 80.5 309 ILE B N 1
ATOM 5564 C CA . ILE B 1 309 ? 8.508 58.188 12.781 1 80.5 309 ILE B CA 1
ATOM 5565 C C . ILE B 1 309 ? 9.258 58.312 11.453 1 80.5 309 ILE B C 1
ATOM 5567 O O . ILE B 1 309 ? 10.234 59.062 11.344 1 80.5 309 ILE B O 1
ATOM 5571 N N . GLY B 1 310 ? 8.734 57.625 10.32 1 75.94 310 GLY B N 1
ATOM 5572 C CA . GLY B 1 310 ? 9.289 57.938 9.008 1 75.94 310 GLY B CA 1
ATOM 5573 C C . GLY B 1 310 ? 9.805 56.688 8.289 1 75.94 310 GLY B C 1
ATOM 5574 O O . GLY B 1 310 ? 10.367 56.781 7.199 1 75.94 310 GLY B O 1
ATOM 5575 N N . TYR B 1 311 ? 9.648 55.594 8.938 1 77.69 311 TYR B N 1
ATOM 5576 C CA . TYR B 1 311 ? 10.148 54.375 8.258 1 77.69 311 TYR B CA 1
ATOM 5577 C C . TYR B 1 311 ? 9.242 54 7.102 1 77.69 311 TYR B C 1
ATOM 5579 O O . TYR B 1 311 ? 8.016 54.125 7.199 1 77.69 311 TYR B O 1
ATOM 5587 N N . GLU B 1 312 ? 9.805 53.562 5.898 1 76.75 312 GLU B N 1
ATOM 5588 C CA . GLU B 1 312 ? 9.086 53.219 4.672 1 76.75 312 GLU B CA 1
ATOM 5589 C C . GLU B 1 312 ? 8.508 51.812 4.754 1 76.75 312 GLU B C 1
ATOM 5591 O O . GLU B 1 312 ? 8.898 51.031 5.609 1 76.75 312 GLU B O 1
ATOM 5596 N N . ASN B 1 313 ? 7.605 51.594 3.904 1 77.56 313 ASN B N 1
ATOM 5597 C CA . ASN B 1 313 ? 6.961 50.312 3.768 1 77.56 313 ASN B CA 1
ATOM 5598 C C . ASN B 1 313 ? 7.977 49.188 3.484 1 77.56 313 ASN B C 1
ATOM 5600 O O . ASN B 1 313 ? 7.828 48.062 3.961 1 77.56 313 ASN B O 1
ATOM 5604 N N . ASN B 1 314 ? 8.984 49.562 2.879 1 82.44 314 ASN B N 1
ATOM 5605 C CA . ASN B 1 314 ? 10.008 48.594 2.533 1 82.44 314 ASN B CA 1
ATOM 5606 C C . ASN B 1 314 ? 10.773 48.125 3.766 1 82.44 314 ASN B C 1
ATOM 5608 O O . ASN B 1 314 ? 11.227 46.969 3.828 1 82.44 314 ASN B O 1
ATOM 5612 N N . TYR B 1 315 ? 10.867 49.031 4.684 1 82.5 315 TYR B N 1
ATOM 5613 C CA . TYR B 1 315 ? 11.555 48.656 5.914 1 82.5 315 TYR B CA 1
ATOM 5614 C C . TYR B 1 315 ? 10.758 47.625 6.715 1 82.5 315 TYR B C 1
ATOM 5616 O O . TYR B 1 315 ? 11.312 46.688 7.246 1 82.5 315 TYR B O 1
ATOM 5624 N N . LEU B 1 316 ? 9.477 47.875 6.812 1 78.06 316 LEU B N 1
ATOM 5625 C CA . LEU B 1 316 ? 8.602 46.938 7.531 1 78.06 316 LEU B CA 1
ATOM 5626 C C . LEU B 1 316 ? 8.602 45.562 6.871 1 78.06 316 LEU B C 1
ATOM 5628 O O . LEU B 1 316 ? 8.625 44.562 7.559 1 78.06 316 LEU B O 1
ATOM 5632 N N . LEU B 1 317 ? 8.57 45.625 5.586 1 84 317 LEU B N 1
ATOM 5633 C CA . LEU B 1 317 ? 8.609 44.375 4.836 1 84 317 LEU B CA 1
ATOM 5634 C C . LEU B 1 317 ? 9.906 43.625 5.121 1 84 317 LEU B C 1
ATOM 5636 O O . LEU B 1 317 ? 9.891 42.406 5.273 1 84 317 LEU B O 1
ATOM 5640 N N . ASN B 1 318 ? 10.922 44.281 5.164 1 87.5 318 ASN B N 1
ATOM 5641 C CA . ASN B 1 318 ? 12.219 43.688 5.441 1 87.5 318 ASN B CA 1
ATOM 5642 C C . ASN B 1 318 ? 12.258 43.062 6.836 1 87.5 318 ASN B C 1
ATOM 5644 O O . ASN B 1 318 ? 12.867 42 7.035 1 87.5 318 ASN B O 1
ATOM 5648 N N . VAL B 1 319 ? 11.664 43.75 7.801 1 84.25 319 VAL B N 1
ATOM 5649 C CA . VAL B 1 319 ? 11.625 43.219 9.172 1 84.25 319 VAL B CA 1
ATOM 5650 C C . VAL B 1 319 ? 10.812 41.938 9.219 1 84.25 319 VAL B C 1
ATOM 5652 O O . VAL B 1 319 ? 11.203 40.969 9.875 1 84.25 319 VAL B O 1
ATOM 5655 N N . VAL B 1 320 ? 9.695 41.969 8.555 1 84.75 320 VAL B N 1
ATOM 5656 C CA . VAL B 1 320 ? 8.82 40.812 8.531 1 84.75 320 VAL B CA 1
ATOM 5657 C C . VAL B 1 320 ? 9.539 39.656 7.848 1 84.75 320 VAL B C 1
ATOM 5659 O O . VAL B 1 320 ? 9.438 38.5 8.297 1 84.75 320 VAL B O 1
ATOM 5662 N N . PHE B 1 321 ? 10.258 39.906 6.797 1 90.12 321 PHE B N 1
ATOM 5663 C CA . PHE B 1 321 ? 10.984 38.875 6.082 1 90.12 321 PHE B CA 1
ATOM 5664 C C . PHE B 1 321 ? 12.109 38.312 6.941 1 90.12 321 PHE B C 1
ATOM 5666 O O . PHE B 1 321 ? 12.398 37.094 6.887 1 90.12 321 PHE B O 1
ATOM 5673 N N . GLN B 1 322 ? 12.688 39.156 7.633 1 91.06 322 GLN B N 1
ATOM 5674 C CA . GLN B 1 322 ? 13.727 38.688 8.555 1 91.06 322 GLN B CA 1
ATOM 5675 C C . GLN B 1 322 ? 13.141 37.781 9.633 1 91.06 322 GLN B C 1
ATOM 5677 O O . GLN B 1 322 ? 13.727 36.75 9.977 1 91.06 322 GLN B O 1
ATOM 5682 N N . GLN B 1 323 ? 12.016 38.156 10.141 1 88.31 323 GLN B N 1
ATOM 5683 C CA . GLN B 1 323 ? 11.344 37.344 11.133 1 88.31 323 GLN B CA 1
ATOM 5684 C C . GLN B 1 323 ? 10.938 35.969 10.555 1 88.31 323 GLN B C 1
ATOM 5686 O O . GLN B 1 323 ? 11.141 34.938 11.188 1 88.31 323 GLN B O 1
ATOM 5691 N N . ALA B 1 324 ? 10.398 36.094 9.375 1 91.25 324 ALA B N 1
ATOM 5692 C CA . ALA B 1 324 ? 9.984 34.875 8.703 1 91.25 324 ALA B CA 1
ATOM 5693 C C . ALA B 1 324 ? 11.172 33.938 8.477 1 91.25 324 ALA B C 1
ATOM 5695 O O . ALA B 1 324 ? 11.055 32.719 8.672 1 91.25 324 ALA B O 1
ATOM 5696 N N . PHE B 1 325 ? 12.25 34.469 8.102 1 94.19 325 PHE B N 1
ATOM 5697 C CA . PHE B 1 325 ? 13.453 33.688 7.855 1 94.19 325 PHE B CA 1
ATOM 5698 C C . PHE B 1 325 ? 13.969 33.062 9.148 1 94.19 325 PHE B C 1
ATOM 5700 O O . PHE B 1 325 ? 14.312 31.891 9.18 1 94.19 325 PHE B O 1
ATOM 5707 N N . ILE B 1 326 ? 14.039 33.844 10.18 1 93.75 326 ILE B N 1
ATOM 5708 C CA . ILE B 1 326 ? 14.523 33.375 11.469 1 93.75 326 ILE B CA 1
ATOM 5709 C C . ILE B 1 326 ? 13.617 32.25 11.969 1 93.75 326 ILE B C 1
ATOM 5711 O O . ILE B 1 326 ? 14.102 31.203 12.406 1 93.75 326 ILE B O 1
ATOM 5715 N N . LEU B 1 327 ? 12.336 32.469 11.883 1 92.12 327 LEU B N 1
ATOM 5716 C CA . LEU B 1 327 ? 11.383 31.453 12.328 1 92.12 327 LEU B CA 1
ATOM 5717 C C . LEU B 1 327 ? 11.508 30.188 11.5 1 92.12 327 LEU B C 1
ATOM 5719 O O . LEU B 1 327 ? 11.375 29.078 12.031 1 92.12 327 LEU B O 1
ATOM 5723 N N . SER B 1 328 ? 11.719 30.328 10.18 1 94.88 328 SER B N 1
ATOM 5724 C CA . SER B 1 328 ? 11.859 29.156 9.32 1 94.88 328 SER B CA 1
ATOM 5725 C C . SER B 1 328 ? 13.078 28.328 9.711 1 94.88 328 SER B C 1
ATOM 5727 O O . SER B 1 328 ? 13.008 27.109 9.766 1 94.88 328 SER B O 1
ATOM 5729 N N . VAL B 1 329 ? 14.164 29 10.008 1 96.56 329 VAL B N 1
ATOM 5730 C CA . VAL B 1 329 ? 15.391 28.312 10.367 1 96.56 329 VAL B CA 1
ATOM 5731 C C . VAL B 1 329 ? 15.25 27.672 11.75 1 96.56 329 VAL B C 1
ATOM 5733 O O . VAL B 1 329 ? 15.609 26.516 11.953 1 96.56 329 VAL B O 1
ATOM 5736 N N . LEU B 1 330 ? 14.672 28.391 12.672 1 95.62 330 LEU B N 1
ATOM 5737 C CA . LEU B 1 330 ? 14.516 27.906 14.039 1 95.62 330 LEU B CA 1
ATOM 5738 C C . LEU B 1 330 ? 13.508 26.766 14.094 1 95.62 330 LEU B C 1
ATOM 5740 O O . LEU B 1 330 ? 13.617 25.875 14.945 1 95.62 330 LEU B O 1
ATOM 5744 N N . GLY B 1 331 ? 12.539 26.812 13.242 1 95.12 331 GLY B N 1
ATOM 5745 C CA . GLY B 1 331 ? 11.586 25.719 13.156 1 95.12 331 GLY B CA 1
ATOM 5746 C C . GLY B 1 331 ? 12.141 24.5 12.438 1 95.12 331 GLY B C 1
ATOM 5747 O O . GLY B 1 331 ? 11.867 23.359 12.828 1 95.12 331 GLY B O 1
ATOM 5748 N N . TYR B 1 332 ? 12.961 24.75 11.469 1 97.44 332 TYR B N 1
ATOM 5749 C CA . TYR B 1 332 ? 13.508 23.672 10.641 1 97.44 332 TYR B CA 1
ATOM 5750 C C . TYR B 1 332 ? 14.453 22.797 11.445 1 97.44 332 TYR B C 1
ATOM 5752 O O . TYR B 1 332 ? 14.43 21.562 11.312 1 97.44 332 TYR B O 1
ATOM 5760 N N . ILE B 1 333 ? 15.227 23.344 12.289 1 97.88 333 ILE B N 1
ATOM 5761 C CA . ILE B 1 333 ? 16.312 22.641 12.961 1 97.88 333 ILE B CA 1
ATOM 5762 C C . ILE B 1 333 ? 15.727 21.562 13.875 1 97.88 333 ILE B C 1
ATOM 5764 O O . ILE B 1 333 ? 16.047 20.375 13.727 1 97.88 333 ILE B O 1
ATOM 5768 N N . PRO B 1 334 ? 14.82 21.922 14.773 1 96.88 334 PRO B N 1
ATOM 5769 C CA . PRO B 1 334 ? 14.25 20.844 15.578 1 96.88 334 PRO B CA 1
ATOM 5770 C C . PRO B 1 334 ? 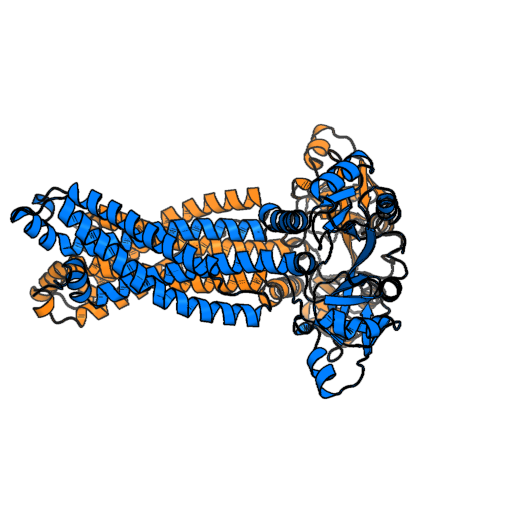13.414 19.875 14.75 1 96.88 334 PRO B C 1
ATOM 5772 O O . PRO B 1 334 ? 13.414 18.656 15.016 1 96.88 334 PRO B O 1
ATOM 5775 N N . GLY B 1 335 ? 12.711 20.375 13.758 1 96.06 335 GLY B N 1
ATOM 5776 C CA . GLY B 1 335 ? 11.961 19.5 12.875 1 96.06 335 GLY B CA 1
ATOM 5777 C C . GLY B 1 335 ? 12.828 18.484 12.164 1 96.06 335 GLY B C 1
ATOM 5778 O O . GLY B 1 335 ? 12.453 17.312 12.047 1 96.06 335 GLY B O 1
ATOM 5779 N N . PHE B 1 336 ? 13.977 18.953 11.734 1 97.75 336 PHE B N 1
ATOM 5780 C CA . PHE B 1 336 ? 14.938 18.109 11.047 1 97.75 336 PHE B CA 1
ATOM 5781 C C . PHE B 1 336 ? 15.414 16.984 11.961 1 97.75 336 PHE B C 1
ATOM 5783 O O . PHE B 1 336 ? 15.398 15.812 11.578 1 97.75 336 PHE B O 1
ATOM 5790 N N . PHE B 1 337 ? 15.742 17.281 13.18 1 97.81 337 PHE B N 1
ATOM 5791 C CA . PHE B 1 337 ? 16.297 16.297 14.102 1 97.81 337 PHE B CA 1
ATOM 5792 C C . PHE B 1 337 ? 15.219 15.328 14.57 1 97.81 337 PHE B C 1
ATOM 5794 O O . PHE B 1 337 ? 15.469 14.125 14.68 1 97.81 337 PHE B O 1
ATOM 5801 N N . ILE B 1 338 ? 14.047 15.805 14.82 1 96 338 ILE B N 1
ATOM 5802 C CA . ILE B 1 338 ? 12.953 14.922 15.227 1 96 338 ILE B CA 1
ATOM 5803 C C . ILE B 1 338 ? 12.602 13.977 14.086 1 96 338 ILE B C 1
ATOM 5805 O O . ILE B 1 338 ? 12.289 12.805 14.312 1 96 338 ILE B O 1
ATOM 5809 N N . SER B 1 339 ? 12.695 14.492 12.875 1 96.75 339 SER B N 1
ATOM 5810 C CA . SER B 1 339 ? 12.383 13.672 11.719 1 96.75 339 SER B CA 1
ATOM 5811 C C . SER B 1 339 ? 13.383 12.531 11.555 1 96.75 339 SER B C 1
ATOM 5813 O O . SER B 1 339 ? 13.023 11.43 11.133 1 96.75 339 SER B O 1
ATOM 5815 N N . ILE B 1 340 ? 14.625 12.797 11.883 1 97.62 340 ILE B N 1
ATOM 5816 C CA . ILE B 1 340 ? 15.633 11.742 11.828 1 97.62 340 ILE B CA 1
ATOM 5817 C C . ILE B 1 340 ? 15.258 10.617 12.797 1 97.62 340 ILE B C 1
ATOM 5819 O O . ILE B 1 340 ? 15.352 9.438 12.453 1 97.62 340 ILE B O 1
ATOM 5823 N N . PHE B 1 341 ? 14.844 10.992 13.945 1 96.44 341 PHE B N 1
ATOM 5824 C CA . PHE B 1 341 ? 14.414 10.016 14.945 1 96.44 341 PHE B CA 1
ATOM 5825 C C . PHE B 1 341 ? 13.188 9.25 14.461 1 96.44 341 PHE B C 1
ATOM 5827 O O . PHE B 1 341 ? 13.125 8.023 14.602 1 96.44 341 PHE B O 1
ATOM 5834 N N . LEU B 1 342 ? 12.234 9.938 13.891 1 95.25 342 LEU B N 1
ATOM 5835 C CA . LEU B 1 342 ? 11.016 9.305 13.398 1 95.25 342 LEU B CA 1
ATOM 5836 C C . LEU B 1 342 ? 11.32 8.383 12.219 1 95.25 342 LEU B C 1
ATOM 5838 O O . LEU B 1 342 ? 10.688 7.336 12.07 1 95.25 342 LEU B O 1
ATOM 5842 N N . TYR B 1 343 ? 12.281 8.781 11.383 1 96.94 343 TYR B N 1
ATOM 5843 C CA . TYR B 1 343 ? 12.719 7.918 10.281 1 96.94 343 TYR B CA 1
ATOM 5844 C C . TYR B 1 343 ? 13.273 6.605 10.812 1 96.94 343 TYR B C 1
ATOM 5846 O O . TYR B 1 343 ? 12.922 5.531 10.328 1 96.94 343 TYR B O 1
ATOM 5854 N N . ASP B 1 344 ? 14.094 6.719 11.828 1 96.62 344 ASP B N 1
ATOM 5855 C CA . ASP B 1 344 ? 14.688 5.52 12.414 1 96.62 344 ASP B CA 1
ATOM 5856 C C . ASP B 1 344 ? 13.617 4.602 12.992 1 96.62 344 ASP B C 1
ATOM 5858 O O . ASP B 1 344 ? 13.672 3.383 12.82 1 96.62 344 ASP B O 1
ATOM 5862 N N . PHE B 1 345 ? 12.742 5.203 13.633 1 95.25 345 PHE B N 1
ATOM 5863 C CA . PHE B 1 345 ? 11.633 4.457 14.219 1 95.25 345 PHE B CA 1
ATOM 5864 C C . PHE B 1 345 ? 10.82 3.754 13.141 1 95.25 345 PHE B C 1
ATOM 5866 O O . PHE B 1 345 ? 10.516 2.566 13.266 1 95.25 345 PHE B O 1
ATOM 5873 N N . ALA B 1 346 ? 10.469 4.477 12.125 1 95.06 346 ALA B N 1
ATOM 5874 C CA . ALA B 1 346 ? 9.672 3.928 11.023 1 95.06 346 ALA B CA 1
ATOM 5875 C C . ALA B 1 346 ? 10.438 2.84 10.281 1 95.06 346 ALA B C 1
ATOM 5877 O O . ALA B 1 346 ? 9.859 1.822 9.891 1 95.06 346 ALA B O 1
ATOM 5878 N N . MET B 1 347 ? 11.719 3.057 10.086 1 95.56 347 MET B N 1
ATOM 5879 C CA . MET B 1 347 ? 12.555 2.062 9.414 1 95.56 347 MET B CA 1
ATOM 5880 C C . MET B 1 347 ? 12.594 0.761 10.211 1 95.56 347 MET B C 1
ATOM 5882 O O . MET B 1 347 ? 12.492 -0.325 9.633 1 95.56 347 MET B O 1
ATOM 5886 N N . GLU B 1 348 ? 12.742 0.838 11.477 1 93.56 348 GLU B N 1
ATOM 5887 C CA . GLU B 1 348 ? 12.789 -0.349 12.32 1 93.56 348 GLU B CA 1
ATOM 5888 C C . GLU B 1 348 ? 11.461 -1.096 12.305 1 93.56 348 GLU B C 1
ATOM 5890 O O . GLU B 1 348 ? 11.43 -2.328 12.273 1 93.56 348 GLU B O 1
ATOM 5895 N N . ALA B 1 349 ? 10.43 -0.385 12.258 1 91.75 349 ALA B N 1
ATOM 5896 C CA . ALA B 1 349 ? 9.102 -0.981 12.32 1 91.75 349 ALA B CA 1
ATOM 5897 C C . ALA B 1 349 ? 8.719 -1.609 10.977 1 91.75 349 ALA B C 1
ATOM 5899 O O . ALA B 1 349 ? 8.031 -2.631 10.938 1 91.75 349 ALA B O 1
ATOM 5900 N N . THR B 1 350 ? 9.18 -1.068 9.883 1 93.19 350 THR B N 1
ATOM 5901 C CA . THR B 1 350 ? 8.695 -1.498 8.57 1 93.19 350 THR B CA 1
ATOM 5902 C C . THR B 1 350 ? 9.789 -2.229 7.805 1 93.19 350 THR B C 1
ATOM 5904 O O . THR B 1 350 ? 9.516 -2.889 6.797 1 93.19 350 THR B O 1
ATOM 5907 N N . LYS B 1 351 ? 11.039 -1.983 8.156 1 94.38 351 LYS B N 1
ATOM 5908 C CA . LYS B 1 351 ? 12.227 -2.48 7.469 1 94.38 351 LYS B CA 1
ATOM 5909 C C . LYS B 1 351 ? 12.359 -1.863 6.082 1 94.38 351 LYS B C 1
ATOM 5911 O O . LYS B 1 351 ? 13.094 -2.379 5.234 1 94.38 351 LYS B O 1
ATOM 5916 N N . LEU B 1 352 ? 11.656 -0.738 5.844 1 95.69 352 LEU B N 1
ATOM 5917 C CA . LEU B 1 352 ? 11.812 0.014 4.602 1 95.69 352 LEU B CA 1
ATOM 5918 C C . LEU B 1 352 ? 12.969 1.003 4.703 1 95.69 352 LEU B C 1
ATOM 5920 O O . LEU B 1 352 ? 13.344 1.413 5.805 1 95.69 352 LEU B O 1
ATOM 5924 N N . PRO B 1 353 ? 13.508 1.284 3.592 1 95.38 353 PRO B N 1
ATOM 5925 C CA . PRO B 1 353 ? 14.648 2.201 3.619 1 95.38 353 PRO B CA 1
ATOM 5926 C C . PRO B 1 353 ? 14.227 3.662 3.766 1 95.38 353 PRO B C 1
ATOM 5928 O O . PRO B 1 353 ? 14.438 4.461 2.852 1 95.38 353 PRO B O 1
ATOM 5931 N N . ILE B 1 354 ? 13.75 4.008 4.883 1 95.44 354 ILE B N 1
ATOM 5932 C CA . ILE B 1 354 ? 13.406 5.387 5.215 1 95.44 354 ILE B CA 1
ATOM 5933 C C . ILE B 1 354 ? 14.617 6.094 5.809 1 95.44 354 ILE B C 1
ATOM 5935 O O . ILE B 1 354 ? 14.984 5.852 6.961 1 95.44 354 ILE B O 1
ATOM 5939 N N . MET B 1 355 ? 15.219 7.008 5.027 1 94.5 355 MET B N 1
ATOM 5940 C CA . MET B 1 355 ? 16.453 7.664 5.453 1 94.5 355 MET B CA 1
ATOM 5941 C C . MET B 1 355 ? 16.469 9.125 5.027 1 94.5 355 MET B C 1
ATOM 5943 O O . MET B 1 355 ? 15.859 9.492 4.02 1 94.5 355 MET B O 1
ATOM 5947 N N . MET B 1 356 ? 17.172 9.867 5.844 1 96.75 356 MET B N 1
ATOM 5948 C CA . MET B 1 356 ? 17.344 11.273 5.508 1 96.75 356 MET B CA 1
ATOM 5949 C C . MET B 1 356 ? 18.359 11.438 4.371 1 96.75 356 MET B C 1
ATOM 5951 O O . MET B 1 356 ? 19.453 10.883 4.422 1 96.75 356 MET B O 1
ATOM 5955 N N . SER B 1 357 ? 17.906 12.016 3.34 1 96.06 357 SER B N 1
ATOM 5956 C CA . SER B 1 357 ? 18.812 12.328 2.238 1 96.06 357 SER B CA 1
ATOM 5957 C C . SER B 1 357 ? 19.156 13.812 2.203 1 96.06 357 SER B C 1
ATOM 5959 O O . SER B 1 357 ? 18.391 14.641 2.707 1 96.06 357 SER B O 1
ATOM 5961 N N . THR B 1 358 ? 20.25 14.133 1.644 1 96.94 358 THR B N 1
ATOM 5962 C CA . THR B 1 358 ? 20.641 15.531 1.469 1 96.94 358 THR B CA 1
ATOM 5963 C C . THR B 1 358 ? 19.641 16.266 0.594 1 96.94 358 THR B C 1
ATOM 5965 O O . THR B 1 358 ? 19.328 17.438 0.844 1 96.94 358 THR B O 1
ATOM 5968 N N . GLN B 1 359 ? 19.125 15.586 -0.31 1 96.25 359 GLN B N 1
ATOM 5969 C CA . GLN B 1 359 ? 18.141 16.172 -1.199 1 96.25 359 GLN B CA 1
ATOM 5970 C C . GLN B 1 359 ? 16.875 16.578 -0.433 1 96.25 359 GLN B C 1
ATOM 5972 O O . GLN B 1 359 ? 16.391 17.703 -0.565 1 96.25 359 GLN B O 1
ATOM 5977 N N . ASN B 1 360 ? 16.359 15.641 0.386 1 96.5 360 ASN B N 1
ATOM 5978 C CA . ASN B 1 360 ? 15.172 15.945 1.174 1 96.5 360 ASN B CA 1
ATOM 5979 C C . ASN B 1 360 ? 15.422 17.078 2.168 1 96.5 360 ASN B C 1
ATOM 5981 O O . ASN B 1 360 ? 14.57 17.938 2.361 1 96.5 360 ASN B O 1
ATOM 5985 N N . ALA B 1 361 ? 16.609 17.047 2.768 1 98 361 ALA B N 1
ATOM 5986 C CA . ALA B 1 361 ? 16.953 18.094 3.732 1 98 361 ALA B CA 1
ATOM 5987 C C . ALA B 1 361 ? 16.922 19.469 3.084 1 98 361 ALA B C 1
ATOM 5989 O O . ALA B 1 361 ? 16.375 20.406 3.646 1 98 361 ALA B O 1
ATOM 5990 N N . VAL B 1 362 ? 17.422 19.547 1.904 1 98 362 VAL B N 1
ATOM 5991 C CA . VAL B 1 362 ? 17.516 20.812 1.205 1 98 362 VAL B CA 1
ATOM 5992 C C . VAL B 1 362 ? 16.141 21.25 0.707 1 98 362 VAL B C 1
ATOM 5994 O O . VAL B 1 362 ? 15.75 22.406 0.864 1 98 362 VAL B O 1
ATOM 5997 N N . ILE B 1 363 ? 15.398 20.344 0.165 1 96.19 363 ILE B N 1
ATOM 5998 C CA . ILE B 1 363 ? 14.086 20.656 -0.388 1 96.19 363 ILE B CA 1
ATOM 5999 C C . ILE B 1 363 ? 13.164 21.172 0.719 1 96.19 363 ILE B C 1
ATOM 6001 O O . ILE B 1 363 ? 12.477 22.172 0.547 1 96.19 363 ILE B O 1
ATOM 6005 N N . VAL B 1 364 ? 13.172 20.469 1.858 1 95.88 364 VAL B N 1
ATOM 6006 C CA . VAL B 1 364 ? 12.297 20.859 2.957 1 95.88 364 VAL B CA 1
ATOM 6007 C C . VAL B 1 364 ? 12.758 22.203 3.533 1 95.88 364 VAL B C 1
ATOM 6009 O O . VAL B 1 364 ? 11.938 23.047 3.902 1 95.88 364 VAL B O 1
ATOM 6012 N N . PHE B 1 365 ? 14.055 22.422 3.564 1 97.75 365 PHE B N 1
ATOM 6013 C CA . PHE B 1 365 ? 14.594 23.688 4.059 1 97.75 365 PHE B CA 1
ATOM 6014 C C . PHE B 1 365 ? 14.141 24.844 3.176 1 97.75 365 PHE B C 1
ATOM 6016 O O . PHE B 1 365 ? 13.594 25.828 3.67 1 97.75 365 PHE B O 1
ATOM 6023 N N . ILE B 1 366 ? 14.328 24.672 1.942 1 97.19 366 ILE B N 1
ATOM 6024 C CA . ILE B 1 366 ? 13.977 25.719 0.993 1 97.19 366 ILE B CA 1
ATOM 6025 C C . ILE B 1 366 ? 12.461 25.938 1.002 1 97.19 366 ILE B C 1
ATOM 6027 O O . ILE B 1 366 ? 11.992 27.078 0.998 1 97.19 366 ILE B O 1
ATOM 6031 N N . SER B 1 367 ? 11.703 24.828 1.024 1 93.88 367 SER B N 1
ATOM 6032 C CA . SER B 1 367 ? 10.25 24.938 1.048 1 93.88 367 SER B CA 1
ATOM 6033 C C . SER B 1 367 ? 9.766 25.672 2.295 1 93.88 367 SER B C 1
ATOM 6035 O O . SER B 1 367 ? 8.836 26.469 2.227 1 93.88 367 SER B O 1
ATOM 6037 N N . THR B 1 368 ? 10.422 25.375 3.396 1 93.88 368 THR B N 1
ATOM 6038 C CA . THR B 1 368 ? 10.055 26.031 4.652 1 93.88 368 THR B CA 1
ATOM 6039 C C . THR B 1 368 ? 10.32 27.531 4.582 1 93.88 368 THR B C 1
ATOM 6041 O O . THR B 1 368 ? 9.469 28.328 4.973 1 93.88 368 THR B O 1
ATOM 6044 N N . ILE B 1 369 ? 11.414 27.875 4.066 1 95.31 369 ILE B N 1
ATOM 6045 C CA . ILE B 1 369 ? 11.766 29.281 3.924 1 95.31 369 ILE B CA 1
ATOM 6046 C C . ILE B 1 369 ? 10.781 29.969 2.979 1 95.31 369 ILE B C 1
ATOM 6048 O O . ILE B 1 369 ? 10.25 31.031 3.291 1 95.31 369 ILE B O 1
ATOM 6052 N N . LEU B 1 370 ? 10.523 29.312 1.891 1 93.69 370 LEU B N 1
ATOM 6053 C CA . LEU B 1 370 ? 9.617 29.891 0.898 1 93.69 370 LEU B CA 1
ATOM 6054 C C . LEU B 1 370 ? 8.211 30.031 1.461 1 93.69 370 LEU B C 1
ATOM 6056 O O . LEU B 1 370 ? 7.539 31.047 1.216 1 93.69 370 LEU B O 1
ATOM 6060 N N . MET B 1 371 ? 7.805 29.031 2.16 1 91.25 371 MET B N 1
ATOM 6061 C CA . MET B 1 371 ? 6.48 29.078 2.773 1 91.25 371 MET B CA 1
ATOM 6062 C C . MET B 1 371 ? 6.398 30.219 3.781 1 91.25 371 MET B C 1
ATOM 6064 O O . MET B 1 371 ? 5.414 30.969 3.805 1 91.25 371 MET B O 1
ATOM 6068 N N . CYS B 1 372 ? 7.398 30.422 4.57 1 90.94 372 CYS B N 1
ATOM 6069 C CA . CYS B 1 372 ? 7.414 31.484 5.578 1 90.94 372 CYS B CA 1
ATOM 6070 C C . CYS B 1 372 ? 7.5 32.844 4.926 1 90.94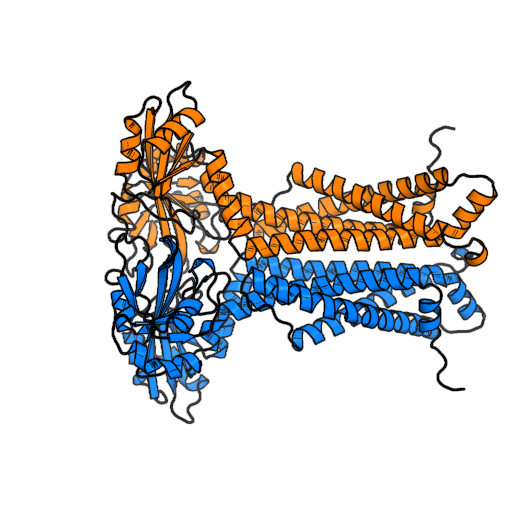 372 CYS B C 1
ATOM 6072 O O . CYS B 1 372 ? 6.812 33.781 5.344 1 90.94 372 CYS B O 1
ATOM 6074 N N . MET B 1 373 ? 8.281 32.938 3.91 1 90.62 373 MET B N 1
ATOM 6075 C CA . MET B 1 373 ? 8.43 34.219 3.211 1 90.62 373 MET B CA 1
ATOM 6076 C C . MET B 1 373 ? 7.133 34.594 2.506 1 90.62 373 MET B C 1
ATOM 6078 O O . MET B 1 373 ? 6.699 35.75 2.576 1 90.62 373 MET B O 1
ATOM 6082 N N . THR B 1 374 ? 6.559 33.688 1.845 1 88.25 374 THR B N 1
ATOM 6083 C CA . THR B 1 374 ? 5.305 33.938 1.147 1 88.25 374 THR B CA 1
ATOM 6084 C C . THR B 1 374 ? 4.195 34.281 2.139 1 88.25 374 THR B C 1
ATOM 6086 O O . THR B 1 374 ? 3.434 35.219 1.915 1 88.25 374 THR B O 1
ATOM 6089 N N . SER B 1 375 ? 4.18 33.562 3.213 1 85.62 375 SER B N 1
ATOM 6090 C CA . SER B 1 375 ? 3.188 33.812 4.246 1 85.62 375 SER B CA 1
ATOM 6091 C C . SER B 1 375 ? 3.422 35.156 4.906 1 85.62 375 SER B C 1
ATOM 6093 O O . SER B 1 375 ? 2.469 35.906 5.211 1 85.62 375 SER B O 1
ATOM 6095 N N . GLY B 1 376 ? 4.66 35.531 5.117 1 83.25 376 GLY B N 1
ATOM 6096 C CA . GLY B 1 376 ? 4.996 36.844 5.648 1 83.25 376 GLY B CA 1
ATOM 6097 C C . GLY B 1 376 ? 4.578 37.969 4.738 1 83.25 376 GLY B C 1
ATOM 6098 O O . GLY B 1 376 ? 4.012 38.969 5.199 1 83.25 376 GLY B O 1
ATOM 6099 N N . ALA B 1 377 ? 4.785 37.75 3.49 1 85.31 377 ALA B N 1
ATOM 6100 C CA . ALA B 1 377 ? 4.398 38.781 2.508 1 85.31 377 ALA B CA 1
ATOM 6101 C C . ALA B 1 377 ? 2.883 38.938 2.479 1 85.31 377 ALA B C 1
ATOM 6103 O O . ALA B 1 377 ? 2.387 40.062 2.418 1 85.31 377 ALA B O 1
ATOM 6104 N N . LEU B 1 378 ? 2.217 37.875 2.645 1 82.44 378 LEU B N 1
ATOM 6105 C CA . LEU B 1 378 ? 0.76 37.938 2.621 1 82.44 378 LEU B CA 1
ATOM 6106 C C . LEU B 1 378 ? 0.22 38.594 3.898 1 82.44 378 LEU B C 1
ATOM 6108 O O . LEU B 1 378 ? -0.754 39.344 3.859 1 82.44 378 LEU B O 1
ATOM 6112 N N . ALA B 1 379 ? 0.91 38.312 4.914 1 80.25 379 ALA B N 1
ATOM 6113 C CA . ALA B 1 379 ? 0.472 38.844 6.207 1 80.25 379 ALA B CA 1
ATOM 6114 C C . ALA B 1 379 ? 0.637 40.344 6.277 1 80.25 379 ALA B C 1
ATOM 6116 O O . ALA B 1 379 ? -0.25 41.062 6.766 1 80.25 379 ALA B O 1
ATOM 6117 N N . ILE B 1 380 ? 1.689 40.906 5.738 1 78.44 380 ILE B N 1
ATOM 6118 C CA . ILE B 1 380 ? 1.946 42.344 5.816 1 78.44 380 ILE B CA 1
ATOM 6119 C C . ILE B 1 380 ? 1.02 43.094 4.859 1 78.44 380 ILE B C 1
ATOM 6121 O O . ILE B 1 380 ? 0.579 44.188 5.148 1 78.44 380 ILE B O 1
ATOM 6125 N N . ASN B 1 381 ? 0.827 42.531 3.732 1 77.31 381 ASN B N 1
ATOM 6126 C CA . ASN B 1 381 ? -0.054 43.188 2.762 1 77.31 381 ASN B CA 1
ATOM 6127 C C . ASN B 1 381 ? -1.467 43.344 3.312 1 77.31 381 ASN B C 1
ATOM 6129 O O . ASN B 1 381 ? -2.109 44.375 3.082 1 77.31 381 ASN B O 1
ATOM 6133 N N . LYS B 1 382 ? -1.843 42.5 4.039 1 72.25 382 LYS B N 1
ATOM 6134 C CA . LYS B 1 382 ? -3.174 42.562 4.633 1 72.25 382 LYS B CA 1
ATOM 6135 C C . LYS B 1 382 ? -3.223 43.625 5.738 1 72.25 382 LYS B C 1
ATOM 6137 O O . LYS B 1 382 ? -4.215 44.344 5.871 1 72.25 382 LYS B O 1
ATOM 6142 N N . LEU B 1 383 ? -2.133 43.812 6.398 1 67.88 383 LEU B N 1
ATOM 6143 C CA . LEU B 1 383 ? -2.082 44.781 7.496 1 67.88 383 LEU B CA 1
ATOM 6144 C C . LEU B 1 383 ? -1.938 46.188 6.965 1 67.88 383 LEU B C 1
ATOM 6146 O O . LEU B 1 383 ? -2.447 47.156 7.57 1 67.88 383 LEU B O 1
ATOM 6150 N N . ARG B 1 384 ? -1.242 46.25 5.867 1 68.38 384 ARG B N 1
ATOM 6151 C CA . ARG B 1 384 ? -1.091 47.562 5.242 1 68.38 384 ARG B CA 1
ATOM 6152 C C . ARG B 1 384 ? -2.434 48.094 4.754 1 68.38 384 ARG B C 1
ATOM 6154 O O . ARG B 1 384 ? -2.658 49.312 4.734 1 68.38 384 ARG B O 1
ATOM 6161 N N . SER B 1 385 ? -3.193 47.25 4.348 1 62.84 385 SER B N 1
ATOM 6162 C CA . SER B 1 385 ? -4.48 47.656 3.811 1 62.84 385 SER B CA 1
ATOM 6163 C C . SER B 1 385 ? -5.453 48.031 4.926 1 62.84 385 SER B C 1
ATOM 6165 O O . SER B 1 385 ? -6.504 48.625 4.672 1 62.84 385 SER B O 1
ATOM 6167 N N . THR B 1 386 ? -5.035 47.688 6.176 1 56.38 386 THR B N 1
ATOM 6168 C CA . THR B 1 386 ? -5.902 48.031 7.301 1 56.38 386 THR B CA 1
ATOM 6169 C C . THR B 1 386 ? -5.688 49.469 7.738 1 56.38 386 THR B C 1
ATOM 6171 O O . THR B 1 386 ? -4.551 49.938 7.824 1 56.38 386 THR B O 1
ATOM 6174 N N . ASP B 1 387 ? -6.656 50.406 7.715 1 53.25 387 ASP B N 1
ATOM 6175 C CA . ASP B 1 387 ? -6.664 51.812 8.094 1 53.25 387 ASP B CA 1
ATOM 6176 C C . ASP B 1 387 ? -6.027 52 9.469 1 53.25 387 ASP B C 1
ATOM 6178 O O . ASP B 1 387 ? -6.395 51.344 10.43 1 53.25 387 ASP B O 1
ATOM 6182 N N . PRO B 1 388 ? -4.84 52.75 9.531 1 49.94 388 PRO B N 1
ATOM 6183 C CA . PRO B 1 388 ? -4.211 53.062 10.812 1 49.94 388 PRO B CA 1
ATOM 6184 C C . PRO B 1 388 ? -5.227 53.375 11.906 1 49.94 388 PRO B C 1
ATOM 6186 O O . PRO B 1 388 ? -4.98 53.094 13.078 1 49.94 388 PRO B O 1
ATOM 6189 N N . ALA B 1 389 ? -6.297 53.969 11.57 1 50.94 389 ALA B N 1
ATOM 6190 C CA . ALA B 1 389 ? -7.332 54.375 12.523 1 50.94 389 ALA B CA 1
ATOM 6191 C C . ALA B 1 389 ? -7.965 53.156 13.18 1 50.94 389 ALA B C 1
ATOM 6193 O O . ALA B 1 389 ? -8.406 53.219 14.336 1 50.94 389 ALA B O 1
ATOM 6194 N N . ASP B 1 390 ? -7.859 52.094 12.484 1 48.41 390 ASP B N 1
ATOM 6195 C CA . ASP B 1 390 ? -8.508 50.906 12.992 1 48.41 390 ASP B CA 1
ATOM 6196 C C . ASP B 1 390 ? -7.613 50.156 13.984 1 48.41 390 ASP B C 1
ATOM 6198 O O . ASP B 1 390 ? -8.07 49.25 14.695 1 48.41 390 ASP B O 1
ATOM 6202 N N . ILE B 1 391 ? -6.336 50.438 13.93 1 48 391 ILE B N 1
ATOM 6203 C CA . ILE B 1 391 ? -5.34 49.812 14.781 1 48 391 ILE B CA 1
ATOM 6204 C C . ILE B 1 391 ? -5.293 50.5 16.141 1 48 391 ILE B C 1
ATOM 6206 O O . ILE B 1 391 ? -5.062 49.875 17.172 1 48 391 ILE B O 1
ATOM 6210 N N . PHE B 1 392 ? -5.535 51.938 16.062 1 42.88 392 PHE B N 1
ATOM 6211 C CA . PHE B 1 392 ? -5.574 52.719 17.281 1 42.88 392 PHE B CA 1
ATOM 6212 C C . PHE B 1 392 ? -6.988 52.781 17.859 1 42.88 392 PHE B C 1
ATOM 6214 O O . PHE B 1 392 ? -7.176 52.812 19.078 1 42.88 392 PHE B O 1
#